Protein AF-0000000076352285 (afdb_homodimer)

Structure (mmCIF, N/CA/C/O backbone):
data_AF-0000000076352285-model_v1
#
loop_
_entity.id
_entity.type
_entity.pdbx_description
1 polymer 'DNA-directed RNA polymerase specialized sigma24 family protein'
#
loop_
_atom_site.group_PDB
_atom_site.id
_atom_site.type_symbol
_atom_site.label_atom_id
_atom_site.label_alt_id
_atom_site.label_comp_id
_atom_site.label_asym_id
_atom_site.label_entity_id
_atom_site.label_seq_id
_atom_site.pdbx_PDB_ins_code
_atom_site.Cartn_x
_atom_site.Cartn_y
_atom_site.Cartn_z
_atom_site.occupancy
_atom_site.B_iso_or_equiv
_atom_site.auth_seq_id
_atom_site.auth_comp_id
_atom_site.auth_asym_id
_atom_site.auth_atom_id
_atom_site.pdbx_PDB_model_num
ATOM 1 N N . MET A 1 1 ? 0.443 31.484 96.562 1 25.56 1 MET A N 1
ATOM 2 C CA . MET A 1 1 ? 1.035 31.922 95.312 1 25.56 1 MET A CA 1
ATOM 3 C C . MET A 1 1 ? -0.042 32.156 94.25 1 25.56 1 MET A C 1
ATOM 5 O O . MET A 1 1 ? -0.679 31.219 93.812 1 25.56 1 MET A O 1
ATOM 9 N N . GLN A 1 2 ? -0.851 33.281 94.312 1 28.39 2 GLN A N 1
ATOM 10 C CA . GLN A 1 2 ? -2.07 33.625 93.625 1 28.39 2 GLN A CA 1
ATOM 11 C C . GLN A 1 2 ? -1.771 33.969 92.125 1 28.39 2 GLN A C 1
ATOM 13 O O . GLN A 1 2 ? -0.951 34.844 91.875 1 28.39 2 GLN A O 1
ATOM 18 N N . SER A 1 3 ? -1.898 32.969 91.188 1 33.5 3 SER A N 1
ATOM 19 C CA . SER A 1 3 ? -1.542 33.031 89.812 1 33.5 3 SER A CA 1
ATOM 20 C C . SER A 1 3 ? -2.373 34.094 89.062 1 33.5 3 SER A C 1
ATOM 22 O O . SER A 1 3 ? -3.594 34.156 89.25 1 33.5 3 SER A O 1
ATOM 24 N N . PRO A 1 4 ? -1.819 35.281 88.625 1 36.62 4 PRO A N 1
ATOM 25 C CA . PRO A 1 4 ? -2.545 36.375 87.938 1 36.62 4 PRO A CA 1
ATOM 26 C C . PRO A 1 4 ? -3.266 35.906 86.688 1 36.62 4 PRO A C 1
ATOM 28 O O . PRO A 1 4 ? -2.799 34.969 86 1 36.62 4 PRO A O 1
ATOM 31 N N . SER A 1 5 ? -4.586 35.938 86.562 1 30.17 5 SER A N 1
ATOM 32 C CA . SER A 1 5 ? -5.523 35.594 85.5 1 30.17 5 SER A CA 1
ATOM 33 C C . SER A 1 5 ? -5.285 36.438 84.25 1 30.17 5 SER A C 1
ATOM 35 O O . SER A 1 5 ? -5.328 37.656 84.312 1 30.17 5 SER A O 1
ATOM 37 N N . LYS A 1 6 ? -4.469 35.906 83.312 1 33.72 6 LYS A N 1
ATOM 38 C CA . LYS A 1 6 ? -4.148 36.5 82.062 1 33.72 6 LYS A CA 1
ATOM 39 C C . LYS A 1 6 ? -5.418 36.812 81.25 1 33.72 6 LYS A C 1
ATOM 41 O O . LYS A 1 6 ? -6.254 35.938 81.062 1 33.72 6 LYS A O 1
ATOM 46 N N . SER A 1 7 ? -5.867 38.125 81.25 1 32.66 7 SER A N 1
ATOM 47 C CA . SER A 1 7 ? -7.004 38.594 80.5 1 32.66 7 SER A CA 1
ATOM 48 C C . SER A 1 7 ? -6.867 38.25 79 1 32.66 7 SER A C 1
ATOM 50 O O . SER A 1 7 ? -5.77 38.312 78.438 1 32.66 7 SER A O 1
ATOM 52 N N . PRO A 1 8 ? -7.816 37.469 78.438 1 33.5 8 PRO A N 1
ATOM 53 C CA . PRO A 1 8 ? -7.801 37 77.062 1 33.5 8 PRO A CA 1
ATOM 54 C C . PRO A 1 8 ? -7.711 38.156 76.062 1 33.5 8 PRO A C 1
ATOM 56 O O . PRO A 1 8 ? -8.406 39.156 76.188 1 33.5 8 PRO A O 1
ATOM 59 N N . LYS A 1 9 ? -6.547 38.406 75.438 1 33.47 9 LYS A N 1
ATOM 60 C CA . LYS A 1 9 ? -6.344 39.344 74.375 1 33.47 9 LYS A CA 1
ATOM 61 C C . LYS A 1 9 ? -7.387 39.156 73.25 1 33.47 9 LYS A C 1
ATOM 63 O O . LYS A 1 9 ? -7.512 38.062 72.688 1 33.47 9 LYS A O 1
ATOM 68 N N . SER A 1 10 ? -8.586 39.781 73.5 1 31.17 10 SER A N 1
ATOM 69 C CA . SER A 1 10 ? -9.617 39.781 72.438 1 31.17 10 SER A CA 1
ATOM 70 C C . SER A 1 10 ? -9.008 40.062 71.062 1 31.17 10 SER A C 1
ATOM 72 O O . SER A 1 10 ? -8.312 41.062 70.875 1 31.17 10 SER A O 1
ATOM 74 N N . SER A 1 11 ? -8.562 39.062 70.375 1 34.53 11 SER A N 1
ATOM 75 C CA . SER A 1 11 ? -8.117 39.062 69 1 34.53 11 SER A CA 1
ATOM 76 C C . SER A 1 11 ? -9.133 39.781 68.125 1 34.53 11 SER A C 1
ATOM 78 O O . SER A 1 11 ? -10.227 39.25 67.875 1 34.53 11 SER A O 1
ATOM 80 N N . ARG A 1 12 ? -9.281 41.094 68.25 1 36.81 12 ARG A N 1
ATOM 81 C CA . ARG A 1 12 ? -10.203 41.812 67.375 1 36.81 12 ARG A CA 1
ATOM 82 C C . ARG A 1 12 ? -10.07 41.344 65.938 1 36.81 12 ARG A C 1
ATOM 84 O O . ARG A 1 12 ? -8.953 41.188 65.375 1 36.81 12 ARG A O 1
ATOM 91 N N . PRO A 1 13 ? -11.086 40.719 65.375 1 39.59 13 PRO A N 1
ATOM 92 C CA . PRO A 1 13 ? -11.133 40.125 64 1 39.59 13 PRO A CA 1
ATOM 93 C C . PRO A 1 13 ? -10.617 41.094 62.938 1 39.59 13 PRO A C 1
ATOM 95 O O . PRO A 1 13 ? -10.867 42.312 63 1 39.59 13 PRO A O 1
ATOM 98 N N . THR A 1 14 ? -9.516 40.844 62.312 1 46.94 14 THR A N 1
ATOM 99 C CA . THR A 1 14 ? -8.922 41.531 61.156 1 46.94 14 THR A CA 1
ATOM 100 C C . THR A 1 14 ? -9.977 41.844 60.125 1 46.94 14 THR A C 1
ATOM 102 O O . THR A 1 14 ? -10.711 40.969 59.688 1 46.94 14 THR A O 1
ATOM 105 N N . PRO A 1 15 ? -10.516 43.062 60 1 51.28 15 PRO A N 1
ATOM 106 C CA . PRO A 1 15 ? -11.602 43.375 59.062 1 51.28 15 PRO A CA 1
ATOM 107 C C . PRO A 1 15 ? -11.367 42.812 57.656 1 51.28 15 PRO A C 1
ATOM 109 O O . PRO A 1 15 ? -10.25 42.875 57.156 1 51.28 15 PRO A O 1
ATOM 112 N N . VAL A 1 16 ? -12.102 41.781 57.188 1 60.47 16 VAL A N 1
ATOM 113 C CA . VAL A 1 16 ? -12.156 41.125 55.906 1 60.47 16 VAL A CA 1
ATOM 114 C C . VAL A 1 16 ? -12.617 42.125 54.844 1 60.47 16 VAL A C 1
ATOM 116 O O . VAL A 1 16 ? -13.648 42.781 55 1 60.47 16 VAL A O 1
ATOM 119 N N . VAL A 1 17 ? -11.719 42.625 54.062 1 69.62 17 VAL A N 1
ATOM 120 C CA . VAL A 1 17 ? -12.117 43.531 52.969 1 69.62 17 VAL A CA 1
ATOM 121 C C . VAL A 1 17 ? -12.625 42.719 51.781 1 69.62 17 VAL A C 1
ATOM 123 O O . VAL A 1 17 ? -11.898 41.875 51.25 1 69.62 17 VAL A O 1
ATOM 126 N N . ASP A 1 18 ? -13.961 42.719 51.562 1 77.69 18 ASP A N 1
ATOM 127 C CA . ASP A 1 18 ? -14.609 42.094 50.406 1 77.69 18 ASP A CA 1
ATOM 128 C C . ASP A 1 18 ? -14.141 42.75 49.094 1 77.69 18 ASP A C 1
ATOM 130 O O . ASP A 1 18 ? -13.672 43.875 49.094 1 77.69 18 ASP A O 1
ATOM 134 N N . VAL A 1 19 ? -14.172 42.031 48.031 1 77.88 19 VAL A N 1
ATOM 135 C CA . VAL A 1 19 ? -13.711 42.438 46.719 1 77.88 19 VAL A CA 1
ATOM 136 C C . VAL A 1 19 ? -14.5 43.656 46.281 1 77.88 19 VAL A C 1
ATOM 138 O O . VAL A 1 19 ? -13.93 44.594 45.688 1 77.88 19 VAL A O 1
ATOM 141 N N . GLU A 1 20 ? -15.742 43.719 46.688 1 78.62 20 GLU A N 1
ATOM 142 C CA . GLU A 1 20 ? -16.578 44.844 46.25 1 78.62 20 GLU A CA 1
ATOM 143 C C . GLU A 1 20 ? -16.172 46.156 46.969 1 78.62 20 GLU A C 1
ATOM 145 O O . GLU A 1 20 ? -16.172 47.219 46.375 1 78.62 20 GLU A O 1
ATOM 150 N N . GLN A 1 21 ? -15.727 45.969 48.188 1 79.56 21 GLN A N 1
ATOM 151 C CA . GLN A 1 21 ? -15.289 47.125 48.969 1 79.56 21 GLN A CA 1
ATOM 152 C C . GLN A 1 21 ? -13.938 47.656 48.438 1 79.56 21 GLN A C 1
ATOM 154 O O . GLN A 1 21 ? -13.719 48.875 48.375 1 79.56 21 GLN A O 1
ATOM 159 N N . ALA A 1 22 ? -13.211 46.688 48.188 1 83.69 22 ALA A N 1
ATOM 160 C CA . ALA A 1 22 ? -11.906 47.031 47.656 1 83.69 22 ALA A CA 1
ATOM 161 C C . ALA A 1 22 ? -12.039 47.75 46.312 1 83.69 22 ALA A C 1
ATOM 163 O O . ALA A 1 22 ? -11.32 48.719 46.031 1 83.69 22 ALA A O 1
ATOM 164 N N . GLU A 1 23 ? -12.992 47.281 45.531 1 82.5 23 GLU A N 1
ATOM 165 C CA . GLU A 1 23 ? -13.219 47.906 44.219 1 82.5 23 GLU A CA 1
ATOM 166 C C . GLU A 1 23 ? -13.773 49.312 44.375 1 82.5 23 GLU A C 1
ATOM 168 O O . GLU A 1 23 ? -13.352 50.219 43.688 1 82.5 23 GLU A O 1
ATOM 173 N N . ALA A 1 24 ? -14.617 49.438 45.312 1 80.44 24 ALA A N 1
ATOM 174 C CA . ALA A 1 24 ? -15.188 50.781 45.562 1 80.44 24 ALA A CA 1
ATOM 175 C C . ALA A 1 24 ? -14.117 51.75 46.062 1 80.44 24 ALA A C 1
ATOM 177 O O . ALA A 1 24 ? -14.086 52.906 45.656 1 80.44 24 ALA A O 1
ATOM 178 N N . ALA A 1 25 ? -13.305 51.25 46.938 1 84 25 ALA A N 1
ATOM 179 C CA . ALA A 1 25 ? -12.227 52.094 47.438 1 84 25 ALA A CA 1
ATOM 180 C C . ALA A 1 25 ? -11.25 52.469 46.344 1 84 25 ALA A C 1
ATOM 182 O O . ALA A 1 25 ? -10.75 53.594 46.312 1 84 25 ALA A O 1
ATOM 183 N N . LEU A 1 26 ? -11.07 51.531 45.469 1 86.12 26 LEU A N 1
ATOM 184 C CA . LEU A 1 26 ? -10.164 51.781 44.375 1 86.12 26 LEU A CA 1
ATOM 185 C C . LEU A 1 26 ? -10.734 52.844 43.438 1 86.12 26 LEU A C 1
ATOM 187 O O . LEU A 1 26 ? -10.023 53.75 43 1 86.12 26 LEU A O 1
ATOM 191 N N . VAL A 1 27 ? -12.031 52.75 43.188 1 81.25 27 VAL A N 1
ATOM 192 C CA . VAL A 1 27 ? -12.656 53.688 42.25 1 81.25 27 VAL A CA 1
ATOM 193 C C . VAL A 1 27 ? -12.758 55.062 42.875 1 81.25 27 VAL A C 1
ATOM 195 O O . VAL A 1 27 ? -12.508 56.094 42.219 1 81.25 27 VAL A O 1
ATOM 198 N N . GLU A 1 28 ? -12.969 55.094 44.125 1 82.12 28 GLU A N 1
ATOM 199 C CA . GLU A 1 28 ? -13.156 56.375 44.812 1 82.12 28 GLU A CA 1
ATOM 200 C C . GLU A 1 28 ? -11.828 57.094 45 1 82.12 28 GLU A C 1
ATOM 202 O O . GLU A 1 28 ? -11.773 58.312 44.844 1 82.12 28 GLU A O 1
ATOM 207 N N . HIS A 1 29 ? -10.773 56.375 45.25 1 87.44 29 HIS A N 1
ATOM 208 C CA . HIS A 1 29 ? -9.492 57.031 45.531 1 87.44 29 HIS A CA 1
ATOM 209 C C . HIS A 1 29 ? -8.469 56.688 44.438 1 87.44 29 HIS A C 1
ATOM 211 O O . HIS A 1 29 ? -7.273 56.594 44.719 1 87.44 29 HIS A O 1
ATOM 217 N N . TYR A 1 30 ? -8.969 56.438 43.281 1 89.44 30 TYR A N 1
ATOM 218 C CA . TYR A 1 30 ? -8.094 56 42.188 1 89.44 30 TYR A CA 1
ATOM 219 C C . TYR A 1 30 ? -6.977 57 41.938 1 89.44 30 TYR A C 1
ATOM 221 O O . TYR A 1 30 ? -5.801 56.625 41.906 1 89.44 30 TYR A O 1
ATOM 229 N N . PRO A 1 31 ? -7.297 58.375 41.844 1 89.62 31 PRO A N 1
ATOM 230 C CA . PRO A 1 31 ? -6.215 59.312 41.531 1 89.62 31 PRO A CA 1
ATOM 231 C C . PRO A 1 31 ? -5.145 59.344 42.625 1 89.62 31 PRO A C 1
ATOM 233 O O . PRO A 1 31 ? -3.953 59.469 42.312 1 89.62 31 PRO A O 1
ATOM 236 N N . ARG A 1 32 ? -5.57 59.188 43.812 1 90.75 32 ARG A N 1
ATOM 237 C CA . ARG A 1 32 ? -4.633 59.25 44.938 1 90.75 32 ARG A CA 1
ATOM 238 C C . ARG A 1 32 ? -3.746 58 44.969 1 90.75 32 ARG A C 1
ATOM 240 O O . ARG A 1 32 ? -2.537 58.094 45.188 1 90.75 32 ARG A O 1
ATOM 247 N N . LEU A 1 33 ? -4.34 56.875 44.75 1 92.5 33 LEU A N 1
ATOM 248 C CA . LEU A 1 33 ? -3.598 55.625 44.75 1 92.5 33 LEU A CA 1
ATOM 249 C C . LEU A 1 33 ? -2.605 55.562 43.594 1 92.5 33 LEU A C 1
ATOM 251 O O . LEU A 1 33 ? -1.471 55.125 43.781 1 92.5 33 LEU A O 1
ATOM 255 N N . VAL A 1 34 ? -2.996 56 42.438 1 93.56 34 VAL A N 1
ATOM 256 C CA . VAL A 1 34 ? -2.1 56 41.281 1 93.56 34 VAL A CA 1
ATOM 257 C C . VAL A 1 34 ? -0.959 57 41.531 1 93.56 34 VAL A C 1
ATOM 259 O O . VAL A 1 34 ? 0.184 56.719 41.156 1 93.56 34 VAL A O 1
ATOM 262 N N . ARG A 1 35 ? -1.314 58.062 42.094 1 93.5 35 ARG A N 1
ATOM 263 C CA . ARG A 1 35 ? -0.291 59.062 42.406 1 93.5 35 ARG A CA 1
ATOM 264 C C . ARG A 1 35 ? 0.746 58.5 43.375 1 93.5 35 ARG A C 1
ATOM 266 O O . ARG A 1 35 ? 1.946 58.719 43.219 1 93.5 35 ARG A O 1
ATOM 273 N N . LEU A 1 36 ? 0.264 57.75 44.375 1 93.12 36 LEU A N 1
ATOM 274 C CA . LEU A 1 36 ? 1.153 57.094 45.344 1 93.12 36 LEU A CA 1
ATOM 275 C C . LEU A 1 36 ? 2.1 56.156 44.594 1 93.12 36 LEU A C 1
ATOM 277 O O . LEU A 1 36 ? 3.309 56.156 44.844 1 93.12 36 LEU A O 1
ATOM 281 N N . ALA A 1 37 ? 1.555 55.375 43.75 1 93.75 37 ALA A N 1
ATOM 282 C CA . ALA A 1 37 ? 2.359 54.438 43 1 93.75 37 ALA A CA 1
ATOM 283 C C . ALA A 1 37 ? 3.371 55.156 42.094 1 93.75 37 ALA A C 1
ATOM 285 O O . ALA A 1 37 ? 4.535 54.75 42.031 1 93.75 37 ALA A O 1
ATOM 286 N N . TYR A 1 38 ? 2.951 56.219 41.375 1 93.25 38 TYR A N 1
ATOM 287 C CA . TYR A 1 38 ? 3.795 56.969 40.469 1 93.25 38 TYR A CA 1
ATOM 288 C C . TYR A 1 38 ? 5 57.562 41.188 1 93.25 38 TYR A C 1
ATOM 290 O O . TYR A 1 38 ? 6.121 57.5 40.688 1 93.25 38 TYR A O 1
ATOM 298 N N . LEU A 1 39 ? 4.762 58.031 42.375 1 93.56 39 LEU A N 1
ATOM 299 C CA . LEU A 1 39 ? 5.812 58.719 43.125 1 93.56 39 LEU A CA 1
ATOM 300 C C . LEU A 1 39 ? 6.793 57.719 43.75 1 93.56 39 LEU A C 1
ATOM 302 O O . LEU A 1 39 ? 7.961 58.062 43.969 1 93.56 39 LEU A O 1
ATOM 306 N N . VAL A 1 40 ? 6.348 56.562 44.031 1 93.06 40 VAL A N 1
ATOM 307 C CA . VAL A 1 40 ? 7.203 55.531 44.625 1 93.06 40 VAL A CA 1
ATOM 308 C C . VAL A 1 40 ? 8.031 54.844 43.531 1 93.06 40 VAL A C 1
ATOM 310 O O . VAL A 1 40 ? 9.141 54.375 43.781 1 93.06 40 VAL A O 1
ATOM 313 N N . LEU A 1 41 ? 7.543 54.75 42.312 1 91.81 41 LEU A N 1
ATOM 314 C CA . LEU A 1 41 ? 8.25 54.125 41.188 1 91.81 41 LEU A CA 1
ATOM 315 C C . LEU A 1 41 ? 9.492 54.938 40.812 1 91.81 41 LEU A C 1
ATOM 317 O O . LEU A 1 41 ? 9.5 56.156 40.938 1 91.81 41 LEU A O 1
ATOM 321 N N . PRO A 1 42 ? 10.445 54.25 40.406 1 87.31 42 PRO A N 1
ATOM 322 C CA . PRO A 1 42 ? 11.68 54.938 40.031 1 87.31 42 PRO A CA 1
ATOM 323 C C . PRO A 1 42 ? 11.531 55.812 38.781 1 87.31 42 PRO A C 1
ATOM 325 O O . PRO A 1 42 ? 10.914 55.375 37.812 1 87.31 42 PRO A O 1
ATOM 328 N N . PRO A 1 43 ? 12.047 56.969 38.781 1 84.62 43 PRO A N 1
ATOM 329 C CA . PRO A 1 43 ? 11.969 57.844 37.625 1 84.62 43 PRO A CA 1
ATOM 330 C C . PRO A 1 43 ? 12.797 57.344 36.438 1 84.62 43 PRO A C 1
ATOM 332 O O . PRO A 1 43 ? 12.672 57.844 35.344 1 84.62 43 PRO A O 1
ATOM 335 N N . SER A 1 44 ? 13.594 56.312 36.625 1 82 44 SER A N 1
ATOM 336 C CA . SER A 1 44 ? 14.406 55.781 35.562 1 82 44 SER A CA 1
ATOM 337 C C . SER A 1 44 ? 13.539 55.062 34.5 1 82 44 SER A C 1
ATOM 339 O O . SER A 1 44 ? 13.984 54.844 33.375 1 82 44 SER A O 1
ATOM 341 N N . LEU A 1 45 ? 12.32 54.656 34.812 1 82.25 45 LEU A N 1
ATOM 342 C CA . LEU A 1 45 ? 11.406 54 33.875 1 82.25 45 LEU A CA 1
ATOM 343 C C . LEU A 1 45 ? 10.984 54.938 32.75 1 82.25 45 LEU A C 1
ATOM 345 O O . LEU A 1 45 ? 10.539 54.469 31.703 1 82.25 45 LEU A O 1
ATOM 349 N N . GLY A 1 46 ? 11.242 56.125 32.812 1 84.31 46 GLY A N 1
ATOM 350 C CA . GLY A 1 46 ? 10.711 57.094 31.875 1 84.31 46 GLY A CA 1
ATOM 351 C C . GLY A 1 46 ? 9.312 57.562 32.219 1 84.31 46 GLY A C 1
ATOM 352 O O . GLY A 1 46 ? 8.57 56.875 32.906 1 84.31 46 GLY A O 1
ATOM 353 N N . ARG A 1 47 ? 8.891 58.625 31.766 1 85.88 47 ARG A N 1
ATOM 354 C CA . ARG A 1 47 ? 7.637 59.25 32.156 1 85.88 47 ARG A CA 1
ATOM 355 C C . ARG A 1 47 ? 6.441 58.438 31.656 1 85.88 47 ARG A C 1
ATOM 357 O O . ARG A 1 47 ? 5.488 58.219 32.406 1 85.88 47 ARG A O 1
ATOM 364 N N . ASN A 1 48 ? 6.559 58 30.422 1 87.81 48 ASN A N 1
ATOM 365 C CA . ASN A 1 48 ? 5.449 57.25 29.844 1 87.81 48 ASN A CA 1
ATOM 366 C C . ASN A 1 48 ? 5.289 55.875 30.5 1 87.81 48 ASN A C 1
ATOM 368 O O . ASN A 1 48 ? 4.188 55.5 30.922 1 87.81 48 ASN A O 1
ATOM 372 N N . ARG A 1 49 ? 6.367 55.219 30.641 1 87.25 49 ARG A N 1
ATOM 373 C CA . ARG A 1 49 ? 6.309 53.875 31.234 1 87.25 49 ARG A CA 1
ATOM 374 C C . ARG A 1 49 ? 5.934 53.969 32.719 1 87.25 49 ARG A C 1
ATOM 376 O O . ARG A 1 49 ? 5.223 53.094 33.219 1 87.25 49 ARG A O 1
ATOM 383 N N . ARG A 1 50 ? 6.438 54.969 33.281 1 90.06 50 ARG A N 1
ATOM 384 C CA . ARG A 1 50 ? 6.148 55.188 34.688 1 90.06 50 ARG A CA 1
ATOM 385 C C . ARG A 1 50 ? 4.66 55.406 34.938 1 90.06 50 ARG A C 1
ATOM 387 O O . ARG A 1 50 ? 4.086 54.875 35.875 1 90.06 50 ARG A O 1
ATOM 394 N N . VAL A 1 51 ? 3.984 56.125 34.031 1 90.88 51 VAL A N 1
ATOM 395 C CA . VAL A 1 51 ? 2.553 56.375 34.156 1 90.88 51 VAL A CA 1
ATOM 396 C C . VAL A 1 51 ? 1.773 55.094 33.938 1 90.88 51 VAL A C 1
ATOM 398 O O . VAL A 1 51 ? 0.891 54.75 34.75 1 90.88 51 VAL A O 1
ATOM 401 N N . LEU A 1 52 ? 2.158 54.406 32.969 1 90.62 52 LEU A N 1
ATOM 402 C CA . LEU A 1 52 ? 1.432 53.188 32.625 1 90.62 52 LEU A CA 1
ATOM 403 C C . LEU A 1 52 ? 1.651 52.094 33.688 1 90.62 52 LEU A C 1
ATOM 405 O O . LEU A 1 52 ? 0.723 51.375 34.062 1 90.62 52 LEU A O 1
ATOM 409 N N . THR A 1 53 ? 2.84 52.031 34.188 1 90.88 53 THR A N 1
ATOM 410 C CA . THR A 1 53 ? 3.133 51.062 35.25 1 90.88 53 THR A CA 1
ATOM 411 C C . THR A 1 53 ? 2.369 51.406 36.531 1 90.88 53 THR A C 1
ATOM 413 O O . THR A 1 53 ? 1.891 50.531 37.219 1 90.88 53 THR A O 1
ATOM 416 N N . ALA A 1 54 ? 2.289 52.656 36.812 1 92.56 54 ALA A N 1
ATOM 417 C CA . ALA A 1 54 ? 1.549 53.062 38 1 92.56 54 ALA A CA 1
ATOM 418 C C . ALA A 1 54 ? 0.08 52.688 37.906 1 92.56 54 ALA A C 1
ATOM 420 O O . ALA A 1 54 ? -0.5 52.188 38.875 1 92.56 54 ALA A O 1
ATOM 421 N N . HIS A 1 55 ? -0.459 52.906 36.688 1 91.81 55 HIS A N 1
ATOM 422 C CA . HIS A 1 55 ? -1.842 52.469 36.5 1 91.81 55 HIS A CA 1
ATOM 423 C C . HIS A 1 55 ? -1.982 50.969 36.562 1 91.81 55 HIS A C 1
ATOM 425 O O . HIS A 1 55 ? -2.953 50.469 37.156 1 91.81 55 HIS A O 1
ATOM 431 N N . ALA A 1 56 ? -1.071 50.312 36.062 1 90.5 56 ALA A N 1
ATOM 432 C CA . ALA A 1 56 ? -1.106 48.844 36.062 1 90.5 56 ALA A CA 1
ATOM 433 C C . ALA A 1 56 ? -1.053 48.281 37.469 1 90.5 56 ALA A C 1
ATOM 435 O O . ALA A 1 56 ? -1.827 47.375 37.812 1 90.5 56 ALA A O 1
ATOM 436 N N . LEU A 1 57 ? -0.15 48.781 38.25 1 89.88 57 LEU A N 1
ATOM 437 C CA . LEU A 1 57 ? 0.028 48.312 39.625 1 89.88 57 LEU A CA 1
ATOM 438 C C . LEU A 1 57 ? -1.225 48.562 40.469 1 89.88 57 LEU A C 1
ATOM 440 O O . LEU A 1 57 ? -1.627 47.75 41.25 1 89.88 57 LEU A O 1
ATOM 444 N N . THR A 1 58 ? -1.843 49.719 40.25 1 90.12 58 THR A N 1
ATOM 445 C CA . THR A 1 58 ? -3.043 50.062 41 1 90.12 58 THR A CA 1
ATOM 446 C C . THR A 1 58 ? -4.219 49.188 40.594 1 90.12 58 THR A C 1
ATOM 448 O O . THR A 1 58 ? -4.992 48.75 41.469 1 90.12 58 THR A O 1
ATOM 451 N N . GLN A 1 59 ? -4.293 48.938 39.344 1 87.69 59 GLN A N 1
ATOM 452 C CA . GLN A 1 59 ? -5.383 48.094 38.844 1 87.69 59 GLN A CA 1
ATOM 453 C C . GLN A 1 59 ? -5.18 46.625 39.25 1 87.69 59 GLN A C 1
ATOM 455 O O . GLN A 1 59 ? -6.145 45.906 39.531 1 87.69 59 GLN A O 1
ATOM 460 N N . ARG A 1 60 ? -3.971 46.156 39.281 1 85.62 60 ARG A N 1
ATOM 461 C CA . ARG A 1 60 ? -3.664 44.781 39.625 1 85.62 60 ARG A CA 1
ATOM 462 C C . ARG A 1 60 ? -3.775 44.562 41.125 1 85.62 60 ARG A C 1
ATOM 464 O O . ARG A 1 60 ? -3.811 43.406 41.594 1 85.62 60 ARG A O 1
ATOM 471 N N . ALA A 1 61 ? -3.869 45.625 41.844 1 85.19 61 ALA A N 1
ATOM 472 C CA . ALA A 1 61 ? -3.914 45.531 43.312 1 85.19 61 ALA A CA 1
ATOM 473 C C . ALA A 1 61 ? -5.273 45 43.781 1 85.19 61 ALA A C 1
ATOM 475 O O . ALA A 1 61 ? -5.422 44.625 44.938 1 85.19 61 ALA A O 1
ATOM 476 N N . LEU A 1 62 ? -6.176 45 42.844 1 81.88 62 LEU A N 1
ATOM 477 C CA . LEU A 1 62 ? -7.492 44.5 43.188 1 81.88 62 LEU A CA 1
ATOM 478 C C . LEU A 1 62 ? -7.438 43 43.469 1 81.88 62 LEU A C 1
ATOM 480 O O . LEU A 1 62 ? -6.918 42.219 42.688 1 81.88 62 LEU A O 1
ATOM 484 N N . PRO A 1 63 ? -7.809 42.594 44.594 1 77.56 63 PRO A N 1
ATOM 485 C CA . PRO A 1 63 ? -7.727 41.188 44.969 1 77.56 63 PRO A CA 1
ATOM 486 C C . PRO A 1 63 ? -8.625 40.312 44.094 1 77.56 63 PRO A C 1
ATOM 488 O O . PRO A 1 63 ? -9.68 40.75 43.625 1 77.56 63 PRO A O 1
ATOM 491 N N . ARG A 1 64 ? -8.234 39.062 43.625 1 72.06 64 ARG A N 1
ATOM 492 C CA . ARG A 1 64 ? -8.984 38.125 42.812 1 72.06 64 ARG A CA 1
ATOM 493 C C . ARG A 1 64 ? -10.039 37.406 43.656 1 72.06 64 ARG A C 1
ATOM 495 O O . ARG A 1 64 ? -11.094 37 43.156 1 72.06 64 ARG A O 1
ATOM 502 N N . SER A 1 65 ? -9.719 37.094 44.938 1 66.44 65 SER A N 1
ATOM 503 C CA . SER A 1 65 ? -10.641 36.406 45.844 1 66.44 65 SER A CA 1
ATOM 504 C C . SER A 1 65 ? -10.672 37.094 47.219 1 66.44 65 SER A C 1
ATOM 506 O O . SER A 1 65 ? -9.883 38 47.5 1 66.44 65 SER A O 1
ATOM 508 N N . ARG A 1 66 ? -11.742 36.75 47.969 1 60.72 66 ARG A N 1
ATOM 509 C CA . ARG A 1 66 ? -11.93 37.25 49.344 1 60.72 66 ARG A CA 1
ATOM 510 C C . ARG A 1 66 ? -10.664 37.062 50.156 1 60.72 66 ARG A C 1
ATOM 512 O O . ARG A 1 66 ? -10.117 35.969 50.219 1 60.72 66 ARG A O 1
ATOM 519 N N . ARG A 1 67 ? -9.758 38.031 50.312 1 56.59 67 ARG A N 1
ATOM 520 C CA . ARG A 1 67 ? -8.562 37.812 51.125 1 56.59 67 ARG A CA 1
ATOM 521 C C . ARG A 1 67 ? -8.719 38.438 52.531 1 56.59 67 ARG A C 1
ATOM 523 O O . ARG A 1 67 ? -9.398 39.438 52.688 1 56.59 67 ARG A O 1
ATOM 530 N N . THR A 1 68 ? -8.523 37.688 53.719 1 50.56 68 THR A N 1
ATOM 531 C CA . THR A 1 68 ? -8.445 38.094 55.125 1 50.56 68 THR A CA 1
ATOM 532 C C . THR A 1 68 ? -7.41 39.188 55.312 1 50.56 68 THR A C 1
ATOM 534 O O . THR A 1 68 ? -6.262 39.062 54.875 1 50.56 68 THR A O 1
ATOM 537 N N . GLY A 1 69 ? -7.758 40.5 55.25 1 46.16 69 GLY A N 1
ATOM 538 C CA . GLY A 1 69 ? -6.941 41.688 55.344 1 46.16 69 GLY A CA 1
ATOM 539 C C . GLY A 1 69 ? -5.965 41.656 56.5 1 46.16 69 GLY A C 1
ATOM 540 O O . GLY A 1 69 ? -6.336 41.312 57.625 1 46.16 69 GLY A O 1
ATOM 541 N N . GLU A 1 70 ? -4.77 41.375 56.344 1 46.09 70 GLU A N 1
ATOM 542 C CA . GLU A 1 70 ? -3.848 41.625 57.438 1 46.09 70 GLU A CA 1
ATOM 543 C C . GLU A 1 70 ? -4.16 42.938 58.125 1 46.09 70 GLU A C 1
ATOM 545 O O . GLU A 1 70 ? -4.789 43.844 57.531 1 46.09 70 GLU A O 1
ATOM 550 N N . ALA A 1 71 ? -3.729 43.312 59.469 1 42.34 71 ALA A N 1
ATOM 551 C CA . ALA A 1 71 ? -3.945 44.312 60.531 1 42.34 71 ALA A CA 1
ATOM 552 C C . ALA A 1 71 ? -3.816 45.719 59.938 1 42.34 71 ALA A C 1
ATOM 554 O O . ALA A 1 71 ? -2.779 46.094 59.375 1 42.34 71 ALA A O 1
ATOM 555 N N . ALA A 1 72 ? -4.91 46.375 59.5 1 42.66 72 ALA A N 1
ATOM 556 C CA . ALA A 1 72 ? -5 47.812 59.281 1 42.66 72 ALA A CA 1
ATOM 557 C C . ALA A 1 72 ? -4.316 48.594 60.406 1 42.66 72 ALA A C 1
ATOM 559 O O . ALA A 1 72 ? -4.57 48.344 61.594 1 42.66 72 ALA A O 1
ATOM 560 N N . VAL A 1 73 ? -3.125 49.094 60.281 1 39.94 73 VAL A N 1
ATOM 561 C CA . VAL A 1 73 ? -2.572 50 61.281 1 39.94 73 VAL A CA 1
ATOM 562 C C . VAL A 1 73 ? -3.613 51.031 61.688 1 39.94 73 VAL A C 1
ATOM 564 O O . VAL A 1 73 ? -4.199 51.688 60.812 1 39.94 73 VAL A O 1
ATOM 567 N N . PRO A 1 74 ? -4.238 51.031 62.938 1 38.62 74 PRO A N 1
ATOM 568 C CA . PRO A 1 74 ? -5.203 52.031 63.406 1 38.62 74 PRO A CA 1
ATOM 569 C C . PRO A 1 74 ? -4.766 53.469 63.125 1 38.62 74 PRO A C 1
ATOM 571 O O . PRO A 1 74 ? -3.596 53.812 63.312 1 38.62 74 PRO A O 1
ATOM 574 N N . GLY A 1 75 ? -5.223 54.125 62.031 1 37.69 75 GLY A N 1
ATOM 575 C CA . GLY A 1 75 ? -5 55.562 61.938 1 37.69 75 GLY A CA 1
ATOM 576 C C . GLY A 1 75 ? -5.211 56.312 63.219 1 37.69 75 GLY A C 1
ATOM 577 O O . GLY A 1 75 ? -6.215 56.094 63.906 1 37.69 75 GLY A O 1
ATOM 578 N N . GLN A 1 76 ? -4.152 56.562 63.938 1 34.94 76 GLN A N 1
ATOM 579 C CA . GLN A 1 76 ? -4.266 57.375 65.125 1 34.94 76 GLN A CA 1
ATOM 580 C C . GLN A 1 76 ? -5.07 58.656 64.875 1 34.94 76 GLN A C 1
ATOM 582 O O . GLN A 1 76 ? -4.914 59.281 63.844 1 34.94 76 GLN A O 1
ATOM 587 N N . ARG A 1 77 ? -6.281 58.781 65.562 1 35.28 77 ARG A N 1
ATOM 588 C CA . ARG A 1 77 ? -7.078 60 65.812 1 35.28 77 ARG A CA 1
ATOM 589 C C . ARG A 1 77 ? -6.188 61.188 66.125 1 35.28 77 ARG A C 1
ATOM 591 O O . ARG A 1 77 ? -5.625 61.281 67.188 1 35.28 77 ARG A O 1
ATOM 598 N N . GLY A 1 78 ? -5.242 61.594 65.188 1 30.28 78 GLY A N 1
ATOM 599 C CA . GLY A 1 78 ? -4.676 62.844 65.688 1 30.28 78 GLY A CA 1
ATOM 600 C C . GLY A 1 78 ? -5.723 63.906 66 1 30.28 78 GLY A C 1
ATOM 601 O O . GLY A 1 78 ? -6.801 63.906 65.375 1 30.28 78 GLY A O 1
ATOM 602 N N . GLY A 1 79 ? -5.793 64.438 67.25 1 29.03 79 GLY A N 1
ATOM 603 C CA . GLY A 1 79 ? -6.602 65.375 68 1 29.03 79 GLY A CA 1
ATOM 604 C C . GLY A 1 79 ? -6.785 66.688 67.25 1 29.03 79 GLY A C 1
ATOM 605 O O . GLY A 1 79 ? -7.402 67.625 67.812 1 29.03 79 GLY A O 1
ATOM 606 N N . GLY A 1 80 ? -5.836 67.188 66.438 1 27.53 80 GLY A N 1
ATOM 607 C CA . GLY A 1 80 ? -5.969 68.625 66.438 1 27.53 80 GLY A CA 1
ATOM 608 C C . GLY A 1 80 ? -7.23 69.125 65.75 1 27.53 80 GLY A C 1
ATOM 609 O O . GLY A 1 80 ? -7.82 68.375 64.938 1 27.53 80 GLY A O 1
ATOM 610 N N . GLY A 1 81 ? -8.031 70.125 66.312 1 27.66 81 GLY A N 1
ATOM 611 C CA . GLY A 1 81 ? -9.25 70.938 66.188 1 27.66 81 GLY A CA 1
ATOM 612 C C . GLY A 1 81 ? -9.336 71.625 64.812 1 27.66 81 GLY A C 1
ATOM 613 O O . GLY A 1 81 ? -10.195 72.5 64.688 1 27.66 81 GLY A O 1
ATOM 614 N N . GLY A 1 82 ? -8.273 71.875 64.062 1 26.84 82 GLY A N 1
ATOM 615 C CA . GLY A 1 82 ? -8.57 73 63.219 1 26.84 82 GLY A CA 1
ATOM 616 C C . GLY A 1 82 ? -9.781 72.812 62.312 1 26.84 82 GLY A C 1
ATOM 617 O O . GLY A 1 82 ? -10.25 71.688 62.156 1 26.84 82 GLY A O 1
ATOM 618 N N . GLN A 1 83 ? -10.266 74 61.594 1 27.62 83 GLN A N 1
ATOM 619 C CA . GLN A 1 83 ? -11.508 74.312 60.938 1 27.62 83 GLN A CA 1
ATOM 620 C C . GLN A 1 83 ? -11.852 73.312 59.844 1 27.62 83 GLN A C 1
ATOM 622 O O . GLN A 1 83 ? -10.984 72.562 59.375 1 27.62 83 GLN A O 1
ATOM 627 N N . ALA A 1 84 ? -13 73.5 59.188 1 33.75 84 ALA A N 1
ATOM 628 C CA . ALA A 1 84 ? -14.055 72.875 58.406 1 33.75 84 ALA A CA 1
ATOM 629 C C . ALA A 1 84 ? -13.492 72.25 57.156 1 33.75 84 ALA A C 1
ATOM 631 O O . ALA A 1 84 ? -14.039 71.25 56.656 1 33.75 84 ALA A O 1
ATOM 632 N N . GLY A 1 85 ? -12.711 73.125 56.406 1 32.09 85 GLY A N 1
ATOM 633 C CA . GLY A 1 85 ? -12.672 72.75 55 1 32.09 85 GLY A CA 1
ATOM 634 C C . GLY A 1 85 ? -12.016 71.438 54.781 1 32.09 85 GLY A C 1
ATOM 635 O O . GLY A 1 85 ? -11.945 70.938 53.625 1 32.09 85 GLY A O 1
ATOM 636 N N . GLU A 1 86 ? -11.023 71.062 55.625 1 33.09 86 GLU A N 1
ATOM 637 C CA . GLU A 1 86 ? -10.109 69.938 55.562 1 33.09 86 GLU A CA 1
ATOM 638 C C . GLU A 1 86 ? -10.812 68.625 55.938 1 33.09 86 GLU A C 1
ATOM 640 O O . GLU A 1 86 ? -10.156 67.625 56.156 1 33.09 86 GLU A O 1
ATOM 645 N N . GLY A 1 87 ? -12 68.625 56.25 1 35.41 87 GLY A N 1
ATOM 646 C CA . GLY A 1 87 ? -12.727 67.438 56.781 1 35.41 87 GLY A CA 1
ATOM 647 C C . GLY A 1 87 ? -12.688 66.25 55.875 1 35.41 87 GLY A C 1
ATOM 648 O O . GLY A 1 87 ? -12.836 65.125 56.344 1 35.41 87 GLY A O 1
ATOM 649 N N . GLY A 1 88 ? -13.008 66.438 54.625 1 37.84 88 GLY A N 1
ATOM 650 C CA . GLY A 1 88 ? -13.172 65.312 53.719 1 37.84 88 GLY A CA 1
ATOM 651 C C . GLY A 1 88 ? -11.914 64.5 53.594 1 37.84 88 GLY A C 1
ATOM 652 O O . GLY A 1 88 ? -11.953 63.375 53.031 1 37.84 88 GLY A O 1
ATOM 653 N N . ARG A 1 89 ? -10.742 65.125 53.625 1 44.09 89 ARG A N 1
ATOM 654 C CA . ARG A 1 89 ? -9.461 64.438 53.531 1 44.09 89 ARG A CA 1
ATOM 655 C C . ARG A 1 89 ? -9.234 63.5 54.688 1 44.09 89 ARG A C 1
ATOM 657 O O . ARG A 1 89 ? -8.688 62.406 54.531 1 44.09 89 ARG A O 1
ATOM 664 N N . ALA A 1 90 ? -9.578 63.781 55.938 1 44.81 90 ALA A N 1
ATOM 665 C CA . ALA A 1 90 ? -9.289 63.031 57.156 1 44.81 90 ALA A CA 1
ATOM 666 C C . ALA A 1 90 ? -10.102 61.719 57.188 1 44.81 90 ALA A C 1
ATOM 668 O O . ALA A 1 90 ? -9.609 60.688 57.656 1 44.81 90 ALA A O 1
ATOM 669 N N . ARG A 1 91 ? -11.336 61.688 56.781 1 46.62 91 ARG A N 1
ATOM 670 C CA . ARG A 1 91 ? -12.203 60.531 56.844 1 46.62 91 ARG A CA 1
ATOM 671 C C . ARG A 1 91 ? -11.766 59.469 55.844 1 46.62 91 ARG A C 1
ATOM 673 O O . ARG A 1 91 ? -11.945 58.25 56.094 1 46.62 91 ARG A O 1
ATOM 680 N N . ALA A 1 92 ? -11.289 59.812 54.719 1 49.47 92 ALA A N 1
ATOM 681 C CA . ALA A 1 92 ? -10.883 58.875 53.688 1 49.47 92 ALA A CA 1
ATOM 682 C C . ALA A 1 92 ? -9.703 58.031 54.125 1 49.47 92 ALA A C 1
ATOM 684 O O . ALA A 1 92 ? -9.609 56.844 53.781 1 49.47 92 ALA A O 1
ATOM 685 N N . LEU A 1 93 ? -8.82 58.562 54.969 1 54.62 93 LEU A N 1
ATOM 686 C CA . LEU A 1 93 ? -7.613 57.875 55.438 1 54.62 93 LEU A CA 1
ATOM 687 C C . LEU A 1 93 ? -7.957 56.812 56.469 1 54.62 93 LEU A C 1
ATOM 689 O O . LEU A 1 93 ? -7.172 55.875 56.688 1 54.62 93 LEU A O 1
ATOM 693 N N . GLY A 1 94 ? -9.188 56.844 57.062 1 59.22 94 GLY A N 1
ATOM 694 C CA . GLY A 1 94 ? -9.586 55.906 58.125 1 59.22 94 GLY A CA 1
ATOM 695 C C . GLY A 1 94 ? -10.32 54.688 57.562 1 59.22 94 GLY A C 1
ATOM 696 O O . GLY A 1 94 ? -10.703 53.812 58.344 1 59.22 94 GLY A O 1
ATOM 697 N N . ASP A 1 95 ? -10.641 54.594 56.312 1 74 95 ASP A N 1
ATOM 698 C CA . ASP A 1 95 ? -11.383 53.469 55.719 1 74 95 ASP A CA 1
ATOM 699 C C . ASP A 1 95 ? -10.484 52.25 55.562 1 74 95 ASP A C 1
ATOM 701 O O . ASP A 1 95 ? -9.406 52.344 54.969 1 74 95 ASP A O 1
ATOM 705 N N . PRO A 1 96 ? -10.82 51.125 56.156 1 79.94 96 PRO A N 1
ATOM 706 C CA . PRO A 1 96 ? -9.992 49.906 56.094 1 79.94 96 PRO A CA 1
ATOM 707 C C . PRO A 1 96 ? -9.766 49.438 54.656 1 79.94 96 PRO A C 1
ATOM 709 O O . PRO A 1 96 ? -8.711 48.875 54.344 1 79.94 96 PRO A O 1
ATOM 712 N N . ALA A 1 97 ? -10.789 49.719 53.875 1 83.62 97 ALA A N 1
ATOM 713 C CA . ALA A 1 97 ? -10.633 49.281 52.469 1 83.62 97 ALA A CA 1
ATOM 714 C C . ALA A 1 97 ? -9.555 50.094 51.781 1 83.62 97 ALA A C 1
ATOM 716 O O . ALA A 1 97 ? -8.773 49.531 50.969 1 83.62 97 ALA A O 1
ATOM 717 N N . TYR A 1 98 ? -9.484 51.312 52.031 1 88.38 98 TYR A N 1
ATOM 718 C CA . TYR A 1 98 ? -8.461 52.188 51.406 1 88.38 98 TYR A CA 1
ATOM 719 C C . TYR A 1 98 ? -7.074 51.812 51.938 1 88.38 98 TYR A C 1
ATOM 721 O O . TYR A 1 98 ? -6.109 51.781 51.156 1 88.38 98 TYR A O 1
ATOM 729 N N . ALA A 1 99 ? -7.039 51.531 53.25 1 86.75 99 ALA A N 1
ATOM 730 C CA . ALA A 1 99 ? -5.754 51.188 53.844 1 86.75 99 ALA A CA 1
ATOM 731 C C . ALA A 1 99 ? -5.215 49.875 53.219 1 86.75 99 ALA A C 1
ATOM 733 O O . ALA A 1 99 ? -4.012 49.75 53 1 86.75 99 ALA A O 1
ATOM 734 N N . TYR A 1 100 ? -6.082 49.031 53 1 87.38 100 TYR A N 1
ATOM 735 C CA . TYR A 1 100 ? -5.695 47.781 52.375 1 87.38 100 TYR A CA 1
ATOM 736 C C . TYR A 1 100 ? -5.184 48.031 50.938 1 87.38 100 TYR A C 1
ATOM 738 O O . TYR A 1 100 ? -4.148 47.5 50.562 1 87.38 100 TYR A O 1
ATOM 746 N N . MET A 1 101 ? -5.945 48.812 50.188 1 89.25 101 MET A N 1
ATOM 747 C CA . MET A 1 101 ? -5.547 49.094 48.812 1 89.25 101 MET A CA 1
ATOM 748 C C . MET A 1 101 ? -4.219 49.844 48.75 1 89.25 101 MET A C 1
ATOM 750 O O . MET A 1 101 ? -3.383 49.562 47.906 1 89.25 101 MET A O 1
ATOM 754 N N . ARG A 1 102 ? -4.074 50.688 49.656 1 91.19 102 ARG A N 1
ATOM 755 C CA . ARG A 1 102 ? -2.824 51.438 49.719 1 91.19 102 ARG A CA 1
ATOM 756 C C . ARG A 1 102 ? -1.642 50.5 49.969 1 91.19 102 ARG A C 1
ATOM 758 O O . ARG A 1 102 ? -0.595 50.656 49.344 1 91.19 102 ARG A O 1
ATOM 765 N N . LEU A 1 103 ? -1.816 49.562 50.812 1 90.75 103 LEU A N 1
ATOM 766 C CA . LEU A 1 103 ? -0.758 48.625 51.125 1 90.75 103 LEU A CA 1
ATOM 767 C C . LEU A 1 103 ? -0.426 47.75 49.906 1 90.75 103 LEU A C 1
ATOM 769 O O . LEU A 1 103 ? 0.748 47.531 49.625 1 90.75 103 LEU A O 1
ATOM 773 N N . GLN A 1 104 ? -1.465 47.375 49.312 1 90.38 104 GLN A N 1
ATOM 774 C CA . GLN A 1 104 ? -1.245 46.5 48.125 1 90.38 104 GLN A CA 1
ATOM 775 C C . GLN A 1 104 ? -0.529 47.281 47.031 1 90.38 104 GLN A C 1
ATOM 777 O O . GLN A 1 104 ? 0.354 46.719 46.375 1 90.38 104 GLN A O 1
ATOM 782 N N . VAL A 1 105 ? -0.932 48.5 46.719 1 92.25 105 VAL A N 1
ATOM 783 C CA . VAL A 1 105 ? -0.301 49.312 45.719 1 92.25 105 VAL A CA 1
ATOM 784 C C . VAL A 1 105 ? 1.152 49.594 46.094 1 92.25 105 VAL A C 1
ATOM 786 O O . VAL A 1 105 ? 2.043 49.531 45.219 1 92.25 105 VAL A O 1
ATOM 789 N N . LEU A 1 106 ? 1.34 49.844 47.344 1 92.81 106 LEU A N 1
ATOM 790 C CA . LEU A 1 106 ? 2.691 50.125 47.844 1 92.81 106 LEU A CA 1
ATOM 791 C C . LEU A 1 106 ? 3.58 48.875 47.688 1 92.81 106 LEU A C 1
ATOM 793 O O . LEU A 1 106 ? 4.738 49 47.281 1 92.81 106 LEU A O 1
ATOM 797 N N . ARG A 1 107 ? 3.068 47.719 48.031 1 90.81 107 ARG A N 1
ATOM 798 C CA . ARG A 1 107 ? 3.807 46.469 47.875 1 90.81 107 ARG A CA 1
ATOM 799 C C . ARG A 1 107 ? 4.203 46.281 46.406 1 90.81 107 ARG A C 1
ATOM 801 O O . ARG A 1 107 ? 5.34 45.906 46.125 1 90.81 107 ARG A O 1
ATOM 808 N N . GLY A 1 108 ? 3.236 46.5 45.562 1 89.81 108 GLY A N 1
ATOM 809 C CA . GLY A 1 108 ? 3.51 46.344 44.156 1 89.81 108 GLY A CA 1
ATOM 810 C C . GLY A 1 108 ? 4.566 47.312 43.656 1 89.81 108 GLY A C 1
ATOM 811 O O . GLY A 1 108 ? 5.434 46.969 42.844 1 89.81 108 GLY A O 1
ATOM 812 N N . ALA A 1 109 ? 4.477 48.562 44.062 1 91.94 109 ALA A N 1
ATOM 813 C CA . ALA A 1 109 ? 5.41 49.594 43.625 1 91.94 109 ALA A CA 1
ATOM 814 C C . ALA A 1 109 ? 6.82 49.312 44.156 1 91.94 109 ALA A C 1
ATOM 816 O O . ALA A 1 109 ? 7.801 49.531 43.438 1 91.94 109 ALA A O 1
ATOM 817 N N . LEU A 1 110 ? 6.914 48.812 45.375 1 91.38 110 LEU A N 1
ATOM 818 C CA . LEU A 1 110 ? 8.211 48.469 45.938 1 91.38 110 LEU A CA 1
ATOM 819 C C . LEU A 1 110 ? 8.828 47.281 45.25 1 91.38 110 LEU A C 1
ATOM 821 O O . LEU A 1 110 ? 10.031 47.25 45 1 91.38 110 LEU A O 1
ATOM 825 N N . ASP A 1 111 ? 7.969 46.312 44.938 1 87.94 111 ASP A N 1
ATOM 826 C CA . ASP A 1 111 ? 8.43 45.125 44.188 1 87.94 111 ASP A CA 1
ATOM 827 C C . ASP A 1 111 ? 8.938 45.531 42.812 1 87.94 111 ASP A C 1
ATOM 829 O O . ASP A 1 111 ? 9.922 44.969 42.312 1 87.94 111 ASP A O 1
ATOM 833 N N . ALA A 1 112 ? 8.234 46.406 42.156 1 85.19 112 ALA A N 1
ATOM 834 C CA . ALA A 1 112 ? 8.578 46.812 40.781 1 85.19 112 ALA A CA 1
ATOM 835 C C . ALA A 1 112 ? 9.875 47.625 40.781 1 85.19 112 ALA A C 1
ATOM 837 O O . ALA A 1 112 ? 10.539 47.719 39.75 1 85.19 112 ALA A O 1
ATOM 838 N N . SER A 1 113 ? 10.258 48.219 41.906 1 81.62 113 SER A N 1
ATOM 839 C CA . SER A 1 113 ? 11.438 49.062 41.969 1 81.62 113 SER A CA 1
ATOM 840 C C . SER A 1 113 ? 12.703 48.25 42.188 1 81.62 113 SER A C 1
ATOM 842 O O . SER A 1 113 ? 13.812 48.75 42 1 81.62 113 SER A O 1
ATOM 844 N N . VAL A 1 114 ? 12.445 47 42.469 1 79.5 114 VAL A N 1
ATOM 845 C CA . VAL A 1 114 ? 13.609 46.156 42.719 1 79.5 114 VAL A CA 1
ATOM 846 C C . VAL A 1 114 ? 14.094 45.562 41.375 1 79.5 114 VAL A C 1
ATOM 848 O O . VAL A 1 114 ? 13.297 45.062 40.594 1 79.5 114 VAL A O 1
ATOM 851 N N . PRO A 1 115 ? 15.32 45.906 40.938 1 68.62 115 PRO A N 1
ATOM 852 C CA . PRO A 1 115 ? 15.844 45.375 39.656 1 68.62 115 PRO A CA 1
ATOM 853 C C . PRO A 1 115 ? 15.789 43.875 39.562 1 68.62 115 PRO A C 1
ATOM 855 O O . PRO A 1 115 ? 15.867 43.188 40.562 1 68.62 115 PRO A O 1
ATOM 858 N N . LEU A 1 116 ? 15.367 43.344 38.375 1 67.19 116 LEU A N 1
ATOM 859 C CA . LEU A 1 116 ? 15.305 41.906 38.125 1 67.19 116 LEU A CA 1
ATOM 860 C C . LEU A 1 116 ? 16.672 41.281 38.25 1 67.19 116 LEU A C 1
ATOM 862 O O . LEU A 1 116 ? 17.641 41.719 37.625 1 67.19 116 LEU A O 1
ATOM 866 N N . ARG A 1 117 ? 16.891 40.5 39.312 1 63.19 117 ARG A N 1
ATOM 867 C CA . ARG A 1 117 ? 18.109 39.719 39.406 1 63.19 117 ARG A CA 1
ATOM 868 C C . ARG A 1 117 ? 18 38.438 38.625 1 63.19 117 ARG A C 1
ATOM 870 O O . ARG A 1 117 ? 16.906 37.844 38.5 1 63.19 117 ARG A O 1
ATOM 877 N N . TRP A 1 118 ? 18.938 38.125 37.844 1 65.5 118 TRP A N 1
ATOM 878 C CA . TRP A 1 118 ? 19 36.969 36.969 1 65.5 118 TRP A CA 1
ATOM 879 C C . TRP A 1 118 ? 18.625 35.688 37.719 1 65.5 118 TRP A C 1
ATOM 881 O O . TRP A 1 118 ? 18.125 34.75 37.125 1 65.5 118 TRP A O 1
ATOM 891 N N . ASN A 1 119 ? 18.844 35.562 39.031 1 63.84 119 ASN A N 1
ATOM 892 C CA . ASN A 1 119 ? 18.656 34.312 39.781 1 63.84 119 ASN A CA 1
ATOM 893 C C . ASN A 1 119 ? 17.328 34.312 40.531 1 63.84 119 ASN A C 1
ATOM 895 O O . ASN A 1 119 ? 17.062 33.438 41.344 1 63.84 119 ASN A O 1
ATOM 899 N N . ALA A 1 120 ? 16.547 35.344 40.406 1 64.12 120 ALA A N 1
ATOM 900 C CA . ALA A 1 120 ? 15.305 35.344 41.156 1 64.12 120 ALA A CA 1
ATOM 901 C C . ALA A 1 120 ? 14.094 35.375 40.25 1 64.12 120 ALA A C 1
ATOM 903 O O . ALA A 1 120 ? 14.156 35.875 39.125 1 64.12 120 ALA A O 1
ATOM 904 N N . TRP A 1 121 ? 13.07 34.594 40.5 1 67.12 121 TRP A N 1
ATOM 905 C CA . TRP A 1 121 ? 11.828 34.531 39.75 1 67.12 121 TRP A CA 1
ATOM 906 C C . TRP A 1 121 ? 11.125 35.906 39.75 1 67.12 121 TRP A C 1
ATOM 908 O O . TRP A 1 121 ? 10.945 36.5 40.812 1 67.12 121 TRP A O 1
ATOM 918 N N . PRO A 1 122 ? 10.945 36.375 38.688 1 67.5 122 PRO A N 1
ATOM 919 C CA . PRO A 1 122 ? 10.305 37.719 38.594 1 67.5 122 PRO A CA 1
ATOM 920 C C . PRO A 1 122 ? 8.938 37.719 39.281 1 67.5 122 PRO A C 1
ATOM 922 O O . PRO A 1 122 ? 8.18 36.75 39.188 1 67.5 122 PRO A O 1
ATOM 925 N N . LYS A 1 123 ? 8.805 38.719 40.156 1 73.12 123 LYS A N 1
ATOM 926 C CA . LYS A 1 123 ? 7.492 38.906 40.781 1 73.12 123 LYS A CA 1
ATOM 927 C C . LYS A 1 123 ? 6.5 39.5 39.781 1 73.12 123 LYS A C 1
ATOM 929 O O . LYS A 1 123 ? 6.902 40.062 38.75 1 73.12 123 LYS A O 1
ATOM 934 N N . ARG A 1 124 ? 5.227 39.281 39.906 1 70.5 124 ARG A N 1
ATOM 935 C CA . ARG A 1 124 ? 4.156 39.656 39 1 70.5 124 ARG A CA 1
ATOM 936 C C . ARG A 1 124 ? 4.238 41.156 38.656 1 70.5 124 ARG A C 1
ATOM 938 O O . ARG A 1 124 ? 3.967 41.531 37.531 1 70.5 124 ARG A O 1
ATOM 945 N N . ALA A 1 125 ? 4.789 41.969 39.656 1 71.81 125 ALA A N 1
ATOM 946 C CA . ALA A 1 125 ? 4.812 43.406 39.469 1 71.81 125 ALA A CA 1
ATOM 947 C C . ALA A 1 125 ? 5.977 43.844 38.594 1 71.81 125 ALA A C 1
ATOM 949 O O . ALA A 1 125 ? 5.984 44.938 38.031 1 71.81 125 ALA A O 1
ATOM 950 N N . GLN A 1 126 ? 6.895 42.875 38.438 1 71.31 126 GLN A N 1
ATOM 951 C CA . GLN A 1 126 ? 8.078 43.188 37.625 1 71.31 126 GLN A CA 1
ATOM 952 C C . GLN A 1 126 ? 7.875 42.812 36.188 1 71.31 126 GLN A C 1
ATOM 954 O O . GLN A 1 126 ? 8.68 43.156 35.312 1 71.31 126 GLN A O 1
ATOM 959 N N . LEU A 1 127 ? 6.836 42.094 35.938 1 72.38 127 LEU A N 1
ATOM 960 C CA . LEU A 1 127 ? 6.551 41.656 34.562 1 72.38 127 LEU A CA 1
ATOM 961 C C . LEU A 1 127 ? 5.863 42.781 33.781 1 72.38 127 LEU A C 1
ATOM 963 O O . LEU A 1 127 ? 5.09 43.562 34.344 1 72.38 127 LEU A O 1
ATOM 967 N N . PRO A 1 128 ? 6.203 42.844 32.594 1 69.25 128 PRO A N 1
ATOM 968 C CA . PRO A 1 128 ? 5.57 43.906 31.797 1 69.25 128 PRO A CA 1
ATOM 969 C C . PRO A 1 128 ? 4.047 43.844 31.828 1 69.25 128 PRO A C 1
ATOM 971 O O . PRO A 1 128 ? 3.469 42.75 31.719 1 69.25 128 PRO A O 1
ATOM 974 N N . PRO A 1 129 ? 3.551 44.969 32.312 1 70.31 129 PRO A N 1
ATOM 975 C CA . PRO A 1 129 ? 2.094 44.969 32.469 1 70.31 129 PRO A CA 1
ATOM 976 C C . PRO A 1 129 ? 1.369 44.688 31.156 1 70.31 129 PRO A C 1
ATOM 978 O O . PRO A 1 129 ? 1.783 45.188 30.094 1 70.31 129 PRO A O 1
ATOM 981 N N . LEU A 1 130 ? 0.414 43.75 31.172 1 72.31 130 LEU A N 1
ATOM 982 C CA . LEU A 1 130 ? -0.391 43.438 30 1 72.31 130 LEU A CA 1
ATOM 983 C C . LEU A 1 130 ? -1.393 44.562 29.719 1 72.31 130 LEU A C 1
ATOM 985 O O . LEU A 1 130 ? -1.635 44.906 28.562 1 72.31 130 LEU A O 1
ATOM 989 N N . LEU A 1 131 ? -1.957 45.031 30.734 1 80.94 131 LEU A N 1
ATOM 990 C CA . LEU A 1 131 ? -2.852 46.188 30.656 1 80.94 131 LEU A CA 1
ATOM 991 C C . LEU A 1 131 ? -2.535 47.219 31.734 1 80.94 131 LEU A C 1
ATOM 993 O O . LEU A 1 131 ? -2.062 46.844 32.812 1 80.94 131 LEU A O 1
ATOM 997 N N . PRO A 1 132 ? -2.57 48.375 31.516 1 82.25 132 PRO A N 1
ATOM 998 C CA . PRO A 1 132 ? -3.041 49.125 30.344 1 82.25 132 PRO A CA 1
ATOM 999 C C . PRO A 1 132 ? -1.978 49.25 29.25 1 82.25 132 PRO A C 1
ATOM 1001 O O . PRO A 1 132 ? -0.78 49.219 29.547 1 82.25 132 PRO A O 1
ATOM 1004 N N . GLN A 1 133 ? -2.414 49.219 28.219 1 86.06 133 GLN A N 1
ATOM 1005 C CA . GLN A 1 133 ? -1.531 49.375 27.062 1 86.06 133 GLN A CA 1
ATOM 1006 C C . GLN A 1 133 ? -1.977 50.531 26.172 1 86.06 133 GLN A C 1
ATOM 1008 O O . GLN A 1 133 ? -3.164 50.656 25.875 1 86.06 133 GLN A O 1
ATOM 1013 N N . VAL A 1 134 ? -1.083 51.375 26 1 84.06 134 VAL A N 1
ATOM 1014 C CA . VAL A 1 134 ? -1.343 52.469 25.078 1 84.06 134 VAL A CA 1
ATOM 1015 C C . VAL A 1 134 ? -0.424 52.375 23.859 1 84.06 134 VAL A C 1
ATOM 1017 O O . VAL A 1 134 ? 0.8 52.312 24 1 84.06 134 VAL A O 1
ATOM 1020 N N . ARG A 1 135 ? -0.98 52.062 22.781 1 84.5 135 ARG A N 1
ATOM 1021 C CA . ARG A 1 135 ? -0.215 52 21.547 1 84.5 135 ARG A CA 1
ATOM 1022 C C . ARG A 1 135 ? -0.545 53.156 20.625 1 84.5 135 ARG A C 1
ATOM 1024 O O . ARG A 1 135 ? -1.716 53.5 20.438 1 84.5 135 ARG A O 1
ATOM 1031 N N . GLY A 1 136 ? 0.496 53.812 20.156 1 82.81 136 GLY A N 1
ATOM 1032 C CA . GLY A 1 136 ? 0.308 54.906 19.203 1 82.81 136 GLY A CA 1
ATOM 1033 C C . GLY A 1 136 ? 0.307 56.281 19.875 1 82.81 136 GLY A C 1
ATOM 1034 O O . GLY A 1 136 ? 0.23 57.312 19.188 1 82.81 136 GLY A O 1
ATOM 1035 N N . LEU A 1 137 ? 0.167 56.344 21.234 1 86.5 137 LEU A N 1
ATOM 1036 C CA . LEU A 1 137 ? 0.208 57.594 21.984 1 86.5 137 LEU A CA 1
ATOM 1037 C C . LEU A 1 137 ? 1.202 57.5 23.141 1 86.5 137 LEU A C 1
ATOM 1039 O O . LEU A 1 137 ? 1.485 56.406 23.625 1 86.5 137 LEU A O 1
ATOM 1043 N N . ARG A 1 138 ? 1.826 58.594 23.359 1 87.06 138 ARG A N 1
ATOM 1044 C CA . ARG A 1 138 ? 2.621 58.75 24.578 1 87.06 138 ARG A CA 1
ATOM 1045 C C . ARG A 1 138 ? 1.91 59.625 25.594 1 87.06 138 ARG A C 1
ATOM 1047 O O . ARG A 1 138 ? 1.402 60.688 25.266 1 87.06 138 ARG A O 1
ATOM 1054 N N . LEU A 1 139 ? 1.74 59.094 26.766 1 90.69 139 LEU A N 1
ATOM 1055 C CA . LEU A 1 139 ? 1.055 59.812 27.828 1 90.69 139 LEU A CA 1
ATOM 1056 C C . LEU A 1 139 ? 2.041 60.25 28.906 1 90.69 139 LEU A C 1
ATOM 1058 O O . LEU A 1 139 ? 2.883 59.469 29.344 1 90.69 139 LEU A O 1
ATOM 1062 N N . PHE A 1 140 ? 2.107 61.562 29.25 1 90 140 PHE A N 1
ATOM 1063 C CA . PHE A 1 140 ? 2.961 62.062 30.312 1 90 140 PHE A CA 1
ATOM 1064 C C . PHE A 1 140 ? 2.238 63.156 31.109 1 90 140 PHE A C 1
ATOM 1066 O O . PHE A 1 140 ? 1.331 63.812 30.594 1 90 140 PHE A O 1
ATOM 1073 N N . PRO A 1 141 ? 2.531 63.156 32.406 1 88.19 141 PRO A N 1
ATOM 1074 C CA . PRO A 1 141 ? 1.914 64.25 33.219 1 88.19 141 PRO A CA 1
ATOM 1075 C C . PRO A 1 141 ? 2.32 65.625 32.75 1 88.19 141 PRO A C 1
ATOM 1077 O O . PRO A 1 141 ? 3.26 65.75 31.969 1 88.19 141 PRO A O 1
ATOM 1080 N N . ARG A 1 142 ? 1.556 66.625 33.156 1 85.94 142 ARG A N 1
ATOM 1081 C CA . ARG A 1 142 ? 1.792 68 32.781 1 85.94 142 ARG A CA 1
ATOM 1082 C C . ARG A 1 142 ? 3.205 68.438 33.125 1 85.94 142 ARG A C 1
ATOM 1084 O O . ARG A 1 142 ? 3.754 68 34.156 1 85.94 142 ARG A O 1
ATOM 1091 N N . SER A 1 143 ? 3.854 69.188 32.25 1 79.88 143 SER A N 1
ATOM 1092 C CA . SER A 1 143 ? 5.191 69.688 32.531 1 79.88 143 SER A CA 1
ATOM 1093 C C . SER A 1 143 ? 5.152 70.812 33.594 1 79.88 143 SER A C 1
ATOM 1095 O O . SER A 1 143 ? 4.281 71.688 33.531 1 79.88 143 SER A O 1
ATOM 1097 N N . GLY A 1 144 ? 5.719 70.562 34.781 1 73.44 144 GLY A N 1
ATOM 1098 C CA . GLY A 1 144 ? 5.613 71.5 35.875 1 73.44 144 GLY A CA 1
ATOM 1099 C C . GLY A 1 144 ? 6.844 72.375 36.031 1 73.44 144 GLY A C 1
ATOM 1100 O O . GLY A 1 144 ? 7.66 72.5 35.094 1 73.44 144 GLY A O 1
ATOM 1101 N N . GLY A 1 145 ? 6.996 73.125 37.094 1 80.94 145 GLY A N 1
ATOM 1102 C CA . GLY A 1 145 ? 7.996 74.188 37.406 1 80.94 145 GLY A CA 1
ATOM 1103 C C . GLY A 1 145 ? 9.336 73.562 37.812 1 80.94 145 GLY A C 1
ATOM 1104 O O . GLY A 1 145 ? 9.5 72.375 37.844 1 80.94 145 GLY A O 1
ATOM 1105 N N . SER A 1 146 ? 10.344 74.375 38.062 1 86.44 146 SER A N 1
ATOM 1106 C CA . SER A 1 146 ? 11.711 74 38.438 1 86.44 146 SER A CA 1
ATOM 1107 C C . SER A 1 146 ? 11.742 73.312 39.781 1 86.44 146 SER A C 1
ATOM 1109 O O . SER A 1 146 ? 12.547 72.375 40 1 86.44 146 SER A O 1
ATOM 1111 N N . ASP A 1 147 ? 10.828 73.562 40.625 1 88.5 147 ASP A N 1
ATOM 1112 C CA . ASP A 1 147 ? 10.828 73 41.969 1 88.5 147 ASP A CA 1
ATOM 1113 C C . ASP A 1 147 ? 10.398 71.5 41.906 1 88.5 147 ASP A C 1
ATOM 1115 O O . ASP A 1 147 ? 10.969 70.688 42.594 1 88.5 147 ASP A O 1
ATOM 1119 N N . GLU A 1 148 ? 9.406 71.25 41.125 1 89.81 148 GLU A N 1
ATOM 1120 C CA . GLU A 1 148 ? 8.922 69.875 40.969 1 89.81 148 GLU A CA 1
ATOM 1121 C C . GLU A 1 148 ? 9.984 69 40.312 1 89.81 148 GLU A C 1
ATOM 1123 O O . GLU A 1 148 ? 10.148 67.812 40.719 1 89.81 148 GLU A O 1
ATOM 1128 N N . LEU A 1 149 ? 10.719 69.562 39.375 1 88.25 149 LEU A N 1
ATOM 1129 C CA . LEU A 1 149 ? 11.789 68.812 38.75 1 88.25 149 LEU A CA 1
ATOM 1130 C C . LEU A 1 149 ? 12.922 68.562 39.719 1 88.25 149 LEU A C 1
ATOM 1132 O O . LEU A 1 149 ? 13.508 67.438 39.688 1 88.25 149 LEU A O 1
ATOM 1136 N N . ALA A 1 150 ? 13.195 69.562 40.562 1 90.19 150 ALA A N 1
ATOM 1137 C CA . ALA A 1 150 ? 14.242 69.375 41.562 1 90.19 150 ALA A CA 1
ATOM 1138 C C . ALA A 1 150 ? 13.859 68.312 42.562 1 90.19 150 ALA A C 1
ATOM 1140 O O . ALA A 1 150 ? 14.703 67.5 42.969 1 90.19 150 ALA A O 1
ATOM 1141 N N . LEU A 1 151 ? 12.641 68.25 42.938 1 90.81 151 LEU A N 1
ATOM 1142 C CA . LEU A 1 151 ? 12.188 67.25 43.875 1 90.81 151 LEU A CA 1
ATOM 1143 C C . LEU A 1 151 ? 12.242 65.875 43.25 1 90.81 151 LEU A C 1
ATOM 1145 O O . LEU A 1 151 ? 12.656 64.938 43.906 1 90.81 151 LEU A O 1
ATOM 1149 N N . ASP A 1 152 ? 11.805 65.812 42.031 1 89.62 152 ASP A N 1
ATOM 1150 C CA . ASP A 1 152 ? 11.844 64.562 41.312 1 89.62 152 ASP A CA 1
ATOM 1151 C C . ASP A 1 152 ? 13.266 64.062 41.219 1 89.62 152 ASP A C 1
ATOM 1153 O O . ASP A 1 152 ? 13.5 62.844 41.344 1 89.62 152 ASP A O 1
ATOM 1157 N N . GLN A 1 153 ? 14.219 64.875 41 1 90.12 153 GLN A N 1
ATOM 1158 C CA . GLN A 1 153 ? 15.625 64.5 40.906 1 90.12 153 GLN A CA 1
ATOM 1159 C C . GLN A 1 153 ? 16.156 64 42.25 1 90.12 153 GLN A C 1
ATOM 1161 O O . GLN A 1 153 ? 16.922 63.062 42.312 1 90.12 153 GLN A O 1
ATOM 1166 N N . ARG A 1 154 ? 15.742 64.688 43.25 1 92.06 154 ARG A N 1
ATOM 1167 C CA . ARG A 1 154 ? 16.172 64.312 44.562 1 92.06 154 ARG A CA 1
ATOM 1168 C C . ARG A 1 154 ? 15.578 62.938 44.969 1 92.06 154 ARG A C 1
ATOM 1170 O O . ARG A 1 154 ? 16.25 62.125 45.594 1 92.06 154 ARG A O 1
ATOM 1177 N N . LEU A 1 155 ? 14.32 62.719 44.625 1 91.19 155 LEU A N 1
ATOM 1178 C CA . LEU A 1 155 ? 13.656 61.469 44.938 1 91.19 155 LEU A CA 1
ATOM 1179 C C . LEU A 1 155 ? 14.273 60.312 44.156 1 91.19 155 LEU A C 1
ATOM 1181 O O . LEU A 1 155 ? 14.234 59.156 44.594 1 91.19 155 LEU A O 1
ATOM 1185 N N . SER A 1 156 ? 14.828 60.688 42.969 1 90.56 156 SER A N 1
ATOM 1186 C CA . SER A 1 156 ? 15.406 59.656 42.125 1 90.56 156 SER A CA 1
ATOM 1187 C C . SER A 1 156 ? 16.656 59.062 42.75 1 90.56 156 SER A C 1
ATOM 1189 O O . SER A 1 156 ? 17.062 57.938 42.406 1 90.56 156 SER A O 1
ATOM 1191 N N . THR A 1 157 ? 17.234 59.781 43.656 1 90.62 157 THR A N 1
ATOM 1192 C CA . THR A 1 157 ? 18.469 59.312 44.281 1 90.62 157 THR A CA 1
ATOM 1193 C C . THR A 1 157 ? 18.156 58.438 45.5 1 90.62 157 THR A C 1
ATOM 1195 O O . THR A 1 157 ? 19.047 57.812 46.062 1 90.62 157 THR A O 1
ATOM 1198 N N . LEU A 1 158 ? 16.938 58.438 45.938 1 92.62 158 LEU A N 1
ATOM 1199 C CA . LEU A 1 158 ? 16.547 57.656 47.094 1 92.62 158 LEU A CA 1
ATOM 1200 C C . LEU A 1 158 ? 16.219 56.219 46.719 1 92.62 158 LEU A C 1
ATOM 1202 O O . LEU A 1 158 ? 15.938 55.938 45.562 1 92.62 158 LEU A O 1
ATOM 1206 N N . SER A 1 159 ? 16.328 55.344 47.719 1 91.31 159 SER A N 1
ATOM 1207 C CA . SER A 1 159 ? 15.891 53.969 47.531 1 91.31 159 SER A CA 1
ATOM 1208 C C . SER A 1 159 ? 14.367 53.875 47.438 1 91.31 159 SER A C 1
ATOM 1210 O O . SER A 1 159 ? 13.672 54.812 47.844 1 91.31 159 SER A O 1
ATOM 1212 N N . GLY A 1 160 ? 13.828 52.812 46.875 1 91.69 160 GLY A N 1
ATOM 1213 C CA . GLY A 1 160 ? 12.391 52.625 46.75 1 91.69 160 GLY A CA 1
ATOM 1214 C C . GLY A 1 160 ? 11.656 52.781 48.094 1 91.69 160 GLY A C 1
ATOM 1215 O O . GLY A 1 160 ? 10.617 53.438 48.156 1 91.69 160 GLY A O 1
ATOM 1216 N N . ALA A 1 161 ? 12.195 52.219 49.125 1 93.38 161 ALA A N 1
ATOM 1217 C CA . ALA A 1 161 ? 11.586 52.25 50.438 1 93.38 161 ALA A CA 1
ATOM 1218 C C . ALA A 1 161 ? 11.617 53.656 51 1 93.38 161 ALA A C 1
ATOM 1220 O O . ALA A 1 161 ? 10.664 54.125 51.656 1 93.38 161 ALA A O 1
ATOM 1221 N N . ALA A 1 162 ? 12.68 54.375 50.781 1 94.5 162 ALA A N 1
ATOM 1222 C CA . ALA A 1 162 ? 12.797 55.75 51.25 1 94.5 162 ALA A CA 1
ATOM 1223 C C . ALA A 1 162 ? 11.82 56.688 50.531 1 94.5 162 ALA A C 1
ATOM 1225 O O . ALA A 1 162 ? 11.242 57.594 51.125 1 94.5 162 ALA A O 1
ATOM 1226 N N . ARG A 1 163 ? 11.703 56.469 49.219 1 94.38 163 ARG A N 1
ATOM 1227 C CA . ARG A 1 163 ? 10.711 57.219 48.469 1 94.38 163 ARG A CA 1
ATOM 1228 C C . ARG A 1 163 ? 9.312 57 49.031 1 94.38 163 ARG A C 1
ATOM 1230 O O . ARG A 1 163 ? 8.531 57.938 49.156 1 94.38 163 ARG A O 1
ATOM 1237 N N . ALA A 1 164 ? 9.039 55.75 49.312 1 95.06 164 ALA A N 1
ATOM 1238 C CA . ALA A 1 164 ? 7.738 55.406 49.875 1 95.06 164 ALA A CA 1
ATOM 1239 C C . ALA A 1 164 ? 7.527 56.094 51.219 1 95.06 164 ALA A C 1
ATOM 1241 O O . ALA A 1 164 ? 6.438 56.625 51.5 1 95.06 164 ALA A O 1
ATOM 1242 N N . ALA A 1 165 ? 8.555 56.125 52 1 94.94 165 ALA A N 1
ATOM 1243 C CA . ALA A 1 165 ? 8.469 56.781 53.312 1 94.94 165 ALA A CA 1
ATOM 1244 C C . ALA A 1 165 ? 8.18 58.281 53.125 1 94.94 165 ALA A C 1
ATOM 1246 O O . ALA A 1 165 ? 7.332 58.844 53.812 1 94.94 165 ALA A O 1
ATOM 1247 N N . TYR A 1 166 ? 8.898 58.875 52.219 1 94.44 166 TYR A N 1
ATOM 1248 C CA . TYR A 1 166 ? 8.727 60.312 51.938 1 94.44 166 TYR A CA 1
ATOM 1249 C C . TYR A 1 166 ? 7.309 60.594 51.5 1 94.44 166 TYR A C 1
ATOM 1251 O O . TYR A 1 166 ? 6.691 61.562 51.969 1 94.44 166 TYR A O 1
ATOM 1259 N N . VAL A 1 167 ? 6.797 59.781 50.625 1 94.12 167 VAL A N 1
ATOM 1260 C CA . VAL A 1 167 ? 5.484 60 50.031 1 94.12 167 VAL A CA 1
ATOM 1261 C C . VAL A 1 167 ? 4.398 59.719 51.062 1 94.12 167 VAL A C 1
ATOM 1263 O O . VAL A 1 167 ? 3.402 60.438 51.125 1 94.12 167 VAL A O 1
ATOM 1266 N N . LEU A 1 168 ? 4.535 58.656 51.906 1 93.94 168 LEU A N 1
ATOM 1267 C CA . LEU A 1 168 ? 3.561 58.344 52.938 1 93.94 168 LEU A CA 1
ATOM 1268 C C . LEU A 1 168 ? 3.486 59.469 53.969 1 93.94 168 LEU A C 1
ATOM 1270 O O . LEU A 1 168 ? 2.402 59.812 54.438 1 93.94 168 LEU A O 1
ATOM 1274 N N . ARG A 1 169 ? 4.586 60.156 54.219 1 92.31 169 ARG A N 1
ATOM 1275 C CA . ARG A 1 169 ? 4.633 61.281 55.125 1 92.31 169 ARG A CA 1
ATOM 1276 C C . ARG A 1 169 ? 3.904 62.5 54.531 1 92.31 169 ARG A C 1
ATOM 1278 O O . ARG A 1 169 ? 3.158 63.156 55.25 1 92.31 169 ARG A O 1
ATOM 1285 N N . GLY A 1 170 ? 4.16 62.719 53.312 1 90.62 170 GLY A N 1
ATOM 1286 C CA . GLY A 1 170 ? 3.648 63.906 52.688 1 90.62 170 GLY A CA 1
ATOM 1287 C C . GLY A 1 170 ? 2.213 63.75 52.219 1 90.62 170 GLY A C 1
ATOM 1288 O O . GLY A 1 170 ? 1.35 64.562 52.594 1 90.62 170 GLY A O 1
ATOM 1289 N N . LEU A 1 171 ? 1.946 62.688 51.406 1 89.19 171 LEU A N 1
ATOM 1290 C CA . LEU A 1 171 ? 0.647 62.562 50.75 1 89.19 171 LEU A CA 1
ATOM 1291 C C . LEU A 1 171 ? -0.371 61.938 51.719 1 89.19 171 LEU A C 1
ATOM 1293 O O . LEU A 1 171 ? -1.539 62.344 51.719 1 89.19 171 LEU A O 1
ATOM 1297 N N . GLU A 1 172 ? 0.066 61 52.594 1 89.44 172 GLU A N 1
ATOM 1298 C CA . GLU A 1 172 ? -0.847 60.312 53.5 1 89.44 172 GLU A CA 1
ATOM 1299 C C . GLU A 1 172 ? -0.782 60.906 54.906 1 89.44 172 GLU A C 1
ATOM 1301 O O . GLU A 1 172 ? -1.528 60.5 55.781 1 89.44 172 GLU A O 1
ATOM 1306 N N . ALA A 1 173 ? 0.123 61.812 55.156 1 88.12 173 ALA A N 1
ATOM 1307 C CA . ALA A 1 173 ? 0.266 62.531 56.406 1 88.12 173 ALA A CA 1
ATOM 1308 C C . ALA A 1 173 ? 0.385 61.562 57.594 1 88.12 173 ALA A C 1
ATOM 1310 O O . ALA A 1 173 ? -0.235 61.75 58.625 1 88.12 173 ALA A O 1
ATOM 1311 N N . LEU A 1 174 ? 1.068 60.5 57.312 1 89.19 174 LEU A N 1
ATOM 1312 C CA . LEU A 1 174 ? 1.293 59.5 58.375 1 89.19 174 LEU A CA 1
ATOM 1313 C C . LEU A 1 174 ? 2.479 59.906 59.25 1 89.19 174 LEU A C 1
ATOM 1315 O O . LEU A 1 174 ? 3.428 60.531 58.75 1 89.19 174 LEU A O 1
ATOM 1319 N N . ASP A 1 175 ? 2.336 59.625 60.5 1 89.38 175 ASP A N 1
ATOM 1320 C CA . ASP A 1 175 ? 3.463 59.844 61.375 1 89.38 175 ASP A CA 1
ATOM 1321 C C . ASP A 1 175 ? 4.535 58.781 61.219 1 89.38 175 ASP A C 1
ATOM 1323 O O . ASP A 1 175 ? 4.324 57.781 60.531 1 89.38 175 ASP A O 1
ATOM 1327 N N . ASP A 1 176 ? 5.754 59 61.812 1 91.5 176 ASP A N 1
ATOM 1328 C CA . ASP A 1 176 ? 6.898 58.125 61.594 1 91.5 176 ASP A CA 1
ATOM 1329 C C . ASP A 1 176 ? 6.57 56.688 62.031 1 91.5 176 ASP A C 1
ATOM 1331 O O . ASP A 1 176 ? 6.992 55.75 61.375 1 91.5 176 ASP A O 1
ATOM 1335 N N . ALA A 1 177 ? 5.793 56.531 63.062 1 88.19 177 ALA A N 1
ATOM 1336 C CA . ALA A 1 177 ? 5.395 55.219 63.531 1 88.19 177 ALA A CA 1
ATOM 1337 C C . ALA A 1 177 ? 4.477 54.531 62.5 1 88.19 177 ALA A C 1
ATOM 1339 O O . ALA A 1 177 ? 4.613 53.344 62.219 1 88.19 177 ALA A O 1
ATOM 1340 N N . GLY A 1 178 ? 3.578 55.344 62.031 1 88.75 178 GLY A N 1
ATOM 1341 C CA . GLY A 1 178 ? 2.67 54.844 61.031 1 88.75 178 GLY A CA 1
ATOM 1342 C C . GLY A 1 178 ? 3.369 54.438 59.75 1 88.75 178 GLY A C 1
ATOM 1343 O O . GLY A 1 178 ? 3.059 53.406 59.156 1 88.75 178 GLY A O 1
ATOM 1344 N N . VAL A 1 179 ? 4.316 55.281 59.312 1 93.38 179 VAL A N 1
ATOM 1345 C CA . VAL A 1 179 ? 5.082 55 58.094 1 93.38 179 VAL A CA 1
ATOM 1346 C C . VAL A 1 179 ? 5.887 53.719 58.281 1 93.38 179 VAL A C 1
ATOM 1348 O O . VAL A 1 179 ? 5.926 52.875 57.375 1 93.38 179 VAL A O 1
ATOM 1351 N N . GLY A 1 180 ? 6.539 53.594 59.406 1 92.69 180 GLY A N 1
ATOM 1352 C CA . GLY A 1 180 ? 7.293 52.375 59.719 1 92.69 180 GLY A CA 1
ATOM 1353 C C . GLY A 1 180 ? 6.441 51.125 59.688 1 92.69 180 GLY A C 1
ATOM 1354 O O . GLY A 1 180 ? 6.855 50.094 59.125 1 92.69 180 GLY A O 1
ATOM 1355 N N . ALA A 1 181 ? 5.258 51.188 60.156 1 89.56 181 ALA A N 1
ATOM 1356 C CA . ALA A 1 181 ? 4.352 50.031 60.188 1 89.56 181 ALA A CA 1
ATOM 1357 C C . ALA A 1 181 ? 3.895 49.656 58.781 1 89.56 181 ALA A C 1
ATOM 1359 O O . ALA A 1 181 ? 3.838 48.469 58.438 1 89.56 181 ALA A O 1
ATOM 1360 N N . VAL A 1 182 ? 3.566 50.656 58.031 1 90.44 182 VAL A N 1
ATOM 1361 C CA . VAL A 1 182 ? 3.092 50.406 56.656 1 90.44 182 VAL A CA 1
ATOM 1362 C C . VAL A 1 182 ? 4.223 49.812 55.812 1 90.44 182 VAL A C 1
ATOM 1364 O O . VAL A 1 182 ? 4.016 48.875 55.062 1 90.44 182 VAL A O 1
ATOM 1367 N N . LEU A 1 183 ? 5.434 50.375 55.938 1 93.94 183 LEU A N 1
ATOM 1368 C CA . LEU A 1 183 ? 6.578 49.875 55.188 1 93.94 183 LEU A CA 1
ATOM 1369 C C . LEU A 1 183 ? 6.926 48.438 55.594 1 93.94 183 LEU A C 1
ATOM 1371 O O . LEU A 1 183 ? 7.277 47.625 54.75 1 93.94 183 LEU A O 1
ATOM 1375 N N . ALA A 1 184 ? 6.793 48.156 56.906 1 91.62 184 ALA A N 1
ATOM 1376 C CA . ALA A 1 184 ? 7.031 46.781 57.375 1 91.62 184 ALA A CA 1
ATOM 1377 C C . ALA A 1 184 ? 5.984 45.844 56.812 1 91.62 184 ALA A C 1
ATOM 1379 O O . ALA A 1 184 ? 6.316 44.719 56.375 1 91.62 184 ALA A O 1
ATOM 1380 N N . ALA A 1 185 ? 4.809 46.25 56.844 1 87.88 185 ALA A N 1
ATOM 1381 C CA . ALA A 1 185 ? 3.727 45.438 56.312 1 87.88 185 ALA A CA 1
ATOM 1382 C C . ALA A 1 185 ? 3.885 45.188 54.812 1 87.88 185 ALA A C 1
ATOM 1384 O O . ALA A 1 185 ? 3.422 44.188 54.281 1 87.88 185 ALA A O 1
ATOM 1385 N N . ALA A 1 186 ? 4.477 46.156 54.094 1 89.94 186 ALA A N 1
ATOM 1386 C CA . ALA A 1 186 ? 4.68 46.062 52.656 1 89.94 186 ALA A CA 1
ATOM 1387 C C . ALA A 1 186 ? 5.895 45.188 52.344 1 89.94 186 ALA A C 1
ATOM 1389 O O . ALA A 1 186 ? 6.16 44.906 51.156 1 89.94 186 ALA A O 1
ATOM 1390 N N . GLY A 1 187 ? 6.668 44.781 53.375 1 85.5 187 GLY A N 1
ATOM 1391 C CA . GLY A 1 187 ? 7.75 43.844 53.188 1 85.5 187 GLY A CA 1
ATOM 1392 C C . GLY A 1 187 ? 9.125 44.5 53.188 1 85.5 187 GLY A C 1
ATOM 1393 O O . GLY A 1 187 ? 10.102 43.875 52.781 1 85.5 187 GLY A O 1
ATOM 1394 N N . CYS A 1 188 ? 9.18 45.75 53.562 1 88.62 188 CYS A N 1
ATOM 1395 C CA . CYS A 1 188 ? 10.469 46.438 53.656 1 88.62 188 CYS A CA 1
ATOM 1396 C C . CYS A 1 188 ? 11.297 45.875 54.812 1 88.62 188 CYS A C 1
ATOM 1398 O O . CYS A 1 188 ? 10.812 45.781 55.938 1 88.62 188 CYS A O 1
ATOM 1400 N N . ASP A 1 189 ? 12.469 45.469 54.656 1 86.38 189 ASP A N 1
ATOM 1401 C CA . ASP A 1 189 ? 13.328 44.812 55.656 1 86.38 189 ASP A CA 1
ATOM 1402 C C . ASP A 1 189 ? 13.734 45.781 56.75 1 86.38 189 ASP A C 1
ATOM 1404 O O . ASP A 1 189 ? 13.773 45.406 57.938 1 86.38 189 ASP A O 1
ATOM 1408 N N . ASP A 1 190 ? 14 47 56.375 1 89.88 190 ASP A N 1
ATOM 1409 C CA . ASP A 1 190 ? 14.492 47.969 57.344 1 89.88 190 ASP A CA 1
ATOM 1410 C C . ASP A 1 190 ? 13.75 49.281 57.25 1 89.88 190 ASP A C 1
ATOM 1412 O O . ASP A 1 190 ? 14.266 50.25 56.688 1 89.88 190 ASP A O 1
ATOM 1416 N N . PRO A 1 191 ? 12.57 49.375 57.844 1 93.19 191 PRO A N 1
ATOM 1417 C CA . PRO A 1 191 ? 11.773 50.625 57.75 1 93.19 191 PRO A CA 1
ATOM 1418 C C . PRO A 1 191 ? 12.461 51.812 58.375 1 93.19 191 PRO A C 1
ATOM 1420 O O . PRO A 1 191 ? 12.312 52.938 57.906 1 93.19 191 PRO A O 1
ATOM 1423 N N . GLU A 1 192 ? 13.312 51.625 59.375 1 93.25 192 GLU A N 1
ATOM 1424 C CA . GLU A 1 192 ? 13.992 52.719 60.062 1 93.25 192 GLU A CA 1
ATOM 1425 C C . GLU A 1 192 ? 15.062 53.344 59.156 1 93.25 192 GLU A C 1
ATOM 1427 O O . GLU A 1 192 ? 15.242 54.562 59.156 1 93.25 192 GLU A O 1
ATOM 1432 N N . ASP A 1 193 ? 15.688 52.469 58.5 1 92.81 193 ASP A N 1
ATOM 1433 C CA . ASP A 1 193 ? 16.688 52.969 57.562 1 92.81 193 ASP A CA 1
ATOM 1434 C C . ASP A 1 193 ? 16.031 53.812 56.438 1 92.81 193 ASP A C 1
ATOM 1436 O O . ASP A 1 193 ? 16.578 54.812 56.031 1 92.81 193 ASP A O 1
ATOM 1440 N N . ALA A 1 194 ? 14.891 53.344 55.969 1 94.5 194 ALA A N 1
ATOM 1441 C CA . ALA A 1 194 ? 14.148 54.062 54.938 1 94.5 194 ALA A CA 1
ATOM 1442 C C . ALA A 1 194 ? 13.719 55.438 55.438 1 94.5 194 ALA A C 1
ATOM 1444 O O . ALA A 1 194 ? 13.789 56.438 54.688 1 94.5 194 ALA A O 1
ATOM 1445 N N . LEU A 1 195 ? 13.305 55.531 56.688 1 94.5 195 LEU A N 1
ATOM 1446 C CA . LEU A 1 195 ? 12.875 56.781 57.281 1 94.5 195 LEU A CA 1
ATOM 1447 C C . LEU A 1 195 ? 14.055 57.75 57.406 1 94.5 195 LEU A C 1
ATOM 1449 O O . LEU A 1 195 ? 13.922 58.969 57.156 1 94.5 195 LEU A O 1
ATOM 1453 N N . ASP A 1 196 ? 15.195 57.219 57.75 1 93.62 196 ASP A N 1
ATOM 1454 C CA . ASP A 1 196 ? 16.391 58.031 57.875 1 93.62 196 ASP A CA 1
ATOM 1455 C C . ASP A 1 196 ? 16.828 58.594 56.5 1 93.62 196 ASP A C 1
ATOM 1457 O O . ASP A 1 196 ? 17.219 59.75 56.406 1 93.62 196 ASP A O 1
ATOM 1461 N N . GLU A 1 197 ? 16.75 57.781 55.562 1 94.06 197 GLU A N 1
ATOM 1462 C CA . GLU A 1 197 ? 17.109 58.188 54.219 1 94.06 197 GLU A CA 1
ATOM 1463 C C . GLU A 1 197 ? 16.156 59.25 53.688 1 94.06 197 GLU A C 1
ATOM 1465 O O . GLU A 1 197 ? 16.594 60.219 53.031 1 94.06 197 GLU A O 1
ATOM 1470 N N . ALA A 1 198 ? 14.875 59.094 53.969 1 94.25 198 ALA A N 1
ATOM 1471 C CA . ALA A 1 198 ? 13.867 60.062 53.531 1 94.25 198 ALA A CA 1
ATOM 1472 C C . ALA A 1 198 ? 14.102 61.438 54.188 1 94.25 198 ALA A C 1
ATOM 1474 O O . ALA A 1 198 ? 13.75 62.469 53.625 1 94.25 198 ALA A O 1
ATOM 1475 N N . ASP A 1 199 ? 14.766 61.406 55.344 1 92.38 199 ASP A N 1
ATOM 1476 C CA . ASP A 1 199 ? 15.023 62.625 56.094 1 92.38 199 ASP A CA 1
ATOM 1477 C C . ASP A 1 199 ? 16.125 63.438 55.438 1 92.38 199 ASP A C 1
ATOM 1479 O O . ASP A 1 199 ? 16.297 64.625 55.75 1 92.38 199 ASP A O 1
ATOM 1483 N N . GLU A 1 200 ? 16.781 62.875 54.531 1 90 200 GLU A N 1
ATOM 1484 C CA . GLU A 1 200 ? 17.844 63.594 53.875 1 90 200 GLU A CA 1
ATOM 1485 C C . GLU A 1 200 ? 17.281 64.562 52.844 1 90 200 GLU A C 1
ATOM 1487 O O . GLU A 1 200 ? 17.984 65.5 52.375 1 90 200 GLU A O 1
ATOM 1492 N N . VAL A 1 201 ? 16.109 64.375 52.438 1 91.12 201 VAL A N 1
ATOM 1493 C CA . VAL A 1 201 ? 15.469 65.25 51.469 1 91.12 201 VAL A CA 1
ATOM 1494 C C . VAL A 1 201 ? 14.609 66.25 52.188 1 91.12 201 VAL A C 1
ATOM 1496 O O . VAL A 1 201 ? 13.867 65.938 53.125 1 91.12 201 VAL A O 1
ATOM 1499 N N . GLU A 1 202 ? 14.758 67.5 51.812 1 90.31 202 GLU A N 1
ATOM 1500 C CA . GLU A 1 202 ? 13.992 68.562 52.406 1 90.31 202 GLU A CA 1
ATOM 1501 C C . GLU A 1 202 ? 12.492 68.312 52.312 1 90.31 202 GLU A C 1
ATOM 1503 O O . GLU A 1 202 ? 12.008 67.812 51.281 1 90.31 202 GLU A O 1
ATOM 1508 N N . ALA A 1 203 ? 11.742 68.562 53.375 1 88.06 203 ALA A N 1
ATOM 1509 C CA . ALA A 1 203 ? 10.312 68.312 53.469 1 88.06 203 ALA A CA 1
ATOM 1510 C C . ALA A 1 203 ? 9.531 69.312 52.625 1 88.06 203 ALA A C 1
ATOM 1512 O O . ALA A 1 203 ? 9.18 70.375 53.094 1 88.06 203 ALA A O 1
ATOM 1513 N N . ARG A 1 204 ? 9.375 69 51.375 1 88.56 204 ARG A N 1
ATOM 1514 C CA . ARG A 1 204 ? 8.516 69.812 50.469 1 88.56 204 ARG A CA 1
ATOM 1515 C C . ARG A 1 204 ? 7.281 69 50.094 1 88.56 204 ARG A C 1
ATOM 1517 O O . ARG A 1 204 ? 7.07 68.688 48.906 1 88.56 204 ARG A O 1
ATOM 1524 N N . TYR A 1 205 ? 6.488 68.688 51.094 1 89.81 205 TYR A N 1
ATOM 1525 C CA . TYR A 1 205 ? 5.379 67.75 50.938 1 89.81 205 TYR A CA 1
ATOM 1526 C C . TYR A 1 205 ? 4.258 68.375 50.094 1 89.81 205 TYR A C 1
ATOM 1528 O O . TYR A 1 205 ? 3.502 67.688 49.438 1 89.81 205 TYR A O 1
ATOM 1536 N N . ASP A 1 206 ? 4.207 69.688 49.969 1 87.94 206 ASP A N 1
ATOM 1537 C CA . ASP A 1 206 ? 3.162 70.375 49.219 1 87.94 206 ASP A CA 1
ATOM 1538 C C . ASP A 1 206 ? 3.326 70.188 47.719 1 87.94 206 ASP A C 1
ATOM 1540 O O . ASP A 1 206 ? 2.348 70.188 46.969 1 87.94 206 ASP A O 1
ATOM 1544 N N . LEU A 1 207 ? 4.578 69.875 47.344 1 89 207 LEU A N 1
ATOM 1545 C CA . LEU A 1 207 ? 4.863 69.688 45.938 1 89 207 LEU A CA 1
ATOM 1546 C C . LEU A 1 207 ? 4.371 68.375 45.438 1 89 207 LEU A C 1
ATOM 1548 O O . LEU A 1 207 ? 4.199 68.125 44.25 1 89 207 LEU A O 1
ATOM 1552 N N . LEU A 1 208 ? 4.121 67.438 46.375 1 90.81 208 LEU A N 1
ATOM 1553 C CA . LEU A 1 208 ? 3.713 66.062 46 1 90.81 208 LEU A CA 1
ATOM 1554 C C . LEU A 1 208 ? 2.305 66.062 45.438 1 90.81 208 LEU A C 1
ATOM 1556 O O . LEU A 1 208 ? 1.938 65.188 44.688 1 90.81 208 LEU A O 1
ATOM 1560 N N . ALA A 1 209 ? 1.491 67.125 45.688 1 87.81 209 ALA A N 1
ATOM 1561 C CA . ALA A 1 209 ? 0.117 67.25 45.219 1 87.81 209 ALA A CA 1
ATOM 1562 C C . ALA A 1 209 ? 0.049 68.062 43.938 1 87.81 209 ALA A C 1
ATOM 1564 O O . ALA A 1 209 ? -1.037 68.312 43.406 1 87.81 209 ALA A O 1
ATOM 1565 N N . SER A 1 210 ? 1.176 68.375 43.406 1 88.94 210 SER A N 1
ATOM 1566 C CA . SER A 1 210 ? 1.228 69.188 42.156 1 88.94 210 SER A CA 1
ATOM 1567 C C . SER A 1 210 ? 0.79 68.375 40.969 1 88.94 210 SER A C 1
ATOM 1569 O O . SER A 1 210 ? 0.889 67.125 40.969 1 88.94 210 SER A O 1
ATOM 1571 N N . PRO A 1 211 ? 0.282 69 39.906 1 86.5 211 PRO A N 1
ATOM 1572 C CA . PRO A 1 211 ? -0.183 68.312 38.719 1 86.5 211 PRO A CA 1
ATOM 1573 C C . PRO A 1 211 ? 0.946 67.625 37.969 1 86.5 211 PRO A C 1
ATOM 1575 O O . PRO A 1 211 ? 0.693 66.688 37.188 1 86.5 211 PRO A O 1
ATOM 1578 N N . GLU A 1 212 ? 2.178 68 38.219 1 87.62 212 GLU A N 1
ATOM 1579 C CA . GLU A 1 212 ? 3.318 67.375 37.562 1 87.62 212 GLU A CA 1
ATOM 1580 C C . GLU A 1 212 ? 3.488 65.938 38 1 87.62 212 GLU A C 1
ATOM 1582 O O . GLU A 1 212 ? 4.094 65.125 37.281 1 87.62 212 GLU A O 1
ATOM 1587 N N . PHE A 1 213 ? 2.988 65.625 39.188 1 90.25 213 PHE A N 1
ATOM 1588 C CA . PHE A 1 213 ? 3.135 64.312 39.719 1 90.25 213 PHE A CA 1
ATOM 1589 C C . PHE A 1 213 ? 1.802 63.531 39.688 1 90.25 213 PHE A C 1
ATOM 1591 O O . PHE A 1 213 ? 1.618 62.562 40.406 1 90.25 213 PHE A O 1
ATOM 1598 N N . ASP A 1 214 ? 0.754 64 38.906 1 88.62 214 ASP A N 1
ATOM 1599 C CA . ASP A 1 214 ? -0.553 63.375 38.812 1 88.62 214 ASP A CA 1
ATOM 1600 C C . ASP A 1 214 ? -0.645 62.531 37.531 1 88.62 214 ASP A C 1
ATOM 1602 O O . ASP A 1 214 ? -0.82 63.062 36.438 1 88.62 214 ASP A O 1
ATOM 1606 N N . PRO A 1 215 ? -0.579 61.25 37.719 1 90.69 215 PRO A N 1
ATOM 1607 C CA . PRO A 1 215 ? -0.667 60.375 36.531 1 90.69 215 PRO A CA 1
ATOM 1608 C C . PRO A 1 215 ? -2.088 60.281 35.969 1 90.69 215 PRO A C 1
ATOM 1610 O O . PRO A 1 215 ? -2.314 59.594 34.969 1 90.69 215 PRO A O 1
ATOM 1613 N N . CYS A 1 216 ? -3.021 60.844 36.562 1 90.56 216 CYS A N 1
ATOM 1614 C CA . CYS A 1 216 ? -4.391 60.781 36.062 1 90.56 216 CYS A CA 1
ATOM 1615 C C . CYS A 1 216 ? -4.699 62.031 35.25 1 90.56 216 CYS A C 1
ATOM 1617 O O . CYS A 1 216 ? -5.77 62.125 34.625 1 90.56 216 CYS A O 1
ATOM 1619 N N . SER A 1 217 ? -3.918 63.062 35.312 1 88.81 217 SER A N 1
ATOM 1620 C CA . SER A 1 217 ? -3.971 64.25 34.438 1 88.81 217 SER A CA 1
ATOM 1621 C C . SER A 1 217 ? -2.82 64.188 33.438 1 88.81 217 SER A C 1
ATOM 1623 O O . SER A 1 217 ? -1.693 64.562 33.781 1 88.81 217 SER A O 1
ATOM 1625 N N . LEU A 1 218 ? -3.15 63.812 32.281 1 90.38 218 LEU A N 1
ATOM 1626 C CA . LEU A 1 218 ? -2.074 63.469 31.359 1 90.38 218 LEU A CA 1
ATOM 1627 C C . LEU A 1 218 ? -2.135 64.312 30.094 1 90.38 218 LEU A C 1
ATOM 1629 O O . LEU A 1 218 ? -3.186 64.875 29.766 1 90.38 218 LEU A O 1
ATOM 1633 N N . GLN A 1 219 ? -0.992 64.5 29.531 1 89.38 219 GLN A N 1
ATOM 1634 C CA . GLN A 1 219 ? -0.851 65.062 28.188 1 89.38 219 GLN A CA 1
ATOM 1635 C C . GLN A 1 219 ? -0.551 63.969 27.156 1 89.38 219 GLN A C 1
ATOM 1637 O O . GLN A 1 219 ? 0.221 63.062 27.422 1 89.38 219 GLN A O 1
ATOM 1642 N N . ALA A 1 220 ? -1.266 63.938 26.109 1 90 220 ALA A N 1
ATOM 1643 C CA . ALA A 1 220 ? -1.101 62.938 25.062 1 90 220 ALA A CA 1
ATOM 1644 C C . ALA A 1 220 ? -0.341 63.5 23.875 1 90 220 ALA A C 1
ATOM 1646 O O . ALA A 1 220 ? -0.613 64.625 23.422 1 90 220 ALA A O 1
ATOM 1647 N N . ARG A 1 221 ? 0.732 62.844 23.422 1 82.81 221 ARG A N 1
ATOM 1648 C CA . ARG A 1 221 ? 1.503 63.188 22.219 1 82.81 221 ARG A CA 1
ATOM 1649 C C . ARG A 1 221 ? 1.661 61.969 21.312 1 82.81 221 ARG A C 1
ATOM 1651 O O . ARG A 1 221 ? 1.569 60.844 21.781 1 82.81 221 ARG A O 1
ATOM 1658 N N . PRO A 1 222 ? 1.673 62.094 20.016 1 78.81 222 PRO A N 1
ATOM 1659 C CA . PRO A 1 222 ? 1.821 60.969 19.109 1 78.81 222 PRO A CA 1
ATOM 1660 C C . PRO A 1 222 ? 3.197 60.312 19.219 1 78.81 222 PRO A C 1
ATOM 1662 O O . PRO A 1 222 ? 4.156 60.938 19.656 1 78.81 222 PRO A O 1
ATOM 1665 N N . THR A 1 223 ? 3.213 58.906 19 1 80.06 223 THR A N 1
ATOM 1666 C CA . THR A 1 223 ? 4.484 58.188 18.891 1 80.06 223 THR A CA 1
ATOM 1667 C C . THR A 1 223 ? 5.137 58.469 17.531 1 80.06 223 THR A C 1
ATOM 1669 O O . THR A 1 223 ? 4.559 59.156 16.688 1 80.06 223 THR A O 1
ATOM 1672 N N . ASP A 1 224 ? 6.371 58.125 17.406 1 73.62 224 ASP A N 1
ATOM 1673 C CA . ASP A 1 224 ? 7.047 58.312 16.141 1 73.62 224 ASP A CA 1
ATOM 1674 C C . ASP A 1 224 ? 6.297 57.594 15.008 1 73.62 224 ASP A C 1
ATOM 1676 O O . ASP A 1 224 ? 6.316 56.375 14.914 1 73.62 224 ASP A O 1
ATOM 1680 N N . LEU A 1 225 ? 5.426 58.25 14.266 1 70.56 225 LEU A N 1
ATOM 1681 C CA . LEU A 1 225 ? 4.477 57.75 13.273 1 70.56 225 LEU A CA 1
ATOM 1682 C C . LEU A 1 225 ? 5.203 57.062 12.133 1 70.56 225 LEU A C 1
ATOM 1684 O O . LEU A 1 225 ? 4.727 56.062 11.617 1 70.56 225 LEU A O 1
ATOM 1688 N N . MET A 1 226 ? 6.344 57.469 11.719 1 66.25 226 MET A N 1
ATOM 1689 C CA . MET A 1 226 ? 7.051 56.844 10.594 1 66.25 226 MET A CA 1
ATOM 1690 C C . MET A 1 226 ? 7.578 55.469 10.953 1 66.25 226 MET A C 1
ATOM 1692 O O . MET A 1 226 ? 7.52 54.531 10.141 1 66.25 226 MET A O 1
ATOM 1696 N N . ARG A 1 227 ? 7.945 55.188 12.109 1 64.25 227 ARG A N 1
ATOM 1697 C CA . ARG A 1 227 ? 8.469 53.906 12.562 1 64.25 227 ARG A CA 1
ATOM 1698 C C . ARG A 1 227 ? 7.344 52.906 12.773 1 64.25 227 ARG A C 1
ATOM 1700 O O . ARG A 1 227 ? 7.516 51.688 12.508 1 64.25 227 ARG A O 1
ATOM 1707 N N . ARG A 1 228 ? 6.223 53.281 13.172 1 66.94 228 ARG A N 1
ATOM 1708 C CA . ARG A 1 228 ? 5.074 52.438 13.453 1 66.94 228 ARG A CA 1
ATOM 1709 C C . ARG A 1 228 ? 4.547 51.812 12.172 1 66.94 228 ARG A C 1
ATOM 1711 O O . ARG A 1 228 ? 4.168 50.625 12.164 1 66.94 228 ARG A O 1
ATOM 1718 N N . ARG A 1 229 ? 4.414 52.531 11.234 1 62.12 229 ARG A N 1
ATOM 1719 C CA . ARG A 1 229 ? 3.912 52 9.977 1 62.12 229 ARG A CA 1
ATOM 1720 C C . ARG A 1 229 ? 4.73 50.812 9.516 1 62.12 229 ARG A C 1
ATOM 1722 O O . ARG A 1 229 ? 4.18 49.844 9 1 62.12 229 ARG A O 1
ATOM 1729 N N . GLN A 1 230 ? 5.895 50.688 9.742 1 60.09 230 GLN A N 1
ATOM 1730 C CA . GLN A 1 230 ? 6.762 49.594 9.344 1 60.09 230 GLN A CA 1
ATOM 1731 C C . GLN A 1 230 ? 6.477 48.344 10.172 1 60.09 230 GLN A C 1
ATOM 1733 O O . GLN A 1 230 ? 6.453 47.219 9.641 1 60.09 230 GLN A O 1
ATOM 1738 N N . HIS A 1 231 ? 6.004 48.406 11.438 1 62.06 231 HIS A N 1
ATOM 1739 C CA . HIS A 1 231 ? 5.773 47.281 12.312 1 62.06 231 HIS A CA 1
ATOM 1740 C C . HIS A 1 231 ? 4.398 46.656 12.062 1 62.06 231 HIS A C 1
ATOM 1742 O O . HIS A 1 231 ? 4.227 45.438 12.18 1 62.06 231 HIS A O 1
ATOM 1748 N N . MET A 1 232 ? 3.443 47.406 11.789 1 62.12 232 MET A N 1
ATOM 1749 C CA . MET A 1 232 ? 2.086 46.906 11.578 1 62.12 232 MET A CA 1
ATOM 1750 C C . MET A 1 232 ? 2.029 46 10.367 1 62.12 232 MET A C 1
ATOM 1752 O O . MET A 1 232 ? 1.279 45 10.359 1 62.12 232 MET A O 1
ATOM 1756 N N . LYS A 1 233 ? 2.727 46.25 9.445 1 58.75 233 LYS A N 1
ATOM 1757 C CA . LYS A 1 233 ? 2.807 45.312 8.32 1 58.75 233 LYS A CA 1
ATOM 1758 C C . LYS A 1 233 ? 3.275 43.938 8.789 1 58.75 233 LYS A C 1
ATOM 1760 O O . LYS A 1 233 ? 2.742 42.906 8.352 1 58.75 233 LYS A O 1
ATOM 1765 N N . ALA A 1 234 ? 4.012 43.875 9.688 1 58.84 234 ALA A N 1
ATOM 1766 C CA . ALA A 1 234 ? 4.543 42.625 10.203 1 58.84 234 ALA A CA 1
ATOM 1767 C C . ALA A 1 234 ? 3.504 41.875 11.039 1 58.84 234 ALA A C 1
ATOM 1769 O O . ALA A 1 234 ? 3.379 40.656 10.961 1 58.84 234 ALA A O 1
ATOM 1770 N N . ALA A 1 235 ? 2.65 42.531 11.828 1 59.56 235 ALA A N 1
ATOM 1771 C CA . ALA A 1 235 ? 1.62 41.938 12.688 1 59.56 235 ALA A CA 1
ATOM 1772 C C . ALA A 1 235 ? 0.488 41.344 11.852 1 59.56 235 ALA A C 1
ATOM 1774 O O . ALA A 1 235 ? -0.089 40.344 12.219 1 59.56 235 ALA A O 1
ATOM 1775 N N . GLY A 1 236 ? 0.145 41.938 10.844 1 57.03 236 GLY A N 1
ATOM 1776 C CA . GLY A 1 236 ? -0.846 41.375 9.938 1 57.03 236 GLY A CA 1
ATOM 1777 C C . GLY A 1 236 ? -0.472 40 9.43 1 57.03 236 GLY A C 1
ATOM 1778 O O . GLY A 1 236 ? -1.31 39.094 9.398 1 57.03 236 GLY A O 1
ATOM 1779 N N . VAL A 1 237 ? 0.638 39.844 9.125 1 57.75 237 VAL A N 1
ATOM 1780 C CA . VAL A 1 237 ? 1.123 38.562 8.641 1 57.75 237 VAL A CA 1
ATOM 1781 C C . VAL A 1 237 ? 1.011 37.5 9.75 1 57.75 237 VAL A C 1
ATOM 1783 O O . VAL A 1 237 ? 0.604 36.375 9.5 1 57.75 237 VAL A O 1
ATOM 1786 N N . ALA A 1 238 ? 1.141 37.875 10.938 1 55.41 238 ALA A N 1
ATOM 1787 C CA . ALA A 1 238 ? 1.056 36.938 12.07 1 55.41 238 ALA A CA 1
ATOM 1788 C C . ALA A 1 238 ? -0.391 36.531 12.336 1 55.41 238 ALA A C 1
ATOM 1790 O O . ALA A 1 238 ? -0.676 35.375 12.617 1 55.41 238 ALA A O 1
ATOM 1791 N N . ALA A 1 239 ? -1.294 37.469 12.336 1 57.25 239 ALA A N 1
ATOM 1792 C CA . ALA A 1 239 ? -2.709 37.188 12.578 1 57.25 239 ALA A CA 1
ATOM 1793 C C . ALA A 1 239 ? -3.27 36.25 11.531 1 57.25 239 ALA A C 1
ATOM 1795 O O . ALA A 1 239 ? -4.043 35.344 11.852 1 57.25 239 ALA A O 1
ATOM 1796 N N . ALA A 1 240 ? -2.943 36.438 10.375 1 56.97 240 ALA A N 1
ATOM 1797 C CA . ALA A 1 240 ? -3.365 35.5 9.328 1 56.97 240 ALA A CA 1
ATOM 1798 C C . ALA A 1 240 ? -2.881 34.094 9.625 1 56.97 240 ALA A C 1
ATOM 1800 O O . ALA A 1 240 ? -3.615 33.125 9.414 1 56.97 240 ALA A O 1
ATOM 1801 N N . ALA A 1 241 ? -1.783 34 10.156 1 54.53 241 ALA A N 1
ATOM 1802 C CA . ALA A 1 241 ? -1.235 32.688 10.508 1 54.53 241 ALA A CA 1
ATOM 1803 C C . ALA A 1 241 ? -2.041 32.031 11.633 1 54.53 241 ALA A C 1
ATOM 1805 O O . ALA A 1 241 ? -2.305 30.828 11.602 1 54.53 241 ALA A O 1
ATOM 1806 N N . VAL A 1 242 ? -2.525 32.75 12.625 1 54.16 242 VAL A N 1
ATOM 1807 C CA . VAL A 1 242 ? -3.316 32.25 13.734 1 54.16 242 VAL A CA 1
ATOM 1808 C C . VAL A 1 242 ? -4.688 31.797 13.227 1 54.16 242 VAL A C 1
ATOM 1810 O O . VAL A 1 242 ? -5.207 30.766 13.648 1 54.16 242 VAL A O 1
ATOM 1813 N N . LEU A 1 243 ? -5.301 32.531 12.469 1 53.34 243 LEU A N 1
ATOM 1814 C CA . LEU A 1 243 ? -6.602 32.188 11.922 1 53.34 243 LEU A CA 1
ATOM 1815 C C . LEU A 1 243 ? -6.516 30.844 11.172 1 53.34 243 LEU A C 1
ATOM 1817 O O . LEU A 1 243 ? -7.406 30 11.281 1 53.34 243 LEU A O 1
ATOM 1821 N N . VAL A 1 244 ? -5.59 30.688 10.383 1 52.59 244 VAL A N 1
ATOM 1822 C CA . VAL A 1 244 ? -5.395 29.422 9.656 1 52.59 244 VAL A CA 1
ATOM 1823 C C . VAL A 1 244 ? -5.227 28.281 10.648 1 52.59 244 VAL A C 1
ATOM 1825 O O . VAL A 1 244 ? -5.801 27.203 10.461 1 52.59 244 VAL A O 1
ATOM 1828 N N . CYS A 1 245 ? -4.566 28.578 11.695 1 52.03 245 CYS A N 1
ATOM 1829 C CA . CYS A 1 245 ? -4.383 27.547 12.719 1 52.03 245 CYS A CA 1
ATOM 1830 C C . CYS A 1 245 ? -5.703 27.234 13.414 1 52.03 245 CYS A C 1
ATOM 1832 O O . CYS A 1 245 ? -5.996 26.078 13.703 1 52.03 245 CYS A O 1
ATOM 1834 N N . GLY A 1 246 ? -6.363 28.25 13.82 1 49.41 246 GLY A N 1
ATOM 1835 C CA . GLY A 1 246 ? -7.66 28.062 14.453 1 49.41 246 GLY A CA 1
ATOM 1836 C C . GLY A 1 246 ? -8.641 27.297 13.586 1 49.41 246 GLY A C 1
ATOM 1837 O O . GLY A 1 246 ? -9.375 26.438 14.086 1 49.41 246 GLY A O 1
ATOM 1838 N N . ALA A 1 247 ? -8.773 27.688 12.352 1 50 247 ALA A N 1
ATOM 1839 C CA . ALA A 1 247 ? -9.641 26.953 11.43 1 50 247 ALA A CA 1
ATOM 1840 C C . ALA A 1 247 ? -9.25 25.484 11.344 1 50 247 ALA A C 1
ATOM 1842 O O . ALA A 1 247 ? -10.109 24.609 11.195 1 50 247 ALA A O 1
ATOM 1843 N N . LEU A 1 248 ? -8.055 25.234 11.359 1 48.28 248 LEU A N 1
ATOM 1844 C CA . LEU A 1 248 ? -7.562 23.859 11.328 1 48.28 248 LEU A CA 1
ATOM 1845 C C . LEU A 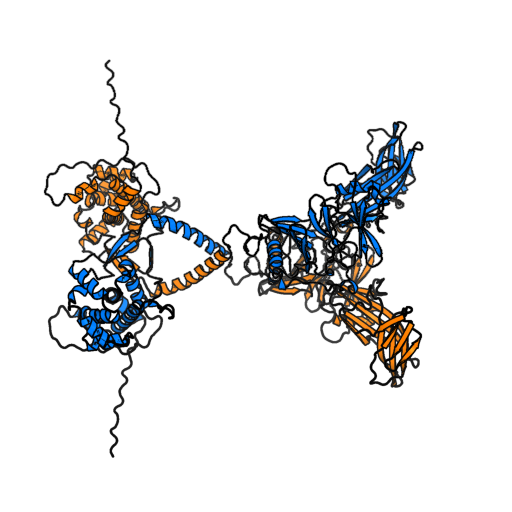1 248 ? -7.953 23.109 12.594 1 48.28 248 LEU A C 1
ATOM 1847 O O . LEU A 1 248 ? -8.141 21.891 12.57 1 48.28 248 LEU A O 1
ATOM 1851 N N . LEU A 1 249 ? -7.926 23.844 13.719 1 47.91 249 LEU A N 1
ATOM 1852 C CA . LEU A 1 249 ? -8.312 23.188 14.961 1 47.91 249 LEU A CA 1
ATOM 1853 C C . LEU A 1 249 ? -9.828 23.016 15.031 1 47.91 249 LEU A C 1
ATOM 1855 O O . LEU A 1 249 ? -10.344 22.422 15.984 1 47.91 249 LEU A O 1
ATOM 1859 N N . GLY A 1 250 ? -10.625 22.844 14.172 1 46 250 GLY A N 1
ATOM 1860 C CA . GLY A 1 250 ? -12.055 22.609 14.133 1 46 250 GLY A CA 1
ATOM 1861 C C . GLY A 1 250 ? -12.688 22.531 15.508 1 46 250 GLY A C 1
ATOM 1862 O O . GLY A 1 250 ? -12.031 22.125 16.469 1 46 250 GLY A O 1
ATOM 1863 N N . LEU A 1 251 ? -13.547 23.422 15.945 1 41.12 251 LEU A N 1
ATOM 1864 C CA . LEU A 1 251 ? -14.352 23.406 17.156 1 41.12 251 LEU A CA 1
ATOM 1865 C C . LEU A 1 251 ? -14.977 22.031 17.359 1 41.12 251 LEU A C 1
ATOM 1867 O O . LEU A 1 251 ? -15.57 21.469 16.438 1 41.12 251 LEU A O 1
ATOM 1871 N N . PRO A 1 252 ? -14.531 21.219 18.375 1 43.84 252 PRO A N 1
ATOM 1872 C CA . PRO A 1 252 ? -15.102 19.922 18.75 1 43.84 252 PRO A CA 1
ATOM 1873 C C . PRO A 1 252 ? -16.625 19.969 18.875 1 43.84 252 PRO A C 1
ATOM 1875 O O . PRO A 1 252 ? -17.156 20.656 19.75 1 43.84 252 PRO A O 1
ATOM 1878 N N . GLY A 1 253 ? -17.391 20.422 18 1 40.28 253 GLY A N 1
ATOM 1879 C CA . GLY A 1 253 ? -18.797 20.266 18.297 1 40.28 253 GLY A CA 1
ATOM 1880 C C . GLY A 1 253 ? -19.219 18.828 18.484 1 40.28 253 GLY A C 1
ATOM 1881 O O . GLY A 1 253 ? -18.5 17.906 18.109 1 40.28 253 GLY A O 1
ATOM 1882 N N . GLU A 1 254 ? -20.172 18.484 19.438 1 50.38 254 GLU A N 1
ATOM 1883 C CA . GLU A 1 254 ? -20.75 17.234 19.922 1 50.38 254 GLU A CA 1
ATOM 1884 C C . GLU A 1 254 ? -21.078 16.297 18.766 1 50.38 254 GLU A C 1
ATOM 1886 O O . GLU A 1 254 ? -21.078 15.078 18.938 1 50.38 254 GLU A O 1
ATOM 1891 N N . GLY A 1 255 ? -21.641 16.75 17.656 1 52.16 255 GLY A N 1
ATOM 1892 C CA . GLY A 1 255 ? -22.094 15.859 16.594 1 52.16 255 GLY A CA 1
ATOM 1893 C C . GLY A 1 255 ? -21.031 15.594 15.547 1 52.16 255 GLY A C 1
ATOM 1894 O O . GLY A 1 255 ? -19.922 16.141 15.617 1 52.16 255 GLY A O 1
ATOM 1895 N N . TRP A 1 256 ? -21.281 14.445 14.844 1 62.88 256 TRP A N 1
ATOM 1896 C CA . TRP A 1 256 ? -20.406 14.148 13.727 1 62.88 256 TRP A CA 1
ATOM 1897 C C . TRP A 1 256 ? -20.359 15.312 12.742 1 62.88 256 TRP A C 1
ATOM 1899 O O . TRP A 1 256 ? -21.406 15.875 12.383 1 62.88 256 TRP A O 1
ATOM 1909 N N . GLY A 1 257 ? -19.406 15.945 12.617 1 62.75 257 GLY A N 1
ATOM 1910 C CA . GLY A 1 257 ? -19.203 16.922 11.562 1 62.75 257 GLY A CA 1
ATOM 1911 C C . GLY A 1 257 ? -19.297 16.312 10.172 1 62.75 257 GLY A C 1
ATOM 1912 O O . GLY A 1 257 ? -19.75 15.18 10.008 1 62.75 257 GLY A O 1
ATOM 1913 N N . PRO A 1 258 ? -19.031 17.031 9.195 1 68.31 258 PRO A N 1
ATOM 1914 C CA . PRO A 1 258 ? -19.141 16.562 7.809 1 68.31 258 PRO A CA 1
ATOM 1915 C C . PRO A 1 258 ? -18.281 15.312 7.543 1 68.31 258 PRO A C 1
ATOM 1917 O O . PRO A 1 258 ? -18.609 14.523 6.656 1 68.31 258 PRO A O 1
ATOM 1920 N N . ASP A 1 259 ? -17.281 15.211 8.383 1 73.06 259 ASP A N 1
ATOM 1921 C CA . ASP A 1 259 ? -16.406 14.055 8.172 1 73.06 259 ASP A CA 1
ATOM 1922 C C . ASP A 1 259 ? -16.734 12.938 9.156 1 73.06 259 ASP A C 1
ATOM 1924 O O . ASP A 1 259 ? -15.953 11.992 9.312 1 73.06 259 ASP A O 1
ATOM 1928 N N . GLY A 1 260 ? -17.781 13.102 9.758 1 68.88 260 GLY A N 1
ATOM 1929 C CA . GLY A 1 260 ? -18.266 12.031 10.617 1 68.88 260 GLY A CA 1
ATOM 1930 C C . GLY A 1 260 ? -17.375 11.766 11.812 1 68.88 260 GLY A C 1
ATOM 1931 O O . GLY A 1 260 ? -17.031 12.68 12.555 1 68.88 260 GLY A O 1
ATOM 1932 N N . ALA A 1 261 ? -17.047 10.539 11.969 1 79.44 261 ALA A N 1
ATOM 1933 C CA . ALA A 1 261 ? -16.266 10.094 13.125 1 79.44 261 ALA A CA 1
ATOM 1934 C C . ALA A 1 261 ? -14.789 10.383 12.922 1 79.44 261 ALA A C 1
ATOM 1936 O O . ALA A 1 261 ? -13.953 9.953 13.719 1 79.44 261 ALA A O 1
ATOM 1937 N N . ALA A 1 262 ? -14.453 11.047 11.867 1 78.19 262 ALA A N 1
ATOM 1938 C CA . ALA A 1 262 ? -13.047 11.344 11.602 1 78.19 262 ALA A CA 1
ATOM 1939 C C . ALA A 1 262 ? -12.5 12.367 12.594 1 78.19 262 ALA A C 1
ATOM 1941 O O . ALA A 1 262 ? -13.242 13.219 13.086 1 78.19 262 ALA A O 1
ATOM 1942 N N . ALA A 1 263 ? -11.273 12.219 12.945 1 77.12 263 ALA A N 1
ATOM 1943 C CA . ALA A 1 263 ? -10.578 13.211 13.766 1 77.12 263 ALA A CA 1
ATOM 1944 C C . ALA A 1 263 ? -10.383 14.516 13 1 77.12 263 ALA A C 1
ATOM 1946 O O . ALA A 1 263 ? -10.5 14.547 11.773 1 77.12 263 ALA A O 1
ATOM 1947 N N . PRO A 1 264 ? -10.148 15.477 13.695 1 70 264 PRO A N 1
ATOM 1948 C CA . PRO A 1 264 ? -9.914 16.75 13.016 1 70 264 PRO A CA 1
ATOM 1949 C C . PRO A 1 264 ? -8.719 16.719 12.078 1 70 264 PRO A C 1
ATOM 1951 O O . PRO A 1 264 ? -7.855 15.844 12.203 1 70 264 PRO A O 1
ATOM 1954 N N . PRO A 1 265 ? -8.555 17.547 11.141 1 67.38 265 PRO A N 1
ATOM 1955 C CA . PRO A 1 265 ? -7.539 17.516 10.086 1 67.38 265 PRO A CA 1
ATOM 1956 C C . PRO A 1 265 ? -6.117 17.594 10.641 1 67.38 265 PRO A C 1
ATOM 1958 O O . PRO A 1 265 ? -5.168 17.188 9.961 1 67.38 265 PRO A O 1
ATOM 1961 N N . TYR A 1 266 ? -5.973 18.125 11.836 1 64.5 266 TYR A N 1
ATOM 1962 C CA . TYR A 1 266 ? -4.625 18.266 12.375 1 64.5 266 TYR A CA 1
ATOM 1963 C C . TYR A 1 266 ? -4.211 17 13.133 1 64.5 266 TYR A C 1
ATOM 1965 O O . TYR A 1 266 ? -3.051 16.859 13.523 1 64.5 266 TYR A O 1
ATOM 1973 N N . ALA A 1 267 ? -5.234 16.141 13.273 1 66.94 267 ALA A N 1
ATOM 1974 C CA . ALA A 1 267 ? -4.91 14.898 13.977 1 66.94 267 ALA A CA 1
ATOM 1975 C C . ALA A 1 267 ? -4.012 14.008 13.125 1 66.94 267 ALA A C 1
ATOM 1977 O O . ALA A 1 267 ? -4.16 13.945 11.906 1 66.94 267 ALA A O 1
ATOM 1978 N N . GLN A 1 268 ? -2.977 13.547 13.797 1 75.62 268 GLN A N 1
ATOM 1979 C CA . GLN A 1 268 ? -2.061 12.664 13.078 1 75.62 268 GLN A CA 1
ATOM 1980 C C . GLN A 1 268 ? -2.447 11.195 13.273 1 75.62 268 GLN A C 1
ATOM 1982 O O . GLN A 1 268 ? -2.902 10.805 14.352 1 75.62 268 GLN A O 1
ATOM 1987 N N . ASN A 1 269 ? -2.492 10.508 12.227 1 84.94 269 ASN A N 1
ATOM 1988 C CA . ASN A 1 269 ? -2.674 9.062 12.266 1 84.94 269 ASN A CA 1
ATOM 1989 C C . ASN A 1 269 ? -1.452 8.359 12.859 1 84.94 269 ASN A C 1
ATOM 1991 O O . ASN A 1 269 ? -0.332 8.555 12.383 1 84.94 269 ASN A O 1
ATOM 1995 N N . PRO A 1 270 ? -1.67 7.68 13.953 1 86.62 270 PRO A N 1
ATOM 1996 C CA . PRO A 1 270 ? -0.525 7.031 14.602 1 86.62 270 PRO A CA 1
ATOM 1997 C C . PRO A 1 270 ? 0.309 6.199 13.625 1 86.62 270 PRO A C 1
ATOM 1999 O O . PRO A 1 270 ? 1.539 6.184 13.719 1 86.62 270 PRO A O 1
ATOM 2002 N N . ALA A 1 271 ? -0.334 5.477 12.82 1 90.88 271 ALA A N 1
ATOM 2003 C CA . ALA A 1 271 ? 0.409 4.676 11.852 1 90.88 271 ALA A CA 1
ATOM 2004 C C . ALA A 1 271 ? 1.206 5.566 10.898 1 90.88 271 ALA A C 1
ATOM 2006 O O . ALA A 1 271 ? 2.312 5.211 10.492 1 90.88 271 ALA A O 1
ATOM 2007 N N . GLY A 1 272 ? 0.648 6.676 10.547 1 89.44 272 GLY A N 1
ATOM 2008 C CA . GLY A 1 272 ? 1.362 7.633 9.719 1 89.44 272 GLY A CA 1
ATOM 2009 C C . GLY A 1 272 ? 2.574 8.227 10.406 1 89.44 272 GLY A C 1
ATOM 2010 O O . GLY A 1 272 ? 3.605 8.453 9.766 1 89.44 272 GLY A O 1
ATOM 2011 N N . GLN A 1 273 ? 2.43 8.445 11.664 1 89.19 273 GLN A N 1
ATOM 2012 C CA . GLN A 1 273 ? 3.557 8.961 12.438 1 89.19 273 GLN A CA 1
ATOM 2013 C C . GLN A 1 273 ? 4.672 7.926 12.547 1 89.19 273 GLN A C 1
ATOM 2015 O O . GLN A 1 273 ? 5.852 8.258 12.414 1 89.19 273 GLN A O 1
ATOM 2020 N N . ALA A 1 274 ? 4.27 6.773 12.781 1 93.88 274 ALA A N 1
ATOM 2021 C CA . ALA A 1 274 ? 5.25 5.691 12.875 1 93.88 274 ALA A CA 1
ATOM 2022 C C . ALA A 1 274 ? 5.988 5.504 11.547 1 93.88 274 ALA A C 1
ATOM 2024 O O . ALA A 1 274 ? 7.168 5.152 11.539 1 93.88 274 ALA A O 1
ATOM 2025 N N . ALA A 1 275 ? 5.305 5.734 10.477 1 94.81 275 ALA A N 1
ATOM 2026 C CA . ALA A 1 275 ? 5.883 5.566 9.148 1 94.81 275 ALA A CA 1
ATOM 2027 C C . ALA A 1 275 ? 7.02 6.559 8.914 1 94.81 275 ALA A C 1
ATOM 2029 O O . ALA A 1 275 ? 7.883 6.336 8.062 1 94.81 275 ALA A O 1
ATOM 2030 N N . LEU A 1 276 ? 7.031 7.66 9.633 1 92.56 276 LEU A N 1
ATOM 2031 C CA . LEU A 1 276 ? 8.023 8.711 9.422 1 92.56 276 LEU A CA 1
ATOM 2032 C C . LEU A 1 276 ? 9.188 8.562 10.391 1 92.56 276 LEU A C 1
ATOM 2034 O O . LEU A 1 276 ? 10.148 9.336 10.344 1 92.56 276 LEU A O 1
ATOM 2038 N N . ASP A 1 277 ? 9.164 7.57 11.234 1 93.94 277 ASP A N 1
ATOM 2039 C CA . ASP A 1 277 ? 10.211 7.309 12.219 1 93.94 277 ASP A CA 1
ATOM 2040 C C . ASP A 1 277 ? 11.227 6.301 11.688 1 93.94 277 ASP A C 1
ATOM 2042 O O . ASP A 1 277 ? 10.906 5.125 11.5 1 93.94 277 ASP A O 1
ATOM 2046 N N . PRO A 1 278 ? 12.461 6.762 11.492 1 95.75 278 PRO A N 1
ATOM 2047 C CA . PRO A 1 278 ? 13.484 5.832 11 1 95.75 278 PRO A CA 1
ATOM 2048 C C . PRO A 1 278 ? 13.695 4.645 11.938 1 95.75 278 PRO A C 1
ATOM 2050 O O . PRO A 1 278 ? 14.117 3.572 11.5 1 95.75 278 PRO A O 1
ATOM 2053 N N . GLY A 1 279 ? 13.375 4.855 13.18 1 95.75 279 GLY A N 1
ATOM 2054 C CA . GLY A 1 279 ? 13.539 3.791 14.156 1 95.75 279 GLY A CA 1
ATOM 2055 C C . GLY A 1 279 ? 12.516 2.682 14.016 1 95.75 279 GLY A C 1
ATOM 2056 O O . GLY A 1 279 ? 12.68 1.604 14.594 1 95.75 279 GLY A O 1
ATOM 2057 N N . GLN A 1 280 ? 11.516 2.896 13.297 1 96.56 280 GLN A N 1
ATOM 2058 C CA . GLN A 1 280 ? 10.453 1.912 13.141 1 96.56 280 GLN A CA 1
ATOM 2059 C C . GLN A 1 280 ? 10.562 1.178 11.812 1 96.56 280 GLN A C 1
ATOM 2061 O O . GLN A 1 280 ? 9.727 0.328 11.492 1 96.56 280 GLN A O 1
ATOM 2066 N N . LEU A 1 281 ? 11.578 1.521 10.992 1 97.5 281 LEU A N 1
ATOM 2067 C CA . LEU A 1 281 ? 11.812 0.777 9.758 1 97.5 281 LEU A CA 1
ATOM 2068 C C . LEU A 1 281 ? 12.062 -0.698 10.055 1 97.5 281 LEU A C 1
ATOM 2070 O O . LEU A 1 281 ? 12.742 -1.035 11.031 1 97.5 281 LEU A O 1
ATOM 2074 N N . THR A 1 282 ? 11.539 -1.56 9.266 1 95.25 282 THR A N 1
ATOM 2075 C CA . THR A 1 282 ? 11.734 -2.992 9.461 1 95.25 282 THR A CA 1
ATOM 2076 C C . THR A 1 282 ? 12.82 -3.527 8.531 1 95.25 282 THR A C 1
ATOM 2078 O O . THR A 1 282 ? 13.148 -2.898 7.523 1 95.25 282 THR A O 1
ATOM 2081 N N . THR A 1 283 ? 13.445 -4.582 8.906 1 95.38 283 THR A N 1
ATOM 2082 C CA . THR A 1 283 ? 14.461 -5.254 8.109 1 95.38 283 THR A CA 1
ATOM 2083 C C . THR A 1 283 ? 14.297 -6.77 8.195 1 95.38 283 THR A C 1
ATOM 2085 O O . THR A 1 283 ? 13.703 -7.285 9.141 1 95.38 283 THR A O 1
ATOM 2088 N N . ALA A 1 284 ? 14.664 -7.406 7.172 1 92.56 284 ALA A N 1
ATOM 2089 C CA . ALA A 1 284 ? 14.688 -8.867 7.18 1 92.56 284 ALA A CA 1
ATOM 2090 C C . ALA A 1 284 ? 16.062 -9.383 7.59 1 92.56 284 ALA A C 1
ATOM 2092 O O . ALA A 1 284 ? 17.078 -8.742 7.32 1 92.56 284 ALA A O 1
ATOM 2093 N N . ALA A 1 285 ? 16.031 -10.516 8.18 1 89.94 285 ALA A N 1
ATOM 2094 C CA . ALA A 1 285 ? 17.297 -11.172 8.469 1 89.94 285 ALA A CA 1
ATOM 2095 C C . ALA A 1 285 ? 17.969 -11.656 7.188 1 89.94 285 ALA A C 1
ATOM 2097 O O . ALA A 1 285 ? 17.297 -11.992 6.211 1 89.94 285 ALA A O 1
ATOM 2098 N N . ALA A 1 286 ? 19.266 -11.688 6.984 1 89.19 286 ALA A N 1
ATOM 2099 C CA . ALA A 1 286 ? 20.016 -12.055 5.785 1 89.19 286 ALA A CA 1
ATOM 2100 C C . ALA A 1 286 ? 19.609 -13.438 5.285 1 89.19 286 ALA A C 1
ATOM 2102 O O . ALA A 1 286 ? 19.516 -13.664 4.074 1 89.19 286 ALA A O 1
ATOM 2103 N N . GLY A 1 287 ? 19.203 -14.375 6.074 1 86.19 287 GLY A N 1
ATOM 2104 C CA . GLY A 1 287 ? 18.844 -15.719 5.66 1 86.19 287 GLY A CA 1
ATOM 2105 C C . GLY A 1 287 ? 17.359 -15.992 5.758 1 86.19 287 GLY A C 1
ATOM 2106 O O . GLY A 1 287 ? 16.922 -17.141 5.609 1 86.19 287 GLY A O 1
ATOM 2107 N N . ALA A 1 288 ? 16.625 -14.969 5.773 1 85.44 288 ALA A N 1
ATOM 2108 C CA . ALA A 1 288 ? 15.18 -15.156 5.957 1 85.44 288 ALA A CA 1
ATOM 2109 C C . ALA A 1 288 ? 14.555 -15.812 4.73 1 85.44 288 ALA A C 1
ATOM 2111 O O . ALA A 1 288 ? 13.625 -16.625 4.859 1 85.44 288 ALA A O 1
ATOM 2112 N N . TRP A 1 289 ? 15.078 -15.492 3.518 1 86.25 289 TRP A N 1
ATOM 2113 C CA . TRP A 1 289 ? 14.508 -16.016 2.283 1 86.25 289 TRP A CA 1
ATOM 2114 C C . TRP A 1 289 ? 14.695 -17.531 2.195 1 86.25 289 TRP A C 1
ATOM 2116 O O . TRP A 1 289 ? 13.961 -18.219 1.479 1 86.25 289 TRP A O 1
ATOM 2126 N N . LYS A 1 290 ? 15.562 -18.094 2.932 1 81.44 290 LYS A N 1
ATOM 2127 C CA . LYS A 1 290 ? 15.828 -19.531 2.912 1 81.44 290 LYS A CA 1
ATOM 2128 C C . LYS A 1 290 ? 14.75 -20.297 3.682 1 81.44 290 LYS A C 1
ATOM 2130 O O . LYS A 1 290 ? 14.57 -21.5 3.477 1 81.44 290 LYS A O 1
ATOM 2135 N N . ARG A 1 291 ? 14 -19.562 4.547 1 75.12 291 ARG A N 1
ATOM 2136 C CA . ARG A 1 291 ? 13.047 -20.25 5.414 1 75.12 291 ARG A CA 1
ATOM 2137 C C . ARG A 1 291 ? 11.617 -19.828 5.082 1 75.12 291 ARG A C 1
ATOM 2139 O O . ARG A 1 291 ? 10.664 -20.547 5.422 1 75.12 291 ARG A O 1
ATOM 2146 N N . SER A 1 292 ? 11.555 -18.797 4.41 1 78.19 292 SER A N 1
ATOM 2147 C CA . SER A 1 292 ? 10.227 -18.266 4.129 1 78.19 292 SER A CA 1
ATOM 2148 C C . SER A 1 292 ? 9.633 -18.891 2.871 1 78.19 292 SER A C 1
ATOM 2150 O O . SER A 1 292 ? 10.367 -19.266 1.953 1 78.19 292 SER A O 1
ATOM 2152 N N . ALA A 1 293 ? 8.266 -18.938 2.904 1 77.69 293 ALA A N 1
ATOM 2153 C CA . ALA A 1 293 ? 7.559 -19.391 1.711 1 77.69 293 ALA A CA 1
ATOM 2154 C C . ALA A 1 293 ? 7.488 -18.281 0.658 1 77.69 293 ALA A C 1
ATOM 2156 O O . ALA A 1 293 ? 7.18 -18.547 -0.506 1 77.69 293 ALA A O 1
ATOM 2157 N N . ARG A 1 294 ? 7.855 -17.125 1.065 1 83.25 294 ARG A N 1
ATOM 2158 C CA . ARG A 1 294 ? 7.832 -15.992 0.154 1 83.25 294 ARG A CA 1
ATOM 2159 C C . ARG A 1 294 ? 9.242 -15.625 -0.298 1 83.25 294 ARG A C 1
ATOM 2161 O O . ARG A 1 294 ? 10.195 -15.734 0.473 1 83.25 294 ARG A O 1
ATOM 2168 N N . THR A 1 295 ? 9.344 -15.328 -1.565 1 87.75 295 THR A N 1
ATOM 2169 C CA . THR A 1 295 ? 10.594 -14.82 -2.105 1 87.75 295 THR A CA 1
ATOM 2170 C C . THR A 1 295 ? 10.383 -13.492 -2.828 1 87.75 295 THR A C 1
ATOM 2172 O O . THR A 1 295 ? 10.688 -13.367 -4.016 1 87.75 295 THR A O 1
ATOM 2175 N N . ASP A 1 296 ? 9.812 -12.602 -2.191 1 93.19 296 ASP A N 1
ATOM 2176 C CA . ASP A 1 296 ? 9.609 -11.258 -2.73 1 93.19 296 ASP A CA 1
ATOM 2177 C C . ASP A 1 296 ? 10.516 -10.242 -2.039 1 93.19 296 ASP A C 1
ATOM 2179 O O . ASP A 1 296 ? 11.523 -10.617 -1.429 1 93.19 296 ASP A O 1
ATOM 2183 N N . PHE A 1 297 ? 10.297 -9.016 -2.145 1 96.38 297 PHE A N 1
ATOM 2184 C CA . PHE A 1 297 ? 11.172 -7.957 -1.653 1 96.38 297 PHE A CA 1
ATOM 2185 C C . PHE A 1 297 ? 11.156 -7.906 -0.13 1 96.38 297 PHE A C 1
ATOM 2187 O O . PHE A 1 297 ? 12.047 -7.32 0.485 1 96.38 297 PHE A O 1
ATOM 2194 N N . SER A 1 298 ? 10.094 -8.484 0.499 1 92.75 298 SER A N 1
ATOM 2195 C CA . SER A 1 298 ? 10.008 -8.492 1.956 1 92.75 298 SER A CA 1
ATOM 2196 C C . SER A 1 298 ? 11.094 -9.359 2.574 1 92.75 298 SER A C 1
ATOM 2198 O O . SER A 1 298 ? 11.375 -9.258 3.771 1 92.75 298 SER A O 1
ATOM 2200 N N . MET A 1 299 ? 11.758 -10.102 1.771 1 92.62 299 MET A N 1
ATOM 2201 C CA . MET A 1 299 ? 12.781 -11 2.297 1 92.62 299 MET A CA 1
ATOM 2202 C C . MET A 1 299 ? 14.18 -10.484 1.998 1 92.62 299 MET A C 1
ATOM 2204 O O . MET A 1 299 ? 15.164 -11.18 2.219 1 92.62 299 MET A O 1
ATOM 2208 N N . TRP A 1 300 ? 14.242 -9.297 1.383 1 96.38 300 TRP A N 1
ATOM 2209 C CA . TRP A 1 300 ? 15.547 -8.672 1.175 1 96.38 300 TRP A CA 1
ATOM 2210 C C . TRP A 1 300 ? 16.078 -8.086 2.479 1 96.38 300 TRP A C 1
ATOM 2212 O O . TRP A 1 300 ? 15.391 -7.316 3.152 1 96.38 300 TRP A O 1
ATOM 2222 N N . PRO A 1 301 ? 17.281 -8.445 2.918 1 96.88 301 PRO A N 1
ATOM 2223 C CA . PRO A 1 301 ? 17.875 -7.77 4.074 1 96.88 301 PRO A CA 1
ATOM 2224 C C . PRO A 1 301 ? 18.312 -6.34 3.76 1 96.88 301 PRO A C 1
ATOM 2226 O O . PRO A 1 301 ? 18.453 -5.977 2.588 1 96.88 301 PRO A O 1
ATOM 2229 N N . ALA A 1 302 ? 18.422 -5.562 4.801 1 98.06 302 ALA A N 1
ATOM 2230 C CA . ALA A 1 302 ? 18.953 -4.219 4.609 1 98.06 302 ALA A CA 1
ATOM 2231 C C . ALA A 1 302 ? 20.453 -4.27 4.316 1 98.06 302 ALA A C 1
ATOM 2233 O O . ALA A 1 302 ? 21.203 -4.938 5.023 1 98.06 302 ALA A O 1
ATOM 2234 N N . ARG A 1 303 ? 20.828 -3.592 3.311 1 98.25 303 ARG A N 1
ATOM 2235 C CA . ARG A 1 303 ? 22.234 -3.594 2.904 1 98.25 303 ARG A CA 1
ATOM 2236 C C . ARG A 1 303 ? 22.719 -2.18 2.609 1 98.25 303 ARG A C 1
ATOM 2238 O O . ARG A 1 303 ? 21.906 -1.27 2.404 1 98.25 303 ARG A O 1
ATOM 2245 N N . GLY A 1 304 ? 24.094 -2.008 2.547 1 97.75 304 GLY A N 1
ATOM 2246 C CA . GLY A 1 304 ? 24.703 -0.71 2.305 1 97.75 304 GLY A CA 1
ATOM 2247 C C . GLY A 1 304 ? 25.391 -0.134 3.529 1 97.75 304 GLY A C 1
ATOM 2248 O O . GLY A 1 304 ? 25.094 -0.527 4.656 1 97.75 304 GLY A O 1
ATOM 2249 N N . ASP A 1 305 ? 26.172 0.849 3.406 1 97 305 ASP A N 1
ATOM 2250 C CA . ASP A 1 305 ? 27.016 1.389 4.473 1 97 305 ASP A CA 1
ATOM 2251 C C . ASP A 1 305 ? 26.266 2.465 5.262 1 97 305 ASP A C 1
ATOM 2253 O O . ASP A 1 305 ? 26.734 2.902 6.316 1 97 305 ASP A O 1
ATOM 2257 N N . LEU A 1 306 ? 25.094 2.814 4.789 1 98.25 306 LEU A N 1
ATOM 2258 C CA . LEU A 1 306 ? 24.406 3.918 5.449 1 98.25 306 LEU A CA 1
ATOM 2259 C C . LEU A 1 306 ? 23.109 3.441 6.082 1 98.25 306 LEU A C 1
ATOM 2261 O O . LEU A 1 306 ? 22.203 4.242 6.332 1 98.25 306 LEU A O 1
ATOM 2265 N N . ILE A 1 307 ? 22.891 2.188 6.34 1 97.69 307 ILE A N 1
ATOM 2266 C CA . ILE A 1 307 ? 21.656 1.646 6.891 1 97.69 307 ILE A CA 1
ATOM 2267 C C . ILE A 1 307 ? 21.453 2.148 8.32 1 97.69 307 ILE A C 1
ATOM 2269 O O . ILE A 1 307 ? 20.344 2.168 8.828 1 97.69 307 ILE A O 1
ATOM 2273 N N . GLY A 1 308 ? 22.531 2.586 8.977 1 96.69 308 GLY A N 1
ATOM 2274 C CA . GLY A 1 308 ? 22.453 3.096 10.336 1 96.69 308 GLY A CA 1
ATOM 2275 C C . GLY A 1 308 ? 22.375 4.609 10.398 1 96.69 308 GLY A C 1
ATOM 2276 O O . GLY A 1 308 ? 22.312 5.184 11.492 1 96.69 308 GLY A O 1
ATOM 2277 N N . ASP A 1 309 ? 22.359 5.297 9.281 1 96.75 309 ASP A N 1
ATOM 2278 C CA . ASP A 1 309 ? 22.312 6.758 9.242 1 96.75 309 ASP A CA 1
ATOM 2279 C C . ASP A 1 309 ? 20.891 7.277 9.445 1 96.75 309 ASP A C 1
ATOM 2281 O O . ASP A 1 309 ? 20.188 7.562 8.477 1 96.75 309 ASP A O 1
ATOM 2285 N N . LYS A 1 310 ? 20.516 7.504 10.609 1 95.62 310 LYS A N 1
ATOM 2286 C CA . LYS A 1 310 ? 19.156 7.891 10.953 1 95.62 310 LYS A CA 1
ATOM 2287 C C . LYS A 1 310 ? 18.797 9.234 10.336 1 95.62 310 LYS A C 1
ATOM 2289 O O . LYS A 1 310 ? 17.625 9.477 10 1 95.62 310 LYS A O 1
ATOM 2294 N N . GLU A 1 311 ? 19.719 10.109 10.211 1 92.81 311 GLU A N 1
ATOM 2295 C CA . GLU A 1 311 ? 19.438 11.414 9.617 1 92.81 311 GLU A CA 1
ATOM 2296 C C . GLU A 1 311 ? 19.078 11.281 8.141 1 92.81 311 GLU A C 1
ATOM 2298 O O . GLU A 1 311 ? 18.125 11.914 7.672 1 92.81 311 GLU A O 1
ATOM 2303 N N . LEU A 1 312 ? 19.875 10.477 7.422 1 95.19 312 LEU A N 1
ATOM 2304 C CA . LEU A 1 312 ? 19.578 10.234 6.016 1 95.19 312 LEU A CA 1
ATOM 2305 C C . LEU A 1 312 ? 18.203 9.578 5.863 1 95.19 312 LEU A C 1
ATOM 2307 O O . LEU A 1 312 ? 17.406 9.992 5.02 1 95.19 312 LEU A O 1
ATOM 2311 N N . LEU A 1 313 ? 17.969 8.531 6.695 1 97.81 313 LEU A N 1
ATOM 2312 C CA . LEU A 1 313 ? 16.703 7.812 6.625 1 97.81 313 LEU A CA 1
ATOM 2313 C C . LEU A 1 313 ? 15.539 8.727 6.973 1 97.81 313 LEU A C 1
ATOM 2315 O O . LEU A 1 313 ? 14.469 8.633 6.367 1 97.81 313 LEU A O 1
ATOM 2319 N N . ARG A 1 314 ? 15.75 9.594 7.898 1 94.62 314 ARG A N 1
ATOM 2320 C CA . ARG A 1 314 ? 14.719 10.562 8.258 1 94.62 314 ARG A CA 1
ATOM 2321 C C . ARG A 1 314 ? 14.398 11.484 7.086 1 94.62 314 ARG A C 1
ATOM 2323 O O . ARG A 1 314 ? 13.227 11.758 6.801 1 94.62 314 ARG A O 1
ATOM 2330 N N . ARG A 1 315 ? 15.422 11.984 6.41 1 93.5 315 ARG A N 1
ATOM 2331 C CA . ARG A 1 315 ? 15.211 12.852 5.254 1 93.5 315 ARG A CA 1
ATOM 2332 C C . ARG A 1 315 ? 14.469 12.109 4.145 1 93.5 315 ARG A C 1
ATOM 2334 O O . ARG A 1 315 ? 13.555 12.656 3.531 1 93.5 315 ARG A O 1
ATOM 2341 N N . ALA A 1 316 ? 14.844 10.883 3.918 1 97.12 316 ALA A N 1
ATOM 2342 C CA . ALA A 1 316 ? 14.188 10.078 2.887 1 97.12 316 ALA A CA 1
ATOM 2343 C C . ALA A 1 316 ? 12.703 9.906 3.188 1 97.12 316 ALA A C 1
ATOM 2345 O O . ALA A 1 316 ? 11.859 10.07 2.303 1 97.12 316 ALA A O 1
ATOM 2346 N N . LEU A 1 317 ? 12.391 9.555 4.457 1 96.81 317 LEU A N 1
ATOM 2347 C CA . LEU A 1 317 ? 11.008 9.328 4.855 1 96.81 317 LEU A CA 1
ATOM 2348 C C . LEU A 1 317 ? 10.211 10.633 4.805 1 96.81 317 LEU A C 1
ATOM 2350 O O . LEU A 1 317 ? 9.047 10.633 4.391 1 96.81 317 LEU A O 1
ATOM 2354 N N . ALA A 1 318 ? 10.789 11.695 5.195 1 91.81 318 ALA A N 1
ATOM 2355 C CA . ALA A 1 318 ? 10.125 12.992 5.164 1 91.81 318 ALA A CA 1
ATOM 2356 C C . ALA A 1 318 ? 9.812 13.414 3.732 1 91.81 318 ALA A C 1
ATOM 2358 O O . ALA A 1 318 ? 8.703 13.867 3.443 1 91.81 318 ALA A O 1
ATOM 2359 N N . VAL A 1 319 ? 10.828 13.273 2.855 1 93.88 319 VAL A N 1
ATOM 2360 C CA . VAL A 1 319 ? 10.625 13.617 1.452 1 93.88 319 VAL A CA 1
ATOM 2361 C C . VAL A 1 319 ? 9.555 12.711 0.851 1 93.88 319 VAL A C 1
ATOM 2363 O O . VAL A 1 319 ? 8.742 13.156 0.036 1 93.88 319 VAL A O 1
ATOM 2366 N N . TRP A 1 320 ? 9.562 11.414 1.225 1 96.56 320 TRP A N 1
ATOM 2367 C CA . TRP A 1 320 ? 8.531 10.492 0.761 1 96.56 320 TRP A CA 1
ATOM 2368 C C . TRP A 1 320 ? 7.141 11.008 1.131 1 96.56 320 TRP A C 1
ATOM 2370 O O . TRP A 1 320 ? 6.23 11 0.299 1 96.56 320 TRP A O 1
ATOM 2380 N N . ALA A 1 321 ? 6.988 11.484 2.299 1 92.5 321 ALA A N 1
ATOM 2381 C CA . ALA A 1 321 ? 5.684 11.922 2.793 1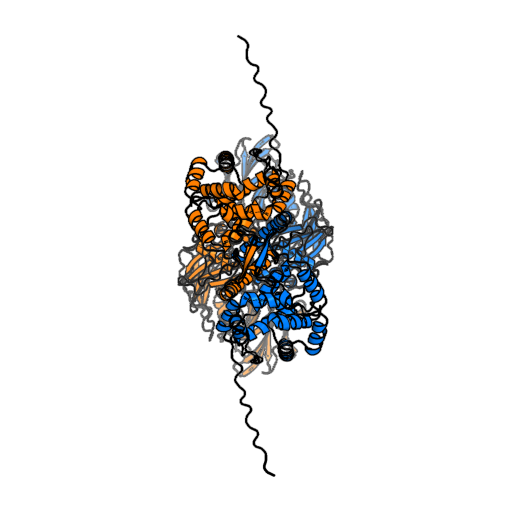 92.5 321 ALA A CA 1
ATOM 2382 C C . ALA A 1 321 ? 5.293 13.266 2.191 1 92.5 321 ALA A C 1
ATOM 2384 O O . ALA A 1 321 ? 4.125 13.492 1.865 1 92.5 321 ALA A O 1
ATOM 2385 N N . ARG A 1 322 ? 6.316 14.125 2.033 1 91.31 322 ARG A N 1
ATOM 2386 C CA . ARG A 1 322 ? 6.078 15.492 1.579 1 91.31 322 ARG A CA 1
ATOM 2387 C C . ARG A 1 322 ? 7.215 15.984 0.692 1 91.31 322 ARG A C 1
ATOM 2389 O O . ARG A 1 322 ? 8.016 16.828 1.109 1 91.31 322 ARG A O 1
ATOM 2396 N N . PRO A 1 323 ? 7.191 15.547 -0.539 1 91.94 323 PRO A N 1
ATOM 2397 C CA . PRO A 1 323 ? 8.25 16.016 -1.438 1 91.94 323 PRO A CA 1
ATOM 2398 C C . PRO A 1 323 ? 8.172 17.5 -1.727 1 91.94 323 PRO A C 1
ATOM 2400 O O . PRO A 1 323 ? 7.109 18.016 -2.086 1 91.94 323 PRO A O 1
ATOM 2403 N N . GLY A 1 324 ? 9.281 18.156 -1.584 1 85 324 GLY A N 1
ATOM 2404 C CA . GLY A 1 324 ? 9.359 19.578 -1.876 1 85 324 GLY A CA 1
ATOM 2405 C C . GLY A 1 324 ? 9.477 19.875 -3.359 1 85 324 GLY A C 1
ATOM 2406 O O . GLY A 1 324 ? 9.5 18.953 -4.184 1 85 324 GLY A O 1
ATOM 2407 N N . GLU A 1 325 ? 9.602 21.109 -3.715 1 82.62 325 GLU A N 1
ATOM 2408 C CA . GLU A 1 325 ? 9.617 21.562 -5.102 1 82.62 325 GLU A CA 1
ATOM 2409 C C . GLU A 1 325 ? 10.906 21.141 -5.809 1 82.62 325 GLU A C 1
ATOM 2411 O O . GLU A 1 325 ? 10.914 20.938 -7.023 1 82.62 325 GLU A O 1
ATOM 2416 N N . SER A 1 326 ? 11.953 20.953 -5.016 1 84.75 326 SER A N 1
ATOM 2417 C CA . SER A 1 326 ? 13.242 20.609 -5.605 1 84.75 326 SER A CA 1
ATOM 2418 C C . SER A 1 326 ? 13.375 19.109 -5.789 1 84.75 326 SER A C 1
ATOM 2420 O O . SER A 1 326 ? 14.414 18.625 -6.25 1 84.75 326 SER A O 1
ATOM 2422 N N . VAL A 1 327 ? 12.359 18.391 -5.41 1 92.56 327 VAL A N 1
ATOM 2423 C CA . VAL A 1 327 ? 12.406 16.938 -5.535 1 92.56 327 VAL A CA 1
ATOM 2424 C C . VAL A 1 327 ? 11.781 16.516 -6.863 1 92.56 327 VAL A C 1
ATOM 2426 O O . VAL A 1 327 ? 10.672 16.938 -7.203 1 92.56 327 VAL A O 1
ATOM 2429 N N . GLN A 1 328 ? 12.5 15.867 -7.652 1 93.81 328 GLN A N 1
ATOM 2430 C CA . GLN A 1 328 ? 11.945 15.258 -8.859 1 93.81 328 GLN A CA 1
ATOM 2431 C C . GLN A 1 328 ? 11.242 13.945 -8.547 1 93.81 328 GLN A C 1
ATOM 2433 O O . GLN A 1 328 ? 11.883 12.961 -8.172 1 93.81 328 GLN A O 1
ATOM 2438 N N . VAL A 1 329 ? 9.977 13.938 -8.719 1 94.69 329 VAL A N 1
ATOM 2439 C CA . VAL A 1 329 ? 9.172 12.766 -8.383 1 94.69 329 VAL A CA 1
ATOM 2440 C C . VAL A 1 329 ? 8.781 12.023 -9.664 1 94.69 329 VAL A C 1
ATOM 2442 O O . VAL A 1 329 ? 8.32 12.641 -10.625 1 94.69 329 VAL A O 1
ATOM 2445 N N . SER A 1 330 ? 9.023 10.742 -9.727 1 95.5 330 SER A N 1
ATOM 2446 C CA . SER A 1 330 ? 8.594 9.883 -10.82 1 95.5 330 SER A CA 1
ATOM 2447 C C . SER A 1 330 ? 7.891 8.633 -10.297 1 95.5 330 SER A C 1
ATOM 2449 O O . SER A 1 330 ? 8.281 8.086 -9.258 1 95.5 330 SER A O 1
ATOM 2451 N N . ALA A 1 331 ? 6.82 8.234 -10.938 1 95.38 331 ALA A N 1
ATOM 2452 C CA . ALA A 1 331 ? 6.066 7.035 -10.586 1 95.38 331 ALA A CA 1
ATOM 2453 C C . ALA A 1 331 ? 5.68 6.242 -11.828 1 95.38 331 ALA A C 1
ATOM 2455 O O . ALA A 1 331 ? 5.227 6.816 -12.82 1 95.38 331 ALA A O 1
ATOM 2456 N N . THR A 1 332 ? 5.93 4.992 -11.734 1 94.12 332 THR A N 1
ATOM 2457 C CA . THR A 1 332 ? 5.426 4.141 -12.805 1 94.12 332 THR A CA 1
ATOM 2458 C C . THR A 1 332 ? 3.908 4.246 -12.914 1 94.12 332 THR A C 1
ATOM 2460 O O . THR A 1 332 ? 3.221 4.469 -11.914 1 94.12 332 THR A O 1
ATOM 2463 N N . PRO A 1 333 ? 3.43 4.035 -14.125 1 90.38 333 PRO A N 1
ATOM 2464 C CA . PRO A 1 333 ? 1.979 4.145 -14.305 1 90.38 333 PRO A CA 1
ATOM 2465 C C . PRO A 1 333 ? 1.197 3.254 -13.336 1 90.38 333 PRO A C 1
ATOM 2467 O O . PRO A 1 333 ? 1.552 2.088 -13.141 1 90.38 333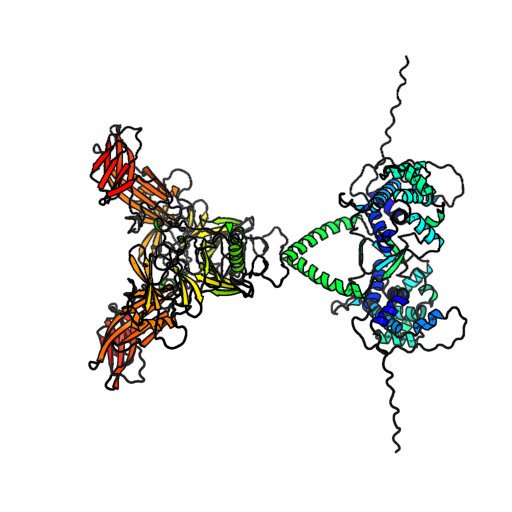 PRO A O 1
ATOM 2470 N N . GLY A 1 334 ? 0.192 3.863 -12.742 1 88.25 334 GLY A N 1
ATOM 2471 C CA . GLY A 1 334 ? -0.672 3.125 -11.836 1 88.25 334 GLY A CA 1
ATOM 2472 C C . GLY A 1 334 ? -0.115 3.033 -10.422 1 88.25 334 GLY A C 1
ATOM 2473 O O . GLY A 1 334 ? -0.706 2.383 -9.562 1 88.25 334 GLY A O 1
ATOM 2474 N N . THR A 1 335 ? 0.989 3.625 -10.125 1 94.5 335 THR A N 1
ATOM 2475 C CA . THR A 1 335 ? 1.613 3.582 -8.805 1 94.5 335 THR A CA 1
ATOM 2476 C C . THR A 1 335 ? 1.271 4.832 -8 1 94.5 335 THR A C 1
ATOM 2478 O O . THR A 1 335 ? 1.552 5.953 -8.438 1 94.5 335 THR A O 1
ATOM 2481 N N . PRO A 1 336 ? 0.663 4.648 -6.879 1 94.81 336 PRO A N 1
ATOM 2482 C CA . PRO A 1 336 ? 0.396 5.82 -6.043 1 94.81 336 PRO A CA 1
ATOM 2483 C C . PRO A 1 336 ? 1.668 6.434 -5.461 1 94.81 336 PRO A C 1
ATOM 2485 O O . PRO A 1 336 ? 2.602 5.711 -5.105 1 94.81 336 PRO A O 1
ATOM 2488 N N . ALA A 1 337 ? 1.646 7.73 -5.344 1 95.94 337 ALA A N 1
ATOM 2489 C CA . ALA A 1 337 ? 2.85 8.422 -4.895 1 95.94 337 ALA A CA 1
ATOM 2490 C C . ALA A 1 337 ? 2.635 9.07 -3.529 1 95.94 337 ALA A C 1
ATOM 2492 O O . ALA A 1 337 ? 3.34 10.008 -3.162 1 95.94 337 ALA A O 1
ATOM 2493 N N . GLY A 1 338 ? 1.652 8.617 -2.814 1 95 338 GLY A N 1
ATOM 2494 C CA . GLY A 1 338 ? 1.393 9.156 -1.488 1 95 338 GLY A CA 1
ATOM 2495 C C . GLY A 1 338 ? 2.332 8.617 -0.429 1 95 338 GLY A C 1
ATOM 2496 O O . GLY A 1 338 ? 3.188 7.777 -0.72 1 95 338 GLY A O 1
ATOM 2497 N N . ALA A 1 339 ? 2.143 9.125 0.787 1 94.12 339 ALA A N 1
ATOM 2498 C CA . ALA A 1 339 ? 2.959 8.711 1.924 1 94.12 339 ALA A CA 1
ATOM 2499 C C . ALA A 1 339 ? 2.75 7.227 2.236 1 94.12 339 ALA A C 1
ATOM 2501 O O . ALA A 1 339 ? 1.737 6.641 1.85 1 94.12 339 ALA A O 1
ATOM 2502 N N . PRO A 1 340 ? 3.76 6.637 2.867 1 95.06 340 PRO A N 1
ATOM 2503 C CA . PRO A 1 340 ? 3.592 5.227 3.227 1 95.06 340 PRO A CA 1
ATOM 2504 C C . PRO A 1 340 ? 2.498 5.004 4.266 1 95.06 340 PRO A C 1
ATOM 2506 O O . PRO A 1 340 ? 2.336 5.82 5.18 1 95.06 340 PRO A O 1
ATOM 2509 N N . PRO A 1 341 ? 1.783 3.945 4.152 1 95.5 341 PRO A N 1
ATOM 2510 C CA . PRO A 1 341 ? 0.688 3.666 5.082 1 95.5 341 PRO A CA 1
ATOM 2511 C C . PRO A 1 341 ? 1.179 3.162 6.438 1 95.5 341 PRO A C 1
ATOM 2513 O O . PRO A 1 341 ? 0.388 3.033 7.375 1 95.5 341 PRO A O 1
ATOM 2516 N N . GLY A 1 342 ? 2.352 2.834 6.637 1 95.62 342 GLY A N 1
ATOM 2517 C CA . GLY A 1 342 ? 3.031 2.373 7.84 1 95.62 342 GLY A CA 1
ATOM 2518 C C . GLY A 1 342 ? 4.535 2.264 7.668 1 95.62 342 GLY A C 1
ATOM 2519 O O . GLY A 1 342 ? 5.074 2.648 6.629 1 95.62 342 GLY A O 1
ATOM 2520 N N . PRO A 1 343 ? 5.145 1.786 8.711 1 96.44 343 PRO A N 1
ATOM 2521 C CA . PRO A 1 343 ? 6.602 1.645 8.609 1 96.44 343 PRO A CA 1
ATOM 2522 C C . PRO A 1 343 ? 7.027 0.775 7.43 1 96.44 343 PRO A C 1
ATOM 2524 O O . PRO A 1 343 ? 6.508 -0.33 7.25 1 96.44 343 PRO A O 1
ATOM 2527 N N . ALA A 1 344 ? 7.953 1.298 6.656 1 97.69 344 ALA A N 1
ATOM 2528 C CA . ALA A 1 344 ? 8.445 0.601 5.469 1 97.69 344 ALA A CA 1
ATOM 2529 C C . ALA A 1 344 ? 9.633 -0.298 5.816 1 97.69 344 ALA A C 1
ATOM 2531 O O . ALA A 1 344 ? 10.164 -0.236 6.926 1 97.69 344 ALA A O 1
ATOM 2532 N N . ARG A 1 345 ? 9.961 -1.105 4.926 1 97.06 345 ARG A N 1
ATOM 2533 C CA . ARG A 1 345 ? 11.141 -1.957 5.031 1 97.06 345 ARG A CA 1
ATOM 2534 C C . ARG A 1 345 ? 12.344 -1.317 4.34 1 97.06 345 ARG A C 1
ATOM 2536 O O . ARG A 1 345 ? 12.227 -0.815 3.219 1 97.06 345 ARG A O 1
ATOM 2543 N N . LEU A 1 346 ? 13.469 -1.328 5.023 1 98.62 346 LEU A N 1
ATOM 2544 C CA . LEU A 1 346 ? 14.711 -0.819 4.438 1 98.62 346 LEU A CA 1
ATOM 2545 C C . LEU A 1 346 ? 15.414 -1.902 3.631 1 98.62 346 LEU A C 1
ATOM 2547 O O . LEU A 1 346 ? 15.68 -2.99 4.145 1 98.62 346 LEU A O 1
ATOM 2551 N N . LEU A 1 347 ? 15.688 -1.627 2.383 1 98.56 347 LEU A N 1
ATOM 2552 C CA . LEU A 1 347 ? 16.359 -2.6 1.526 1 98.56 347 LEU A CA 1
ATOM 2553 C C . LEU A 1 347 ? 17.812 -2.219 1.315 1 98.56 347 LEU A C 1
ATOM 2555 O O . LEU A 1 347 ? 18.688 -3.092 1.188 1 98.56 347 LEU A O 1
ATOM 2559 N N . TYR A 1 348 ? 18.047 -0.891 1.204 1 98.69 348 TYR A N 1
ATOM 2560 C CA . TYR A 1 348 ? 19.391 -0.42 0.909 1 98.69 348 TYR A CA 1
ATOM 2561 C C . TYR A 1 348 ? 19.578 1.026 1.354 1 98.69 348 TYR A C 1
ATOM 2563 O O . TYR A 1 348 ? 18.656 1.837 1.245 1 98.69 348 TYR A O 1
ATOM 2571 N N . ALA A 1 349 ? 20.609 1.339 1.839 1 98.75 349 ALA A N 1
ATOM 2572 C CA . ALA A 1 349 ? 21.062 2.703 2.07 1 98.75 349 ALA A CA 1
ATOM 2573 C C . ALA A 1 349 ? 22.578 2.799 1.916 1 98.75 349 ALA A C 1
ATOM 2575 O O . ALA A 1 349 ? 23.328 2.211 2.703 1 98.75 349 ALA A O 1
ATOM 2576 N N . GLY A 1 350 ? 22.984 3.516 0.895 1 98.19 350 GLY A N 1
ATOM 2577 C CA . GLY A 1 350 ? 24.422 3.594 0.643 1 98.19 350 GLY A CA 1
ATOM 2578 C C . GLY A 1 350 ? 24.781 4.637 -0.397 1 98.19 350 GLY A C 1
ATOM 2579 O O . GLY A 1 350 ? 23.906 5.309 -0.945 1 98.19 350 GLY A O 1
ATOM 2580 N N . GLU A 1 351 ? 26.109 4.754 -0.512 1 97.06 351 GLU A N 1
ATOM 2581 C CA . GLU A 1 351 ? 26.641 5.664 -1.527 1 97.06 351 GLU A CA 1
ATOM 2582 C C . GLU A 1 351 ? 26.859 4.941 -2.852 1 97.06 351 GLU A C 1
ATOM 2584 O O . GLU A 1 351 ? 27.438 3.852 -2.883 1 97.06 351 GLU A O 1
ATOM 2589 N N . VAL A 1 352 ? 26.281 5.488 -3.85 1 95.69 352 VAL A N 1
ATOM 2590 C CA . VAL A 1 352 ? 26.469 5 -5.211 1 95.69 352 VAL A CA 1
ATOM 2591 C C . VAL A 1 352 ? 26.891 6.152 -6.121 1 95.69 352 VAL A C 1
ATOM 2593 O O . VAL A 1 352 ? 26.125 7.082 -6.363 1 95.69 352 VAL A O 1
ATOM 2596 N N . ASP A 1 353 ? 28.125 6.066 -6.586 1 92.25 353 ASP A N 1
ATOM 2597 C CA . ASP A 1 353 ? 28.703 7.141 -7.387 1 92.25 353 ASP A CA 1
ATOM 2598 C C . ASP A 1 353 ? 28.656 8.477 -6.645 1 92.25 353 ASP A C 1
ATOM 2600 O O . ASP A 1 353 ? 29.234 8.617 -5.574 1 92.25 353 ASP A O 1
ATOM 2604 N N . SER A 1 354 ? 27.812 9.414 -7.152 1 90.81 354 SER A N 1
ATOM 2605 C CA . SER A 1 354 ? 27.812 10.75 -6.559 1 90.81 354 SER A CA 1
ATOM 2606 C C . SER A 1 354 ? 26.547 11.008 -5.762 1 90.81 354 SER A C 1
ATOM 2608 O O . SER A 1 354 ? 26.188 12.156 -5.496 1 90.81 354 SER A O 1
ATOM 2610 N N . ALA A 1 355 ? 25.938 9.891 -5.438 1 94.94 355 ALA A N 1
ATOM 2611 C CA . ALA A 1 355 ? 24.672 10.078 -4.73 1 94.94 355 ALA A CA 1
ATOM 2612 C C . ALA A 1 355 ? 24.562 9.125 -3.539 1 94.94 355 ALA A C 1
ATOM 2614 O O . ALA A 1 355 ? 25.266 8.117 -3.477 1 94.94 355 ALA A O 1
ATOM 2615 N N . ARG A 1 356 ? 23.859 9.539 -2.541 1 96.94 356 ARG A N 1
ATOM 2616 C CA . ARG A 1 356 ? 23.359 8.641 -1.506 1 96.94 356 ARG A CA 1
ATOM 2617 C C . ARG A 1 356 ? 21.969 8.109 -1.859 1 96.94 356 ARG A C 1
ATOM 2619 O O . ARG A 1 356 ? 21.078 8.891 -2.18 1 96.94 356 ARG A O 1
ATOM 2626 N N . VAL A 1 357 ? 21.844 6.871 -1.848 1 98.31 357 VAL A N 1
ATOM 2627 C CA . VAL A 1 357 ? 20.609 6.246 -2.318 1 98.31 357 VAL A CA 1
ATOM 2628 C C . VAL A 1 357 ? 19.984 5.434 -1.189 1 98.31 357 VAL A C 1
ATOM 2630 O O . VAL A 1 357 ? 20.688 4.746 -0.443 1 98.31 357 VAL A O 1
ATOM 2633 N N . VAL A 1 358 ? 18.688 5.594 -0.985 1 98.62 358 VAL A N 1
ATOM 2634 C CA . VAL A 1 358 ? 17.906 4.805 -0.044 1 98.62 358 VAL A CA 1
ATOM 2635 C C . VAL A 1 358 ? 16.797 4.07 -0.79 1 98.62 358 VAL A C 1
ATOM 2637 O O . VAL A 1 358 ? 16.031 4.68 -1.555 1 98.62 358 VAL A O 1
ATOM 2640 N N . LEU A 1 359 ? 16.734 2.732 -0.664 1 98.81 359 LEU A N 1
ATOM 2641 C CA . LEU A 1 359 ? 15.648 1.911 -1.212 1 98.81 359 LEU A CA 1
ATOM 2642 C C . LEU A 1 359 ? 14.734 1.404 -0.104 1 98.81 359 LEU A C 1
ATOM 2644 O O . LEU A 1 359 ? 15.203 0.809 0.87 1 98.81 359 LEU A O 1
ATOM 2648 N N . LEU A 1 360 ? 13.438 1.641 -0.253 1 98.69 360 LEU A N 1
ATOM 2649 C CA . LEU A 1 360 ? 12.43 1.245 0.723 1 98.69 360 LEU A CA 1
ATOM 2650 C C . LEU A 1 360 ? 11.32 0.436 0.059 1 98.69 360 LEU A C 1
ATOM 2652 O O . LEU A 1 360 ? 11.094 0.561 -1.146 1 98.69 360 LEU A O 1
ATOM 2656 N N . TYR A 1 361 ? 10.711 -0.406 0.801 1 97.69 361 TYR A N 1
ATOM 2657 C CA . TYR A 1 361 ? 9.609 -1.251 0.363 1 97.69 361 TYR A CA 1
ATOM 2658 C C . TYR A 1 361 ? 8.469 -1.227 1.373 1 97.69 361 TYR A C 1
ATOM 2660 O O . TYR A 1 361 ? 8.68 -1.465 2.564 1 97.69 361 TYR A O 1
ATOM 2668 N N . ASP A 1 362 ? 7.238 -0.895 0.912 1 96.25 362 ASP A N 1
ATOM 2669 C CA . ASP A 1 362 ? 6.145 -0.802 1.878 1 96.25 362 ASP A CA 1
ATOM 2670 C C . ASP A 1 362 ? 5.117 -1.906 1.651 1 96.25 362 ASP A C 1
ATOM 2672 O O . ASP A 1 362 ? 3.984 -1.814 2.133 1 96.25 362 ASP A O 1
ATOM 2676 N N . GLY A 1 363 ? 5.453 -2.969 0.936 1 93.06 363 GLY A N 1
ATOM 2677 C CA . GLY A 1 363 ? 4.535 -4.062 0.661 1 93.06 363 GLY A CA 1
ATOM 2678 C C . GLY A 1 363 ? 3.895 -3.975 -0.711 1 93.06 363 GLY A C 1
ATOM 2679 O O . GLY A 1 363 ? 3.631 -4.996 -1.347 1 93.06 363 GLY A O 1
ATOM 2680 N N . LEU A 1 364 ? 3.668 -2.74 -1.133 1 94.88 364 LEU A N 1
ATOM 2681 C CA . LEU A 1 364 ? 3.059 -2.467 -2.43 1 94.88 364 LEU A CA 1
ATOM 2682 C C . LEU A 1 364 ? 4.082 -1.897 -3.404 1 94.88 364 LEU A C 1
ATOM 2684 O O . LEU A 1 364 ? 4.09 -2.256 -4.582 1 94.88 364 LEU A O 1
ATOM 2688 N N . ARG A 1 365 ? 4.953 -1.035 -2.869 1 97.06 365 ARG A N 1
ATOM 2689 C CA . ARG A 1 365 ? 5.801 -0.241 -3.754 1 97.06 365 ARG A CA 1
ATOM 2690 C C . ARG A 1 365 ? 7.262 -0.319 -3.326 1 97.06 365 ARG A C 1
ATOM 2692 O O . ARG A 1 365 ? 7.562 -0.437 -2.137 1 97.06 365 ARG A O 1
ATOM 2699 N N . ILE A 1 366 ? 8.133 -0.218 -4.352 1 98.19 366 ILE A N 1
ATOM 2700 C CA . ILE A 1 366 ? 9.531 0.139 -4.148 1 98.19 366 ILE A CA 1
ATOM 2701 C C . ILE A 1 366 ? 9.703 1.649 -4.285 1 98.19 366 ILE A C 1
ATOM 2703 O O . ILE A 1 366 ? 9.18 2.258 -5.223 1 98.19 366 ILE A O 1
ATOM 2707 N N . VAL A 1 367 ? 10.398 2.238 -3.357 1 98.5 367 VAL A N 1
ATOM 2708 C CA . VAL A 1 367 ? 10.672 3.672 -3.379 1 98.5 367 VAL A CA 1
ATOM 2709 C C . VAL A 1 367 ? 12.18 3.906 -3.336 1 98.5 367 VAL A C 1
ATOM 2711 O O . VAL A 1 367 ? 12.875 3.375 -2.463 1 98.5 367 VAL A O 1
ATOM 2714 N N . ARG A 1 368 ? 12.633 4.66 -4.254 1 98.69 368 ARG A N 1
ATOM 2715 C CA . ARG A 1 368 ? 14.039 5.027 -4.285 1 98.69 368 ARG A CA 1
ATOM 2716 C C . ARG A 1 368 ? 14.227 6.523 -4.039 1 98.69 368 ARG A C 1
ATOM 2718 O O . ARG A 1 368 ? 13.68 7.348 -4.773 1 98.69 368 ARG A O 1
ATOM 2725 N N . TYR A 1 369 ? 14.922 6.836 -2.996 1 98.25 369 TYR A N 1
ATOM 2726 C CA . TYR A 1 369 ? 15.352 8.195 -2.686 1 98.25 369 TYR A CA 1
ATOM 2727 C C . TYR A 1 369 ? 16.828 8.391 -3.004 1 98.25 369 TYR A C 1
ATOM 2729 O O . TYR A 1 369 ? 17.656 7.555 -2.646 1 98.25 369 TYR A O 1
ATOM 2737 N N . ALA A 1 370 ? 17.109 9.484 -3.678 1 97.06 370 ALA A N 1
ATOM 2738 C CA . ALA A 1 370 ? 18.5 9.797 -3.988 1 97.06 370 ALA A CA 1
ATOM 2739 C C . ALA A 1 370 ? 18.797 11.281 -3.742 1 97.06 370 ALA A C 1
ATOM 2741 O O . ALA A 1 370 ? 18.031 12.148 -4.168 1 97.06 370 ALA A O 1
ATOM 2742 N N . GLU A 1 371 ? 19.828 11.531 -3.045 1 94.75 371 GLU A N 1
ATOM 2743 C CA . GLU A 1 371 ? 20.344 12.875 -2.83 1 94.75 371 GLU A CA 1
ATOM 2744 C C . GLU A 1 371 ? 21.828 12.969 -3.176 1 94.75 371 GLU A C 1
ATOM 2746 O O . GLU A 1 371 ? 22.547 11.969 -3.129 1 94.75 371 GLU A O 1
ATOM 2751 N N . PRO A 1 372 ? 22.25 14.156 -3.582 1 91.56 372 PRO A N 1
ATOM 2752 C CA . PRO A 1 372 ? 23.672 14.289 -3.895 1 91.56 372 PRO A CA 1
ATOM 2753 C C . PRO A 1 372 ? 24.562 14.148 -2.662 1 91.56 372 PRO A C 1
ATOM 2755 O O . PRO A 1 372 ? 24.188 14.57 -1.569 1 91.56 372 PRO A O 1
ATOM 2758 N N . LYS A 1 373 ? 25.688 13.57 -2.848 1 90.62 373 LYS A N 1
ATOM 2759 C CA . LYS A 1 373 ? 26.656 13.43 -1.765 1 90.62 373 LYS A CA 1
ATOM 2760 C C . LYS A 1 373 ? 27.094 14.789 -1.231 1 90.62 373 LYS A C 1
ATOM 2762 O O . LYS A 1 373 ? 27.219 14.977 -0.02 1 90.62 373 LYS A O 1
ATOM 2767 N N . GLU A 1 374 ? 27.266 15.547 -2.24 1 84.88 374 GLU A N 1
ATOM 2768 C CA . GLU A 1 374 ? 27.672 16.906 -1.89 1 84.88 374 GLU A CA 1
ATOM 2769 C C . GLU A 1 374 ? 26.703 17.938 -2.457 1 84.88 374 GLU A C 1
ATOM 2771 O O . GLU A 1 374 ? 26.203 17.781 -3.578 1 84.88 374 GLU A O 1
ATOM 2776 N N . GLY A 1 375 ? 26.25 18.906 -1.666 1 74.38 375 GLY A N 1
ATOM 2777 C CA . GLY A 1 375 ? 25.391 19.984 -2.133 1 74.38 375 GLY A CA 1
ATOM 2778 C C . GLY A 1 375 ? 23.922 19.75 -1.858 1 74.38 375 GLY A C 1
ATOM 2779 O O . GLY A 1 375 ? 23.562 18.75 -1.232 1 74.38 375 GLY A O 1
ATOM 2780 N N . THR A 1 376 ? 23.172 20.844 -2.182 1 68.19 376 THR A N 1
ATOM 2781 C CA . THR A 1 376 ? 21.734 20.797 -1.94 1 68.19 376 THR A CA 1
ATOM 2782 C C . THR A 1 376 ? 20.953 20.938 -3.248 1 68.19 376 THR A C 1
ATOM 2784 O O . THR A 1 376 ? 19.938 21.641 -3.297 1 68.19 376 THR A O 1
ATOM 2787 N N . GLY A 1 377 ? 21.609 20.391 -4.332 1 67.88 377 GLY A N 1
ATOM 2788 C CA . GLY A 1 377 ? 21.062 20.578 -5.664 1 67.88 377 GLY A CA 1
ATOM 2789 C C . GLY A 1 377 ? 19.797 19.797 -5.906 1 67.88 377 GLY A C 1
ATOM 2790 O O . GLY A 1 377 ? 19.375 19.625 -7.055 1 67.88 377 GLY A O 1
ATOM 2791 N N . GLY A 1 378 ? 19.109 19.234 -4.973 1 83.62 378 GLY A N 1
ATOM 2792 C CA . GLY A 1 378 ? 17.844 18.562 -5.203 1 83.62 378 GLY A CA 1
ATOM 2793 C C . GLY A 1 378 ? 17.906 17.062 -4.938 1 83.62 378 GLY A C 1
ATOM 2794 O O . GLY A 1 378 ? 18.984 16.5 -4.73 1 83.62 378 GLY A O 1
ATOM 2795 N N . ALA A 1 379 ? 16.734 16.406 -4.828 1 92.38 379 ALA A N 1
ATOM 2796 C CA . ALA A 1 379 ? 16.625 14.969 -4.578 1 92.38 379 ALA A CA 1
ATOM 2797 C C . ALA A 1 379 ? 15.664 14.32 -5.574 1 92.38 379 ALA A C 1
ATOM 2799 O O . ALA A 1 379 ? 15 15.008 -6.352 1 92.38 379 ALA A O 1
ATOM 2800 N N . ALA A 1 380 ? 15.805 13.117 -5.77 1 95.38 380 ALA A N 1
ATOM 2801 C CA . ALA A 1 380 ? 14.898 12.344 -6.617 1 95.38 380 ALA A CA 1
ATOM 2802 C C . ALA A 1 380 ? 14.109 11.328 -5.797 1 95.38 380 ALA A C 1
ATOM 2804 O O . ALA A 1 380 ? 14.617 10.797 -4.805 1 95.38 380 ALA A O 1
ATOM 2805 N N . LEU A 1 381 ? 12.914 11.164 -6.137 1 97.12 381 LEU A N 1
ATOM 2806 C CA . LEU A 1 381 ? 12.016 10.195 -5.52 1 97.12 381 LEU A CA 1
ATOM 2807 C C . LEU A 1 381 ? 11.258 9.406 -6.582 1 97.12 381 LEU A C 1
ATOM 2809 O O . LEU A 1 381 ? 10.43 9.961 -7.309 1 97.12 381 LEU A O 1
ATOM 2813 N N . ASP A 1 382 ? 11.547 8.117 -6.672 1 97.88 382 ASP A N 1
ATOM 2814 C CA . ASP A 1 382 ? 10.953 7.258 -7.691 1 97.88 382 ASP A CA 1
ATOM 2815 C C . ASP A 1 382 ? 10.102 6.164 -7.055 1 97.88 382 ASP A C 1
ATOM 2817 O O . ASP A 1 382 ? 10.484 5.574 -6.047 1 97.88 382 ASP A O 1
ATOM 2821 N N . PHE A 1 383 ? 8.93 5.957 -7.645 1 97.88 383 PHE A N 1
ATOM 2822 C CA . PHE A 1 383 ? 8.016 4.934 -7.164 1 97.88 383 PHE A CA 1
ATOM 2823 C C . PHE A 1 383 ? 7.793 3.861 -8.227 1 97.88 383 PHE A C 1
ATOM 2825 O O . PHE A 1 383 ? 7.66 4.176 -9.414 1 97.88 383 PHE A O 1
ATOM 2832 N N . ALA A 1 384 ? 7.762 2.627 -7.797 1 97.31 384 ALA A N 1
ATOM 2833 C CA . ALA A 1 384 ? 7.367 1.522 -8.672 1 97.31 384 ALA A CA 1
ATOM 2834 C C . ALA A 1 384 ? 6.477 0.529 -7.93 1 97.31 384 ALA A C 1
ATOM 2836 O O . ALA A 1 384 ? 6.82 0.075 -6.836 1 97.31 384 ALA A O 1
ATOM 2837 N N . ARG A 1 385 ? 5.383 0.195 -8.523 1 95.19 385 ARG A N 1
ATOM 2838 C CA . ARG A 1 385 ? 4.484 -0.806 -7.957 1 95.19 385 ARG A CA 1
ATOM 2839 C C . ARG A 1 385 ? 5.004 -2.217 -8.211 1 95.19 385 ARG A C 1
ATOM 2841 O O . ARG A 1 385 ? 5.5 -2.514 -9.305 1 95.19 385 ARG A O 1
ATOM 2848 N N . VAL A 1 386 ? 4.926 -3.082 -7.156 1 95.62 386 VAL A N 1
ATOM 2849 C CA . VAL A 1 386 ? 5.438 -4.441 -7.297 1 95.62 386 VAL A CA 1
ATOM 2850 C C . VAL A 1 386 ? 4.543 -5.414 -6.527 1 95.62 386 VAL A C 1
ATOM 2852 O O . VAL A 1 386 ? 5.031 -6.383 -5.945 1 95.62 386 VAL A O 1
ATOM 2855 N N . ASP A 1 387 ? 3.27 -5.117 -6.434 1 88.5 387 ASP A N 1
ATOM 2856 C CA . ASP A 1 387 ? 2.365 -5.98 -5.676 1 88.5 387 ASP A CA 1
ATOM 2857 C C . ASP A 1 387 ? 2.311 -7.383 -6.277 1 88.5 387 ASP A C 1
ATOM 2859 O O . ASP A 1 387 ? 2.121 -7.539 -7.484 1 88.5 387 ASP A O 1
ATOM 2863 N N . GLY A 1 388 ? 2.545 -8.328 -5.418 1 86.19 388 GLY A N 1
ATOM 2864 C CA . GLY A 1 388 ? 2.5 -9.719 -5.828 1 86.19 388 GLY A CA 1
ATOM 2865 C C . GLY A 1 388 ? 3.793 -10.203 -6.457 1 86.19 388 GLY A C 1
ATOM 2866 O O . GLY A 1 388 ? 3.809 -11.211 -7.168 1 86.19 388 GLY A O 1
ATOM 2867 N N . ALA A 1 389 ? 4.809 -9.5 -6.309 1 92.25 389 ALA A N 1
ATOM 2868 C CA . ALA A 1 389 ? 6.102 -9.93 -6.836 1 92.25 389 ALA A CA 1
ATOM 2869 C C . ALA A 1 389 ? 6.52 -11.266 -6.242 1 92.25 389 ALA A C 1
ATOM 2871 O O . ALA A 1 389 ? 6.309 -11.523 -5.055 1 92.25 389 ALA A O 1
ATOM 2872 N N . THR A 1 390 ? 7.062 -12.117 -7.051 1 88.19 390 THR A N 1
ATOM 2873 C CA . THR A 1 390 ? 7.602 -13.414 -6.633 1 88.19 390 THR A CA 1
ATOM 2874 C C . THR A 1 390 ? 9.109 -13.461 -6.859 1 88.19 390 THR A C 1
ATOM 2876 O O . THR A 1 390 ? 9.734 -12.445 -7.164 1 88.19 390 THR A O 1
ATOM 2879 N N . GLY A 1 391 ? 9.625 -14.656 -6.723 1 87 391 GLY A N 1
ATOM 2880 C CA . GLY A 1 391 ? 11.062 -14.844 -6.848 1 87 391 GLY A CA 1
ATOM 2881 C C . GLY A 1 391 ? 11.57 -14.633 -8.258 1 87 391 GLY A C 1
ATOM 2882 O O . GLY A 1 391 ? 12.766 -14.398 -8.461 1 87 391 GLY A O 1
ATOM 2883 N N . THR A 1 392 ? 10.688 -14.547 -9.188 1 89 392 THR A N 1
ATOM 2884 C CA . THR A 1 392 ? 11.117 -14.359 -10.57 1 89 392 THR A CA 1
ATOM 2885 C C . THR A 1 392 ? 11.164 -12.875 -10.922 1 89 392 THR A C 1
ATOM 2887 O O . THR A 1 392 ? 11.875 -12.477 -11.844 1 89 392 THR A O 1
ATOM 2890 N N . GLU A 1 393 ? 10.414 -12.141 -10.18 1 94.44 393 GLU A N 1
ATOM 2891 C CA . GLU A 1 393 ? 10.32 -10.719 -10.5 1 94.44 393 GLU A CA 1
ATOM 2892 C C . GLU A 1 393 ? 11.094 -9.875 -9.492 1 94.44 393 GLU A C 1
ATOM 2894 O O . GLU A 1 393 ? 11.531 -8.766 -9.805 1 94.44 393 GLU A O 1
ATOM 2899 N N . ALA A 1 394 ? 11.234 -10.438 -8.305 1 96.5 394 ALA A N 1
ATOM 2900 C CA . ALA A 1 394 ? 11.883 -9.688 -7.234 1 96.5 394 ALA A CA 1
ATOM 2901 C C . ALA A 1 394 ? 13.383 -9.969 -7.195 1 96.5 394 ALA A C 1
ATOM 2903 O O . ALA A 1 394 ? 13.93 -10.32 -6.148 1 96.5 394 ALA A O 1
ATOM 2904 N N . ASN A 1 395 ? 14.086 -9.672 -8.305 1 97.44 395 ASN A N 1
ATOM 2905 C CA . ASN A 1 395 ? 15.477 -10.117 -8.406 1 97.44 395 ASN A CA 1
ATOM 2906 C C . ASN A 1 395 ? 16.438 -8.938 -8.453 1 97.44 395 ASN A C 1
ATOM 2908 O O . ASN A 1 395 ? 17.641 -9.094 -8.188 1 97.44 395 ASN A O 1
ATOM 2912 N N . ALA A 1 396 ? 15.875 -7.832 -8.828 1 98.12 396 ALA A N 1
ATOM 2913 C CA . ALA A 1 396 ? 16.766 -6.688 -8.969 1 98.12 396 ALA A CA 1
ATOM 2914 C C . ALA A 1 396 ? 15.992 -5.375 -8.891 1 98.12 396 ALA A C 1
ATOM 2916 O O . ALA A 1 396 ? 14.82 -5.316 -9.266 1 98.12 396 ALA A O 1
ATOM 2917 N N . VAL A 1 397 ? 16.656 -4.359 -8.406 1 98.56 397 VAL A N 1
ATOM 2918 C CA . VAL A 1 397 ? 16.109 -3.008 -8.344 1 98.56 397 VAL A CA 1
ATOM 2919 C C . VAL A 1 397 ? 17.172 -1.993 -8.75 1 98.56 397 VAL A C 1
ATOM 2921 O O . VAL A 1 397 ? 18.328 -2.084 -8.312 1 98.56 397 VAL A O 1
ATOM 2924 N N . VAL A 1 398 ? 16.828 -1.004 -9.516 1 98 398 VAL A N 1
ATOM 2925 C CA . VAL A 1 398 ? 17.766 0.021 -9.969 1 98 398 VAL A CA 1
ATOM 2926 C C . VAL A 1 398 ? 18.203 0.884 -8.781 1 98 398 VAL A C 1
ATOM 2928 O O . VAL A 1 398 ? 17.359 1.392 -8.039 1 98 398 VAL A O 1
ATOM 2931 N N . VAL A 1 399 ? 19.469 1.061 -8.633 1 98.06 399 VAL A N 1
ATOM 2932 C CA . VAL A 1 399 ? 19.984 1.943 -7.59 1 98.06 399 VAL A CA 1
ATOM 2933 C C . VAL A 1 399 ? 20.422 3.27 -8.203 1 98.06 399 VAL A C 1
ATOM 2935 O O . VAL A 1 399 ? 20.312 4.32 -7.566 1 98.06 399 VAL A O 1
ATOM 2938 N N . ASP A 1 400 ? 20.906 3.111 -9.453 1 95.44 400 ASP A N 1
ATOM 2939 C CA . ASP A 1 400 ? 21.406 4.332 -10.078 1 95.44 400 ASP A CA 1
ATOM 2940 C C . ASP A 1 400 ? 21.391 4.211 -11.602 1 95.44 400 ASP A C 1
ATOM 2942 O O . ASP A 1 400 ? 21.531 3.115 -12.148 1 95.44 400 ASP A O 1
ATOM 2946 N N . ARG A 1 401 ? 21.062 5.375 -12.188 1 92.94 401 ARG A N 1
ATOM 2947 C CA . ARG A 1 401 ? 21.188 5.574 -13.625 1 92.94 401 ARG A CA 1
ATOM 2948 C C . ARG A 1 401 ? 22.062 6.793 -13.93 1 92.94 401 ARG A C 1
ATOM 2950 O O . ARG A 1 401 ? 21.75 7.902 -13.492 1 92.94 401 ARG A O 1
ATOM 2957 N N . ALA A 1 402 ? 23.141 6.523 -14.633 1 89.69 402 ALA A N 1
ATOM 2958 C CA . ALA A 1 402 ? 24 7.648 -14.992 1 89.69 402 ALA A CA 1
ATOM 2959 C C . ALA A 1 402 ? 24.594 7.445 -16.375 1 89.69 402 ALA A C 1
ATOM 2961 O O . ALA A 1 402 ? 25.203 6.406 -16.656 1 89.69 402 ALA A O 1
ATOM 2962 N N . ASP A 1 403 ? 24.422 8.383 -17.234 1 88.38 403 ASP A N 1
ATOM 2963 C CA . ASP A 1 403 ? 25.047 8.414 -18.562 1 88.38 403 ASP A CA 1
ATOM 2964 C C . ASP A 1 403 ? 24.719 7.148 -19.344 1 88.38 403 ASP A C 1
ATOM 2966 O O . ASP A 1 403 ? 25.625 6.523 -19.906 1 88.38 403 ASP A O 1
ATOM 2970 N N . GLY A 1 404 ? 23.578 6.668 -19.203 1 88.94 404 GLY A N 1
ATOM 2971 C CA . GLY A 1 404 ? 23.141 5.508 -19.969 1 88.94 404 GLY A CA 1
ATOM 2972 C C . GLY A 1 404 ? 23.484 4.191 -19.312 1 88.94 404 GLY A C 1
ATOM 2973 O O . GLY A 1 404 ? 23.078 3.127 -19.781 1 88.94 404 GLY A O 1
ATOM 2974 N N . ASN A 1 405 ? 24.219 4.273 -18.219 1 94.81 405 ASN A N 1
ATOM 2975 C CA . ASN A 1 405 ? 24.562 3.072 -17.469 1 94.81 405 ASN A CA 1
ATOM 2976 C C . ASN A 1 405 ? 23.609 2.85 -16.297 1 94.81 405 ASN A C 1
ATOM 2978 O O . ASN A 1 405 ? 23.016 3.801 -15.789 1 94.81 405 ASN A O 1
ATOM 2982 N N . ILE A 1 406 ? 23.516 1.607 -15.992 1 96.69 406 ILE A N 1
ATOM 2983 C CA . ILE A 1 406 ? 22.578 1.257 -14.938 1 96.69 406 ILE A CA 1
ATOM 2984 C C . ILE A 1 406 ? 23.266 0.376 -13.898 1 96.69 406 ILE A C 1
ATOM 2986 O O . ILE A 1 406 ? 24.125 -0.449 -14.242 1 96.69 406 ILE A O 1
ATOM 2990 N N . ARG A 1 407 ? 22.984 0.606 -12.648 1 97.94 407 ARG A N 1
ATOM 2991 C CA . ARG A 1 407 ? 23.391 -0.26 -11.539 1 97.94 407 ARG A CA 1
ATOM 2992 C C . ARG A 1 407 ? 22.172 -0.843 -10.836 1 97.94 407 ARG A C 1
ATOM 2994 O O . ARG A 1 407 ? 21.188 -0.134 -10.586 1 97.94 407 ARG A O 1
ATOM 3001 N N . TYR A 1 408 ? 22.234 -2.152 -10.547 1 98.38 408 TYR A N 1
ATOM 3002 C CA . TYR A 1 408 ? 21.156 -2.836 -9.867 1 98.38 408 TYR A CA 1
ATOM 3003 C C . TYR A 1 408 ? 21.594 -3.338 -8.492 1 98.38 408 TYR A C 1
ATOM 3005 O O . TYR A 1 408 ? 22.734 -3.768 -8.32 1 98.38 408 TYR A O 1
ATOM 3013 N N . LEU A 1 409 ? 20.734 -3.211 -7.535 1 98.75 409 LEU A N 1
ATOM 3014 C CA . LEU A 1 409 ? 20.797 -4.059 -6.352 1 98.75 409 LEU A CA 1
ATOM 3015 C C . LEU A 1 409 ? 20.141 -5.406 -6.605 1 98.75 409 LEU A C 1
ATOM 3017 O O . LEU A 1 409 ? 18.984 -5.465 -7.02 1 98.75 409 LEU A O 1
ATOM 3021 N N . THR A 1 410 ? 20.828 -6.484 -6.402 1 98.31 410 THR A N 1
ATOM 3022 C CA . THR A 1 410 ? 20.297 -7.812 -6.699 1 98.31 410 THR A CA 1
ATOM 3023 C C . THR A 1 410 ? 19.766 -8.484 -5.434 1 98.31 410 THR A C 1
ATOM 3025 O O . THR A 1 410 ? 20.203 -8.148 -4.328 1 98.31 410 THR A O 1
ATOM 3028 N N . ALA A 1 411 ? 18.875 -9.367 -5.602 1 97.62 411 ALA A N 1
ATOM 3029 C CA . ALA A 1 411 ? 18.281 -10.117 -4.496 1 97.62 411 ALA A CA 1
ATOM 3030 C C . ALA A 1 411 ? 19.328 -10.969 -3.785 1 97.62 411 ALA A C 1
ATOM 3032 O O . ALA A 1 411 ? 20.375 -11.297 -4.363 1 97.62 411 ALA A O 1
ATOM 3033 N N . PRO A 1 412 ? 19.109 -11.281 -2.525 1 95.69 412 PRO A N 1
ATOM 3034 C CA . PRO A 1 412 ? 20.078 -12.07 -1.768 1 95.69 412 PRO A CA 1
ATOM 3035 C C . PRO A 1 412 ? 20.25 -13.484 -2.318 1 95.69 412 PRO A C 1
ATOM 3037 O O . PRO A 1 412 ? 21.281 -14.125 -2.084 1 95.69 412 PRO A O 1
ATOM 3040 N N . TRP A 1 413 ? 19.312 -14.016 -3.041 1 95.38 413 TRP A N 1
ATOM 3041 C CA . TRP A 1 413 ? 19.406 -15.375 -3.553 1 95.38 413 TRP A CA 1
ATOM 3042 C C . TRP A 1 413 ? 20.062 -15.406 -4.926 1 95.38 413 TRP A C 1
ATOM 3044 O O . TRP A 1 413 ? 20.266 -16.469 -5.508 1 95.38 413 TRP A O 1
ATOM 3054 N N . ILE A 1 414 ? 20.375 -14.258 -5.527 1 97 414 ILE A N 1
ATOM 3055 C CA . ILE A 1 414 ? 21.094 -14.195 -6.793 1 97 414 ILE A CA 1
ATOM 3056 C C . ILE A 1 414 ? 22.562 -14.469 -6.562 1 97 414 ILE A C 1
ATOM 3058 O O . ILE A 1 414 ? 23.188 -13.852 -5.695 1 97 414 ILE A O 1
ATOM 3062 N N . THR A 1 415 ? 23.125 -15.328 -7.371 1 96.75 415 THR A N 1
ATOM 3063 C CA . THR A 1 415 ? 24.516 -15.742 -7.164 1 96.75 415 THR A CA 1
ATOM 3064 C C . THR A 1 415 ? 25.438 -15.094 -8.195 1 96.75 415 THR A C 1
ATOM 3066 O O . THR A 1 415 ? 26.609 -14.844 -7.918 1 96.75 415 THR A O 1
ATOM 3069 N N . SER A 1 416 ? 24.859 -14.875 -9.375 1 97.44 416 SER A N 1
ATOM 3070 C CA . SER A 1 416 ? 25.688 -14.242 -10.398 1 97.44 416 SER A CA 1
ATOM 3071 C C . SER A 1 416 ? 24.844 -13.438 -11.375 1 97.44 416 SER A C 1
ATOM 3073 O O . SER A 1 416 ? 23.641 -13.695 -11.516 1 97.44 416 SER A O 1
ATOM 3075 N N . VAL A 1 417 ? 25.531 -12.477 -11.93 1 98.12 417 VAL A N 1
ATOM 3076 C CA . VAL A 1 417 ? 24.875 -11.57 -12.867 1 98.12 417 VAL A CA 1
ATOM 3077 C C . VAL A 1 417 ? 25.688 -11.492 -14.156 1 98.12 417 VAL A C 1
ATOM 3079 O O . VAL A 1 417 ? 26.906 -11.453 -14.133 1 98.12 417 VAL A O 1
ATOM 3082 N N . GLY A 1 418 ? 24.969 -11.547 -15.297 1 98 418 GLY A N 1
ATOM 3083 C CA . GLY A 1 418 ? 25.562 -11.32 -16.609 1 98 418 GLY A CA 1
ATOM 3084 C C . GLY A 1 418 ? 24.734 -10.398 -17.484 1 98 418 GLY A C 1
ATOM 3085 O O . GLY A 1 418 ? 23.562 -10.156 -17.203 1 98 418 GLY A O 1
ATOM 3086 N N . VAL A 1 419 ? 25.391 -9.812 -18.438 1 97.88 419 VAL A N 1
ATOM 3087 C CA . VAL A 1 419 ? 24.719 -8.992 -19.438 1 97.88 419 VAL A CA 1
ATOM 3088 C C . VAL A 1 419 ? 24.828 -9.664 -20.797 1 97.88 419 VAL A C 1
ATOM 3090 O O . VAL A 1 419 ? 25.891 -10.109 -21.203 1 97.88 419 VAL A O 1
ATOM 3093 N N . GLN A 1 420 ? 23.672 -9.766 -21.375 1 96.81 420 GLN A N 1
ATOM 3094 C CA . GLN A 1 420 ? 23.578 -10.398 -22.688 1 96.81 420 GLN A CA 1
ATOM 3095 C C . GLN A 1 420 ? 22.906 -9.484 -23.703 1 96.81 420 GLN A C 1
ATOM 3097 O O . GLN A 1 420 ? 21.812 -8.969 -23.453 1 96.81 420 GLN A O 1
ATOM 3102 N N . ASP A 1 421 ? 23.594 -9.25 -24.781 1 96.5 421 ASP A N 1
ATOM 3103 C CA . ASP A 1 421 ? 22.969 -8.516 -25.875 1 96.5 421 A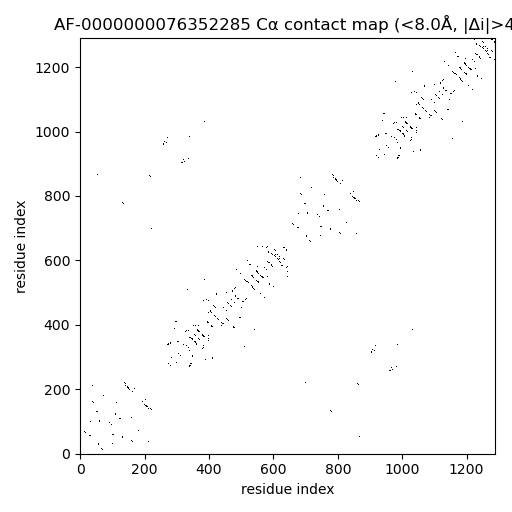SP A CA 1
ATOM 3104 C C . ASP A 1 421 ? 22 -9.414 -26.656 1 96.5 421 ASP A C 1
ATOM 3106 O O . ASP A 1 421 ? 22.406 -10.375 -27.297 1 96.5 421 ASP A O 1
ATOM 3110 N N . LEU A 1 422 ? 20.75 -9.062 -26.672 1 96.75 422 LEU A N 1
ATOM 3111 C CA . LEU A 1 422 ? 19.734 -9.906 -27.281 1 96.75 422 LEU A CA 1
ATOM 3112 C C . LEU A 1 422 ? 19.859 -9.922 -28.797 1 96.75 422 LEU A C 1
ATOM 3114 O O . LEU A 1 422 ? 19.375 -10.852 -29.453 1 96.75 422 LEU A O 1
ATOM 3118 N N . LEU A 1 423 ? 20.5 -8.898 -29.375 1 95.31 423 LEU A N 1
ATOM 3119 C CA . LEU A 1 423 ? 20.672 -8.836 -30.812 1 95.31 423 LEU A CA 1
ATOM 3120 C C . LEU A 1 423 ? 21.875 -9.68 -31.266 1 95.31 423 LEU A C 1
ATOM 3122 O O . LEU A 1 423 ? 22.047 -9.93 -32.438 1 95.31 423 LEU A O 1
ATOM 3126 N N . LYS A 1 424 ? 22.625 -10.141 -30.297 1 94.56 424 LYS A N 1
ATOM 3127 C CA . LYS A 1 424 ? 23.75 -11.039 -30.547 1 94.56 424 LYS A CA 1
ATOM 3128 C C . LYS A 1 424 ? 23.641 -12.297 -29.688 1 94.56 424 LYS A C 1
ATOM 3130 O O . LYS A 1 424 ? 24.484 -12.555 -28.828 1 94.56 424 LYS A O 1
ATOM 3135 N N . PRO A 1 425 ? 22.734 -13.164 -30.047 1 93.81 425 PRO A N 1
ATOM 3136 C CA . PRO A 1 425 ? 22.406 -14.289 -29.172 1 93.81 425 PRO A CA 1
ATOM 3137 C C . PRO A 1 425 ? 23.516 -15.336 -29.109 1 93.81 425 PRO A C 1
ATOM 3139 O O . PRO A 1 425 ? 23.547 -16.141 -28.172 1 93.81 425 PRO A O 1
ATOM 3142 N N . ALA A 1 426 ? 24.375 -15.367 -30.016 1 94.19 426 ALA A N 1
ATOM 3143 C CA . ALA A 1 426 ? 25.453 -16.344 -30.031 1 94.19 426 ALA A CA 1
ATOM 3144 C C . ALA A 1 426 ? 26.594 -15.922 -29.094 1 94.19 426 ALA A C 1
ATOM 3146 O O . ALA A 1 426 ? 27.422 -16.734 -28.719 1 94.19 426 ALA A O 1
ATOM 3147 N N . ALA A 1 427 ? 26.625 -14.656 -28.812 1 94.31 427 ALA A N 1
ATOM 3148 C CA . ALA A 1 427 ? 27.672 -14.156 -27.906 1 94.31 427 ALA A CA 1
ATOM 3149 C C . ALA A 1 427 ? 27.422 -14.602 -26.469 1 94.31 427 ALA A C 1
ATOM 3151 O O . ALA A 1 427 ? 26.266 -14.68 -26.031 1 94.31 427 ALA A O 1
ATOM 3152 N N . LYS A 1 428 ? 28.469 -14.891 -25.812 1 94.19 428 LYS A N 1
ATOM 3153 C CA . LYS A 1 428 ? 28.359 -15.273 -24.406 1 94.19 428 LYS A CA 1
ATOM 3154 C C . LYS A 1 428 ? 28.031 -14.07 -23.531 1 94.19 428 LYS A C 1
ATOM 3156 O O . LYS A 1 428 ? 28.531 -12.969 -23.781 1 94.19 428 LYS A O 1
ATOM 3161 N N . PRO A 1 429 ? 27.297 -14.312 -22.547 1 96.12 429 PRO A N 1
ATOM 3162 C CA . PRO A 1 429 ? 27.031 -13.219 -21.609 1 96.12 429 PRO A CA 1
ATOM 3163 C C .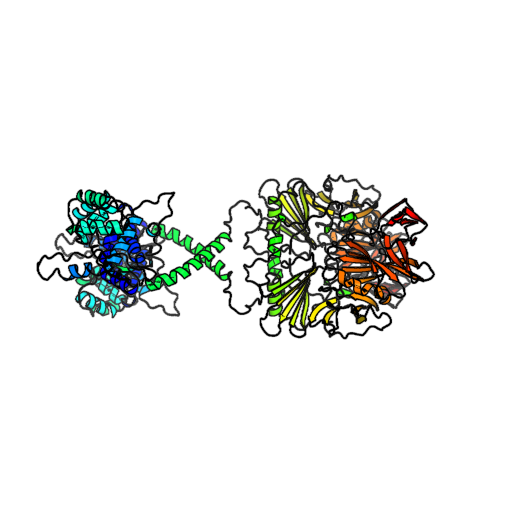 PRO A 1 429 ? 28.297 -12.703 -20.922 1 96.12 429 PRO A C 1
ATOM 3165 O O . PRO A 1 429 ? 29.203 -13.484 -20.625 1 96.12 429 PRO A O 1
ATOM 3168 N N . VAL A 1 430 ? 28.344 -11.469 -20.703 1 97.44 430 VAL A N 1
ATOM 3169 C CA . VAL A 1 430 ? 29.469 -10.844 -20.016 1 97.44 430 VAL A CA 1
ATOM 3170 C C . VAL A 1 430 ? 29.172 -10.75 -18.531 1 97.44 430 VAL A C 1
ATOM 3172 O O . VAL A 1 430 ? 28.188 -10.141 -18.109 1 97.44 430 VAL A O 1
ATOM 3175 N N . ALA A 1 431 ? 30.031 -11.305 -17.781 1 97.88 431 ALA A N 1
ATOM 3176 C CA . ALA A 1 431 ? 29.844 -11.289 -16.328 1 97.88 431 ALA A CA 1
ATOM 3177 C C . ALA A 1 431 ? 29.953 -9.867 -15.781 1 97.88 431 ALA A C 1
ATOM 3179 O O . ALA A 1 431 ? 30.812 -9.086 -16.219 1 97.88 431 ALA A O 1
ATOM 3180 N N . VAL A 1 432 ? 29.062 -9.562 -14.906 1 98.19 432 VAL A N 1
ATOM 3181 C CA . VAL A 1 432 ? 29.078 -8.281 -14.219 1 98.19 432 VAL A CA 1
ATOM 3182 C C . VAL A 1 432 ? 29.406 -8.492 -12.734 1 98.19 432 VAL A C 1
ATOM 3184 O O . VAL A 1 432 ? 28.734 -9.273 -12.055 1 98.19 432 VAL A O 1
ATOM 3187 N N . ARG A 1 433 ? 30.406 -7.793 -12.266 1 97.69 433 ARG A N 1
ATOM 3188 C CA . ARG A 1 433 ? 30.797 -7.918 -10.859 1 97.69 433 ARG A CA 1
ATOM 3189 C C . ARG A 1 433 ? 29.75 -7.262 -9.953 1 97.69 433 ARG A C 1
ATOM 3191 O O . ARG A 1 433 ? 29.109 -6.281 -10.344 1 97.69 433 ARG A O 1
ATOM 3198 N N . ARG A 1 434 ? 29.609 -7.809 -8.781 1 97.75 434 ARG A N 1
ATOM 3199 C CA . ARG A 1 434 ? 28.719 -7.277 -7.746 1 97.75 434 ARG A CA 1
ATOM 3200 C C . ARG A 1 434 ? 29.516 -6.914 -6.492 1 97.75 434 ARG A C 1
ATOM 3202 O O . ARG A 1 434 ? 30.469 -7.609 -6.133 1 97.75 434 ARG A O 1
ATOM 3209 N N . SER A 1 435 ? 29.172 -5.836 -5.91 1 96.94 435 SER A N 1
ATOM 3210 C CA . SER A 1 435 ? 29.766 -5.48 -4.621 1 96.94 435 SER A CA 1
ATOM 3211 C C . SER A 1 435 ? 29.312 -6.441 -3.525 1 96.94 435 SER A C 1
ATOM 3213 O O . SER A 1 435 ? 28.453 -7.293 -3.754 1 96.94 435 SER A O 1
ATOM 3215 N N . ALA A 1 436 ? 29.875 -6.305 -2.342 1 95 436 ALA A N 1
ATOM 3216 C CA . ALA A 1 436 ? 29.516 -7.141 -1.197 1 95 436 ALA A CA 1
ATOM 3217 C C . ALA A 1 436 ? 28.062 -6.938 -0.796 1 95 436 ALA A C 1
ATOM 3219 O O . ALA A 1 436 ? 27.422 -7.859 -0.291 1 95 436 ALA A O 1
ATOM 3220 N N . ASP A 1 437 ? 27.531 -5.766 -1.138 1 95.56 437 ASP A N 1
ATOM 3221 C CA . ASP A 1 437 ? 26.141 -5.441 -0.8 1 95.56 437 ASP A CA 1
ATOM 3222 C C . ASP A 1 437 ? 25.188 -5.922 -1.89 1 95.56 437 ASP A C 1
ATOM 3224 O O . ASP A 1 437 ? 23.969 -5.805 -1.748 1 95.56 437 ASP A O 1
ATOM 3228 N N . GLY A 1 438 ? 25.703 -6.363 -3.002 1 97.5 438 GLY A N 1
ATOM 3229 C CA . GLY A 1 438 ? 24.844 -6.895 -4.055 1 97.5 438 GLY A CA 1
ATOM 3230 C C . GLY A 1 438 ? 24.578 -5.898 -5.168 1 97.5 438 GLY A C 1
ATOM 3231 O O . GLY A 1 438 ? 23.688 -6.113 -5.996 1 97.5 438 GLY A O 1
ATOM 3232 N N . VAL A 1 439 ? 25.297 -4.789 -5.152 1 98.38 439 VAL A N 1
ATOM 3233 C CA . VAL A 1 439 ? 25.141 -3.785 -6.199 1 98.38 439 VAL A CA 1
ATOM 3234 C C . VAL A 1 439 ? 26.031 -4.129 -7.387 1 98.38 439 VAL A C 1
ATOM 3236 O O . VAL A 1 439 ? 27.234 -4.387 -7.215 1 98.38 439 VAL A O 1
ATOM 3239 N N . THR A 1 440 ? 25.5 -4.117 -8.523 1 98.38 440 THR A N 1
ATOM 3240 C CA . THR A 1 440 ? 26.266 -4.461 -9.719 1 98.38 440 THR A CA 1
ATOM 3241 C C . THR A 1 440 ? 27.172 -3.303 -10.141 1 98.38 440 THR A C 1
ATOM 3243 O O . THR A 1 440 ? 26.875 -2.145 -9.828 1 98.38 440 THR A O 1
ATOM 3246 N N . ASP A 1 441 ? 28.188 -3.67 -10.875 1 97.75 441 ASP A N 1
ATOM 3247 C CA . ASP A 1 441 ? 28.891 -2.641 -11.641 1 97.75 441 ASP A CA 1
ATOM 3248 C C . ASP A 1 441 ? 27.984 -2.041 -12.711 1 97.75 441 ASP A C 1
ATOM 3250 O O . ASP A 1 441 ? 26.984 -2.65 -13.109 1 97.75 441 ASP A O 1
ATOM 3254 N N . PRO A 1 442 ? 28.344 -0.824 -13.109 1 97.12 442 PRO A N 1
ATOM 3255 C CA . PRO A 1 442 ? 27.5 -0.219 -14.148 1 97.12 442 PRO A CA 1
ATOM 3256 C C . PRO A 1 442 ? 27.641 -0.915 -15.5 1 97.12 442 PRO A C 1
ATOM 3258 O O . PRO A 1 442 ? 28.719 -1.388 -15.844 1 97.12 442 PRO A O 1
ATOM 3261 N N . PHE A 1 443 ? 26.656 -1.036 -16.172 1 96.38 443 PHE A N 1
ATOM 3262 C CA . PHE A 1 443 ? 26.656 -1.525 -17.547 1 96.38 443 PHE A CA 1
ATOM 3263 C C . PHE A 1 443 ? 25.688 -0.714 -18.406 1 96.38 443 PHE A C 1
ATOM 3265 O O . PHE A 1 443 ? 24.797 -0.05 -17.875 1 96.38 443 PHE A O 1
ATOM 3272 N N . ALA A 1 444 ? 25.844 -0.791 -19.688 1 94.12 444 ALA A N 1
ATOM 3273 C CA . ALA A 1 444 ? 25.031 0.005 -20.609 1 94.12 444 ALA A CA 1
ATOM 3274 C C . ALA A 1 444 ? 23.625 -0.583 -20.766 1 94.12 444 ALA A C 1
ATOM 3276 O O . ALA A 1 444 ? 23.484 -1.762 -21.094 1 94.12 444 ALA A O 1
ATOM 3277 N N . GLY A 1 445 ? 22.625 0.241 -20.5 1 91.69 445 GLY A N 1
ATOM 3278 C CA . GLY A 1 445 ? 21.234 -0.16 -20.734 1 91.69 445 GLY A CA 1
ATOM 3279 C C . GLY A 1 445 ? 20.828 -0.05 -22.188 1 91.69 445 GLY A C 1
ATOM 3280 O O . GLY A 1 445 ? 21.641 0.319 -23.047 1 91.69 445 GLY A O 1
ATOM 3281 N N . PRO A 1 446 ? 19.594 -0.465 -22.453 1 89.81 446 PRO A N 1
ATOM 3282 C CA . PRO A 1 446 ? 19.125 -0.32 -23.828 1 89.81 446 PRO A CA 1
ATOM 3283 C C . PRO A 1 446 ? 19.094 1.134 -24.297 1 89.81 446 PRO A C 1
ATOM 3285 O O . PRO A 1 446 ? 18.781 2.033 -23.5 1 89.81 446 PRO A O 1
ATOM 3288 N N . ALA A 1 447 ? 19.484 1.264 -25.484 1 78.56 447 ALA A N 1
ATOM 3289 C CA . ALA A 1 447 ? 19.594 2.617 -26.016 1 78.56 447 ALA A CA 1
ATOM 3290 C C . ALA A 1 447 ? 18.25 3.32 -26.031 1 78.56 447 ALA A C 1
ATOM 3292 O O . ALA A 1 447 ? 17.234 2.725 -26.391 1 78.56 447 ALA A O 1
ATOM 3293 N N . GLN A 1 448 ? 18.234 4.57 -25.641 1 76.44 448 GLN A N 1
ATOM 3294 C CA . GLN A 1 448 ? 17 5.348 -25.562 1 76.44 448 GLN A CA 1
ATOM 3295 C C . GLN A 1 448 ? 16.734 6.105 -26.875 1 76.44 448 GLN A C 1
ATOM 3297 O O . GLN A 1 448 ? 15.586 6.348 -27.234 1 76.44 448 GLN A O 1
ATOM 3302 N N . THR A 1 449 ? 17.844 6.414 -27.438 1 77.81 449 THR A N 1
ATOM 3303 C CA . THR A 1 449 ? 17.734 7.172 -28.672 1 77.81 449 THR A CA 1
ATOM 3304 C C . THR A 1 449 ? 18.578 6.547 -29.766 1 77.81 449 THR A C 1
ATOM 3306 O O . THR A 1 449 ? 19.5 5.777 -29.484 1 77.81 449 THR A O 1
ATOM 3309 N N . GLY A 1 450 ? 18.125 6.734 -30.922 1 78.81 450 GLY A N 1
ATOM 3310 C CA . GLY A 1 450 ? 18.906 6.281 -32.062 1 78.81 450 GLY A CA 1
ATOM 3311 C C . GLY A 1 450 ? 18.469 4.918 -32.594 1 78.81 450 GLY A C 1
ATOM 3312 O O . GLY A 1 450 ? 17.406 4.426 -32.219 1 78.81 450 GLY A O 1
ATOM 3313 N N . ALA A 1 451 ? 19.312 4.332 -33.406 1 85.5 451 ALA A N 1
ATOM 3314 C CA . ALA A 1 451 ? 19.031 3.041 -34.031 1 85.5 451 ALA A CA 1
ATOM 3315 C C . ALA A 1 451 ? 19.219 1.9 -33.031 1 85.5 451 ALA A C 1
ATOM 3317 O O . ALA A 1 451 ? 20.109 1.957 -32.188 1 85.5 451 ALA A O 1
ATOM 3318 N N . CYS A 1 452 ? 18.391 0.964 -33.062 1 91.06 452 CYS A N 1
ATOM 3319 C CA . CYS A 1 452 ? 18.453 -0.21 -32.188 1 91.06 452 CYS A CA 1
ATOM 3320 C C . CYS A 1 452 ? 19.484 -1.212 -32.719 1 91.06 452 CYS A C 1
ATOM 3322 O O . CYS A 1 452 ? 19.172 -2.031 -33.594 1 91.06 452 CYS A O 1
ATOM 3324 N N . THR A 1 453 ? 20.703 -1.077 -32.25 1 90.81 453 THR A N 1
ATOM 3325 C CA . THR A 1 453 ? 21.781 -1.958 -32.719 1 90.81 453 THR A CA 1
ATOM 3326 C C . THR A 1 453 ? 22.188 -2.924 -31.609 1 90.81 453 THR A C 1
ATOM 3328 O O . THR A 1 453 ? 22.891 -3.908 -31.859 1 90.81 453 THR A O 1
ATOM 3331 N N . SER A 1 454 ? 21.734 -2.604 -30.438 1 92.88 454 SER A N 1
ATOM 3332 C CA . SER A 1 454 ? 21.984 -3.459 -29.281 1 92.88 454 SER A CA 1
ATOM 3333 C C . SER A 1 454 ? 20.859 -3.365 -28.266 1 92.88 454 SER A C 1
ATOM 3335 O O . SER A 1 454 ? 20.172 -2.348 -28.188 1 92.88 454 SER A O 1
ATOM 3337 N N . TRP A 1 455 ? 20.703 -4.453 -27.594 1 95.94 455 TRP A N 1
ATOM 3338 C CA . TRP A 1 455 ? 19.766 -4.488 -26.469 1 95.94 455 TRP A CA 1
ATOM 3339 C C . TRP A 1 455 ? 20.312 -5.352 -25.344 1 95.94 455 TRP A C 1
ATOM 3341 O O . TRP A 1 455 ? 20.078 -6.562 -25.312 1 95.94 455 TRP A O 1
ATOM 3351 N N . ASN A 1 456 ? 20.906 -4.738 -24.344 1 96.44 456 ASN A N 1
ATOM 3352 C CA . ASN A 1 456 ? 21.516 -5.461 -23.234 1 96.44 456 ASN A CA 1
ATOM 3353 C C . ASN A 1 456 ? 20.469 -5.875 -22.203 1 96.44 456 ASN A C 1
ATOM 3355 O O . ASN A 1 456 ? 19.797 -5.023 -21.609 1 96.44 456 ASN A O 1
ATOM 3359 N N . ALA A 1 457 ? 20.344 -7.148 -22.062 1 96.94 457 ALA A N 1
ATOM 3360 C CA . ALA A 1 457 ? 19.484 -7.711 -21.016 1 96.94 457 ALA A CA 1
ATOM 3361 C C . ALA A 1 457 ? 20.312 -8.273 -19.875 1 96.94 457 ALA A C 1
ATOM 3363 O O . ALA A 1 457 ? 21.484 -8.594 -20.047 1 96.94 457 ALA A O 1
ATOM 3364 N N . LEU A 1 458 ? 19.672 -8.305 -18.734 1 96.69 458 LEU A N 1
ATOM 3365 C CA . LEU A 1 458 ? 20.297 -8.852 -17.531 1 96.69 458 LEU A CA 1
ATOM 3366 C C . LEU A 1 458 ? 20 -10.344 -17.391 1 96.69 458 LEU A C 1
ATOM 3368 O O . LEU A 1 458 ? 18.828 -10.75 -17.484 1 96.69 458 LEU A O 1
ATOM 3372 N N . ARG A 1 459 ? 21.016 -11.102 -17.281 1 97.31 459 ARG A N 1
ATOM 3373 C CA . ARG A 1 459 ? 20.891 -12.516 -16.953 1 97.31 459 ARG A CA 1
ATOM 3374 C C . ARG A 1 459 ? 21.219 -12.773 -15.484 1 97.31 459 ARG A C 1
ATOM 3376 O O . ARG A 1 459 ? 22.344 -12.57 -15.047 1 97.31 459 ARG A O 1
ATOM 3383 N N . LEU A 1 460 ? 20.234 -13.227 -14.719 1 97.81 460 LEU A N 1
ATOM 3384 C CA . LEU A 1 460 ? 20.359 -13.422 -13.273 1 97.81 460 LEU A CA 1
ATOM 3385 C C . LEU A 1 460 ? 20.281 -14.906 -12.922 1 97.81 460 LEU A C 1
ATOM 3387 O O . LEU A 1 460 ? 19.328 -15.586 -13.289 1 97.81 460 LEU A O 1
ATOM 3391 N N . ARG A 1 461 ? 21.281 -15.367 -12.297 1 97.25 461 ARG A N 1
ATOM 3392 C CA . ARG A 1 461 ? 21.312 -16.75 -11.82 1 97.25 461 ARG A CA 1
ATOM 3393 C C . ARG A 1 461 ? 21.062 -16.812 -10.32 1 97.25 461 ARG A C 1
ATOM 3395 O O . ARG A 1 461 ? 21.688 -16.078 -9.547 1 97.25 461 ARG A O 1
ATOM 3402 N N . ASP A 1 462 ? 20.188 -17.688 -9.938 1 94.88 462 ASP A N 1
ATOM 3403 C CA . ASP A 1 462 ? 19.859 -17.766 -8.516 1 94.88 462 ASP A CA 1
ATOM 3404 C C . ASP A 1 462 ? 20.562 -18.938 -7.848 1 94.88 462 ASP A C 1
ATOM 3406 O O . ASP A 1 462 ? 21.391 -19.609 -8.469 1 94.88 462 ASP A O 1
ATOM 3410 N N . HIS A 1 463 ? 20.281 -19.156 -6.586 1 90.38 463 HIS A N 1
ATOM 3411 C CA . HIS A 1 463 ? 20.953 -20.141 -5.754 1 90.38 463 HIS A CA 1
ATOM 3412 C C . HIS A 1 463 ? 20.672 -21.562 -6.238 1 90.38 463 HIS A C 1
ATOM 3414 O O . HIS A 1 463 ? 21.422 -22.484 -5.938 1 90.38 463 HIS A O 1
ATOM 3420 N N . THR A 1 464 ? 19.609 -21.75 -6.977 1 89.5 464 THR A N 1
ATOM 3421 C CA . THR A 1 464 ? 19.297 -23.078 -7.516 1 89.5 464 THR A CA 1
ATOM 3422 C C . THR A 1 464 ? 20.031 -23.312 -8.828 1 89.5 464 THR A C 1
ATOM 3424 O O . THR A 1 464 ? 20.062 -24.438 -9.328 1 89.5 464 THR A O 1
ATOM 3427 N N . GLY A 1 465 ? 20.516 -22.266 -9.422 1 93.38 465 GLY A N 1
ATOM 3428 C CA . GLY A 1 465 ? 21.203 -22.375 -10.688 1 93.38 465 GLY A CA 1
ATOM 3429 C C . GLY A 1 465 ? 20.375 -21.922 -11.867 1 93.38 465 GLY A C 1
ATOM 3430 O O . GLY A 1 465 ? 20.875 -21.781 -12.984 1 93.38 465 GLY A O 1
ATOM 3431 N N . ALA A 1 466 ? 19.156 -21.672 -11.609 1 93.88 466 ALA A N 1
ATOM 3432 C CA . ALA A 1 466 ? 18.266 -21.203 -12.68 1 93.88 466 ALA A CA 1
ATOM 3433 C C . ALA A 1 466 ? 18.656 -19.812 -13.141 1 93.88 466 ALA A C 1
ATOM 3435 O O . ALA A 1 466 ? 18.953 -18.938 -12.32 1 93.88 466 ALA A O 1
ATOM 3436 N N . ALA A 1 467 ? 18.703 -19.672 -14.422 1 95.81 467 ALA A N 1
ATOM 3437 C CA . ALA A 1 467 ? 19.016 -18.375 -15.016 1 95.81 467 ALA A CA 1
ATOM 3438 C C . ALA A 1 467 ? 17.766 -17.734 -15.625 1 95.81 467 ALA A C 1
ATOM 3440 O O . ALA A 1 467 ? 16.969 -18.422 -16.266 1 95.81 467 ALA A O 1
ATOM 3441 N N . ARG A 1 468 ? 17.641 -16.453 -15.406 1 96.56 468 ARG A N 1
ATOM 3442 C CA . ARG A 1 468 ? 16.484 -15.727 -15.914 1 96.56 468 ARG A CA 1
ATOM 3443 C C . ARG A 1 468 ? 16.906 -14.469 -16.656 1 96.56 468 ARG A C 1
ATOM 3445 O O . ARG A 1 468 ? 17.859 -13.805 -16.266 1 96.56 468 ARG A O 1
ATOM 3452 N N . LEU A 1 469 ? 16.203 -14.203 -17.734 1 97.5 469 LEU A N 1
ATOM 3453 C CA . LEU A 1 469 ? 16.453 -12.992 -18.5 1 97.5 469 LEU A CA 1
ATOM 3454 C C . LEU A 1 469 ? 15.516 -11.867 -18.078 1 97.5 469 LEU A C 1
ATOM 3456 O O . LEU A 1 469 ? 14.305 -12.07 -17.969 1 97.5 469 LEU A O 1
ATOM 3460 N N . THR A 1 470 ? 16.109 -10.734 -17.766 1 97.31 470 THR A N 1
ATOM 3461 C CA . THR A 1 470 ? 15.336 -9.539 -17.438 1 97.31 470 THR A CA 1
ATOM 3462 C C . THR A 1 470 ? 15.844 -8.328 -18.203 1 97.31 470 THR A C 1
ATOM 3464 O O . THR A 1 470 ? 17.016 -8.289 -18.625 1 97.31 470 THR A O 1
ATOM 3467 N N . THR A 1 471 ? 14.969 -7.379 -18.422 1 97.31 471 THR A N 1
ATOM 3468 C CA . THR A 1 471 ? 15.375 -6.234 -19.234 1 97.31 471 THR A CA 1
ATOM 3469 C C . THR A 1 471 ? 14.93 -4.926 -18.594 1 97.31 471 THR A C 1
ATOM 3471 O O . THR A 1 471 ? 13.898 -4.879 -17.922 1 97.31 471 THR A O 1
ATOM 3474 N N . ASP A 1 472 ? 15.75 -3.949 -18.781 1 97.19 472 ASP A N 1
ATOM 3475 C CA . ASP A 1 472 ? 15.438 -2.602 -18.312 1 97.19 472 ASP A CA 1
ATOM 3476 C C . ASP A 1 472 ? 14.477 -1.894 -19.266 1 97.19 472 ASP A C 1
ATOM 3478 O O . ASP A 1 472 ? 14.773 -1.759 -20.469 1 97.19 472 ASP A O 1
ATOM 3482 N N . LEU A 1 473 ? 13.367 -1.469 -18.797 1 96.56 473 LEU A N 1
ATOM 3483 C CA . LEU A 1 473 ? 12.406 -0.727 -19.609 1 96.56 473 LEU A CA 1
ATOM 3484 C C . LEU A 1 473 ? 12.172 0.666 -19.031 1 96.56 473 LEU A C 1
ATOM 3486 O O . LEU A 1 473 ? 11.07 1.212 -19.141 1 96.56 473 LEU A O 1
ATOM 3490 N N . GLY A 1 474 ? 13.148 1.131 -18.266 1 93.94 474 GLY A N 1
ATOM 3491 C CA . GLY A 1 474 ? 13.117 2.502 -17.781 1 93.94 474 GLY A CA 1
ATOM 3492 C C . GLY A 1 474 ? 12.461 2.643 -16.422 1 93.94 474 GLY A C 1
ATOM 3493 O O . GLY A 1 474 ? 12.094 3.748 -16.016 1 93.94 474 GLY A O 1
ATOM 3494 N N . GLU A 1 475 ? 12.266 1.599 -15.758 1 94.31 475 GLU A N 1
ATOM 3495 C CA . GLU A 1 475 ? 11.625 1.613 -14.453 1 94.31 475 GLU A CA 1
ATOM 3496 C C . GLU A 1 475 ? 12.555 1.063 -13.375 1 94.31 475 GLU A C 1
ATOM 3498 O O . GLU A 1 475 ? 13.672 0.641 -13.664 1 94.31 475 GLU A O 1
ATOM 3503 N N . LEU A 1 476 ? 12.109 1.082 -12.109 1 97.19 476 LEU A N 1
ATOM 3504 C CA . LEU A 1 476 ? 12.953 0.663 -10.992 1 97.19 476 LEU A CA 1
ATOM 3505 C C . LEU A 1 476 ? 13.172 -0.846 -11.016 1 97.19 476 LEU A C 1
ATOM 3507 O O . LEU A 1 476 ? 14.25 -1.324 -10.656 1 97.19 476 LEU A O 1
ATOM 3511 N N . VAL A 1 477 ? 12.133 -1.549 -11.383 1 97.56 477 VAL A N 1
ATOM 3512 C CA . VAL A 1 477 ? 12.203 -3.006 -11.438 1 97.56 477 VAL A CA 1
ATOM 3513 C C . VAL A 1 477 ? 12.219 -3.467 -12.891 1 97.56 477 VAL A C 1
ATOM 3515 O O . VAL A 1 477 ? 11.344 -3.082 -13.68 1 97.56 477 VAL A O 1
ATOM 3518 N N . PRO A 1 478 ? 13.203 -4.188 -13.258 1 97.31 478 PRO A N 1
ATOM 3519 C CA . PRO A 1 478 ? 13.258 -4.66 -14.648 1 97.31 478 PRO A CA 1
ATOM 3520 C C . PRO A 1 478 ? 12.18 -5.695 -14.961 1 97.31 478 PRO A C 1
ATOM 3522 O O . PRO A 1 478 ? 11.656 -6.344 -14.047 1 97.31 478 PRO A O 1
ATOM 3525 N N . ALA A 1 479 ? 11.867 -5.832 -16.219 1 97.75 479 ALA A N 1
ATOM 3526 C CA . ALA A 1 479 ? 10.82 -6.75 -16.656 1 97.75 479 ALA A CA 1
ATOM 3527 C C . ALA A 1 479 ? 11.391 -8.141 -16.922 1 97.75 479 ALA A C 1
ATOM 3529 O O . ALA A 1 479 ? 12.492 -8.273 -17.484 1 97.75 479 ALA A O 1
ATOM 3530 N N . HIS A 1 480 ? 10.633 -9.125 -16.531 1 97.94 480 HIS A N 1
ATOM 3531 C CA . HIS A 1 480 ? 11 -10.523 -16.766 1 97.94 480 HIS A CA 1
ATOM 3532 C C . HIS A 1 480 ? 10.68 -10.945 -18.188 1 97.94 480 HIS A C 1
ATOM 3534 O O . HIS A 1 480 ? 9.547 -10.773 -18.656 1 97.94 480 HIS A O 1
ATOM 3540 N N . LEU A 1 481 ? 11.656 -11.438 -18.891 1 98.31 481 LEU A N 1
ATOM 3541 C CA . LEU A 1 481 ? 11.453 -11.922 -20.25 1 98.31 481 LEU A CA 1
ATOM 3542 C C . LEU A 1 481 ? 11.227 -13.43 -20.266 1 98.31 481 LEU A C 1
ATOM 3544 O O . LEU A 1 481 ? 12.039 -14.188 -19.75 1 98.31 481 LEU A O 1
ATOM 3548 N N . THR A 1 482 ? 10.156 -13.836 -20.844 1 98.12 482 THR A N 1
ATOM 3549 C CA . THR A 1 482 ? 9.82 -15.25 -20.984 1 98.12 482 THR A CA 1
ATOM 3550 C C . THR A 1 482 ? 9.555 -15.602 -22.438 1 98.12 482 THR A C 1
ATOM 3552 O O . THR A 1 482 ? 9.539 -14.727 -23.297 1 98.12 482 THR A O 1
ATOM 3555 N N . ALA A 1 483 ? 9.492 -16.906 -22.719 1 98.38 483 ALA A N 1
ATOM 3556 C CA . ALA A 1 483 ? 9.148 -17.406 -24.047 1 98.38 483 ALA A CA 1
ATOM 3557 C C . ALA A 1 483 ? 8.273 -18.656 -23.953 1 98.38 483 ALA A C 1
ATOM 3559 O O . ALA A 1 483 ? 8.242 -19.328 -22.922 1 98.38 483 ALA A O 1
ATOM 3560 N N . GLY A 1 484 ? 7.52 -18.828 -25.062 1 97.56 484 GLY A N 1
ATOM 3561 C CA . GLY A 1 484 ? 6.699 -20.031 -25.141 1 97.56 484 GLY A CA 1
ATOM 3562 C C . GLY A 1 484 ? 5.211 -19.734 -25.125 1 97.56 484 GLY A C 1
ATOM 3563 O O . GLY A 1 484 ? 4.801 -18.578 -25.266 1 97.56 484 GLY A O 1
ATOM 3564 N N . ARG A 1 485 ? 4.461 -20.812 -25 1 96.69 485 ARG A N 1
ATOM 3565 C CA . ARG A 1 485 ? 3.01 -20.672 -24.984 1 96.69 485 ARG A CA 1
ATOM 3566 C C . ARG A 1 485 ? 2.545 -19.844 -23.781 1 96.69 485 ARG A C 1
ATOM 3568 O O . ARG A 1 485 ? 3.086 -19.984 -22.688 1 96.69 485 ARG A O 1
ATOM 3575 N N . PRO A 1 486 ? 1.533 -19.047 -24 1 94.62 486 PRO A N 1
ATOM 3576 C CA . PRO A 1 486 ? 1.083 -18.141 -22.938 1 94.62 486 PRO A CA 1
ATOM 3577 C C . PRO A 1 486 ? 0.617 -18.891 -21.688 1 94.62 486 PRO A C 1
ATOM 3579 O O . PRO A 1 486 ? 0.681 -18.359 -20.578 1 94.62 486 PRO A O 1
ATOM 3582 N N . GLN A 1 487 ? 0.21 -20.078 -21.781 1 90.56 487 GLN A N 1
ATOM 3583 C CA . GLN A 1 487 ? -0.29 -20.844 -20.641 1 90.56 487 GLN A CA 1
ATOM 3584 C C . GLN A 1 487 ? 0.853 -21.516 -19.891 1 90.56 487 GLN A C 1
ATOM 3586 O O . GLN A 1 487 ? 0.669 -21.984 -18.766 1 90.56 487 GLN A O 1
ATOM 3591 N N . ALA A 1 488 ? 1.978 -21.578 -20.547 1 93.31 488 ALA A N 1
ATOM 3592 C CA . ALA A 1 488 ? 3.139 -22.203 -19.922 1 93.31 488 ALA A CA 1
ATOM 3593 C C . ALA A 1 488 ? 4.426 -21.484 -20.312 1 93.31 488 ALA A C 1
ATOM 3595 O O . ALA A 1 488 ? 5.316 -22.078 -20.922 1 93.31 488 ALA A O 1
ATOM 3596 N N . PRO A 1 489 ? 4.527 -20.312 -19.922 1 95.12 489 PRO A N 1
ATOM 3597 C CA . PRO A 1 489 ? 5.754 -19.578 -20.234 1 95.12 489 PRO A CA 1
ATOM 3598 C C . PRO A 1 489 ? 6.988 -20.156 -19.562 1 95.12 489 PRO A C 1
ATOM 3600 O O . PRO A 1 489 ? 6.898 -20.656 -18.438 1 95.12 489 PRO A O 1
ATOM 3603 N N . ARG A 1 490 ? 8.078 -20.188 -20.25 1 96.25 490 ARG A N 1
ATOM 3604 C CA . ARG A 1 490 ? 9.352 -20.656 -19.719 1 96.25 490 ARG A CA 1
ATOM 3605 C C . ARG A 1 490 ? 10.398 -19.547 -19.75 1 96.25 490 ARG A C 1
ATOM 3607 O O . ARG A 1 490 ? 10.164 -18.484 -20.328 1 96.25 490 ARG A O 1
ATOM 3614 N N . GLU A 1 491 ? 11.492 -19.844 -19.125 1 96.62 491 GLU A N 1
ATOM 3615 C CA . GLU A 1 491 ? 12.594 -18.891 -19.172 1 96.62 491 GLU A CA 1
ATOM 3616 C C . GLU A 1 491 ? 13.102 -18.719 -20.609 1 96.62 491 GLU A C 1
ATOM 3618 O O . GLU A 1 491 ? 13.266 -19.688 -21.344 1 96.62 491 GLU A O 1
ATOM 3623 N N . ALA A 1 492 ? 13.32 -17.516 -21 1 97.19 492 ALA A N 1
ATOM 3624 C CA . ALA A 1 492 ? 13.688 -17.203 -22.375 1 97.19 492 ALA A CA 1
ATOM 3625 C C . ALA A 1 492 ? 15.195 -17.344 -22.594 1 97.19 492 ALA A C 1
ATOM 3627 O O . ALA A 1 492 ? 15.969 -17.203 -21.641 1 97.19 492 ALA A O 1
ATOM 3628 N N . THR A 1 493 ? 15.531 -17.594 -23.844 1 95.5 493 THR A N 1
ATOM 3629 C CA . THR A 1 493 ? 16.906 -17.484 -24.297 1 95.5 493 THR A CA 1
ATOM 3630 C C . THR A 1 493 ? 17.109 -16.234 -25.156 1 95.5 493 THR A C 1
ATOM 3632 O O . THR A 1 493 ? 16.125 -15.656 -25.641 1 95.5 493 THR A O 1
ATOM 3635 N N . ALA A 1 494 ? 18.359 -15.828 -25.266 1 96 494 ALA A N 1
ATOM 3636 C CA . ALA A 1 494 ? 18.641 -14.656 -26.078 1 96 494 ALA A CA 1
ATOM 3637 C C . ALA A 1 494 ? 18.203 -14.875 -27.531 1 96 494 ALA A C 1
ATOM 3639 O O . ALA A 1 494 ? 17.75 -13.945 -28.188 1 96 494 ALA A O 1
ATOM 3640 N N . ALA A 1 495 ? 18.344 -16.062 -28.016 1 94.94 495 ALA A N 1
ATOM 3641 C CA . ALA A 1 495 ? 18 -16.406 -29.391 1 94.94 495 ALA A CA 1
ATOM 3642 C C . ALA A 1 495 ? 16.516 -16.188 -29.656 1 94.94 495 ALA A C 1
ATOM 3644 O O . ALA A 1 495 ? 16.125 -15.719 -30.734 1 94.94 495 ALA A O 1
ATOM 3645 N N . GLU A 1 496 ? 15.688 -16.453 -28.719 1 96.06 496 GLU A N 1
ATOM 3646 C CA . GLU A 1 496 ? 14.242 -16.344 -28.875 1 96.06 496 GLU A CA 1
ATOM 3647 C C . GLU A 1 496 ? 13.805 -14.883 -28.906 1 96.06 496 GLU A C 1
ATOM 3649 O O . GLU A 1 496 ? 12.695 -14.578 -29.359 1 96.06 496 GLU A O 1
ATOM 3654 N N . TRP A 1 497 ? 14.641 -14.008 -28.469 1 96.81 497 TRP A N 1
ATOM 3655 C CA . TRP A 1 497 ? 14.273 -12.602 -28.391 1 96.81 497 TRP A CA 1
ATOM 3656 C C . TRP A 1 497 ? 15.062 -11.773 -29.391 1 96.81 497 TRP A C 1
ATOM 3658 O O . TRP A 1 497 ? 14.828 -10.57 -29.547 1 96.81 497 TRP A O 1
ATOM 3668 N N . SER A 1 498 ? 15.938 -12.336 -30.125 1 95.81 498 SER A N 1
ATOM 3669 C CA . SER A 1 498 ? 16.891 -11.609 -30.969 1 95.81 498 SER A CA 1
ATOM 3670 C C . SER A 1 498 ? 16.172 -10.719 -31.969 1 95.81 498 SER A C 1
ATOM 3672 O O . SER A 1 498 ? 16.547 -9.562 -32.156 1 95.81 498 SER A O 1
ATOM 3674 N N . LYS A 1 499 ? 15.109 -11.188 -32.531 1 96.25 499 LYS A N 1
ATOM 3675 C CA . LYS A 1 499 ? 14.445 -10.43 -33.594 1 96.25 499 LYS A CA 1
ATOM 3676 C C . LYS A 1 499 ? 13.336 -9.555 -33 1 96.25 499 LYS A C 1
ATOM 3678 O O . LYS A 1 499 ? 12.797 -8.688 -33.719 1 96.25 499 LYS A O 1
ATOM 3683 N N . SER A 1 500 ? 12.984 -9.734 -31.688 1 96.62 500 SER A N 1
ATOM 3684 C CA . SER A 1 500 ? 11.898 -8.969 -31.078 1 96.62 500 SER A CA 1
ATOM 3685 C C . SER A 1 500 ? 12.43 -7.957 -30.078 1 96.62 500 SER A C 1
ATOM 3687 O O . SER A 1 500 ? 11.672 -7.148 -29.547 1 96.62 500 SER A O 1
ATOM 3689 N N . ALA A 1 501 ? 13.688 -7.961 -29.844 1 96.12 501 ALA A N 1
ATOM 3690 C CA . ALA A 1 501 ? 14.289 -7.156 -28.781 1 96.12 501 ALA A CA 1
ATOM 3691 C C . ALA A 1 501 ? 14 -5.672 -28.984 1 96.12 501 ALA A C 1
ATOM 3693 O O . ALA A 1 501 ? 13.609 -4.973 -28.047 1 96.12 501 ALA A O 1
ATOM 3694 N N . CYS A 1 502 ? 14.125 -5.203 -30.156 1 94.38 502 CYS A N 1
ATOM 3695 C CA . CYS A 1 502 ? 13.977 -3.781 -30.438 1 94.38 502 CYS A CA 1
ATOM 3696 C C . CYS A 1 502 ? 12.531 -3.34 -30.234 1 94.38 502 CYS A C 1
ATOM 3698 O O . CYS A 1 502 ? 12.266 -2.166 -29.969 1 94.38 502 CYS A O 1
ATOM 3700 N N . SER A 1 503 ? 11.625 -4.258 -30.344 1 94.62 503 SER A N 1
ATOM 3701 C CA . SER A 1 503 ? 10.219 -3.934 -30.141 1 94.62 503 SER A CA 1
ATOM 3702 C C . SER A 1 503 ? 9.93 -3.639 -28.672 1 94.62 503 SER A C 1
ATOM 3704 O O . SER A 1 503 ? 8.891 -3.061 -28.328 1 94.62 503 SER A O 1
ATOM 3706 N N . LEU A 1 504 ? 10.812 -4.023 -27.766 1 96.25 504 LEU A N 1
ATOM 3707 C CA . LEU A 1 504 ? 10.648 -3.762 -26.344 1 96.25 504 LEU A CA 1
ATOM 3708 C C . LEU A 1 504 ? 10.641 -2.264 -26.062 1 96.25 504 LEU A C 1
ATOM 3710 O O . LEU A 1 504 ? 10.164 -1.827 -25.016 1 96.25 504 LEU A O 1
ATOM 3714 N N . ALA A 1 505 ? 11.125 -1.484 -27.016 1 94.06 505 ALA A N 1
ATOM 3715 C CA . ALA A 1 505 ? 11.133 -0.031 -26.859 1 94.06 505 ALA A CA 1
ATOM 3716 C C . ALA A 1 505 ? 9.711 0.517 -26.781 1 94.06 505 ALA A C 1
ATOM 3718 O O . ALA A 1 505 ? 9.469 1.542 -26.141 1 94.06 505 ALA A O 1
ATOM 3719 N N . THR A 1 506 ? 8.758 -0.207 -27.297 1 93 506 THR A N 1
ATOM 3720 C CA . THR A 1 506 ? 7.379 0.26 -27.359 1 93 506 THR A CA 1
ATOM 3721 C C . THR A 1 506 ? 6.707 0.156 -26 1 93 506 THR A C 1
ATOM 3723 O O . THR A 1 506 ? 5.656 0.76 -25.766 1 93 506 THR A O 1
ATOM 3726 N N . VAL A 1 507 ? 7.324 -0.598 -25.109 1 95.81 507 VAL A N 1
ATOM 3727 C CA . VAL A 1 507 ? 6.672 -0.801 -23.828 1 95.81 507 VAL A CA 1
ATOM 3728 C C . VAL A 1 507 ? 7.504 -0.162 -22.719 1 95.81 507 VAL A C 1
ATOM 3730 O O . VAL A 1 507 ? 7.312 -0.461 -21.531 1 95.81 507 VAL A O 1
ATOM 3733 N N . ARG A 1 508 ? 8.352 0.719 -23.062 1 94.69 508 ARG A N 1
ATOM 3734 C CA . ARG A 1 508 ? 9.172 1.429 -22.078 1 94.69 508 ARG A CA 1
ATOM 3735 C C . ARG A 1 508 ? 8.305 2.307 -21.172 1 94.69 508 ARG A C 1
ATOM 3737 O O . ARG A 1 508 ? 7.371 2.961 -21.656 1 94.69 508 ARG A O 1
ATOM 3744 N N . SER A 1 509 ? 8.562 2.271 -19.891 1 93.75 509 SER A N 1
ATOM 3745 C CA . SER A 1 509 ? 7.957 3.137 -18.891 1 93.75 509 SER A CA 1
ATOM 3746 C C . SER A 1 509 ? 6.445 2.936 -18.828 1 93.75 509 SER A C 1
ATOM 3748 O O . SER A 1 509 ? 5.688 3.902 -18.719 1 93.75 509 SER A O 1
ATOM 3750 N N . HIS A 1 510 ? 6.035 1.634 -18.984 1 94.5 510 HIS A N 1
ATOM 3751 C CA . HIS A 1 510 ? 4.609 1.337 -18.938 1 94.5 510 HIS A CA 1
ATOM 3752 C C . HIS A 1 510 ? 4.262 0.468 -17.734 1 94.5 510 HIS A C 1
ATOM 3754 O O . HIS A 1 510 ? 3.164 -0.092 -17.672 1 94.5 510 HIS A O 1
ATOM 3760 N N . GLY A 1 511 ? 5.203 0.355 -16.828 1 95 511 GLY A N 1
ATOM 3761 C CA . GLY A 1 511 ? 4.953 -0.465 -15.656 1 95 511 GLY A CA 1
ATOM 3762 C C . GLY A 1 511 ? 4.902 -1.949 -15.961 1 95 511 GLY A C 1
ATOM 3763 O O . GLY A 1 511 ? 4.074 -2.676 -15.414 1 95 511 GLY A O 1
ATOM 3764 N N . VAL A 1 512 ? 5.793 -2.387 -16.812 1 96.62 512 VAL A N 1
ATOM 3765 C CA . VAL A 1 512 ? 5.746 -3.75 -17.328 1 96.62 512 VAL A CA 1
ATOM 3766 C C . VAL A 1 512 ? 6.344 -4.711 -16.312 1 96.62 512 VAL A C 1
ATOM 3768 O O . VAL A 1 512 ? 7.418 -4.457 -15.766 1 96.62 512 VAL A O 1
ATOM 3771 N N . ARG A 1 513 ? 5.586 -5.773 -16.062 1 95.25 513 ARG A N 1
ATOM 3772 C CA . ARG A 1 513 ? 6.008 -6.832 -15.148 1 95.25 513 ARG A CA 1
ATOM 3773 C C . ARG A 1 513 ? 6.754 -7.934 -15.891 1 95.25 513 ARG A C 1
ATOM 3775 O O . ARG A 1 513 ? 7.871 -8.297 -15.516 1 95.25 513 ARG A O 1
ATOM 3782 N N . THR A 1 514 ? 6.148 -8.406 -16.984 1 96.31 514 THR A N 1
ATOM 3783 C CA . THR A 1 514 ? 6.688 -9.5 -17.781 1 96.31 514 THR A CA 1
ATOM 3784 C C . THR A 1 514 ? 6.379 -9.305 -19.25 1 96.31 514 THR A C 1
ATOM 3786 O O . THR A 1 514 ? 5.379 -8.672 -19.609 1 96.31 514 THR A O 1
ATOM 3789 N N . VAL A 1 515 ? 7.242 -9.773 -20.094 1 98 515 VAL A N 1
ATOM 3790 C CA . VAL A 1 515 ? 6.992 -9.844 -21.531 1 98 515 VAL A CA 1
ATOM 3791 C C . VAL A 1 515 ? 7.234 -11.266 -22.031 1 98 515 VAL A C 1
ATOM 3793 O O . VAL A 1 515 ? 8.297 -11.844 -21.781 1 98 515 VAL A O 1
ATOM 3796 N N . ASN A 1 516 ? 6.285 -11.812 -22.656 1 98.12 516 ASN A N 1
ATOM 3797 C CA . ASN A 1 516 ? 6.379 -13.164 -23.188 1 98.12 516 ASN A CA 1
ATOM 3798 C C . ASN A 1 516 ? 6.43 -13.172 -24.719 1 98.12 516 ASN A C 1
ATOM 3800 O O . ASN A 1 516 ? 5.668 -12.453 -25.375 1 98.12 516 ASN A O 1
ATOM 3804 N N . ALA A 1 517 ? 7.344 -13.859 -25.266 1 98.44 517 ALA A N 1
ATOM 3805 C CA . ALA A 1 517 ? 7.43 -14.07 -26.703 1 98.44 517 ALA A CA 1
ATOM 3806 C C . ALA A 1 517 ? 6.945 -15.461 -27.078 1 98.44 517 ALA A C 1
ATOM 3808 O O . ALA A 1 517 ? 7.566 -16.469 -26.719 1 98.44 517 ALA A O 1
ATOM 3809 N N . TRP A 1 518 ? 5.934 -15.539 -27.938 1 98.44 518 TRP A N 1
ATOM 3810 C CA . TRP A 1 518 ? 5.305 -16.797 -28.328 1 98.44 518 TRP A CA 1
ATOM 3811 C C . TRP A 1 518 ? 5.348 -16.984 -29.828 1 98.44 518 TRP A C 1
ATOM 3813 O O . TRP A 1 518 ? 4.664 -16.266 -30.578 1 98.44 518 TRP A O 1
ATOM 3823 N N . THR A 1 519 ? 6.172 -17.938 -30.312 1 97.81 519 THR A N 1
ATOM 3824 C CA . THR A 1 519 ? 6.117 -18.344 -31.719 1 97.81 519 THR A CA 1
ATOM 3825 C C . THR A 1 519 ? 4.891 -19.203 -31.984 1 97.81 519 THR A C 1
ATOM 3827 O O . THR A 1 519 ? 4.926 -20.422 -31.75 1 97.81 519 THR A O 1
ATOM 3830 N N . TYR A 1 520 ? 3.891 -18.594 -32.594 1 97.94 520 TYR A N 1
ATOM 3831 C CA . TYR A 1 520 ? 2.617 -19.297 -32.625 1 97.94 520 TYR A CA 1
ATOM 3832 C C . TYR A 1 520 ? 2.428 -20 -33.969 1 97.94 520 TYR A C 1
ATOM 3834 O O . TYR A 1 520 ? 1.536 -20.828 -34.125 1 97.94 520 TYR A O 1
ATOM 3842 N N . ALA A 1 521 ? 3.293 -19.609 -34.938 1 97.75 521 ALA A N 1
ATOM 3843 C CA . ALA A 1 521 ? 3.195 -20.281 -36.25 1 97.75 521 ALA A CA 1
ATOM 3844 C C . ALA A 1 521 ? 4.496 -20.141 -37.031 1 97.75 521 ALA A C 1
ATOM 3846 O O . ALA A 1 521 ? 5.262 -19.203 -36.812 1 97.75 521 ALA A O 1
ATOM 3847 N N . ARG A 1 522 ? 4.738 -21.109 -37.812 1 97.12 522 ARG A N 1
ATOM 3848 C CA . ARG A 1 522 ? 5.789 -21.094 -38.844 1 97.12 522 ARG A CA 1
ATOM 3849 C C . ARG A 1 522 ? 5.203 -21.281 -40.219 1 97.12 522 ARG A C 1
ATOM 3851 O O . ARG A 1 522 ? 4.316 -22.109 -40.438 1 97.12 522 ARG A O 1
ATOM 3858 N N . GLN A 1 523 ? 5.688 -20.469 -41.156 1 96.81 523 GLN A N 1
ATOM 3859 C CA . GLN A 1 523 ? 5.094 -20.469 -42.5 1 96.81 523 GLN A CA 1
ATOM 3860 C C . GLN A 1 523 ? 6.168 -20.547 -43.562 1 96.81 523 GLN A C 1
ATOM 3862 O O . GLN A 1 523 ? 7.137 -19.781 -43.531 1 96.81 523 GLN A O 1
ATOM 3867 N N . ILE A 1 524 ? 5.914 -21.5 -44.469 1 96.12 524 ILE A N 1
ATOM 3868 C CA . ILE A 1 524 ? 6.762 -21.547 -45.656 1 96.12 524 ILE A CA 1
ATOM 3869 C C . ILE A 1 524 ? 6.336 -20.469 -46.656 1 96.12 524 ILE A C 1
ATOM 3871 O O . ILE A 1 524 ? 5.16 -20.375 -47 1 96.12 524 ILE A O 1
ATOM 3875 N N . LEU A 1 525 ? 7.281 -19.688 -47.062 1 96.69 525 LEU A N 1
ATOM 3876 C CA . LEU A 1 525 ? 6.977 -18.547 -47.938 1 96.69 525 LEU A CA 1
ATOM 3877 C C . LEU A 1 525 ? 6.84 -18.984 -49.375 1 96.69 525 LEU A C 1
ATOM 3879 O O . LEU A 1 525 ? 7.52 -19.922 -49.812 1 96.69 525 LEU A O 1
ATOM 3883 N N . PRO A 1 526 ? 5.945 -18.328 -50.031 1 95.5 526 PRO A N 1
ATOM 3884 C CA . PRO A 1 526 ? 5.773 -18.656 -51.438 1 95.5 526 PRO A CA 1
ATOM 3885 C C . PRO A 1 526 ? 7.047 -18.438 -52.25 1 95.5 526 PRO A C 1
ATOM 3887 O O . PRO A 1 526 ? 7.93 -17.688 -51.844 1 95.5 526 PRO A O 1
ATOM 3890 N N . GLU A 1 527 ? 7.125 -19.203 -53.406 1 95.94 527 GLU A N 1
ATOM 3891 C CA . GLU A 1 527 ? 8.164 -19.031 -54.438 1 95.94 527 GLU A CA 1
ATOM 3892 C C . GLU A 1 527 ? 9.539 -19.406 -53.875 1 95.94 527 GLU A C 1
ATOM 3894 O O . GLU A 1 527 ? 10.539 -18.766 -54.188 1 95.94 527 GLU A O 1
ATOM 3899 N N . ALA A 1 528 ? 9.547 -20.281 -52.906 1 93.88 528 ALA A N 1
ATOM 3900 C CA . ALA A 1 528 ? 10.773 -20.828 -52.312 1 93.88 528 ALA A CA 1
ATOM 3901 C C . ALA A 1 528 ? 11.594 -19.734 -51.656 1 93.88 528 ALA A C 1
ATOM 3903 O O . ALA A 1 528 ? 12.82 -19.688 -51.812 1 93.88 528 ALA A O 1
ATOM 3904 N N . ASN A 1 529 ? 10.953 -18.797 -51.062 1 94.94 529 ASN A N 1
ATOM 3905 C CA . ASN A 1 529 ? 11.609 -17.703 -50.344 1 94.94 529 ASN A CA 1
ATOM 3906 C C . ASN A 1 529 ? 11.922 -18.062 -48.906 1 94.94 529 ASN A C 1
ATOM 3908 O O . ASN A 1 529 ? 12.062 -17.172 -48.062 1 94.94 529 ASN A O 1
ATOM 3912 N N . GLY A 1 530 ? 11.977 -19.391 -48.625 1 94.62 530 GLY A N 1
ATOM 3913 C CA . GLY A 1 530 ? 12.32 -19.828 -47.281 1 94.62 530 GLY A CA 1
ATOM 3914 C C . GLY A 1 530 ? 11.125 -19.875 -46.344 1 94.62 530 GLY A C 1
ATOM 3915 O O . GLY A 1 530 ? 10.016 -20.219 -46.75 1 94.62 530 GLY A O 1
ATOM 3916 N N . ALA A 1 531 ? 11.438 -19.734 -45.031 1 96.5 531 ALA A N 1
ATOM 3917 C CA . ALA A 1 531 ? 10.383 -19.812 -44 1 96.5 531 ALA A CA 1
ATOM 3918 C C . ALA A 1 531 ? 10.383 -18.578 -43.125 1 96.5 531 ALA A C 1
ATOM 3920 O O . ALA A 1 531 ? 11.383 -17.844 -43.062 1 96.5 531 ALA A O 1
ATOM 3921 N N . ALA A 1 532 ? 9.266 -18.344 -42.562 1 97.06 532 ALA A N 1
ATOM 3922 C CA . ALA A 1 532 ? 9.117 -17.234 -41.625 1 97.06 532 ALA A CA 1
ATOM 3923 C C . ALA A 1 532 ? 8.398 -17.688 -40.344 1 97.06 532 ALA A C 1
ATOM 3925 O O . ALA A 1 532 ? 7.66 -18.672 -40.375 1 97.06 532 ALA A O 1
ATOM 3926 N N . ASP A 1 533 ? 8.711 -17 -39.281 1 97.69 533 ASP A N 1
ATOM 3927 C CA . ASP A 1 533 ? 8.039 -17.25 -38 1 97.69 533 ASP A CA 1
ATOM 3928 C C . ASP A 1 533 ? 7.082 -16.125 -37.656 1 97.69 533 ASP A C 1
ATOM 3930 O O . ASP A 1 533 ? 7.375 -14.945 -37.906 1 97.69 533 ASP A O 1
ATOM 3934 N N . TRP A 1 534 ? 5.965 -16.547 -37.156 1 98 534 TRP A N 1
ATOM 3935 C CA . TRP A 1 534 ? 5.027 -15.609 -36.562 1 98 534 TRP A CA 1
ATOM 3936 C C . TRP A 1 534 ? 5.164 -15.602 -35.031 1 98 534 TRP A C 1
ATOM 3938 O O . TRP A 1 534 ? 4.992 -16.641 -34.375 1 98 534 TRP A O 1
ATOM 3948 N N . VAL A 1 535 ? 5.5 -14.398 -34.5 1 98.12 535 VAL A N 1
ATOM 3949 C CA . VAL A 1 535 ? 5.766 -14.289 -33.062 1 98.12 535 VAL A CA 1
ATOM 3950 C C . VAL A 1 535 ? 4.832 -13.242 -32.438 1 98.12 535 VAL A C 1
ATOM 3952 O O . VAL A 1 535 ? 4.664 -12.148 -33 1 98.12 535 VAL A O 1
ATOM 3955 N N . CYS A 1 536 ? 4.191 -13.648 -31.391 1 98.5 536 CYS A N 1
ATOM 3956 C CA . CYS A 1 536 ? 3.371 -12.727 -30.609 1 98.5 536 CYS A CA 1
ATOM 3957 C C . CYS A 1 536 ? 4.059 -12.359 -29.312 1 98.5 536 CYS A C 1
ATOM 3959 O O . CYS A 1 536 ? 4.402 -13.234 -28.516 1 98.5 536 CYS A O 1
ATOM 3961 N N . THR A 1 537 ? 4.312 -11.07 -29.094 1 98.19 537 THR A N 1
ATOM 3962 C CA . THR A 1 537 ? 4.828 -10.617 -27.812 1 98.19 537 THR A CA 1
ATOM 3963 C C . THR A 1 537 ? 3.729 -9.938 -27 1 98.19 537 THR A C 1
ATOM 3965 O O . THR A 1 537 ? 2.938 -9.164 -27.531 1 98.19 537 THR A O 1
ATOM 3968 N N . ARG A 1 538 ? 3.652 -10.281 -25.781 1 97.06 538 ARG A N 1
ATOM 3969 C CA . ARG A 1 538 ? 2.688 -9.68 -24.875 1 97.06 538 ARG A CA 1
ATOM 3970 C C . ARG A 1 538 ? 3.377 -9.133 -23.625 1 97.06 538 ARG A C 1
ATOM 3972 O O . ARG A 1 538 ? 4.078 -9.867 -22.938 1 97.06 538 ARG A O 1
ATOM 3979 N N . ALA A 1 539 ? 3.186 -7.871 -23.422 1 97.06 539 ALA A N 1
ATOM 3980 C CA . ALA A 1 539 ? 3.674 -7.219 -22.203 1 97.06 539 ALA A CA 1
ATOM 3981 C C . ALA A 1 539 ? 2.553 -7.047 -21.188 1 97.06 539 ALA A C 1
ATOM 3983 O O . ALA A 1 539 ? 1.597 -6.305 -21.422 1 97.06 539 ALA A O 1
ATOM 3984 N N . ASP A 1 540 ? 2.719 -7.707 -20.094 1 94.31 540 ASP A N 1
ATOM 3985 C CA . ASP A 1 540 ? 1.777 -7.539 -19 1 94.31 540 ASP A CA 1
ATOM 3986 C C . ASP A 1 540 ? 2.324 -6.57 -17.953 1 94.31 540 ASP A C 1
ATOM 3988 O O . ASP A 1 540 ? 3.52 -6.59 -17.641 1 94.31 540 ASP A O 1
ATOM 3992 N N . THR A 1 541 ? 1.44 -5.754 -17.453 1 93.38 541 THR A N 1
ATOM 3993 C CA . THR A 1 541 ? 1.859 -4.723 -16.516 1 93.38 541 THR A CA 1
ATOM 3994 C C . THR A 1 541 ? 1.594 -5.16 -15.07 1 93.38 541 THR A C 1
ATOM 3996 O O . THR A 1 541 ? 0.868 -6.129 -14.836 1 93.38 541 THR A O 1
ATOM 3999 N N . TRP A 1 542 ? 2.156 -4.477 -14.086 1 92.38 542 TRP A N 1
ATOM 4000 C CA . TRP A 1 542 ? 1.933 -4.715 -12.664 1 92.38 542 TRP A CA 1
ATOM 4001 C C . TRP A 1 542 ? 0.497 -4.379 -12.281 1 92.38 542 TRP A C 1
ATOM 4003 O O . TRP A 1 542 ? -0.094 -5.047 -11.43 1 92.38 542 TRP A O 1
ATOM 4013 N N . SER A 1 543 ? -0.093 -3.391 -12.883 1 85.94 543 SER A N 1
ATOM 4014 C CA . SER A 1 543 ? -1.441 -2.947 -12.547 1 85.94 543 SER A CA 1
ATOM 4015 C C . SER A 1 543 ? -2.494 -3.875 -13.141 1 85.94 543 SER A C 1
ATOM 4017 O O . SER A 1 543 ? -3.65 -3.865 -12.719 1 85.94 543 SER A O 1
ATOM 4019 N N . GLY A 1 544 ? -2.078 -4.66 -14.164 1 84.56 544 GLY A N 1
ATOM 4020 C CA . GLY A 1 544 ? -3.018 -5.527 -14.852 1 84.56 544 GLY A CA 1
ATOM 4021 C C . GLY A 1 544 ? -3.744 -4.836 -15.992 1 84.56 544 GLY A C 1
ATOM 4022 O O . GLY A 1 544 ? -4.484 -5.473 -16.734 1 84.56 544 GLY A O 1
ATOM 4023 N N . GLU A 1 545 ? -3.514 -3.564 -16.094 1 84.12 545 GLU A N 1
ATOM 4024 C CA . GLU A 1 545 ? -4.102 -2.779 -17.172 1 84.12 545 GLU A CA 1
ATOM 4025 C C . GLU A 1 545 ? -3.025 -2.252 -18.109 1 84.12 545 GLU A C 1
ATOM 4027 O O . GLU A 1 545 ? -1.855 -2.15 -17.734 1 84.12 545 GLU A O 1
ATOM 4032 N N . GLY A 1 546 ? -3.416 -2.041 -19.344 1 87.88 546 GLY A N 1
ATOM 4033 C CA . GLY A 1 546 ? -2.514 -1.413 -20.281 1 87.88 546 GLY A CA 1
ATOM 4034 C C . GLY A 1 546 ? -1.55 -2.393 -20.938 1 87.88 546 GLY A C 1
ATOM 4035 O O . GLY A 1 546 ? -0.429 -2.023 -21.297 1 87.88 546 GLY A O 1
ATOM 4036 N N . SER A 1 547 ? -1.956 -3.604 -21 1 92.44 547 SER A N 1
ATOM 4037 C CA . SER A 1 547 ? -1.114 -4.574 -21.703 1 92.44 547 SER A CA 1
ATOM 4038 C C . SER A 1 547 ? -0.926 -4.195 -23.156 1 92.44 547 SER A C 1
ATOM 4040 O O . SER A 1 547 ? -1.769 -3.51 -23.75 1 92.44 547 SER A O 1
ATOM 4042 N N . ARG A 1 548 ? 0.2 -4.566 -23.672 1 96.25 548 ARG A N 1
ATOM 4043 C CA . ARG A 1 548 ? 0.496 -4.32 -25.078 1 96.25 548 ARG A CA 1
ATOM 4044 C C . ARG A 1 548 ? 0.877 -5.609 -25.797 1 96.25 548 ARG A C 1
ATOM 4046 O O . ARG A 1 548 ? 1.69 -6.387 -25.297 1 96.25 548 ARG A O 1
ATOM 4053 N N . ILE A 1 549 ? 0.245 -5.805 -26.922 1 97 549 ILE A N 1
ATOM 4054 C CA . ILE A 1 549 ? 0.436 -7.023 -27.703 1 97 549 ILE A CA 1
ATOM 4055 C C . ILE A 1 549 ? 0.92 -6.676 -29.109 1 97 549 ILE A C 1
ATOM 4057 O O . ILE A 1 549 ? 0.389 -5.762 -29.75 1 97 549 ILE A O 1
ATOM 4061 N N . LEU A 1 550 ? 1.936 -7.355 -29.547 1 97.94 550 LEU A N 1
ATOM 4062 C CA . LEU A 1 550 ? 2.459 -7.184 -30.891 1 97.94 550 LEU A CA 1
ATOM 4063 C C . LEU A 1 550 ? 2.561 -8.531 -31.609 1 97.94 550 LEU A C 1
ATOM 4065 O O . LEU A 1 550 ? 3.174 -9.469 -31.094 1 97.94 550 LEU A O 1
ATOM 4069 N N . ALA A 1 551 ? 1.951 -8.625 -32.688 1 97.88 551 ALA A N 1
ATOM 4070 C CA . ALA A 1 551 ? 2.201 -9.742 -33.594 1 97.88 551 ALA A CA 1
ATOM 4071 C C . ALA A 1 551 ? 3.262 -9.375 -34.625 1 97.88 551 ALA A C 1
ATOM 4073 O O . ALA A 1 551 ? 3.137 -8.367 -35.344 1 97.88 551 ALA A O 1
ATOM 4074 N N . GLN A 1 552 ? 4.227 -10.234 -34.75 1 97.75 552 GLN A N 1
ATOM 4075 C CA . GLN A 1 552 ? 5.352 -9.922 -35.625 1 97.75 552 GLN A CA 1
ATOM 4076 C C . GLN A 1 552 ? 5.566 -11.023 -36.656 1 97.75 552 GLN A C 1
ATOM 4078 O O . GLN A 1 552 ? 5.332 -12.203 -36.375 1 97.75 552 GLN A O 1
ATOM 4083 N N . PHE A 1 553 ? 5.973 -10.555 -37.812 1 97.25 553 PHE A N 1
ATOM 4084 C CA . PHE A 1 553 ? 6.391 -11.422 -38.906 1 97.25 553 PHE A CA 1
ATOM 4085 C C . PHE A 1 553 ? 7.906 -11.383 -39.062 1 97.25 553 PHE A C 1
ATOM 4087 O O . PHE A 1 553 ? 8.477 -10.328 -39.344 1 97.25 553 PHE A O 1
ATOM 4094 N N . GLN A 1 554 ? 8.523 -12.602 -38.875 1 97.12 554 GLN A N 1
ATOM 4095 C CA . GLN A 1 554 ? 9.984 -12.641 -38.875 1 97.12 554 GLN A CA 1
ATOM 4096 C C . GLN A 1 554 ? 10.523 -13.594 -39.938 1 97.12 554 GLN A C 1
ATOM 4098 O O . GLN A 1 554 ? 10.375 -14.812 -39.812 1 97.12 554 GLN A O 1
ATOM 4103 N N . THR A 1 555 ? 11.219 -13.039 -40.844 1 94.75 555 THR A N 1
ATOM 4104 C CA . THR A 1 555 ? 11.867 -13.859 -41.844 1 94.75 555 THR A CA 1
ATOM 4105 C C . THR A 1 555 ? 13.281 -14.242 -41.406 1 94.75 555 THR A C 1
ATOM 4107 O O . THR A 1 555 ? 13.852 -13.609 -40.531 1 94.75 555 THR A O 1
ATOM 4110 N N . ALA A 1 556 ? 13.789 -15.297 -42 1 88 556 ALA A N 1
ATOM 4111 C CA . ALA A 1 556 ? 15.117 -15.789 -41.625 1 88 556 ALA A CA 1
ATOM 4112 C C . ALA A 1 556 ? 16.203 -14.758 -41.938 1 88 556 ALA A C 1
ATOM 4114 O O . ALA A 1 556 ? 17.156 -14.602 -41.188 1 88 556 ALA A O 1
ATOM 4115 N N . ASP A 1 557 ? 16.016 -14.023 -42.938 1 83.12 557 ASP A N 1
ATOM 4116 C CA . ASP A 1 557 ? 17.062 -13.125 -43.406 1 83.12 557 ASP A CA 1
ATOM 4117 C C . ASP A 1 557 ? 16.906 -11.734 -42.812 1 83.12 557 ASP A C 1
ATOM 4119 O O . ASP A 1 557 ? 17.844 -10.93 -42.844 1 83.12 557 ASP A O 1
ATOM 4123 N N . GLY A 1 558 ? 15.906 -11.422 -42.281 1 82.69 558 GLY A N 1
ATOM 4124 C CA . GLY A 1 558 ? 15.695 -10.102 -41.719 1 82.69 558 GLY A CA 1
ATOM 4125 C C . GLY A 1 558 ? 16.188 -9.969 -40.281 1 82.69 558 GLY A C 1
ATOM 4126 O O . GLY A 1 558 ? 16.094 -10.922 -39.5 1 82.69 558 GLY A O 1
ATOM 4127 N N . PRO A 1 559 ? 16.75 -8.859 -40.031 1 81.44 559 PRO A N 1
ATOM 4128 C CA . PRO A 1 559 ? 17.297 -8.68 -38.688 1 81.44 559 PRO A CA 1
ATOM 4129 C C . PRO A 1 559 ? 16.203 -8.453 -37.656 1 81.44 559 PRO A C 1
ATOM 4131 O O . PRO A 1 559 ? 16.375 -8.828 -36.469 1 81.44 559 PRO A O 1
ATOM 4134 N N . VAL A 1 560 ? 15.125 -7.797 -38.062 1 88.06 560 VAL A N 1
ATOM 4135 C CA . VAL A 1 560 ? 14.055 -7.492 -37.125 1 88.06 560 VAL A CA 1
ATOM 4136 C C . VAL A 1 560 ? 12.719 -7.949 -37.688 1 88.06 560 VAL A C 1
ATOM 4138 O O . VAL A 1 560 ? 12.547 -8.047 -38.906 1 88.06 560 VAL A O 1
ATOM 4141 N N . GLY A 1 561 ? 11.961 -8.242 -36.781 1 88.81 561 GLY A N 1
ATOM 4142 C CA . GLY A 1 561 ? 10.617 -8.602 -37.188 1 88.81 561 GLY A CA 1
ATOM 4143 C C . GLY A 1 561 ? 9.766 -7.406 -37.562 1 88.81 561 GLY A C 1
ATOM 4144 O O . GLY A 1 561 ? 9.898 -6.332 -36.969 1 88.81 561 GLY A O 1
ATOM 4145 N N . ALA A 1 562 ? 8.906 -7.637 -38.5 1 92.19 562 ALA A N 1
ATOM 4146 C CA . ALA A 1 562 ? 7.945 -6.609 -38.875 1 92.19 562 ALA A CA 1
ATOM 4147 C C . ALA A 1 562 ? 6.664 -6.723 -38.062 1 92.19 562 ALA A C 1
ATOM 4149 O O . ALA A 1 562 ? 6.145 -7.82 -37.844 1 92.19 562 ALA A O 1
ATOM 4150 N N . VAL A 1 563 ? 6.18 -5.586 -37.625 1 94.62 563 VAL A N 1
ATOM 4151 C CA . VAL A 1 563 ? 4.957 -5.578 -36.812 1 94.62 563 VAL A CA 1
ATOM 4152 C C . VAL A 1 563 ? 3.744 -5.738 -37.719 1 94.62 563 VAL A C 1
ATOM 4154 O O . VAL A 1 563 ? 3.49 -4.891 -38.594 1 94.62 563 VAL A O 1
ATOM 4157 N N . ALA A 1 564 ? 3.076 -6.82 -37.531 1 95.75 564 ALA A N 1
ATOM 4158 C CA . ALA A 1 564 ? 1.905 -7.129 -38.344 1 95.75 564 ALA A CA 1
ATOM 4159 C C . ALA A 1 564 ? 0.636 -6.551 -37.719 1 95.75 564 ALA A C 1
ATOM 4161 O O . ALA A 1 564 ? -0.288 -6.156 -38.438 1 95.75 564 ALA A O 1
ATOM 4162 N N . ALA A 1 565 ? 0.58 -6.57 -36.438 1 96.31 565 ALA A N 1
ATOM 4163 C CA . ALA A 1 565 ? -0.589 -6.07 -35.719 1 96.31 565 ALA A CA 1
ATOM 4164 C C . ALA A 1 565 ? -0.221 -5.645 -34.312 1 96.31 565 ALA A C 1
ATOM 4166 O O . ALA A 1 565 ? 0.786 -6.098 -33.75 1 96.31 565 ALA A O 1
ATOM 4167 N N . LYS A 1 566 ? -1.008 -4.742 -33.781 1 96.56 566 LYS A N 1
ATOM 4168 C CA . LYS A 1 566 ? -0.833 -4.238 -32.438 1 96.56 566 LYS A CA 1
ATOM 4169 C C . LYS A 1 566 ? -2.172 -4.141 -31.703 1 96.56 566 LYS A C 1
ATOM 4171 O O . LYS A 1 566 ? -3.203 -3.873 -32.312 1 96.56 566 LYS A O 1
ATOM 4176 N N . ALA A 1 567 ? -2.117 -4.465 -30.453 1 95.75 567 ALA A N 1
ATOM 4177 C CA . ALA A 1 567 ? -3.303 -4.32 -29.609 1 95.75 567 ALA A CA 1
ATOM 4178 C C . ALA A 1 567 ? -2.928 -3.844 -28.219 1 95.75 567 ALA A C 1
ATOM 4180 O O . ALA A 1 567 ? -1.794 -4.039 -27.766 1 95.75 567 ALA A O 1
ATOM 4181 N N . GLU A 1 568 ? -3.857 -3.137 -27.609 1 92.88 568 GLU A N 1
ATOM 4182 C CA . GLU A 1 568 ? -3.711 -2.678 -26.234 1 92.88 568 GLU A CA 1
ATOM 4183 C C . GLU A 1 568 ? -4.859 -3.174 -25.359 1 92.88 568 GLU A C 1
ATOM 4185 O O . GLU A 1 568 ? -6.016 -3.178 -25.781 1 92.88 568 GLU A O 1
ATOM 4190 N N . ASP A 1 569 ? -4.484 -3.596 -24.172 1 87.81 569 ASP A N 1
ATOM 4191 C CA . ASP A 1 569 ? -5.449 -4.027 -23.172 1 87.81 569 ASP A CA 1
ATOM 4192 C C . ASP A 1 569 ? -6.367 -5.117 -23.719 1 87.81 569 ASP A C 1
ATOM 4194 O O . ASP A 1 569 ? -7.586 -5.047 -23.562 1 87.81 569 ASP A O 1
ATOM 4198 N N . SER A 1 570 ? -5.793 -6.023 -24.5 1 90.56 570 SER A N 1
ATOM 4199 C CA . SER A 1 570 ? -6.473 -7.18 -25.078 1 90.56 570 SER A CA 1
ATOM 4200 C C . SER A 1 570 ? -6.031 -8.477 -24.406 1 90.56 570 SER A C 1
ATOM 4202 O O . SER A 1 570 ? -4.887 -8.594 -23.969 1 90.56 570 SER A O 1
ATOM 4204 N N . PRO A 1 571 ? -6.949 -9.422 -24.297 1 90.94 571 PRO A N 1
ATOM 4205 C CA . PRO A 1 571 ? -6.555 -10.695 -23.703 1 90.94 571 PRO A CA 1
ATOM 4206 C C . PRO A 1 571 ? -5.777 -11.586 -24.672 1 90.94 571 PRO A C 1
ATOM 4208 O O . PRO A 1 571 ? -5.262 -12.633 -24.281 1 90.94 571 PRO A O 1
ATOM 4211 N N . ALA A 1 572 ? -5.641 -11.133 -25.891 1 94.06 572 ALA A N 1
ATOM 4212 C CA . ALA A 1 572 ? -4.965 -11.93 -26.906 1 94.06 572 ALA A CA 1
ATOM 4213 C C . ALA A 1 572 ? -3.543 -12.281 -26.484 1 94.06 572 ALA A C 1
ATOM 4215 O O . ALA A 1 572 ? -2.902 -11.516 -25.75 1 94.06 572 ALA A O 1
ATOM 4216 N N . CYS A 1 573 ? -3.055 -13.516 -26.891 1 96.06 573 CYS A N 1
ATOM 4217 C CA . CYS A 1 573 ? -1.705 -14.008 -26.625 1 96.06 573 CYS A CA 1
ATOM 4218 C C . CYS A 1 573 ? -1.452 -14.141 -25.141 1 96.06 573 CYS A C 1
ATOM 4220 O O . CYS A 1 573 ? -0.302 -14.203 -24.703 1 96.06 573 CYS A O 1
ATOM 4222 N N . GLY A 1 574 ? -2.512 -14.078 -24.375 1 92.88 574 GLY A N 1
ATOM 4223 C CA . GLY A 1 574 ? -2.414 -14.266 -22.938 1 92.88 574 GLY A CA 1
ATOM 4224 C C . GLY A 1 574 ? -2.873 -15.641 -22.484 1 92.88 574 GLY A C 1
ATOM 4225 O O . GLY A 1 574 ? -3.348 -16.438 -23.281 1 92.88 574 GLY A O 1
ATOM 4226 N N . SER A 1 575 ? -2.727 -15.914 -21.25 1 88 575 SER A N 1
ATOM 4227 C CA . SER A 1 575 ? -3.094 -17.219 -20.703 1 88 575 SER A CA 1
ATOM 4228 C C . SER A 1 575 ? -4.602 -17.422 -20.75 1 88 575 SER A C 1
ATOM 4230 O O . SER A 1 575 ? -5.074 -18.547 -20.891 1 88 575 SER A O 1
ATOM 4232 N N . ARG A 1 576 ? -5.367 -16.391 -20.719 1 84.19 576 ARG A N 1
ATOM 4233 C CA . ARG A 1 576 ? -6.824 -16.484 -20.688 1 84.19 576 ARG A CA 1
ATOM 4234 C C . ARG A 1 576 ? -7.391 -16.672 -22.094 1 84.19 576 ARG A C 1
ATOM 4236 O O . ARG A 1 576 ? -8.438 -17.312 -22.25 1 84.19 576 ARG A O 1
ATOM 4243 N N . ASP A 1 577 ? -6.66 -16.094 -23.047 1 90.69 577 ASP A N 1
ATOM 4244 C CA . ASP A 1 577 ? -7.062 -16.188 -24.438 1 90.69 577 ASP A CA 1
ATOM 4245 C C . ASP A 1 577 ? -5.855 -16.406 -25.344 1 90.69 577 ASP A C 1
ATOM 4247 O O . ASP A 1 577 ? -5.465 -15.516 -26.109 1 90.69 577 ASP A O 1
ATOM 4251 N N . PRO A 1 578 ? -5.371 -17.641 -25.266 1 93.06 578 PRO A N 1
ATOM 4252 C CA . PRO A 1 578 ? -4.148 -17.922 -26.016 1 93.06 578 PRO A CA 1
ATOM 4253 C C . PRO A 1 578 ? -4.402 -18.094 -27.516 1 93.06 578 PRO A C 1
ATOM 4255 O O . PRO A 1 578 ? -4.09 -19.141 -28.078 1 93.06 578 PRO A O 1
ATOM 4258 N N . LYS A 1 579 ? -4.926 -17.047 -28.156 1 95.25 579 LYS A N 1
ATOM 4259 C CA . LYS A 1 579 ? -5.227 -17.016 -29.578 1 95.25 579 LYS A CA 1
ATOM 4260 C C . LYS A 1 579 ? -4.742 -15.727 -30.219 1 95.25 579 LYS A C 1
ATOM 4262 O O . LYS A 1 579 ? -4.711 -14.68 -29.578 1 95.25 579 LYS A O 1
ATOM 4267 N N . VAL A 1 580 ? -4.406 -15.859 -31.391 1 97.19 580 VAL A N 1
ATOM 4268 C CA . VAL A 1 580 ? -3.986 -14.688 -32.156 1 97.19 580 VAL A CA 1
ATOM 4269 C C . VAL A 1 580 ? -4.086 -14.977 -33.656 1 97.19 580 VAL A C 1
ATOM 4271 O O . VAL A 1 580 ? -3.965 -16.125 -34.062 1 97.19 580 VAL A O 1
ATOM 4274 N N . LEU A 1 581 ? -4.453 -14.039 -34.375 1 97.88 581 LEU A N 1
ATOM 4275 C CA . LEU A 1 581 ? -4.492 -14.031 -35.844 1 97.88 581 LEU A CA 1
ATOM 4276 C C . LEU A 1 581 ? -3.961 -12.719 -36.406 1 97.88 581 LEU A C 1
ATOM 4278 O O . LEU A 1 581 ? -4.398 -11.641 -35.969 1 97.88 581 LEU A O 1
ATOM 4282 N N . ALA A 1 582 ? -3.008 -12.797 -37.25 1 97.56 582 ALA A N 1
ATOM 4283 C CA . ALA A 1 582 ? -2.451 -11.594 -37.875 1 97.56 582 ALA A CA 1
ATOM 4284 C C . ALA A 1 582 ? -2.051 -11.844 -39.312 1 97.56 582 ALA A C 1
ATOM 4286 O O . ALA A 1 582 ? -1.825 -12.992 -39.719 1 97.56 582 ALA A O 1
ATOM 4287 N N . GLY A 1 583 ? -1.996 -10.758 -40.031 1 96.38 583 GLY A N 1
ATOM 4288 C CA . GLY A 1 583 ? -1.63 -10.836 -41.438 1 96.38 583 GLY A CA 1
ATOM 4289 C C . GLY A 1 583 ? -0.743 -9.688 -41.906 1 96.38 583 GLY A C 1
ATOM 4290 O O . GLY A 1 583 ? -0.683 -8.648 -41.25 1 96.38 583 GLY A O 1
ATOM 4291 N N . VAL A 1 584 ? 0.028 -9.914 -43 1 95.25 584 VAL A N 1
ATOM 4292 C CA . VAL A 1 584 ? 0.89 -8.883 -43.562 1 95.25 584 VAL A CA 1
ATOM 4293 C C . VAL A 1 584 ? 0.857 -8.969 -45.094 1 95.25 584 VAL A C 1
ATOM 4295 O O . VAL A 1 584 ? 0.548 -10.016 -45.656 1 95.25 584 VAL A O 1
ATOM 4298 N N . LEU A 1 585 ? 1.051 -7.801 -45.625 1 94.94 585 LEU A N 1
ATOM 4299 C CA . LEU A 1 585 ? 1.342 -7.777 -47.062 1 94.94 585 LEU A CA 1
ATOM 4300 C C . LEU A 1 585 ? 2.838 -7.934 -47.312 1 94.94 585 LEU A C 1
ATOM 4302 O O . LEU A 1 585 ? 3.643 -7.152 -46.812 1 94.94 585 LEU A O 1
ATOM 4306 N N . TRP A 1 586 ? 3.238 -8.945 -48.062 1 94.25 586 TRP A N 1
ATOM 4307 C CA . TRP A 1 586 ? 4.637 -9.312 -48.25 1 94.25 586 TRP A CA 1
ATOM 4308 C C . TRP A 1 586 ? 4.992 -9.375 -49.719 1 94.25 586 TRP A C 1
ATOM 4310 O O . TRP A 1 586 ? 4.211 -9.875 -50.531 1 94.25 586 TRP A O 1
ATOM 4320 N N . LYS A 1 587 ? 6.082 -8.875 -49.938 1 93.81 587 LYS A N 1
ATOM 4321 C CA . LYS A 1 587 ? 6.578 -8.875 -51.312 1 93.81 587 LYS A CA 1
ATOM 4322 C C . LYS A 1 587 ? 7.684 -9.914 -51.5 1 93.81 587 LYS A C 1
ATOM 4324 O O . LYS A 1 587 ? 8.672 -9.914 -50.781 1 93.81 587 LYS A O 1
ATOM 4329 N N . SER A 1 588 ? 7.543 -10.797 -52.531 1 94.75 588 SER A N 1
ATOM 4330 C CA . SER A 1 588 ? 8.539 -11.828 -52.812 1 94.75 588 SER A CA 1
ATOM 4331 C C . SER A 1 588 ? 9.773 -11.234 -53.469 1 94.75 588 SER A C 1
ATOM 4333 O O . SER A 1 588 ? 9.75 -10.086 -53.938 1 94.75 588 SER A O 1
ATOM 4335 N N . ARG A 1 589 ? 10.773 -12.078 -53.531 1 93.5 589 ARG A N 1
ATOM 4336 C CA . ARG A 1 589 ? 12 -11.648 -54.188 1 93.5 589 ARG A CA 1
ATOM 4337 C C . ARG A 1 589 ? 11.766 -11.391 -55.656 1 93.5 589 ARG A C 1
ATOM 4339 O O . ARG A 1 589 ? 12.406 -10.523 -56.281 1 93.5 589 ARG A O 1
ATOM 4346 N N . ALA A 1 590 ? 10.836 -12.07 -56.25 1 94.88 590 ALA A N 1
ATOM 4347 C CA . ALA A 1 590 ? 10.5 -11.938 -57.656 1 94.88 590 ALA A CA 1
ATOM 4348 C C . ALA A 1 590 ? 9.617 -10.711 -57.906 1 94.88 590 ALA A C 1
ATOM 4350 O O . ALA A 1 590 ? 9.312 -10.375 -59.031 1 94.88 590 ALA A O 1
ATOM 4351 N N . GLY A 1 591 ? 9.133 -10.156 -56.812 1 94 591 GLY A N 1
ATOM 4352 C CA . GLY A 1 591 ? 8.391 -8.914 -56.969 1 94 591 GLY A CA 1
ATOM 4353 C C . GLY A 1 591 ? 6.891 -9.094 -56.844 1 94 591 GLY A C 1
ATOM 4354 O O . GLY A 1 591 ? 6.129 -8.141 -57 1 94 591 GLY A O 1
ATOM 4355 N N . SER A 1 592 ? 6.473 -10.242 -56.625 1 95.31 592 SER A N 1
ATOM 4356 C CA . SER A 1 592 ? 5.047 -10.508 -56.469 1 95.31 592 SER A CA 1
ATOM 4357 C C . SER A 1 592 ? 4.574 -10.219 -55.031 1 95.31 592 SER A C 1
ATOM 4359 O O . SER A 1 592 ? 5.293 -10.484 -54.062 1 95.31 592 SER A O 1
ATOM 4361 N N . TRP A 1 593 ? 3.365 -9.703 -55 1 95.44 593 TRP A N 1
ATOM 4362 C CA . TRP A 1 593 ? 2.795 -9.391 -53.688 1 95.44 593 TRP A CA 1
ATOM 4363 C C . TRP A 1 593 ? 1.887 -10.516 -53.219 1 95.44 593 TRP A C 1
ATOM 4365 O O . TRP A 1 593 ? 1.122 -11.078 -54 1 95.44 593 TRP A O 1
ATOM 4375 N N . TYR A 1 594 ? 2.016 -10.789 -51.906 1 95.56 594 TYR A N 1
ATOM 4376 C CA . TYR A 1 594 ? 1.206 -11.828 -51.281 1 95.56 594 TYR A CA 1
ATOM 4377 C C . TYR A 1 594 ? 0.579 -11.312 -50 1 95.56 594 TYR A C 1
ATOM 4379 O O . TYR A 1 594 ? 1.187 -10.516 -49.281 1 95.56 594 TYR A O 1
ATOM 4387 N N . LEU A 1 595 ? -0.657 -11.664 -49.719 1 95.69 595 LEU A N 1
ATOM 4388 C CA . LEU A 1 595 ? -1.223 -11.578 -48.375 1 95.69 595 LEU A CA 1
ATOM 4389 C C . LEU A 1 595 ? -0.889 -12.82 -47.562 1 95.69 595 LEU A C 1
ATOM 4391 O O . LEU A 1 595 ? -1.338 -13.922 -47.906 1 95.69 595 LEU A O 1
ATOM 4395 N N . LEU A 1 596 ? -0.063 -12.617 -46.594 1 96.56 596 LEU A N 1
ATOM 4396 C CA . LEU A 1 596 ? 0.285 -13.703 -45.688 1 96.56 596 LEU A CA 1
ATOM 4397 C C . LEU A 1 596 ? -0.449 -13.555 -44.375 1 96.56 596 LEU A C 1
ATOM 4399 O O . LEU A 1 596 ? -0.687 -12.43 -43.906 1 96.56 596 LEU A O 1
ATOM 4403 N N . GLY A 1 597 ? -0.86 -14.633 -43.812 1 96.62 597 GLY A N 1
ATOM 4404 C CA . GLY A 1 597 ? -1.525 -14.641 -42.5 1 96.62 597 GLY A CA 1
ATOM 4405 C C . GLY A 1 597 ? -1.315 -15.93 -41.75 1 96.62 597 GLY A C 1
ATOM 4406 O O . GLY A 1 597 ? -1.073 -16.984 -42.344 1 96.62 597 GLY A O 1
ATOM 4407 N N . ALA A 1 598 ? -1.384 -15.859 -40.469 1 97.56 598 ALA A N 1
ATOM 4408 C CA . ALA A 1 598 ? -1.266 -17.047 -39.625 1 97.56 598 ALA A CA 1
ATOM 4409 C C . ALA A 1 598 ? -2.043 -16.859 -38.312 1 97.56 598 ALA A C 1
ATOM 4411 O O . ALA A 1 598 ? -2.088 -15.758 -37.781 1 97.56 598 ALA A O 1
ATOM 4412 N N . GLY A 1 599 ? -2.635 -17.906 -37.906 1 97.75 599 GLY A N 1
ATOM 4413 C CA . GLY A 1 599 ? -3.281 -17.984 -36.625 1 97.75 599 GLY A CA 1
ATOM 4414 C C . GLY A 1 599 ? -2.629 -18.984 -35.688 1 97.75 599 GLY A C 1
ATOM 4415 O O . GLY A 1 599 ? -1.806 -19.797 -36.125 1 97.75 599 GLY A O 1
ATOM 4416 N N . SER A 1 600 ? -2.973 -18.875 -34.438 1 97 600 SER A N 1
ATOM 4417 C CA . SER A 1 600 ? -2.49 -19.844 -33.469 1 97 600 SER A CA 1
ATOM 4418 C C . SER A 1 600 ? -2.977 -21.25 -33.812 1 97 600 SER A C 1
ATOM 4420 O O . SER A 1 600 ? -3.838 -21.438 -34.656 1 97 600 SER A O 1
ATOM 4422 N N . LYS A 1 601 ? -2.41 -22.25 -33.188 1 93.62 601 LYS A N 1
ATOM 4423 C CA . LYS A 1 601 ? -2.527 -23.656 -33.562 1 93.62 601 LYS A CA 1
ATOM 4424 C C . LYS A 1 601 ? -3.986 -24.109 -33.594 1 93.62 601 LYS A C 1
ATOM 4426 O O . LYS A 1 601 ? -4.363 -24.984 -34.344 1 93.62 601 LYS A O 1
ATOM 4431 N N . ASN A 1 602 ? -4.836 -23.5 -32.844 1 92.81 602 ASN A N 1
ATOM 4432 C CA . ASN A 1 602 ? -6.223 -23.938 -32.719 1 92.81 602 ASN A CA 1
ATOM 4433 C C . ASN A 1 602 ? -7.078 -23.375 -33.875 1 92.81 602 ASN A C 1
ATOM 4435 O O . ASN A 1 602 ? -8.242 -23.75 -34 1 92.81 602 ASN A O 1
ATOM 4439 N N . VAL A 1 603 ? -6.473 -22.469 -34.625 1 96.44 603 VAL A N 1
ATOM 4440 C CA . VAL A 1 603 ? -7.168 -21.969 -35.812 1 96.44 603 VAL A CA 1
ATOM 4441 C C . VAL A 1 603 ? -7.117 -23.016 -36.938 1 96.44 603 VAL A C 1
ATOM 4443 O O . VAL A 1 603 ? -6.035 -23.469 -37.312 1 96.44 603 VAL A O 1
ATOM 4446 N N . THR A 1 604 ? -8.273 -23.312 -37.5 1 96.69 604 THR A N 1
ATOM 4447 C CA . THR A 1 604 ? -8.336 -24.406 -38.438 1 96.69 604 THR A CA 1
ATOM 4448 C C . THR A 1 604 ? -8.516 -23.906 -39.875 1 96.69 604 THR A C 1
ATOM 4450 O O . THR A 1 604 ? -8.297 -24.641 -40.844 1 96.69 604 THR A O 1
ATOM 4453 N N . SER A 1 605 ? -8.984 -22.703 -39.875 1 97 605 SER A N 1
ATOM 4454 C CA . SER A 1 605 ? -9.117 -22.109 -41.219 1 97 605 SER A CA 1
ATOM 4455 C C . SER A 1 605 ? -8.914 -20.594 -41.156 1 97 605 SER A C 1
ATOM 4457 O O . SER A 1 605 ? -9.219 -19.953 -40.156 1 97 605 SER A O 1
ATOM 4459 N N . VAL A 1 606 ? -8.391 -20.094 -42.219 1 97.25 606 VAL A N 1
ATOM 4460 C CA . VAL A 1 606 ? -8.141 -18.656 -42.312 1 97.25 606 VAL A CA 1
ATOM 4461 C C . VAL A 1 606 ? -8.711 -18.125 -43.625 1 97.25 606 VAL A C 1
ATOM 4463 O O . VAL A 1 606 ? -8.586 -18.766 -44.688 1 97.25 606 VAL A O 1
ATOM 4466 N N . THR A 1 607 ? -9.398 -16.984 -43.5 1 95.5 607 THR A N 1
ATOM 4467 C CA . THR A 1 607 ? -9.977 -16.328 -44.656 1 95.5 607 THR A CA 1
ATOM 4468 C C . THR A 1 607 ? -9.391 -14.93 -44.844 1 95.5 607 THR A C 1
ATOM 4470 O O . THR A 1 607 ? -9.312 -14.156 -43.875 1 95.5 607 THR A O 1
ATOM 4473 N N . GLY A 1 608 ? -9.031 -14.617 -46.062 1 92.62 608 GLY A N 1
ATOM 4474 C CA . GLY A 1 608 ? -8.484 -13.305 -46.375 1 92.62 608 GLY A CA 1
ATOM 4475 C C . GLY A 1 608 ? -9.547 -12.273 -46.719 1 92.62 608 GLY A C 1
ATOM 4476 O O . GLY A 1 608 ? -10.711 -12.617 -46.906 1 92.62 608 GLY A O 1
ATOM 4477 N N . SER A 1 609 ? -9.109 -11.047 -46.781 1 87.31 609 SER A N 1
ATOM 4478 C CA . SER A 1 609 ? -10.008 -9.938 -47.062 1 87.31 609 SER A CA 1
ATOM 4479 C C . SER A 1 609 ? -10.688 -10.094 -48.438 1 87.31 609 SER A C 1
ATOM 4481 O O . SER A 1 609 ? -11.781 -9.57 -48.656 1 87.31 609 SER A O 1
ATOM 4483 N N . GLY A 1 610 ? -10.109 -10.734 -49.375 1 85.19 610 GLY A N 1
ATOM 4484 C CA . GLY A 1 610 ? -10.688 -10.969 -50.688 1 85.19 610 GLY A CA 1
ATOM 4485 C C . GLY A 1 610 ? -11.633 -12.156 -50.719 1 85.19 610 GLY A C 1
ATOM 4486 O O . GLY A 1 610 ? -12.227 -12.445 -51.75 1 85.19 610 GLY A O 1
ATOM 4487 N N . GLY A 1 611 ? -11.703 -12.844 -49.625 1 88.06 611 GLY A N 1
ATOM 4488 C CA . GLY A 1 611 ? -12.633 -13.953 -49.531 1 88.06 611 GLY A CA 1
ATOM 4489 C C . GLY A 1 611 ? -11.961 -15.305 -49.719 1 88.06 611 GLY A C 1
ATOM 4490 O O . GLY A 1 611 ? -12.617 -16.344 -49.594 1 88.06 611 GLY A O 1
ATOM 4491 N N . GLU A 1 612 ? -10.727 -15.367 -49.969 1 91.12 612 GLU A N 1
ATOM 4492 C CA . GLU A 1 612 ? -10 -16.625 -50.125 1 91.12 612 GLU A CA 1
ATOM 4493 C C . GLU A 1 612 ? -9.906 -17.359 -48.781 1 91.12 612 GLU A C 1
ATOM 4495 O O . GLU A 1 612 ? -9.391 -16.828 -47.812 1 91.12 612 GLU A O 1
ATOM 4500 N N . ARG A 1 613 ? -10.328 -18.562 -48.75 1 93.31 613 ARG A N 1
ATOM 4501 C CA . ARG A 1 613 ? -10.305 -19.375 -47.562 1 93.31 613 ARG A CA 1
ATOM 4502 C C . ARG A 1 613 ? -9.312 -20.531 -47.688 1 93.31 613 ARG A C 1
ATOM 4504 O O . ARG A 1 613 ? -9.258 -21.188 -48.719 1 93.31 613 ARG A O 1
ATOM 4511 N N . THR A 1 614 ? -8.508 -20.719 -46.812 1 94.62 614 THR A N 1
ATOM 4512 C CA . THR A 1 614 ? -7.551 -21.812 -46.781 1 94.62 614 THR A CA 1
ATOM 4513 C C . THR A 1 614 ? -7.723 -22.641 -45.5 1 94.62 614 THR A C 1
ATOM 4515 O O . THR A 1 614 ? -7.969 -22.094 -44.438 1 94.62 614 THR A O 1
ATOM 4518 N N . ALA A 1 615 ? -7.594 -23.953 -45.688 1 95.06 615 ALA A N 1
ATOM 4519 C CA . ALA A 1 615 ? -7.578 -24.844 -44.531 1 95.06 615 ALA A CA 1
ATOM 4520 C C . ALA A 1 615 ? -6.246 -24.75 -43.781 1 95.06 615 ALA A C 1
ATOM 4522 O O . ALA A 1 615 ? -5.191 -24.594 -44.406 1 95.06 615 ALA A O 1
ATOM 4523 N N . GLY A 1 616 ? -6.359 -24.875 -42.5 1 95.69 616 GLY A N 1
ATOM 4524 C CA . GLY A 1 616 ? -5.168 -24.719 -41.688 1 95.69 616 GLY A CA 1
ATOM 4525 C C . GLY A 1 616 ? -5.055 -23.359 -41.031 1 95.69 616 GLY A C 1
ATOM 4526 O O . GLY A 1 616 ? -5.98 -22.547 -41.125 1 95.69 616 GLY A O 1
ATOM 4527 N N . ASN A 1 617 ? -3.9 -23.094 -40.438 1 97.94 617 ASN A N 1
ATOM 4528 C CA . ASN A 1 617 ? -3.822 -21.844 -39.688 1 97.94 617 ASN A CA 1
ATOM 4529 C C . ASN A 1 617 ? -2.938 -20.812 -40.375 1 97.94 617 ASN A C 1
ATOM 4531 O O . ASN A 1 617 ? -2.613 -19.781 -39.812 1 97.94 617 ASN A O 1
ATOM 4535 N N . VAL A 1 618 ? -2.492 -21.172 -41.625 1 97.75 618 VAL A N 1
ATOM 4536 C CA . VAL A 1 618 ? -1.676 -20.219 -42.375 1 97.75 618 VAL A CA 1
ATOM 4537 C C . VAL A 1 618 ? -2.328 -19.922 -43.719 1 97.75 618 VAL A C 1
ATOM 4539 O O . VAL A 1 618 ? -2.986 -20.781 -44.312 1 97.75 618 VAL A O 1
ATOM 4542 N N . LEU A 1 619 ? -2.141 -18.688 -44.156 1 96.56 619 LEU A N 1
ATOM 4543 C CA . LEU A 1 619 ? -2.691 -18.25 -45.438 1 96.56 619 LEU A CA 1
ATOM 4544 C C . LEU A 1 619 ? -1.623 -17.547 -46.281 1 96.56 619 LEU A C 1
ATOM 4546 O O . LEU A 1 619 ? -0.833 -16.766 -45.75 1 96.56 619 LEU A O 1
ATOM 4550 N N . ALA A 1 620 ? -1.487 -17.938 -47.5 1 96.25 620 ALA A N 1
ATOM 4551 C CA . ALA A 1 620 ? -0.672 -17.25 -48.5 1 96.25 620 ALA A CA 1
ATOM 4552 C C . ALA A 1 620 ? -1.421 -17.125 -49.812 1 96.25 620 ALA A C 1
ATOM 4554 O O . ALA A 1 620 ? -1.62 -18.125 -50.531 1 96.25 620 ALA A O 1
ATOM 4555 N N . VAL A 1 621 ? -1.785 -15.906 -50.156 1 94.94 621 VAL A N 1
ATOM 4556 C CA . VAL A 1 621 ? -2.537 -15.695 -51.375 1 94.94 621 VAL A CA 1
ATOM 4557 C C . VAL A 1 621 ? -1.974 -14.492 -52.125 1 94.94 621 VAL A C 1
ATOM 4559 O O . VAL A 1 621 ? -1.566 -13.508 -51.531 1 94.94 621 VAL A O 1
ATOM 4562 N N . ARG A 1 622 ? -1.94 -14.664 -53.375 1 94.06 622 ARG A N 1
ATOM 4563 C CA . ARG A 1 622 ? -1.497 -13.539 -54.219 1 94.06 622 ARG A CA 1
ATOM 4564 C C . ARG A 1 622 ? -2.418 -12.336 -54.031 1 94.06 622 ARG A C 1
ATOM 4566 O O . ARG A 1 622 ? -3.639 -12.484 -53.938 1 94.06 622 ARG A O 1
ATOM 4573 N N . SER A 1 623 ? -1.717 -11.18 -53.812 1 92.69 623 SER A N 1
ATOM 4574 C CA . SER A 1 623 ? -2.492 -9.977 -53.531 1 92.69 623 SER A CA 1
ATOM 4575 C C . SER A 1 623 ? -1.854 -8.75 -54.188 1 92.69 623 SER A C 1
ATOM 4577 O O . SER A 1 623 ? -0.816 -8.859 -54.844 1 92.69 623 SER A O 1
ATOM 4579 N N . GLU A 1 624 ? -2.629 -7.602 -54.062 1 90.94 624 GLU A N 1
ATOM 4580 C CA . GLU A 1 624 ? -2.111 -6.328 -54.562 1 90.94 624 GLU A CA 1
ATOM 4581 C C . GLU A 1 624 ? -1.507 -5.504 -53.438 1 90.94 624 GLU A C 1
ATOM 4583 O O . GLU A 1 624 ? -1.846 -5.707 -52.25 1 90.94 624 GLU A O 1
ATOM 4588 N N . ARG A 1 625 ? -0.667 -4.648 -53.781 1 87.38 625 ARG A N 1
ATOM 4589 C CA . ARG A 1 625 ? 0.06 -3.822 -52.844 1 87.38 625 ARG A CA 1
ATOM 4590 C C . ARG A 1 625 ? -0.899 -2.994 -52 1 87.38 625 ARG A C 1
ATOM 4592 O O . ARG A 1 625 ? -0.611 -2.697 -50.844 1 87.38 625 ARG A O 1
ATOM 4599 N N . THR A 1 626 ? -2.049 -2.725 -52.469 1 85.62 626 THR A N 1
ATOM 4600 C CA . THR A 1 626 ? -2.977 -1.826 -51.812 1 85.62 626 THR A CA 1
ATOM 4601 C C . THR A 1 626 ? -3.977 -2.615 -50.969 1 85.62 626 THR A C 1
ATOM 4603 O O . THR A 1 626 ? -4.844 -2.029 -50.312 1 85.62 626 THR A O 1
ATOM 4606 N N . ALA A 1 627 ? -3.85 -3.857 -50.969 1 83.5 627 ALA A N 1
ATOM 4607 C CA . ALA A 1 627 ? -4.809 -4.676 -50.219 1 83.5 627 ALA A CA 1
ATOM 4608 C C . ALA A 1 627 ? -4.648 -4.496 -48.719 1 83.5 627 ALA A C 1
ATOM 4610 O O . ALA A 1 627 ? -3.568 -4.141 -48.25 1 83.5 627 ALA A O 1
ATOM 4611 N N . LYS A 1 628 ? -5.809 -4.559 -48.031 1 84 628 LYS A N 1
ATOM 4612 C CA . LYS A 1 628 ? -5.762 -4.52 -46.562 1 84 628 LYS A CA 1
ATOM 4613 C C . LYS A 1 628 ? -5.484 -5.906 -46 1 84 628 LYS A C 1
ATOM 4615 O O . LYS A 1 628 ? -6.012 -6.906 -46.469 1 84 628 LYS A O 1
ATOM 4620 N N . ALA A 1 629 ? -4.625 -5.965 -45.062 1 85.69 629 ALA A N 1
ATOM 4621 C CA . ALA A 1 629 ? -4.246 -7.234 -44.438 1 85.69 629 ALA A CA 1
ATOM 4622 C C . ALA A 1 629 ? -5.238 -7.621 -43.344 1 85.69 629 ALA A C 1
ATOM 4624 O O . ALA A 1 629 ? -4.871 -7.707 -42.188 1 85.69 629 ALA A O 1
ATOM 4625 N N . ARG A 1 630 ? -6.52 -7.844 -43.625 1 88.94 630 ARG A N 1
ATOM 4626 C CA . ARG A 1 630 ? -7.543 -8.289 -42.688 1 88.94 630 ARG A CA 1
ATOM 4627 C C . ARG A 1 630 ? -7.883 -9.758 -42.906 1 88.94 630 ARG A C 1
ATOM 4629 O O . ARG A 1 630 ? -8.016 -10.211 -44.031 1 88.94 630 ARG A O 1
ATOM 4636 N N . LEU A 1 631 ? -7.875 -10.383 -41.812 1 95.25 631 LEU A N 1
ATOM 4637 C CA . LEU A 1 631 ? -8.133 -11.812 -41.844 1 95.25 631 LEU A CA 1
ATOM 4638 C C . LEU A 1 631 ? -9.242 -12.195 -40.875 1 95.25 631 LEU A C 1
ATOM 4640 O O . LEU A 1 631 ? -9.555 -11.438 -39.969 1 95.25 631 LEU A O 1
ATOM 4644 N N . SER A 1 632 ? -9.844 -13.273 -41.156 1 95.44 632 SER A N 1
ATOM 4645 C CA . SER A 1 632 ? -10.742 -13.945 -40.219 1 95.44 632 SER A CA 1
ATOM 4646 C C . SER A 1 632 ? -10.414 -15.43 -40.094 1 95.44 632 SER A C 1
ATOM 4648 O O . SER A 1 632 ? -10.078 -16.078 -41.094 1 95.44 632 SER A O 1
ATOM 4650 N N . GLY A 1 633 ? -10.398 -15.891 -38.969 1 96.38 633 GLY A N 1
ATOM 4651 C CA . GLY A 1 633 ? -10.133 -17.297 -38.719 1 96.38 633 GLY A CA 1
ATOM 4652 C C . GLY A 1 633 ? -11.25 -18 -37.969 1 96.38 633 GLY A C 1
ATOM 4653 O O . GLY A 1 633 ? -12.148 -17.344 -37.438 1 96.38 633 GLY A O 1
ATOM 4654 N N . THR A 1 634 ? -11.242 -19.312 -38.062 1 96.44 634 THR A N 1
ATOM 4655 C CA . THR A 1 634 ? -12.211 -20.125 -37.344 1 96.44 634 THR A CA 1
ATOM 4656 C C . THR A 1 634 ? -11.5 -21.203 -36.5 1 96.44 634 THR A C 1
ATOM 4658 O O . THR A 1 634 ? -10.539 -21.812 -36.969 1 96.44 634 THR A O 1
ATOM 4661 N N . LEU A 1 635 ? -11.977 -21.375 -35.312 1 95.88 635 LEU A N 1
ATOM 4662 C CA . LEU A 1 635 ? -11.445 -22.422 -34.438 1 95.88 635 LEU A CA 1
ATOM 4663 C C . LEU A 1 635 ? -12.148 -23.75 -34.688 1 95.88 635 LEU A C 1
ATOM 4665 O O . LEU A 1 635 ? -13.102 -23.812 -35.469 1 95.88 635 LEU A O 1
ATOM 4669 N N . ALA A 1 636 ? -11.672 -24.828 -34.094 1 91.69 636 ALA A N 1
ATOM 4670 C CA . ALA A 1 636 ? -12.234 -26.156 -34.281 1 91.69 636 ALA A CA 1
ATOM 4671 C C . ALA A 1 636 ? -13.695 -26.203 -33.812 1 91.69 636 ALA A C 1
ATOM 4673 O O . ALA A 1 636 ? -14.5 -26.938 -34.375 1 91.69 636 ALA A O 1
ATOM 4674 N N . ASP A 1 637 ? -14.023 -25.375 -32.812 1 91.44 637 ASP A N 1
ATOM 4675 C CA . ASP A 1 637 ? -15.375 -25.391 -32.281 1 91.44 637 ASP A CA 1
ATOM 4676 C C . ASP A 1 637 ? -16.281 -24.422 -33.031 1 91.44 637 ASP A C 1
ATOM 4678 O O . ASP A 1 637 ? -17.453 -24.234 -32.656 1 91.44 637 ASP A O 1
ATOM 4682 N N . GLY A 1 638 ? -15.734 -23.781 -34 1 91.88 638 GLY A N 1
ATOM 4683 C CA . GLY A 1 638 ? -16.547 -22.922 -34.844 1 91.88 638 GLY A CA 1
ATOM 4684 C C . GLY A 1 638 ? -16.453 -21.453 -34.469 1 91.88 638 GLY A C 1
ATOM 4685 O O . GLY A 1 638 ? -16.953 -20.578 -35.156 1 91.88 638 GLY A O 1
ATOM 4686 N N . THR A 1 639 ? -15.82 -21.203 -33.375 1 94.06 639 THR A N 1
ATOM 4687 C CA . THR A 1 639 ? -15.688 -19.828 -32.906 1 94.06 639 THR A CA 1
ATOM 4688 C C . THR A 1 639 ? -14.836 -19.016 -33.875 1 94.06 639 THR A C 1
ATOM 4690 O O . THR A 1 639 ? -13.828 -19.516 -34.375 1 94.06 639 THR A O 1
ATOM 4693 N N . LYS A 1 640 ? -15.219 -17.797 -34.094 1 94.06 640 LYS A N 1
ATOM 4694 C CA . LYS A 1 640 ? -14.492 -16.938 -35.031 1 94.06 640 LYS A CA 1
ATOM 4695 C C . LYS A 1 640 ? -13.375 -16.188 -34.312 1 94.06 640 LYS A C 1
ATOM 4697 O O . LYS A 1 640 ? -13.523 -15.797 -33.156 1 94.06 640 LYS A O 1
ATOM 4702 N N . VAL A 1 641 ? -12.281 -16.062 -35 1 95 641 VAL A N 1
ATOM 4703 C CA . VAL A 1 641 ? -11.141 -15.289 -34.531 1 95 641 VAL A CA 1
ATOM 4704 C C . VAL A 1 641 ? -10.812 -14.172 -35.5 1 95 641 VAL A C 1
ATOM 4706 O O . VAL A 1 641 ? -10.672 -14.422 -36.719 1 95 641 VAL A O 1
ATOM 4709 N N . ASN A 1 642 ? -10.766 -12.945 -35 1 93.44 642 ASN A N 1
ATOM 4710 C CA . ASN A 1 642 ? -10.445 -11.797 -35.844 1 93.44 642 ASN A CA 1
ATOM 4711 C C . ASN A 1 642 ? -8.977 -11.406 -35.75 1 93.44 642 ASN A C 1
ATOM 4713 O O . ASN A 1 642 ? -8.281 -11.844 -34.844 1 93.44 642 ASN A O 1
ATOM 4717 N N . THR A 1 643 ? -8.578 -10.672 -36.688 1 94.75 643 THR A N 1
ATOM 4718 C CA . THR A 1 643 ? -7.211 -10.156 -36.688 1 94.75 643 THR A CA 1
ATOM 4719 C C . THR A 1 643 ? -6.949 -9.336 -35.438 1 94.75 643 THR A C 1
ATOM 4721 O O . THR A 1 643 ? -7.82 -8.586 -34.969 1 94.75 643 THR A O 1
ATOM 4724 N N . LEU A 1 644 ? -5.781 -9.523 -34.906 1 95.75 644 LEU A N 1
ATOM 4725 C CA . LEU A 1 644 ? -5.379 -8.75 -33.75 1 95.75 644 LEU A CA 1
ATOM 4726 C C . LEU A 1 644 ? -5.422 -7.254 -34.031 1 95.75 644 LEU A C 1
ATOM 4728 O O . LEU A 1 644 ? -4.902 -6.801 -35.062 1 95.75 644 LEU A O 1
ATOM 4732 N N . ARG A 1 645 ? -6.25 -6.469 -33.156 1 89.88 645 ARG A N 1
ATOM 4733 C CA . ARG A 1 645 ? -6.32 -5.02 -33.312 1 89.88 645 ARG A CA 1
ATOM 4734 C C . ARG A 1 645 ? -6.484 -4.32 -31.984 1 89.88 645 ARG A C 1
ATOM 4736 O O . ARG A 1 645 ? -7.027 -4.898 -31.031 1 89.88 645 ARG A O 1
ATOM 4743 N N . MET B 1 1 ? -8.992 96.375 -35.625 1 26.06 1 MET B N 1
ATOM 4744 C CA . MET B 1 1 ? -9.547 95.562 -34.562 1 26.06 1 MET B CA 1
ATOM 4745 C C . MET B 1 1 ? -8.438 94.938 -33.719 1 26.06 1 MET B C 1
ATOM 4747 O O . MET B 1 1 ? -7.66 94.125 -34.188 1 26.06 1 MET B O 1
ATOM 4751 N N . GLN B 1 2 ? -7.812 95.688 -32.719 1 28.16 2 GLN B N 1
ATOM 4752 C CA . GLN B 1 2 ? -6.625 95.438 -31.906 1 28.16 2 GLN B CA 1
ATOM 4753 C C . GLN B 1 2 ? -6.887 94.312 -30.891 1 28.16 2 GLN B C 1
ATOM 4755 O O . GLN B 1 2 ? -7.844 94.438 -30.109 1 28.16 2 GLN B O 1
ATOM 4760 N N . SER B 1 3 ? -6.48 93.062 -31.203 1 33.16 3 SER B N 1
ATOM 4761 C CA . SER B 1 3 ? -6.672 91.812 -30.438 1 33.16 3 SER B CA 1
ATOM 4762 C C . SER B 1 3 ? -5.957 91.938 -29.094 1 33.16 3 SER B C 1
ATOM 4764 O O . SER B 1 3 ? -4.773 92.25 -29.031 1 33.16 3 SER B O 1
ATOM 4766 N N . PRO B 1 4 ? -6.637 92.125 -27.922 1 36.22 4 PRO B N 1
ATOM 4767 C CA . PRO B 1 4 ? -6.012 92.25 -26.594 1 36.22 4 PRO B CA 1
ATOM 4768 C C . PRO B 1 4 ? -5.207 91 -26.219 1 36.22 4 PRO B C 1
ATOM 4770 O O . PRO B 1 4 ? -5.582 89.875 -26.578 1 36.22 4 PRO B O 1
ATOM 4773 N N . SER B 1 5 ? -3.898 91.062 -26.125 1 30.47 5 SER B N 1
ATOM 4774 C CA . SER B 1 5 ? -2.912 90 -25.75 1 30.47 5 SER B CA 1
ATOM 4775 C C . SER B 1 5 ? -3.154 89.5 -24.344 1 30.47 5 SER B C 1
ATOM 4777 O O . SER B 1 5 ? -3.203 90.25 -23.391 1 30.47 5 SER B O 1
ATOM 4779 N N . LYS B 1 6 ? -3.871 88.312 -24.25 1 33.53 6 LYS B N 1
ATOM 4780 C CA . LYS B 1 6 ? -4.184 87.625 -23.016 1 33.53 6 LYS B CA 1
ATOM 4781 C C . LYS B 1 6 ? -2.914 87.25 -22.25 1 33.53 6 LYS B C 1
ATOM 4783 O O . LYS B 1 6 ? -2.006 86.625 -22.797 1 33.53 6 LYS B O 1
ATOM 4788 N N . SER B 1 7 ? -2.555 88.062 -21.203 1 32.44 7 SER B N 1
ATOM 4789 C CA . SER B 1 7 ? -1.442 87.875 -20.281 1 32.44 7 SER B CA 1
ATOM 4790 C C . SER B 1 7 ? -1.481 86.438 -19.703 1 32.44 7 SER B C 1
ATOM 4792 O O . SER B 1 7 ? -2.551 85.938 -19.359 1 32.44 7 SER B O 1
ATOM 4794 N N . PRO B 1 8 ? -0.512 85.562 -19.938 1 33.28 8 PRO B N 1
ATOM 4795 C CA . PRO B 1 8 ? -0.443 84.188 -19.484 1 33.28 8 PRO B CA 1
ATOM 4796 C C . PRO B 1 8 ? -0.559 84.062 -17.969 1 33.28 8 PRO B C 1
ATOM 4798 O O . PRO B 1 8 ? 0.031 84.875 -17.234 1 33.28 8 PRO B O 1
ATOM 4801 N N . LYS B 1 9 ? -1.667 83.625 -17.484 1 33.25 9 LYS B N 1
ATOM 4802 C CA . LYS B 1 9 ? -1.915 83.25 -16.094 1 33.25 9 LYS B CA 1
ATOM 4803 C C . LYS B 1 9 ? -0.791 82.375 -15.539 1 33.25 9 LYS B C 1
ATOM 4805 O O . LYS B 1 9 ? -0.521 81.312 -16.062 1 33.25 9 LYS B O 1
ATOM 4810 N N . SER B 1 10 ? 0.317 83 -15.078 1 31.06 10 SER B N 1
ATOM 4811 C CA . SER B 1 10 ? 1.392 82.312 -14.406 1 31.06 10 SER B CA 1
ATOM 4812 C C . SER B 1 10 ? 0.839 81.312 -13.398 1 31.06 10 SER B C 1
ATOM 4814 O O . SER B 1 10 ? 0.064 81.688 -12.516 1 31.06 10 SER B O 1
ATOM 4816 N N . SER B 1 11 ? 0.566 80.125 -13.812 1 34.47 11 SER B N 1
ATOM 4817 C CA . SER B 1 11 ? 0.206 78.938 -12.984 1 34.47 11 SER B CA 1
ATOM 4818 C C . SER B 1 11 ? 1.175 78.812 -11.82 1 34.47 11 SER B C 1
ATOM 4820 O O . SER B 1 11 ? 2.33 78.438 -12.016 1 34.47 11 SER B O 1
ATOM 4822 N N . ARG B 1 12 ? 1.164 79.688 -10.852 1 36.62 12 ARG B N 1
ATOM 4823 C CA . ARG B 1 12 ? 2.045 79.562 -9.703 1 36.62 12 ARG B CA 1
ATOM 4824 C C . ARG B 1 12 ? 2.037 78.125 -9.188 1 36.62 12 ARG B C 1
ATOM 4826 O O . ARG B 1 12 ? 0.972 77.5 -9.023 1 36.62 12 ARG B O 1
ATOM 4833 N N . PRO B 1 13 ? 3.137 77.438 -9.281 1 39.72 13 PRO B N 1
ATOM 4834 C CA . PRO B 1 13 ? 3.314 76 -8.891 1 39.72 13 PRO B CA 1
ATOM 4835 C C . PRO B 1 13 ? 2.76 75.75 -7.5 1 39.72 13 PRO B C 1
ATOM 4837 O O . PRO B 1 13 ? 2.879 76.562 -6.594 1 39.72 13 PRO B O 1
ATOM 4840 N N . THR B 1 14 ? 1.726 74.938 -7.34 1 46.91 14 THR B N 1
ATOM 4841 C CA . THR B 1 14 ? 1.119 74.438 -6.125 1 46.91 14 THR B CA 1
ATOM 4842 C C . THR B 1 14 ? 2.189 73.938 -5.164 1 46.91 14 THR B C 1
ATOM 4844 O O . THR B 1 14 ? 3.043 73.125 -5.551 1 46.91 14 THR B O 1
ATOM 4847 N N . PRO B 1 15 ? 2.602 74.625 -4.125 1 51.28 15 PRO B N 1
ATOM 4848 C CA . PRO B 1 15 ? 3.689 74.188 -3.232 1 51.28 15 PRO B CA 1
ATOM 4849 C C . PRO B 1 15 ? 3.596 72.75 -2.816 1 51.28 15 PRO B C 1
ATOM 4851 O O . PRO B 1 15 ? 2.506 72.25 -2.516 1 51.28 15 PRO B O 1
ATOM 4854 N N . VAL B 1 16 ? 4.449 71.812 -3.273 1 60.28 16 VAL B N 1
ATOM 4855 C CA . VAL B 1 16 ? 4.645 70.438 -2.965 1 60.28 16 VAL B CA 1
ATOM 4856 C C . VAL B 1 16 ? 5.047 70.25 -1.501 1 60.28 16 VAL B C 1
ATOM 4858 O O . VAL B 1 16 ? 5.996 70.938 -1.04 1 60.28 16 VAL B O 1
ATOM 4861 N N . VAL B 1 17 ? 4.133 69.875 -0.655 1 69.38 17 VAL B N 1
ATOM 4862 C CA . VAL B 1 17 ? 4.488 69.625 0.74 1 69.38 17 VAL B CA 1
ATOM 4863 C C . VAL B 1 17 ? 5.137 68.25 0.881 1 69.38 17 VAL B C 1
ATOM 4865 O O . VAL B 1 17 ? 4.535 67.25 0.536 1 69.38 17 VAL B O 1
ATOM 4868 N N . ASP B 1 18 ? 6.477 68.25 1.09 1 77.56 18 ASP B N 1
ATOM 4869 C CA . ASP B 1 18 ? 7.242 67 1.36 1 77.56 18 ASP B CA 1
ATOM 4870 C C . ASP B 1 18 ? 6.773 66.375 2.65 1 77.56 18 ASP B C 1
ATOM 4872 O O . ASP B 1 18 ? 6.191 67 3.52 1 77.56 18 ASP B O 1
ATOM 4876 N N . VAL B 1 19 ? 6.938 65.062 2.752 1 77.88 19 VAL B N 1
ATOM 4877 C CA . VAL B 1 19 ? 6.504 64.25 3.883 1 77.88 19 VAL B CA 1
ATOM 4878 C C . VAL B 1 19 ? 7.172 64.75 5.164 1 77.88 19 VAL B C 1
ATOM 4880 O O . VAL B 1 19 ? 6.539 64.812 6.223 1 77.88 19 VAL B O 1
ATOM 4883 N N . GLU B 1 20 ? 8.383 65.25 5.012 1 78.62 20 GLU B N 1
ATOM 4884 C CA . GLU B 1 20 ? 9.109 65.75 6.188 1 78.62 20 GLU B CA 1
ATOM 4885 C C . GLU B 1 20 ? 8.539 67.062 6.711 1 78.62 20 GLU B C 1
ATOM 4887 O O . GLU B 1 20 ? 8.453 67.25 7.922 1 78.62 20 GLU B O 1
ATOM 4892 N N . GLN B 1 21 ? 8.047 67.812 5.805 1 79.44 21 GLN B N 1
ATOM 4893 C CA . GLN B 1 21 ? 7.449 69.125 6.199 1 79.44 21 GLN B CA 1
ATOM 4894 C C . GLN B 1 21 ? 6.082 68.875 6.84 1 79.44 21 GLN B C 1
ATOM 4896 O O . GLN B 1 21 ? 5.734 69.562 7.812 1 79.44 21 GLN B O 1
ATOM 4901 N N . ALA B 1 22 ? 5.484 68 6.227 1 83.56 22 ALA B N 1
ATOM 4902 C CA . ALA B 1 22 ? 4.172 67.688 6.781 1 83.56 22 ALA B CA 1
ATOM 4903 C C . ALA B 1 22 ? 4.301 67.062 8.188 1 83.56 22 ALA B C 1
ATOM 4905 O O . ALA B 1 22 ? 3.492 67.375 9.07 1 83.56 22 ALA B O 1
ATOM 4906 N N . GLU B 1 23 ? 5.336 66.25 8.352 1 82.44 23 GLU B N 1
ATOM 4907 C CA . GLU B 1 23 ? 5.562 65.688 9.672 1 82.44 23 GLU B CA 1
ATOM 4908 C C . GLU B 1 23 ? 5.941 66.75 10.695 1 82.44 23 GLU B C 1
ATOM 4910 O O . GLU B 1 23 ? 5.465 66.75 11.828 1 82.44 23 GLU B O 1
ATOM 4915 N N . ALA B 1 24 ? 6.723 67.625 10.242 1 80.56 24 ALA B N 1
ATOM 4916 C CA . ALA B 1 24 ? 7.129 68.75 11.133 1 80.56 24 ALA B CA 1
ATOM 4917 C C . ALA B 1 24 ? 5.938 69.625 11.531 1 80.56 24 ALA B C 1
ATOM 4919 O O . ALA B 1 24 ? 5.801 70 12.695 1 80.56 24 ALA B O 1
ATOM 4920 N N . ALA B 1 25 ? 5.137 69.875 10.555 1 83.88 25 ALA B N 1
ATOM 4921 C CA . ALA B 1 25 ? 3.947 70.688 10.828 1 83.88 25 ALA B CA 1
ATOM 4922 C C . ALA B 1 25 ? 2.998 69.938 11.773 1 83.88 25 ALA B C 1
ATOM 4924 O O . ALA B 1 25 ? 2.375 70.562 12.641 1 83.88 25 ALA B O 1
ATOM 4925 N N . LEU B 1 26 ? 2.965 68.688 11.578 1 86.06 26 LEU B N 1
ATOM 4926 C CA . LEU B 1 26 ? 2.094 67.875 12.43 1 86.06 26 LEU B CA 1
ATOM 4927 C C . LEU B 1 26 ? 2.594 67.875 13.875 1 86.06 26 LEU B C 1
ATOM 4929 O O . LEU B 1 26 ? 1.808 68.062 14.805 1 86.06 26 LEU B O 1
ATOM 4933 N N . VAL B 1 27 ? 3.908 67.75 14.016 1 81.25 27 VAL B N 1
ATOM 4934 C CA . VAL B 1 27 ? 4.473 67.688 15.359 1 81.25 27 VAL B CA 1
ATOM 4935 C C . VAL B 1 27 ? 4.391 69.062 16.031 1 81.25 27 VAL B C 1
ATOM 4937 O O . VAL B 1 27 ? 4.062 69.188 17.219 1 81.25 27 VAL B O 1
ATOM 4940 N N . GLU B 1 28 ? 4.535 70.062 15.281 1 82.19 28 GLU B N 1
ATOM 4941 C CA . GLU B 1 28 ? 4.547 71.438 15.836 1 82.19 28 GLU B CA 1
ATOM 4942 C C . GLU B 1 28 ? 3.143 71.875 16.234 1 82.19 28 GLU B C 1
ATOM 4944 O O . GLU B 1 28 ? 2.959 72.5 17.266 1 82.19 28 GLU B O 1
ATOM 4949 N N . HIS B 1 29 ? 2.156 71.5 15.477 1 87.5 29 HIS B N 1
ATOM 4950 C CA . HIS B 1 29 ? 0.799 71.938 15.727 1 87.5 29 HIS B CA 1
ATOM 4951 C C . HIS B 1 29 ? -0.126 70.812 16.094 1 87.5 29 HIS B C 1
ATOM 4953 O O . HIS B 1 29 ? -1.32 70.812 15.797 1 87.5 29 HIS B O 1
ATOM 4959 N N . TYR B 1 30 ? 0.449 69.812 16.656 1 89.38 30 TYR B N 1
ATOM 4960 C CA . TYR B 1 30 ? -0.312 68.625 16.953 1 89.38 30 TYR B CA 1
ATOM 4961 C C . TYR B 1 30 ? -1.519 68.938 17.828 1 89.38 30 TYR B C 1
ATOM 4963 O O . TYR B 1 30 ? -2.645 68.5 17.5 1 89.38 30 TYR B O 1
ATOM 4971 N N . PRO B 1 31 ? -1.336 69.688 18.969 1 89.62 31 PRO B N 1
ATOM 4972 C CA . PRO B 1 31 ? -2.496 69.938 19.844 1 89.62 31 PRO B CA 1
ATOM 4973 C C . PRO B 1 31 ? -3.619 70.688 19.125 1 89.62 31 PRO B C 1
ATOM 4975 O O . PRO B 1 31 ? -4.797 70.375 19.344 1 89.62 31 PRO B O 1
ATOM 4978 N N . ARG B 1 32 ? -3.234 71.562 18.281 1 90.75 32 ARG B N 1
ATOM 4979 C CA . ARG B 1 32 ? -4.23 72.375 17.562 1 90.75 32 ARG B CA 1
ATOM 4980 C C . ARG B 1 32 ? -4.977 71.5 16.547 1 90.75 32 ARG B C 1
ATOM 4982 O O . ARG B 1 32 ? -6.199 71.625 16.406 1 90.75 32 ARG B O 1
ATOM 4989 N N . LEU B 1 33 ? -4.262 70.75 15.828 1 92.44 33 LEU B N 1
ATOM 4990 C CA . LEU B 1 33 ? -4.863 69.875 14.812 1 92.44 33 LEU B CA 1
ATOM 4991 C C . LEU B 1 33 ? -5.785 68.812 15.445 1 92.44 33 LEU B C 1
ATOM 4993 O O . LEU B 1 33 ? -6.871 68.562 14.93 1 92.44 33 LEU B O 1
ATOM 4997 N N . VAL B 1 34 ? -5.383 68.25 16.531 1 93.56 34 VAL B N 1
ATOM 4998 C CA . VAL B 1 34 ? -6.219 67.25 17.203 1 93.56 34 VAL B CA 1
ATOM 4999 C C . VAL B 1 34 ? -7.465 67.938 17.766 1 93.56 34 VAL B C 1
ATOM 5001 O O . VAL B 1 34 ? -8.555 67.375 17.75 1 93.56 34 VAL B O 1
ATOM 5004 N N . ARG B 1 35 ? -7.258 69.125 18.266 1 93.5 35 ARG B N 1
ATOM 5005 C CA . ARG B 1 35 ? -8.391 69.875 18.781 1 93.5 35 ARG B CA 1
ATOM 5006 C C . ARG B 1 35 ? -9.406 70.125 17.672 1 93.5 35 ARG B C 1
ATOM 5008 O O . ARG B 1 35 ? -10.617 70 17.891 1 93.5 35 ARG B O 1
ATOM 5015 N N . LEU B 1 36 ? -8.906 70.5 16.516 1 93.12 36 LEU B N 1
ATOM 5016 C CA . LEU B 1 36 ? -9.766 70.75 15.352 1 93.12 36 LEU B CA 1
ATOM 5017 C C . LEU B 1 36 ? -10.562 69.5 15.023 1 93.12 36 LEU B C 1
ATOM 5019 O O . LEU B 1 36 ? -11.781 69.562 14.828 1 93.12 36 LEU B O 1
ATOM 5023 N N . ALA B 1 37 ? -9.898 68.375 14.984 1 93.75 37 ALA B N 1
ATOM 5024 C CA . ALA B 1 37 ? -10.555 67.125 14.688 1 93.75 37 ALA B CA 1
ATOM 5025 C C . ALA B 1 37 ? -11.594 66.812 15.75 1 93.75 37 ALA B C 1
ATOM 5027 O O . ALA B 1 37 ? -12.703 66.375 15.43 1 93.75 37 ALA B O 1
ATOM 5028 N N . TYR B 1 38 ? -11.258 66.938 17.062 1 93.25 38 TYR B N 1
ATOM 5029 C CA . TYR B 1 38 ? -12.125 66.562 18.172 1 93.25 38 TYR B CA 1
ATOM 5030 C C . TYR B 1 38 ? -13.422 67.375 18.109 1 93.25 38 TYR B C 1
ATOM 5032 O O . TYR B 1 38 ? -14.508 66.812 18.344 1 93.25 38 TYR B O 1
ATOM 5040 N N . LEU B 1 39 ? -13.297 68.625 17.75 1 93.56 39 LEU B N 1
ATOM 5041 C CA . LEU B 1 39 ? -14.453 69.562 17.766 1 93.56 39 LEU B CA 1
ATOM 5042 C C . LEU B 1 39 ? -15.344 69.312 16.547 1 93.56 39 LEU B C 1
ATOM 5044 O O . LEU B 1 39 ? -16.547 69.562 16.609 1 93.56 39 LEU B O 1
ATOM 5048 N N . VAL B 1 40 ? -14.797 68.812 15.477 1 93 40 VAL B N 1
ATOM 5049 C CA . VAL B 1 40 ? -15.562 68.562 14.266 1 93 40 VAL B CA 1
ATOM 5050 C C . VAL B 1 40 ? -16.25 67.188 14.375 1 93 40 VAL B C 1
ATOM 5052 O O . VAL B 1 40 ? -17.328 67 13.789 1 93 40 VAL B O 1
ATOM 5055 N N . LEU B 1 41 ? -15.695 66.25 15.102 1 91.81 41 LEU B N 1
ATOM 5056 C CA . LEU B 1 41 ? -16.281 64.938 15.273 1 91.81 41 LEU B CA 1
ATOM 5057 C C . LEU B 1 41 ? -17.578 65 16.078 1 91.81 41 LEU B C 1
ATOM 5059 O O . LEU B 1 41 ? -17.719 65.875 16.953 1 91.81 41 LEU B O 1
ATOM 5063 N N . PRO B 1 42 ? -18.422 64.125 15.766 1 87.25 42 PRO B N 1
ATOM 5064 C CA . PRO B 1 42 ? -19.703 64.125 16.469 1 87.25 42 PRO B CA 1
ATOM 5065 C C . PRO B 1 42 ? -19.594 63.719 17.922 1 87.25 42 PRO B C 1
ATOM 5067 O O . PRO B 1 42 ? -18.875 62.75 18.234 1 87.25 42 PRO B O 1
ATOM 5070 N N . PRO B 1 43 ? -20.234 64.375 18.797 1 84.56 43 PRO B N 1
ATOM 5071 C CA . PRO B 1 43 ? -20.188 64.062 20.219 1 84.56 43 PRO B CA 1
ATOM 5072 C C . PRO B 1 43 ? -20.891 62.719 20.516 1 84.56 43 PRO B C 1
ATOM 5074 O O . PRO B 1 43 ? -20.766 62.188 21.625 1 84.56 43 PRO B O 1
ATOM 5077 N N . SER B 1 44 ? -21.578 62.156 19.578 1 81.94 44 SER B N 1
ATOM 5078 C CA . SER B 1 44 ? -22.281 60.906 19.781 1 81.94 44 SER B CA 1
ATOM 5079 C C . SER B 1 44 ? -21.281 59.75 19.938 1 81.94 44 SER B C 1
ATOM 5081 O O . SER B 1 44 ? -21.656 58.688 20.453 1 81.94 44 SER B O 1
ATOM 5083 N N . LEU B 1 45 ? -20.047 59.844 19.5 1 82.38 45 LEU B N 1
ATOM 5084 C CA . LEU B 1 45 ? -19.031 58.812 19.594 1 82.38 45 LEU B CA 1
ATOM 5085 C C . LEU B 1 45 ? -18.641 58.562 21.047 1 82.38 45 LEU B C 1
ATOM 5087 O O . LEU B 1 45 ? -18.109 57.5 21.391 1 82.38 45 LEU B O 1
ATOM 5091 N N . GLY B 1 46 ? -19.047 59.344 21.938 1 84.06 46 GLY B N 1
ATOM 5092 C CA . GLY B 1 46 ? -18.578 59.25 23.312 1 84.06 46 GLY B CA 1
ATOM 5093 C C . GLY B 1 46 ? -17.25 59.969 23.531 1 84.06 46 GLY B C 1
ATOM 5094 O O . GLY B 1 46 ? -16.484 60.156 22.594 1 84.06 46 GLY B O 1
ATOM 5095 N N . ARG B 1 47 ? -16.938 60.312 24.656 1 85.75 47 ARG B N 1
ATOM 5096 C CA . ARG B 1 47 ? -15.773 61.156 24.969 1 85.75 47 ARG B CA 1
ATOM 5097 C C . ARG B 1 47 ? -14.477 60.375 24.719 1 85.75 47 ARG B C 1
ATOM 5099 O O . ARG B 1 47 ? -13.539 60.906 24.109 1 85.75 47 ARG B O 1
ATOM 5106 N N . ASN B 1 48 ? -14.484 59.125 25.156 1 87.69 48 ASN B N 1
ATOM 5107 C CA . ASN B 1 48 ? -13.273 58.312 25 1 87.69 48 ASN B CA 1
ATOM 5108 C C . ASN B 1 48 ? -13 58 23.531 1 87.69 48 ASN B C 1
ATOM 5110 O O . ASN B 1 48 ? -11.883 58.219 23.047 1 87.69 48 ASN B O 1
ATOM 5114 N N . ARG B 1 49 ? -14 57.594 22.844 1 87.31 49 ARG B N 1
ATOM 5115 C CA . ARG B 1 49 ? -13.828 57.219 21.438 1 87.31 49 ARG B CA 1
ATOM 5116 C C . ARG B 1 49 ? -13.539 58.469 20.594 1 87.31 49 ARG B C 1
ATOM 5118 O O . ARG B 1 49 ? -12.766 58.406 19.641 1 87.31 49 ARG B O 1
ATOM 5125 N N . ARG B 1 50 ? -14.172 59.5 21.016 1 89.94 50 ARG B N 1
ATOM 5126 C CA . ARG B 1 50 ? -13.984 60.75 20.281 1 89.94 50 ARG B CA 1
ATOM 5127 C C . ARG B 1 50 ? -12.539 61.219 20.391 1 89.94 50 ARG B C 1
ATOM 5129 O O . ARG B 1 50 ? -11.961 61.688 19.406 1 89.94 50 ARG B O 1
ATOM 5136 N N . VAL B 1 51 ? -11.906 61.062 21.547 1 90.81 51 VAL B N 1
ATOM 5137 C CA . VAL B 1 51 ? -10.516 61.438 21.766 1 90.81 51 VAL B CA 1
ATOM 5138 C C . VAL B 1 51 ? -9.594 60.562 20.922 1 90.81 51 VAL B C 1
ATOM 5140 O O . VAL B 1 51 ? -8.719 61.062 20.219 1 90.81 51 VAL B O 1
ATOM 5143 N N . LEU B 1 52 ? -9.852 59.312 20.984 1 90.5 52 LEU B N 1
ATOM 5144 C CA . LEU B 1 52 ? -8.984 58.406 20.281 1 90.5 52 LEU B CA 1
ATOM 5145 C C . LEU B 1 52 ? -9.148 58.531 18.766 1 90.5 52 LEU B C 1
ATOM 5147 O O . LEU B 1 52 ? -8.164 58.469 18.031 1 90.5 52 LEU B O 1
ATOM 5151 N N . THR B 1 53 ? -10.336 58.75 18.328 1 90.81 53 THR B N 1
ATOM 5152 C CA . THR B 1 53 ? -10.578 58.938 16.906 1 90.81 53 THR B CA 1
ATOM 5153 C C . THR B 1 53 ? -9.922 60.219 16.406 1 90.81 53 THR B C 1
ATOM 5155 O O . THR B 1 53 ? -9.383 60.281 15.297 1 90.81 53 THR B O 1
ATOM 5158 N N . ALA B 1 54 ? -9.984 61.219 17.188 1 92.56 54 ALA B N 1
ATOM 5159 C CA . ALA B 1 54 ? -9.359 62.5 16.812 1 92.56 54 ALA B CA 1
ATOM 5160 C C . ALA B 1 54 ? -7.852 62.312 16.641 1 92.56 54 ALA B C 1
ATOM 5162 O O . ALA B 1 54 ? -7.27 62.844 15.68 1 92.56 54 ALA B O 1
ATOM 5163 N N . HIS B 1 55 ? -7.281 61.594 17.609 1 91.69 55 HIS B N 1
ATOM 5164 C CA . HIS B 1 55 ? -5.855 61.312 17.484 1 91.69 55 HIS B CA 1
ATOM 5165 C C . HIS B 1 55 ? -5.555 60.438 16.266 1 91.69 55 HIS B C 1
ATOM 5167 O O . HIS B 1 55 ? -4.566 60.688 15.57 1 91.69 55 HIS B O 1
ATOM 5173 N N . ALA B 1 56 ? -6.359 59.531 16.016 1 90.44 56 ALA B N 1
ATOM 5174 C CA . ALA B 1 56 ? -6.164 58.625 14.891 1 90.44 56 ALA B CA 1
ATOM 5175 C C . ALA B 1 56 ? -6.23 59.375 13.57 1 90.44 56 ALA B C 1
ATOM 5177 O O . ALA B 1 56 ? -5.383 59.188 12.695 1 90.44 56 ALA B O 1
ATOM 5178 N N . LEU B 1 57 ? -7.215 60.188 13.406 1 89.88 57 LEU B N 1
ATOM 5179 C CA . LEU B 1 57 ? -7.41 60.969 12.18 1 89.88 57 LEU B CA 1
ATOM 5180 C C . LEU B 1 57 ? -6.238 61.906 11.93 1 89.88 57 LEU B C 1
ATOM 5182 O O . LEU B 1 57 ? -5.789 62.062 10.789 1 89.88 57 LEU B O 1
ATOM 5186 N N . THR B 1 58 ? -5.742 62.531 12.969 1 90 58 THR B N 1
ATOM 5187 C CA . THR B 1 58 ? -4.629 63.469 12.836 1 90 58 THR B CA 1
ATOM 5188 C C . THR B 1 58 ? -3.344 62.719 12.469 1 90 58 THR B C 1
ATOM 5190 O O . THR B 1 58 ? -2.572 63.188 11.633 1 90 58 THR B O 1
ATOM 5193 N N . GLN B 1 59 ? -3.176 61.594 13.07 1 87.56 59 GLN B N 1
ATOM 5194 C CA . GLN B 1 59 ? -1.98 60.781 12.781 1 87.56 59 GLN B CA 1
ATOM 5195 C C . GLN B 1 59 ? -2.045 60.188 11.383 1 87.56 59 GLN B C 1
ATOM 5197 O O . GLN B 1 59 ? -1.021 60.062 10.703 1 87.56 59 GLN B O 1
ATOM 5202 N N . ARG B 1 60 ? -3.199 59.781 10.938 1 85.56 60 ARG B N 1
ATOM 5203 C CA . ARG B 1 60 ? -3.371 59.156 9.625 1 85.56 60 ARG B CA 1
ATOM 5204 C C . ARG B 1 60 ? -3.311 60.188 8.516 1 85.56 60 ARG B C 1
ATOM 5206 O O . ARG B 1 60 ? -3.184 59.844 7.34 1 85.56 60 ARG B O 1
ATOM 5213 N N . ALA B 1 61 ? -3.357 61.438 8.883 1 84.94 61 ALA B N 1
ATOM 5214 C CA . ALA B 1 61 ? -3.377 62.5 7.902 1 84.94 61 ALA B CA 1
ATOM 5215 C C . ALA B 1 61 ? -2 62.688 7.273 1 84.94 61 ALA B C 1
ATOM 5217 O O . ALA B 1 61 ? -1.868 63.375 6.25 1 84.94 61 ALA B O 1
ATOM 5218 N N . LEU B 1 62 ? -1.057 62.062 7.922 1 81.94 62 LEU B N 1
ATOM 5219 C CA . LEU B 1 62 ? 0.289 62.156 7.367 1 81.94 62 LEU B CA 1
ATOM 5220 C C . LEU B 1 62 ? 0.381 61.438 6.023 1 81.94 62 LEU B C 1
ATOM 5222 O O . LEU B 1 62 ? -0.018 60.281 5.906 1 81.94 62 LEU B O 1
ATOM 5226 N N . PRO B 1 63 ? 0.735 62.094 5.031 1 77.38 63 PRO B N 1
ATOM 5227 C CA . PRO B 1 63 ? 0.786 61.5 3.699 1 77.38 63 PRO B CA 1
ATOM 5228 C C . PRO B 1 63 ? 1.813 60.375 3.6 1 77.38 63 PRO B C 1
ATOM 5230 O O . PRO B 1 63 ? 2.838 60.406 4.285 1 77.38 63 PRO B O 1
ATOM 5233 N N . ARG B 1 64 ? 1.597 59.188 2.914 1 71.94 64 ARG B N 1
ATOM 5234 C CA . ARG B 1 64 ? 2.484 58.031 2.715 1 71.94 64 ARG B CA 1
ATOM 5235 C C . ARG B 1 64 ? 3.562 58.375 1.685 1 71.94 64 ARG B C 1
ATOM 5237 O O . ARG B 1 64 ? 4.672 57.844 1.755 1 71.94 64 ARG B O 1
ATOM 5244 N N . SER B 1 65 ? 3.211 59.125 0.627 1 66 65 SER B N 1
ATOM 5245 C CA . SER B 1 65 ? 4.152 59.5 -0.423 1 66 65 SER B CA 1
ATOM 5246 C C . SER B 1 65 ? 4.051 61 -0.753 1 66 65 SER B C 1
ATOM 5248 O O . SER B 1 65 ? 3.156 61.688 -0.261 1 66 65 SER B O 1
ATOM 5250 N N . ARG B 1 66 ? 5.109 61.469 -1.417 1 60.53 66 ARG B N 1
ATOM 5251 C CA . ARG B 1 66 ? 5.176 62.875 -1.874 1 60.53 66 ARG B CA 1
ATOM 5252 C C . ARG B 1 66 ? 3.906 63.25 -2.619 1 60.53 66 ARG B C 1
ATOM 5254 O O . ARG B 1 66 ? 3.469 62.531 -3.529 1 60.53 66 ARG B O 1
ATOM 5261 N N . ARG B 1 67 ? 2.891 63.875 -2.002 1 56.31 67 ARG B N 1
ATOM 5262 C CA . ARG B 1 67 ? 1.694 64.25 -2.754 1 56.31 67 ARG B CA 1
ATOM 5263 C C . ARG B 1 67 ? 1.716 65.75 -3.141 1 56.31 67 ARG B C 1
ATOM 5265 O O . ARG B 1 67 ? 2.264 66.562 -2.412 1 56.31 67 ARG B O 1
ATOM 5272 N N . THR B 1 68 ? 1.562 66.188 -4.484 1 50.06 68 THR B N 1
ATOM 5273 C CA . THR B 1 68 ? 1.372 67.5 -5.055 1 50.06 68 THR B CA 1
ATOM 5274 C C . THR B 1 68 ? 0.201 68.25 -4.387 1 50.06 68 THR B C 1
ATOM 5276 O O . THR B 1 68 ? -0.905 67.688 -4.32 1 50.06 68 THR B O 1
ATOM 5279 N N . GLY B 1 69 ? 0.403 69 -3.316 1 45.88 69 GLY B N 1
ATOM 5280 C CA . GLY B 1 69 ? -0.558 69.688 -2.492 1 45.88 69 GLY B CA 1
ATOM 5281 C C . GLY B 1 69 ? -1.567 70.5 -3.303 1 45.88 69 GLY B C 1
ATOM 5282 O O . GLY B 1 69 ? -1.202 71.188 -4.258 1 45.88 69 GLY B O 1
ATOM 5283 N N . GLU B 1 70 ? -2.713 70.062 -3.473 1 46 70 GLU B N 1
ATOM 5284 C CA . GLU B 1 70 ? -3.707 71 -4.023 1 46 70 GLU B CA 1
ATOM 5285 C C . GLU B 1 70 ? -3.564 72.375 -3.426 1 46 70 GLU B C 1
ATOM 5287 O O . GLU B 1 70 ? -3.002 72.562 -2.34 1 46 70 GLU B O 1
ATOM 5292 N N . ALA B 1 71 ? -4.082 73.625 -4.02 1 42.38 71 ALA B N 1
ATOM 5293 C CA . ALA B 1 71 ? -4.012 75.062 -3.885 1 42.38 71 ALA B CA 1
ATOM 5294 C C . ALA B 1 71 ? -4.254 75.5 -2.441 1 42.38 71 ALA B C 1
ATOM 5296 O O . ALA B 1 71 ? -5.293 75.188 -1.857 1 42.38 71 ALA B O 1
ATOM 5297 N N . ALA B 1 72 ? -3.223 75.688 -1.598 1 42.53 72 ALA B N 1
ATOM 5298 C CA . ALA B 1 72 ? -3.258 76.438 -0.333 1 42.53 72 ALA B CA 1
ATOM 5299 C C . ALA B 1 72 ? -4.094 77.688 -0.458 1 42.53 72 ALA B C 1
ATOM 5301 O O . ALA B 1 72 ? -3.898 78.5 -1.382 1 42.53 72 ALA B O 1
ATOM 5302 N N . VAL B 1 73 ? -5.312 77.75 -0.043 1 40 73 VAL B N 1
ATOM 5303 C CA . VAL B 1 73 ? -6.02 79 -0.015 1 40 73 VAL B CA 1
ATOM 5304 C C . VAL B 1 73 ? -5.129 80.125 0.602 1 40 73 VAL B C 1
ATOM 5306 O O . VAL B 1 73 ? -4.566 79.875 1.681 1 40 73 VAL B O 1
ATOM 5309 N N . PRO B 1 74 ? -4.598 81.188 -0.158 1 38.59 74 PRO B N 1
ATOM 5310 C CA . PRO B 1 74 ? -3.777 82.25 0.366 1 38.59 74 PRO B CA 1
ATOM 5311 C C . PRO B 1 74 ? -4.348 82.875 1.649 1 38.59 74 PRO B C 1
ATOM 5313 O O . PRO B 1 74 ? -5.562 83.062 1.762 1 38.59 74 PRO B O 1
ATOM 5316 N N . GLY B 1 75 ? -3.881 82.5 2.875 1 37.91 75 GLY B N 1
ATOM 5317 C CA . GLY B 1 75 ? -4.246 83.25 4.055 1 37.91 75 GLY B CA 1
ATOM 5318 C C . GLY B 1 75 ? -4.219 84.75 3.818 1 37.91 75 GLY B C 1
ATOM 5319 O O . GLY B 1 75 ? -3.246 85.312 3.275 1 37.91 75 GLY B O 1
ATOM 5320 N N . GLN B 1 76 ? -5.336 85.312 3.539 1 34.66 76 GLN B N 1
ATOM 5321 C CA . GLN B 1 76 ? -5.398 86.812 3.406 1 34.66 76 GLN B CA 1
ATOM 5322 C C . GLN B 1 76 ? -4.734 87.5 4.594 1 34.66 76 GLN B C 1
ATOM 5324 O O . GLN B 1 76 ? -4.906 87.062 5.738 1 34.66 76 GLN B O 1
ATOM 5329 N N . ARG B 1 77 ? -3.604 88.25 4.359 1 35.19 77 ARG B N 1
ATOM 5330 C CA . ARG B 1 77 ? -2.971 89.25 5.164 1 35.19 77 ARG B CA 1
ATOM 5331 C C . ARG B 1 77 ? -4.016 90.125 5.844 1 35.19 77 ARG B C 1
ATOM 5333 O O . ARG B 1 77 ? -4.656 91 5.195 1 35.19 77 ARG B O 1
ATOM 5340 N N . GLY B 1 78 ? -4.938 89.562 6.699 1 30.23 78 GLY B N 1
ATOM 5341 C CA . GLY B 1 78 ? -5.684 90.688 7.328 1 30.23 78 GLY B CA 1
ATOM 5342 C C . GLY B 1 78 ? -4.793 91.688 8.008 1 30.23 78 GLY B C 1
ATOM 5343 O O . GLY B 1 78 ? -3.684 91.375 8.438 1 30.23 78 GLY B O 1
ATOM 5344 N N . GLY B 1 79 ? -4.891 93 7.664 1 28.95 79 GLY B N 1
ATOM 5345 C CA . GLY B 1 79 ? -4.262 94.25 7.969 1 28.95 79 GLY B CA 1
ATOM 5346 C C . GLY B 1 79 ? -4.145 94.5 9.461 1 28.95 79 GLY B C 1
ATOM 5347 O O . GLY B 1 79 ? -3.656 95.562 9.867 1 28.95 79 GLY B O 1
ATOM 5348 N N . GLY B 1 80 ? -5.098 94.125 10.336 1 27.28 80 GLY B N 1
ATOM 5349 C CA . GLY B 1 80 ? -5.125 95.062 11.453 1 27.28 80 GLY B CA 1
ATOM 5350 C C . GLY B 1 80 ? -3.891 94.938 12.328 1 27.28 80 GLY B C 1
ATOM 5351 O O . GLY B 1 80 ? -3.18 93.938 12.312 1 27.28 80 GLY B O 1
ATOM 5352 N N . GLY B 1 81 ? -3.26 96.125 12.828 1 27.31 81 GLY B N 1
ATOM 5353 C CA . GLY B 1 81 ? -2.139 96.625 13.586 1 27.31 81 GLY B CA 1
ATOM 5354 C C . GLY B 1 81 ? -2.051 96.062 14.992 1 27.31 81 GLY B C 1
ATOM 5355 O O . GLY B 1 81 ? -1.279 96.562 15.82 1 27.31 81 GLY B O 1
ATOM 5356 N N . GLY B 1 82 ? -3.094 95.5 15.617 1 26.98 82 GLY B N 1
ATOM 5357 C CA . GLY B 1 82 ? -2.877 95.625 17.047 1 26.98 82 GLY B CA 1
ATOM 5358 C C . GLY B 1 82 ? -1.641 94.875 17.531 1 26.98 82 GLY B C 1
ATOM 5359 O O . GLY B 1 82 ? -1.071 94.062 16.797 1 26.98 82 GLY B O 1
ATOM 5360 N N . GLN B 1 83 ? -1.265 95.062 18.906 1 27.2 83 GLN B N 1
ATOM 5361 C CA . GLN B 1 83 ? -0.046 94.875 19.688 1 27.2 83 GLN B CA 1
ATOM 5362 C C . GLN B 1 83 ? 0.459 93.438 19.594 1 27.2 83 GLN B C 1
ATOM 5364 O O . GLN B 1 83 ? -0.296 92.562 19.234 1 27.2 83 GLN B O 1
ATOM 5369 N N . ALA B 1 84 ? 1.604 93.188 20.219 1 32.41 84 ALA B N 1
ATOM 5370 C CA . ALA B 1 84 ? 2.748 92.25 20.25 1 32.41 84 ALA B CA 1
ATOM 5371 C C . ALA B 1 84 ? 2.303 90.812 20.516 1 32.41 84 ALA B C 1
ATOM 5373 O O . ALA B 1 84 ? 2.957 89.875 20.078 1 32.41 84 ALA B O 1
ATOM 5374 N N . GLY B 1 85 ? 1.441 90.75 21.609 1 32.03 85 GLY B N 1
ATOM 5375 C CA . GLY B 1 85 ? 1.495 89.438 22.188 1 32.03 85 GLY B CA 1
ATOM 5376 C C . GLY B 1 85 ? 1.045 88.312 21.234 1 32.03 85 GLY B C 1
ATOM 5377 O O . GLY B 1 85 ? 1.087 87.188 21.562 1 32.03 85 GLY B O 1
ATOM 5378 N N . GLU B 1 86 ? 0.099 88.688 20.328 1 33.19 86 GLU B N 1
ATOM 5379 C CA . GLU B 1 86 ? -0.667 87.875 19.422 1 33.19 86 GLU B CA 1
ATOM 5380 C C . GLU B 1 86 ? 0.174 87.438 18.219 1 33.19 86 GLU B C 1
ATOM 5382 O O . GLU B 1 86 ? -0.354 86.875 17.234 1 33.19 86 GLU B O 1
ATOM 5387 N N . GLY B 1 87 ? 1.331 87.812 18.094 1 35.53 87 GLY B N 1
ATOM 5388 C CA . GLY B 1 87 ? 2.168 87.625 16.922 1 35.53 87 GLY B CA 1
ATOM 5389 C C . GLY B 1 87 ? 2.338 86.125 16.562 1 35.53 87 GLY B C 1
ATOM 5390 O O . GLY B 1 87 ? 2.629 85.812 15.406 1 35.53 87 GLY B O 1
ATOM 5391 N N . GLY B 1 88 ? 2.691 85.375 17.531 1 37.97 88 GLY B N 1
ATOM 5392 C CA . GLY B 1 88 ? 3.049 84 17.25 1 37.97 88 GLY B CA 1
ATOM 5393 C C . GLY B 1 88 ? 1.918 83.188 16.609 1 37.97 88 GLY B C 1
ATOM 5394 O O . GLY B 1 88 ? 2.133 82.062 16.109 1 37.97 88 GLY B O 1
ATOM 5395 N N . ARG B 1 89 ? 0.684 83.5 17 1 43.81 89 ARG B N 1
ATOM 5396 C CA . ARG B 1 89 ? -0.498 82.812 16.484 1 43.81 89 ARG B CA 1
ATOM 5397 C C . ARG B 1 89 ? -0.681 83.062 14.992 1 43.81 89 ARG B C 1
ATOM 5399 O O . ARG B 1 89 ? -1.121 82.25 14.242 1 43.81 89 ARG B O 1
ATOM 5406 N N . ALA B 1 90 ? -0.434 84.25 14.469 1 45.03 90 ALA B N 1
ATOM 5407 C CA . ALA B 1 90 ? -0.694 84.688 13.102 1 45.03 90 ALA B CA 1
ATOM 5408 C C . ALA B 1 90 ? 0.258 84 12.117 1 45.03 90 ALA B C 1
ATOM 5410 O O . ALA B 1 90 ? -0.132 83.688 10.992 1 45.03 90 ALA B O 1
ATOM 5411 N N . ARG B 1 91 ? 1.493 83.812 12.375 1 46.97 91 ARG B N 1
ATOM 5412 C CA . ARG B 1 91 ? 2.494 83.25 11.484 1 46.97 91 ARG B CA 1
ATOM 5413 C C . ARG B 1 91 ? 2.244 81.75 11.266 1 46.97 91 ARG B C 1
ATOM 5415 O O . ARG B 1 91 ? 2.564 81.188 10.211 1 46.97 91 ARG B O 1
ATOM 5422 N N . ALA B 1 92 ? 1.8 81.062 12.219 1 49.22 92 ALA B N 1
ATOM 5423 C CA . ALA B 1 92 ? 1.567 79.625 12.141 1 49.22 92 ALA B CA 1
ATOM 5424 C C . ALA B 1 92 ? 0.47 79.25 11.133 1 49.22 92 ALA B C 1
ATOM 5426 O O . ALA B 1 92 ? 0.535 78.25 10.438 1 49.22 92 ALA B O 1
ATOM 5427 N N . LEU B 1 93 ? -0.518 80.188 10.938 1 54.5 93 LEU B N 1
ATOM 5428 C CA . LEU B 1 93 ? -1.661 80 10.055 1 54.5 93 LEU B CA 1
ATOM 5429 C C . LEU B 1 93 ? -1.261 80.125 8.594 1 54.5 93 LEU B C 1
ATOM 5431 O O . LEU B 1 93 ? -1.965 79.688 7.695 1 54.5 93 LEU B O 1
ATOM 5435 N N . GLY B 1 94 ? -0.083 80.75 8.32 1 59.34 94 GLY B N 1
ATOM 5436 C CA . GLY B 1 94 ? 0.362 81.062 6.961 1 59.34 94 GLY B CA 1
ATOM 5437 C C . GLY B 1 94 ? 1.251 79.938 6.395 1 59.34 94 GLY B C 1
ATOM 5438 O O . GLY B 1 94 ? 1.686 80.062 5.242 1 59.34 94 GLY B O 1
ATOM 5439 N N . ASP B 1 95 ? 1.662 78.938 7.105 1 74 95 ASP B N 1
ATOM 5440 C CA . ASP B 1 95 ? 2.545 77.875 6.652 1 74 95 ASP B CA 1
ATOM 5441 C C . ASP B 1 95 ? 1.797 76.875 5.762 1 74 95 ASP B C 1
ATOM 5443 O O . ASP B 1 95 ? 0.739 76.375 6.141 1 74 95 ASP B O 1
ATOM 5447 N N . PRO B 1 96 ? 2.219 76.688 4.535 1 79.75 96 PRO B N 1
ATOM 5448 C CA . PRO B 1 96 ? 1.53 75.812 3.598 1 79.75 96 PRO B CA 1
ATOM 5449 C C . PRO B 1 96 ? 1.433 74.375 4.113 1 79.75 96 PRO B C 1
ATOM 5451 O O . PRO B 1 96 ? 0.458 73.688 3.822 1 79.75 96 PRO B O 1
ATOM 5454 N N . ALA B 1 97 ? 2.455 74.062 4.883 1 83.31 97 ALA B N 1
ATOM 5455 C CA . ALA B 1 97 ? 2.412 72.688 5.406 1 83.31 97 ALA B CA 1
ATOM 5456 C C . ALA B 1 97 ? 1.292 72.5 6.43 1 83.31 97 ALA B C 1
ATOM 5458 O O . ALA B 1 97 ? 0.618 71.5 6.461 1 83.31 97 ALA B O 1
ATOM 5459 N N . TYR B 1 98 ? 1.074 73.5 7.23 1 88.25 98 TYR B N 1
ATOM 5460 C CA . TYR B 1 98 ? -0.001 73.438 8.219 1 88.25 98 TYR B CA 1
ATOM 5461 C C . TYR B 1 98 ? -1.364 73.438 7.535 1 88.25 98 TYR B C 1
ATOM 5463 O O . TYR B 1 98 ? -2.283 72.75 7.945 1 88.25 98 TYR B O 1
ATOM 5471 N N . ALA B 1 99 ? -1.439 74.312 6.492 1 86.88 99 ALA B N 1
ATOM 5472 C CA . ALA B 1 99 ? -2.707 74.375 5.77 1 86.88 99 ALA B CA 1
ATOM 5473 C C . ALA B 1 99 ? -3.07 73.062 5.133 1 86.88 99 ALA B C 1
ATOM 5475 O O . ALA B 1 99 ? -4.238 72.688 5.121 1 86.88 99 ALA B O 1
ATOM 5476 N N . TYR B 1 100 ? -2.094 72.438 4.672 1 87.56 100 TYR B N 1
ATOM 5477 C CA . TYR B 1 100 ? -2.311 71.125 4.086 1 87.56 100 TYR B CA 1
ATOM 5478 C C . TYR B 1 100 ? -2.777 70.125 5.141 1 87.56 100 TYR B C 1
ATOM 5480 O O . TYR B 1 100 ? -3.725 69.375 4.914 1 87.56 100 TYR B O 1
ATOM 5488 N N . MET B 1 101 ? -2.078 70.125 6.262 1 89.31 101 MET B N 1
ATOM 5489 C CA . MET B 1 101 ? -2.432 69.188 7.324 1 89.31 101 MET B CA 1
ATOM 5490 C C . MET B 1 101 ? -3.828 69.438 7.863 1 89.31 101 MET B C 1
ATOM 5492 O O . MET B 1 101 ? -4.59 68.562 8.156 1 89.31 101 MET B O 1
ATOM 5496 N N . ARG B 1 102 ? -4.102 70.688 7.941 1 91.19 102 ARG B N 1
ATOM 5497 C CA . ARG B 1 102 ? -5.426 71.062 8.406 1 91.19 102 ARG B CA 1
ATOM 5498 C C . ARG B 1 102 ? -6.512 70.562 7.469 1 91.19 102 ARG B C 1
ATOM 5500 O O . ARG B 1 102 ? -7.535 70 7.922 1 91.19 102 ARG B O 1
ATOM 5507 N N . LEU B 1 103 ? -6.285 70.625 6.223 1 90.75 103 LEU B N 1
ATOM 5508 C CA . LEU B 1 103 ? -7.25 70.188 5.23 1 90.75 103 LEU B CA 1
ATOM 5509 C C . LEU B 1 103 ? -7.426 68.625 5.312 1 90.75 103 LEU B C 1
ATOM 5511 O O . LEU B 1 103 ? -8.555 68.125 5.246 1 90.75 103 LEU B O 1
ATOM 5515 N N . GLN B 1 104 ? -6.32 68.062 5.445 1 90.31 104 GLN B N 1
ATOM 5516 C CA . GLN B 1 104 ? -6.391 66.562 5.508 1 90.31 104 GLN B CA 1
ATOM 5517 C C . GLN B 1 104 ? -7.125 66.125 6.758 1 90.31 104 GLN B C 1
ATOM 5519 O O . GLN B 1 104 ? -7.91 65.188 6.707 1 90.31 104 GLN B O 1
ATOM 5524 N N . VAL B 1 105 ? -6.844 66.688 7.902 1 92.25 105 VAL B N 1
ATOM 5525 C CA . VAL B 1 105 ? -7.508 66.312 9.156 1 92.25 105 VAL B CA 1
ATOM 5526 C C . VAL B 1 105 ? -9 66.625 9.055 1 92.25 105 VAL B C 1
ATOM 5528 O O . VAL B 1 105 ? -9.836 65.875 9.492 1 92.25 105 VAL B O 1
ATOM 5531 N N . LEU B 1 106 ? -9.273 67.75 8.43 1 92.88 106 LEU B N 1
ATOM 5532 C CA . LEU B 1 106 ? -10.664 68.188 8.281 1 92.88 106 LEU B CA 1
ATOM 5533 C C . LEU B 1 106 ? -11.414 67.188 7.367 1 92.88 106 LEU B C 1
ATOM 5535 O O . LEU B 1 106 ? -12.547 66.812 7.652 1 92.88 106 LEU B O 1
ATOM 5539 N N . ARG B 1 107 ? -10.797 66.812 6.289 1 90.94 107 ARG B N 1
ATOM 5540 C CA . ARG B 1 107 ? -11.391 65.812 5.387 1 90.94 107 ARG B CA 1
ATOM 5541 C C . ARG B 1 107 ? -11.688 64.5 6.117 1 90.94 107 ARG B C 1
ATOM 5543 O O . ARG B 1 107 ? -12.758 63.938 5.953 1 90.94 107 ARG B O 1
ATOM 5550 N N . GLY B 1 108 ? -10.703 64.125 6.871 1 89.69 108 GLY B N 1
ATOM 5551 C CA . GLY B 1 108 ? -10.891 62.875 7.645 1 89.69 108 GLY B CA 1
ATOM 5552 C C . GLY B 1 108 ? -12.016 62.969 8.656 1 89.69 108 GLY B C 1
ATOM 5553 O O . GLY B 1 108 ? -12.789 62.031 8.82 1 89.69 108 GLY B O 1
ATOM 5554 N N . ALA B 1 109 ? -12.078 64.125 9.336 1 92 109 ALA B N 1
ATOM 5555 C CA . ALA B 1 109 ? -13.094 64.312 10.367 1 92 109 ALA B CA 1
ATOM 5556 C C . ALA B 1 109 ? -14.492 64.375 9.75 1 92 109 ALA B C 1
ATOM 5558 O O . ALA B 1 109 ? -15.453 63.844 10.32 1 92 109 ALA B O 1
ATOM 5559 N N . LEU B 1 110 ? -14.594 65 8.609 1 91.38 110 LEU B N 1
ATOM 5560 C CA . LEU B 1 110 ? -15.883 65.125 7.926 1 91.38 110 LEU B CA 1
ATOM 5561 C C . LEU B 1 110 ? -16.328 63.75 7.391 1 91.38 110 LEU B C 1
ATOM 5563 O O . LEU B 1 110 ? -17.516 63.406 7.453 1 91.38 110 LEU B O 1
ATOM 5567 N N . ASP B 1 111 ? -15.344 62.969 6.879 1 87.88 111 ASP B N 1
ATOM 5568 C CA . ASP B 1 111 ? -15.641 61.625 6.406 1 87.88 111 ASP B CA 1
ATOM 5569 C C . ASP B 1 111 ? -16.109 60.719 7.551 1 87.88 111 ASP B C 1
ATOM 5571 O O . ASP B 1 111 ? -17 59.906 7.367 1 87.88 111 ASP B O 1
ATOM 5575 N N . ALA B 1 112 ? -15.477 60.844 8.672 1 85.31 112 ALA B N 1
ATOM 5576 C CA . ALA B 1 112 ? -15.805 60 9.836 1 85.31 112 ALA B CA 1
ATOM 5577 C C . ALA B 1 112 ? -17.172 60.344 10.391 1 85.31 112 ALA B C 1
ATOM 5579 O O . ALA B 1 112 ? -17.797 59.562 11.102 1 85.31 112 ALA B O 1
ATOM 5580 N N . SER B 1 113 ? -17.672 61.562 10.141 1 81.69 113 SER B N 1
ATOM 5581 C CA . SER B 1 113 ? -18.953 62.031 10.688 1 81.69 113 SER B CA 1
ATOM 5582 C C . SER B 1 113 ? -20.125 61.531 9.859 1 81.69 113 SER B C 1
ATOM 5584 O O . SER B 1 113 ? -21.266 61.594 10.305 1 81.69 113 SER B O 1
ATOM 5586 N N . VAL B 1 114 ? -19.75 61.031 8.727 1 79.44 114 VAL B N 1
ATOM 5587 C CA . VAL B 1 114 ? -20.812 60.531 7.863 1 79.44 114 VAL B CA 1
ATOM 5588 C C . VAL B 1 114 ? -21.172 59.094 8.234 1 79.44 114 VAL B C 1
ATOM 5590 O O . VAL B 1 114 ? -20.297 58.25 8.367 1 79.44 114 VAL B O 1
ATOM 5593 N N . PRO B 1 115 ? -22.406 58.812 8.703 1 68.5 115 PRO B N 1
ATOM 5594 C CA . PRO B 1 115 ? -22.797 57.469 9.086 1 68.5 115 PRO B CA 1
ATOM 5595 C C . PRO B 1 115 ? -22.594 56.438 7.969 1 68.5 115 PRO B C 1
ATOM 5597 O O . PRO B 1 115 ? -22.656 56.812 6.785 1 68.5 115 PRO B O 1
ATOM 5600 N N . LEU B 1 116 ? -22.062 55.25 8.328 1 67.19 116 LEU B N 1
ATOM 5601 C CA . LEU B 1 116 ? -21.828 54.156 7.379 1 67.19 116 LEU B CA 1
ATOM 5602 C C . LEU B 1 116 ? -23.141 53.719 6.73 1 67.19 116 LEU B C 1
ATOM 5604 O O . LEU B 1 116 ? -24.094 53.406 7.426 1 67.19 116 LEU B O 1
ATOM 5608 N N . ARG B 1 117 ? -23.328 54.062 5.465 1 63.12 117 ARG B N 1
ATOM 5609 C CA . ARG B 1 117 ? -24.469 53.5 4.727 1 63.12 117 ARG B CA 1
ATOM 5610 C C . ARG B 1 117 ? -24.172 52.094 4.219 1 63.12 117 ARG B C 1
ATOM 5612 O O . ARG B 1 117 ? -23.016 51.781 3.904 1 63.12 117 ARG B O 1
ATOM 5619 N N . TRP B 1 118 ? -25.016 51.188 4.445 1 65.31 118 TRP B N 1
ATOM 5620 C CA . TRP B 1 118 ? -24.906 49.781 4.09 1 65.31 118 TRP B CA 1
ATOM 5621 C C . TRP B 1 118 ? -24.453 49.625 2.645 1 65.31 118 TRP B C 1
ATOM 5623 O O . TRP B 1 118 ? -23.812 48.625 2.295 1 65.31 118 TRP B O 1
ATOM 5633 N N . ASN B 1 119 ? -24.719 50.531 1.699 1 63.44 119 ASN B N 1
ATOM 5634 C CA . ASN B 1 119 ? -24.438 50.375 0.277 1 63.44 119 ASN B CA 1
ATOM 5635 C C . ASN B 1 119 ? -23.156 51.125 -0.124 1 63.44 119 ASN B C 1
ATOM 5637 O O . ASN B 1 119 ? -22.828 51.219 -1.311 1 63.44 119 ASN B O 1
ATOM 5641 N N . ALA B 1 120 ? -22.469 51.719 0.791 1 64 120 ALA B N 1
ATOM 5642 C CA . ALA B 1 120 ? -21.266 52.469 0.397 1 64 120 ALA B CA 1
ATOM 5643 C C . ALA B 1 120 ? -20.031 51.875 1.044 1 64 120 ALA B C 1
ATOM 5645 O O . ALA B 1 120 ? -20.094 51.312 2.146 1 64 120 ALA B O 1
ATOM 5646 N N . TRP B 1 121 ? -18.953 51.688 0.327 1 67.06 121 TRP B N 1
ATOM 5647 C CA . TRP B 1 121 ? -17.672 51.188 0.824 1 67.06 121 TRP B CA 1
ATOM 5648 C C . TRP B 1 121 ? -17.109 52.125 1.905 1 67.06 121 TRP B C 1
ATOM 5650 O O . TRP B 1 121 ? -17.047 53.344 1.723 1 67.06 121 TRP B O 1
ATOM 5660 N N . PRO B 1 122 ? -16.938 51.625 2.965 1 67.31 122 PRO B N 1
ATOM 5661 C CA . PRO B 1 122 ? -16.438 52.469 4.066 1 67.31 122 PRO B CA 1
ATOM 5662 C C . PRO B 1 122 ? -15.117 53.156 3.736 1 67.31 122 PRO B C 1
ATOM 5664 O O . PRO B 1 122 ? -14.266 52.562 3.064 1 67.31 122 PRO B O 1
ATOM 5667 N N . LYS B 1 123 ? -15.133 54.438 3.939 1 72.75 123 LYS B N 1
ATOM 5668 C CA . LYS B 1 123 ? -13.875 55.188 3.762 1 72.75 123 LYS B CA 1
ATOM 5669 C C . LYS B 1 123 ? -12.906 54.875 4.898 1 72.75 123 LYS B C 1
ATOM 5671 O O . LYS B 1 123 ? -13.312 54.438 5.969 1 72.75 123 LYS B O 1
ATOM 5676 N N . ARG B 1 124 ? -11.625 55 4.711 1 70.31 124 ARG B N 1
ATOM 5677 C CA . ARG B 1 124 ? -10.562 54.625 5.637 1 70.31 124 ARG B CA 1
ATOM 5678 C C . ARG B 1 124 ? -10.781 55.281 7 1 70.31 124 ARG B C 1
ATOM 5680 O O . ARG B 1 124 ? -10.5 54.688 8.039 1 70.31 124 ARG B O 1
ATOM 5687 N N . ALA B 1 125 ? -11.461 56.531 6.977 1 71.75 125 ALA B N 1
ATOM 5688 C CA . ALA B 1 125 ? -11.625 57.281 8.219 1 71.75 125 ALA B CA 1
ATOM 5689 C C . ALA B 1 125 ? -12.781 56.719 9.047 1 71.75 125 ALA B C 1
ATOM 5691 O O . ALA B 1 125 ? -12.883 56.969 10.242 1 71.75 125 ALA B O 1
ATOM 5692 N N . GLN B 1 126 ? -13.586 55.906 8.359 1 71.12 126 GLN B N 1
ATOM 5693 C CA . GLN B 1 126 ? -14.75 55.344 9.039 1 71.12 126 GLN B CA 1
ATOM 5694 C C . GLN B 1 126 ? -14.438 54 9.672 1 71.12 126 GLN B C 1
ATOM 5696 O O . GLN B 1 126 ? -15.227 53.469 10.453 1 71.12 126 GLN B O 1
ATOM 5701 N N . LEU B 1 127 ? -13.32 53.469 9.305 1 72.62 127 LEU B N 1
ATOM 5702 C CA . LEU B 1 127 ? -12.922 52.188 9.859 1 72.62 127 LEU B CA 1
ATOM 5703 C C . LEU B 1 127 ? -12.32 52.344 11.25 1 72.62 127 LEU B C 1
ATOM 5705 O O . LEU B 1 127 ? -11.664 53.344 11.531 1 72.62 127 LEU B O 1
ATOM 5709 N N . PRO B 1 128 ? -12.602 51.438 12.039 1 69.12 128 PRO B N 1
ATOM 5710 C CA . PRO B 1 128 ? -12.047 51.531 13.391 1 69.12 128 PRO B CA 1
ATOM 5711 C C . PRO B 1 128 ? -10.523 51.688 13.398 1 69.12 128 PRO B C 1
ATOM 5713 O O . PRO B 1 128 ? -9.836 50.969 12.664 1 69.12 128 PRO B O 1
ATOM 5716 N N . PRO B 1 129 ? -10.188 52.812 13.992 1 69.94 129 PRO B N 1
ATOM 5717 C CA . PRO B 1 129 ? -8.75 53.094 13.977 1 69.94 129 PRO B CA 1
ATOM 5718 C C . PRO B 1 129 ? -7.934 51.969 14.633 1 69.94 129 PRO B C 1
ATOM 5720 O O . PRO B 1 129 ? -8.352 51.406 15.648 1 69.94 129 PRO B O 1
ATOM 5723 N N . LEU B 1 130 ? -6.887 51.5 13.945 1 72.31 130 LEU B N 1
ATOM 5724 C CA . LEU B 1 130 ? -5.996 50.469 14.484 1 72.31 130 LEU B CA 1
ATOM 5725 C C . LEU B 1 130 ? -5.109 51.062 15.578 1 72.31 130 LEU B C 1
ATOM 5727 O O . LEU B 1 130 ? -4.855 50.406 16.594 1 72.31 130 LEU B O 1
ATOM 5731 N N . LEU B 1 131 ? -4.648 52.219 15.344 1 80.94 131 LEU B N 1
ATOM 5732 C CA . LEU B 1 131 ? -3.879 52.969 16.344 1 80.94 131 LEU B CA 1
ATOM 5733 C C . LEU B 1 131 ? -4.359 54.406 16.438 1 80.94 131 LEU B C 1
ATOM 5735 O O . LEU B 1 131 ? -4.844 54.969 15.445 1 80.94 131 LEU B O 1
ATOM 5739 N N . PRO B 1 132 ? -4.441 54.969 17.484 1 82.06 132 PRO B N 1
ATOM 5740 C CA . PRO B 1 132 ? -3.996 54.594 18.812 1 82.06 132 PRO B CA 1
ATOM 5741 C C . PRO B 1 132 ? -5.008 53.688 19.547 1 82.06 132 PRO B C 1
ATOM 5743 O O . PRO B 1 132 ? -6.207 53.781 19.266 1 82.06 132 PRO B O 1
ATOM 5746 N N . GLN B 1 133 ? -4.52 52.906 20.188 1 86.06 133 GLN B N 1
ATOM 5747 C CA . GLN B 1 133 ? -5.352 52.031 20.984 1 86.06 133 GLN B CA 1
ATOM 5748 C C . GLN B 1 133 ? -4.988 52.094 22.469 1 86.06 133 GLN B C 1
ATOM 5750 O O . GLN B 1 133 ? -3.807 52.094 22.828 1 86.06 133 GLN B O 1
ATOM 5755 N N . VAL B 1 134 ? -5.961 52.375 23.188 1 84.06 134 VAL B N 1
ATOM 5756 C CA . VAL B 1 134 ? -5.773 52.375 24.625 1 84.06 134 VAL B CA 1
ATOM 5757 C C . VAL B 1 134 ? -6.613 51.281 25.266 1 84.06 134 VAL B C 1
ATOM 5759 O O . VAL B 1 134 ? -7.832 51.219 25.078 1 84.06 134 VAL B O 1
ATOM 5762 N N . ARG B 1 135 ? -5.969 50.312 25.734 1 84.5 135 ARG B N 1
ATOM 5763 C CA . ARG B 1 135 ? -6.656 49.219 26.422 1 84.5 135 ARG B CA 1
ATOM 5764 C C . ARG B 1 135 ? -6.406 49.281 27.922 1 84.5 135 ARG B C 1
ATOM 5766 O O . ARG B 1 135 ? -5.27 49.469 28.359 1 84.5 135 ARG B O 1
ATOM 5773 N N . GLY B 1 136 ? -7.488 49.219 28.688 1 82.94 136 GLY B N 1
ATOM 5774 C CA . GLY B 1 136 ? -7.367 49.188 30.125 1 82.94 136 GLY B CA 1
ATOM 5775 C C . GLY B 1 136 ? -7.551 50.562 30.781 1 82.94 136 GLY B C 1
ATOM 5776 O O . GLY B 1 136 ? -7.547 50.656 32 1 82.94 136 GLY B O 1
ATOM 5777 N N . LEU B 1 137 ? -7.492 51.656 29.969 1 86.56 137 LEU B N 1
ATOM 5778 C CA . LEU B 1 137 ? -7.707 53 30.469 1 86.56 137 LEU B CA 1
ATOM 5779 C C . LEU B 1 137 ? -8.742 53.75 29.625 1 86.56 137 LEU B C 1
ATOM 5781 O O . LEU B 1 137 ? -8.938 53.406 28.453 1 86.56 137 LEU B O 1
ATOM 5785 N N . ARG B 1 138 ? -9.492 54.531 30.312 1 87.12 138 ARG B N 1
ATOM 5786 C CA . ARG B 1 138 ? -10.359 55.469 29.609 1 87.12 138 ARG B CA 1
ATOM 5787 C C . ARG B 1 138 ? -9.797 56.906 29.688 1 87.12 138 ARG B C 1
ATOM 5789 O O . ARG B 1 138 ? -9.391 57.344 30.75 1 87.12 138 ARG B O 1
ATOM 5796 N N . LEU B 1 139 ? -9.625 57.5 28.547 1 90.62 139 LEU B N 1
ATOM 5797 C CA . LEU B 1 139 ? -9.078 58.844 28.469 1 90.62 139 LEU B CA 1
ATOM 5798 C C . LEU B 1 139 ? -10.156 59.844 28.094 1 90.62 139 LEU B C 1
ATOM 5800 O O . LEU B 1 139 ? -10.93 59.594 27.156 1 90.62 139 LEU B O 1
ATOM 5804 N N . PHE B 1 140 ? -10.375 60.906 28.891 1 89.88 140 PHE B N 1
ATOM 5805 C CA . PHE B 1 140 ? -11.328 61.969 28.578 1 89.88 140 PHE B CA 1
ATOM 5806 C C . PHE B 1 140 ? -10.758 63.344 28.938 1 89.88 140 PHE B C 1
ATOM 5808 O O . PHE B 1 140 ? -9.906 63.438 29.828 1 89.88 140 PHE B O 1
ATOM 5815 N N . PRO B 1 141 ? -11.117 64.312 28.109 1 88.06 141 PRO B N 1
ATOM 5816 C CA . PRO B 1 141 ? -10.656 65.688 28.469 1 88.06 141 PRO B CA 1
ATOM 5817 C C . PRO B 1 141 ? -11.195 66.125 29.812 1 88.06 141 PRO B C 1
ATOM 5819 O O . PRO B 1 141 ? -12.094 65.5 30.375 1 88.06 141 PRO B O 1
ATOM 5822 N N . ARG B 1 142 ? -10.562 67.125 30.375 1 86 142 ARG B N 1
ATOM 5823 C CA . ARG B 1 142 ? -10.93 67.688 31.688 1 86 142 ARG B CA 1
ATOM 5824 C C . ARG B 1 142 ? -12.398 68.062 31.719 1 86 142 ARG B C 1
ATOM 5826 O O . ARG B 1 142 ? -12.953 68.562 30.719 1 86 142 ARG B O 1
ATOM 5833 N N . SER B 1 143 ? -13.07 67.812 32.844 1 79.69 143 SER B N 1
ATOM 5834 C CA . SER B 1 143 ? -14.469 68.188 32.969 1 79.69 143 SER B CA 1
ATOM 5835 C C . SER B 1 143 ? -14.609 69.688 33.188 1 79.69 143 SER B C 1
ATOM 5837 O O . SER B 1 143 ? -13.844 70.25 33.938 1 79.69 143 SER B O 1
ATOM 5839 N N . GLY B 1 144 ? -15.211 70.375 32.219 1 73 144 GLY B N 1
ATOM 5840 C CA . GLY B 1 144 ? -15.266 71.875 32.281 1 73 144 GLY B CA 1
ATOM 5841 C C . GLY B 1 144 ? -16.594 72.375 32.812 1 73 144 GLY B C 1
ATOM 5842 O O . GLY B 1 144 ? -17.359 71.625 33.406 1 73 144 GLY B O 1
ATOM 5843 N N . GLY B 1 145 ? -16.875 73.688 32.719 1 80.81 145 GLY B N 1
ATOM 5844 C CA . GLY B 1 145 ? -17.984 74.438 33.25 1 80.81 145 GLY B CA 1
ATOM 5845 C C . GLY B 1 145 ? -19.266 74.25 32.469 1 80.81 145 GLY B C 1
ATOM 5846 O O . GLY B 1 145 ? -19.297 73.5 31.484 1 80.81 145 GLY B O 1
ATOM 5847 N N . SER B 1 146 ? -20.375 74.812 32.844 1 86.44 146 SER B N 1
ATOM 5848 C CA . SER B 1 146 ? -21.703 74.75 32.25 1 86.44 146 SER B CA 1
ATOM 5849 C C . SER B 1 146 ? -21.734 75.375 30.859 1 86.44 146 SER B C 1
ATOM 5851 O O . SER B 1 146 ? -22.438 74.875 29.969 1 86.44 146 SER B O 1
ATOM 5853 N N . ASP B 1 147 ? -20.891 76.312 30.594 1 88.5 147 ASP B N 1
ATOM 5854 C CA . ASP B 1 147 ? -20.891 76.938 29.297 1 88.5 147 ASP B CA 1
ATOM 5855 C C . ASP B 1 147 ? -20.312 76.062 28.219 1 88.5 147 ASP B C 1
ATOM 5857 O O . ASP B 1 147 ? -20.812 76 27.094 1 88.5 147 ASP B O 1
ATOM 5861 N N . GLU B 1 148 ? -19.25 75.375 28.562 1 89.75 148 GLU B N 1
ATOM 5862 C CA . GLU B 1 148 ? -18.625 74.438 27.609 1 89.75 148 GLU B CA 1
ATOM 5863 C C . GLU B 1 148 ? -19.547 73.312 27.281 1 89.75 148 GLU B C 1
ATOM 5865 O O . GLU B 1 148 ? -19.609 72.875 26.125 1 89.75 148 GLU B O 1
ATOM 5870 N N . LEU B 1 149 ? -20.297 72.875 28.281 1 88.31 149 LEU B N 1
ATOM 5871 C CA . LEU B 1 149 ? -21.25 71.75 28.047 1 88.31 149 LEU B CA 1
ATOM 5872 C C . LEU B 1 149 ? -22.391 72.25 27.156 1 88.31 149 LEU B C 1
ATOM 5874 O O . LEU B 1 149 ? -22.859 71.5 26.297 1 88.31 149 LEU B O 1
ATOM 5878 N N . ALA B 1 150 ? -22.812 73.5 27.406 1 90.19 150 ALA B N 1
ATOM 5879 C CA . ALA B 1 150 ? -23.875 74.062 26.578 1 90.19 150 ALA B CA 1
ATOM 5880 C C . ALA B 1 150 ? -23.438 74.188 25.125 1 90.19 150 ALA B C 1
ATOM 5882 O O . ALA B 1 150 ? -24.203 73.875 24.203 1 90.19 150 ALA B O 1
ATOM 5883 N N . LEU B 1 151 ? -22.234 74.625 24.922 1 90.81 151 LEU B N 1
ATOM 5884 C CA . LEU B 1 151 ? -21.719 74.75 23.578 1 90.81 151 LEU B CA 1
ATOM 5885 C C . LEU B 1 151 ? -21.594 73.375 22.875 1 90.81 151 LEU B C 1
ATOM 5887 O O . LEU B 1 151 ? -21.938 73.25 21.703 1 90.81 151 LEU B O 1
ATOM 5891 N N . ASP B 1 152 ? -21.094 72.438 23.656 1 89.56 152 ASP B N 1
ATOM 5892 C CA . ASP B 1 152 ? -20.953 71.125 23.109 1 89.56 152 ASP B CA 1
ATOM 5893 C C . ASP B 1 152 ? -22.312 70.562 22.688 1 89.56 152 ASP B C 1
ATOM 5895 O O . ASP B 1 152 ? -22.422 69.875 21.656 1 89.56 152 ASP B O 1
ATOM 5899 N N . GLN B 1 153 ? -23.344 70.812 23.453 1 90.12 153 GLN B N 1
ATOM 5900 C CA . GLN B 1 153 ? -24.688 70.375 23.141 1 90.12 153 GLN B CA 1
ATOM 5901 C C . GLN B 1 153 ? -25.234 71.062 21.891 1 90.12 153 GLN B C 1
ATOM 5903 O O . GLN B 1 153 ? -25.906 70.438 21.062 1 90.12 153 GLN B O 1
ATOM 5908 N N . ARG B 1 154 ? -24.938 72.25 21.797 1 92 154 ARG B N 1
ATOM 5909 C CA . ARG B 1 154 ? -25.391 73 20.641 1 92 154 ARG B CA 1
ATOM 5910 C C . ARG B 1 154 ? -24.688 72.562 19.375 1 92 154 ARG B C 1
ATOM 5912 O O . ARG B 1 154 ? -25.297 72.438 18.312 1 92 154 ARG B O 1
ATOM 5919 N N . LEU B 1 155 ? -23.391 72.25 19.484 1 91.12 155 LEU B N 1
ATOM 5920 C CA . LEU B 1 155 ? -22.609 71.812 18.344 1 91.12 155 LEU B CA 1
ATOM 5921 C C . LEU B 1 155 ? -23.062 70.438 17.922 1 91.12 155 LEU B C 1
ATOM 5923 O O . LEU B 1 155 ? -22.922 70.062 16.75 1 91.12 155 LEU B O 1
ATOM 5927 N N . SER B 1 156 ? -23.594 69.688 18.922 1 90.44 156 SER B N 1
ATOM 5928 C CA . SER B 1 156 ? -24.016 68.312 18.625 1 90.44 156 SER B CA 1
ATOM 5929 C C . SER B 1 156 ? -25.234 68.312 17.703 1 90.44 156 SER B C 1
ATOM 5931 O O . SER B 1 156 ? -25.484 67.312 17.031 1 90.44 156 SER B O 1
ATOM 5933 N N . THR B 1 157 ? -25.922 69.375 17.656 1 90.62 157 THR B N 1
ATOM 5934 C CA . THR B 1 157 ? -27.125 69.438 16.828 1 90.62 157 THR B CA 1
ATOM 5935 C C . THR B 1 157 ? -26.781 69.938 15.406 1 90.62 157 THR B C 1
ATOM 5937 O O . THR B 1 157 ? -27.625 69.812 14.516 1 90.62 157 THR B O 1
ATOM 5940 N N . LEU B 1 158 ? -25.594 70.375 15.188 1 92.56 158 LEU B N 1
ATOM 5941 C CA . LEU B 1 158 ? -25.188 70.812 13.875 1 92.56 158 LEU B CA 1
ATOM 5942 C C . LEU B 1 158 ? -24.688 69.688 13.008 1 92.56 158 LEU B C 1
ATOM 5944 O O . LEU B 1 158 ? -24.312 68.625 13.523 1 92.56 158 LEU B O 1
ATOM 5948 N N . SER B 1 159 ? -24.766 69.875 11.703 1 91.31 159 SER B N 1
ATOM 5949 C CA . SER B 1 159 ? -24.156 68.938 10.773 1 91.31 159 SER B CA 1
ATOM 5950 C C . SER B 1 159 ? -22.641 69 10.844 1 91.31 159 SER B C 1
ATOM 5952 O O . SER B 1 159 ? -22.062 69.938 11.375 1 91.31 159 SER B O 1
ATOM 5954 N N . GLY B 1 160 ? -21.953 67.938 10.406 1 91.81 160 GLY B N 1
ATOM 5955 C CA . GLY B 1 160 ? -20.5 67.875 10.406 1 91.81 160 GLY B CA 1
ATOM 5956 C C . GLY B 1 160 ? -19.859 69.062 9.727 1 91.81 160 GLY B C 1
ATOM 5957 O O . GLY B 1 160 ? -18.906 69.625 10.242 1 91.81 160 GLY B O 1
ATOM 5958 N N . ALA B 1 161 ? -20.391 69.438 8.602 1 93.38 161 ALA B N 1
ATOM 5959 C CA . ALA B 1 161 ? -19.844 70.562 7.844 1 93.38 161 ALA B CA 1
ATOM 5960 C C . ALA B 1 161 ? -20.062 71.938 8.586 1 93.38 161 ALA B C 1
ATOM 5962 O O . ALA B 1 161 ? -19.203 72.812 8.57 1 93.38 161 ALA B O 1
ATOM 5963 N N . ALA B 1 162 ? -21.188 72.062 9.242 1 94.5 162 ALA B N 1
ATOM 5964 C CA . ALA B 1 162 ? -21.469 73.25 10 1 94.5 162 ALA B CA 1
ATOM 5965 C C . ALA B 1 162 ? -20.562 73.375 11.219 1 94.5 162 ALA B C 1
ATOM 5967 O O . ALA B 1 162 ? -20.125 74.5 11.57 1 94.5 162 ALA B O 1
ATOM 5968 N N . ARG B 1 163 ? -20.359 72.25 11.875 1 94.38 163 ARG B N 1
ATOM 5969 C CA . ARG B 1 163 ? -19.422 72.25 12.992 1 94.38 163 ARG B CA 1
ATOM 5970 C C . ARG B 1 163 ? -18.031 72.688 12.539 1 94.38 163 ARG B C 1
ATOM 5972 O O . ARG B 1 163 ? -17.359 73.438 13.227 1 94.38 163 ARG B O 1
ATOM 5979 N N . ALA B 1 164 ? -17.641 72.125 11.414 1 95.12 164 ALA B N 1
ATOM 5980 C CA . ALA B 1 164 ? -16.344 72.5 10.852 1 95.12 164 ALA B CA 1
ATOM 5981 C C . ALA B 1 164 ? -16.281 74 10.555 1 95.12 164 ALA B C 1
ATOM 5983 O O . ALA B 1 164 ? -15.266 74.688 10.836 1 95.12 164 ALA B O 1
ATOM 5984 N N . ALA B 1 165 ? -17.328 74.5 10.016 1 95 165 ALA B N 1
ATOM 5985 C CA . ALA B 1 165 ? -17.375 75.938 9.727 1 95 165 ALA B CA 1
ATOM 5986 C C . ALA B 1 165 ? -17.25 76.812 11.008 1 95 165 ALA B C 1
ATOM 5988 O O . ALA B 1 165 ? -16.5 77.75 11.055 1 95 165 ALA B O 1
ATOM 5989 N N . TYR B 1 166 ? -17.984 76.375 12.016 1 94.5 166 TYR B N 1
ATOM 5990 C CA . TYR B 1 166 ? -17.953 77.062 13.297 1 94.5 166 TYR B CA 1
ATOM 5991 C C . TYR B 1 166 ? -16.562 77.062 13.891 1 94.5 166 TYR B C 1
ATOM 5993 O O . TYR B 1 166 ? -16.062 78.062 14.375 1 94.5 166 TYR B O 1
ATOM 6001 N N . VAL B 1 167 ? -15.914 75.875 13.812 1 94.12 167 VAL B N 1
ATOM 6002 C CA . VAL B 1 167 ? -14.602 75.688 14.422 1 94.12 167 VAL B CA 1
ATOM 6003 C C . VAL B 1 167 ? -13.547 76.5 13.617 1 94.12 167 VAL B C 1
ATOM 6005 O O . VAL B 1 167 ? -12.641 77.062 14.188 1 94.12 167 VAL B O 1
ATOM 6008 N N . LEU B 1 168 ? -13.609 76.438 12.289 1 93.94 168 LEU B N 1
ATOM 6009 C CA . LEU B 1 168 ? -12.664 77.188 11.445 1 93.94 168 LEU B CA 1
ATOM 6010 C C . LEU B 1 168 ? -12.758 78.688 11.672 1 93.94 168 LEU B C 1
ATOM 6012 O O . LEU B 1 168 ? -11.742 79.375 11.688 1 93.94 168 LEU B O 1
ATOM 6016 N N . ARG B 1 169 ? -13.938 79.125 11.961 1 92.38 169 ARG B N 1
ATOM 6017 C CA . ARG B 1 169 ? -14.148 80.562 12.266 1 92.38 169 ARG B CA 1
ATOM 6018 C C . ARG B 1 169 ? -13.531 80.938 13.609 1 92.38 169 ARG B C 1
ATOM 6020 O O . ARG B 1 169 ? -12.898 82 13.734 1 92.38 169 ARG B O 1
ATOM 6027 N N . GLY B 1 170 ? -13.742 80.125 14.531 1 90.62 170 GLY B N 1
ATOM 6028 C CA . GLY B 1 170 ? -13.328 80.375 15.891 1 90.62 170 GLY B CA 1
ATOM 6029 C C . GLY B 1 170 ? -11.867 80.125 16.156 1 90.62 170 GLY B C 1
ATOM 6030 O O . GLY B 1 170 ? -11.109 81 16.562 1 90.62 170 GLY B O 1
ATOM 6031 N N . LEU B 1 171 ? -11.445 78.812 15.836 1 89.25 171 LEU B N 1
ATOM 6032 C CA . LEU B 1 171 ? -10.102 78.375 16.188 1 89.25 171 LEU B CA 1
ATOM 6033 C C . LEU B 1 171 ? -9.078 78.875 15.172 1 89.25 171 LEU B C 1
ATOM 6035 O O . LEU B 1 171 ? -7.961 79.25 15.539 1 89.25 171 LEU B O 1
ATOM 6039 N N . GLU B 1 172 ? -9.461 78.938 13.891 1 89.56 172 GLU B N 1
ATOM 6040 C CA . GLU B 1 172 ? -8.531 79.312 12.828 1 89.56 172 GLU B CA 1
ATOM 6041 C C . GLU B 1 172 ? -8.734 80.75 12.406 1 89.56 172 GLU B C 1
ATOM 6043 O O . GLU B 1 172 ? -7.996 81.25 11.562 1 89.56 172 GLU B O 1
ATOM 6048 N N . ALA B 1 173 ? -9.734 81.375 12.883 1 88.19 173 ALA B N 1
ATOM 6049 C CA . ALA B 1 173 ? -10.016 82.812 12.641 1 88.19 173 ALA B CA 1
ATOM 6050 C C . ALA B 1 173 ? -10.094 83.125 11.141 1 88.19 173 ALA B C 1
ATOM 6052 O O . ALA B 1 173 ? -9.547 84.125 10.672 1 88.19 173 ALA B O 1
ATOM 6053 N N . LEU B 1 174 ? -10.656 82.125 10.453 1 89.19 174 LEU B N 1
ATOM 6054 C CA . LEU B 1 174 ? -10.828 82.375 9.016 1 89.19 174 LEU B CA 1
ATOM 6055 C C . LEU B 1 174 ? -12.094 83.125 8.727 1 89.19 174 LEU B C 1
ATOM 6057 O O . LEU B 1 174 ? -13.078 83.062 9.461 1 89.19 174 LEU B O 1
ATOM 6061 N N . ASP B 1 175 ? -11.977 83.938 7.715 1 89.44 175 ASP B N 1
ATOM 6062 C CA . ASP B 1 175 ? -13.172 84.688 7.281 1 89.44 175 ASP B CA 1
ATOM 6063 C C . ASP B 1 175 ? -14.109 83.75 6.488 1 89.44 175 ASP B C 1
ATOM 6065 O O . ASP B 1 175 ? -13.758 82.625 6.176 1 89.44 175 ASP B O 1
ATOM 6069 N N . ASP B 1 176 ? -15.367 84.188 6.242 1 91.5 176 ASP B N 1
ATOM 6070 C CA . ASP B 1 176 ? -16.406 83.375 5.621 1 91.5 176 ASP B CA 1
ATOM 6071 C C . ASP B 1 176 ? -15.938 82.875 4.258 1 91.5 176 ASP B C 1
ATOM 6073 O O . ASP B 1 176 ? -16.219 81.75 3.9 1 91.5 176 ASP B O 1
ATOM 6077 N N . ALA B 1 177 ? -15.203 83.688 3.518 1 88.19 177 ALA B N 1
ATOM 6078 C CA . ALA B 1 177 ? -14.688 83.25 2.223 1 88.19 177 ALA B CA 1
ATOM 6079 C C . ALA B 1 177 ? -13.648 82.125 2.395 1 88.19 177 ALA B C 1
ATOM 6081 O O . ALA B 1 177 ? -13.641 81.125 1.638 1 88.19 177 ALA B O 1
ATOM 6082 N N . GLY B 1 178 ? -12.836 82.375 3.367 1 88.81 178 GLY B N 1
ATOM 6083 C CA . GLY B 1 178 ? -11.82 81.375 3.656 1 88.81 178 GLY B CA 1
ATOM 6084 C C . GLY B 1 178 ? -12.414 80.062 4.125 1 88.81 178 GLY B C 1
ATOM 6085 O O . GLY B 1 178 ? -11.961 78.938 3.707 1 88.81 178 GLY B O 1
ATOM 6086 N N . VAL B 1 179 ? -13.414 80.125 5.012 1 93.38 179 VAL B N 1
ATOM 6087 C CA . VAL B 1 179 ? -14.078 78.938 5.516 1 93.38 179 VAL B CA 1
ATOM 6088 C C . VAL B 1 179 ? -14.75 78.188 4.363 1 93.38 179 VAL B C 1
ATOM 6090 O O . VAL B 1 179 ? -14.648 76.938 4.266 1 93.38 179 VAL B O 1
ATOM 6093 N N . GLY B 1 180 ? -15.445 78.938 3.508 1 92.69 180 GLY B N 1
ATOM 6094 C CA . GLY B 1 180 ? -16.078 78.312 2.35 1 92.69 180 GLY B CA 1
ATOM 6095 C C . GLY B 1 180 ? -15.102 77.562 1.438 1 92.69 180 GLY B C 1
ATOM 6096 O O . GLY B 1 180 ? -15.367 76.5 0.964 1 92.69 180 GLY B O 1
ATOM 6097 N N . ALA B 1 181 ? -13.945 78.125 1.238 1 89.75 181 ALA B N 1
ATOM 6098 C CA . ALA B 1 181 ? -12.922 77.5 0.374 1 89.75 181 ALA B CA 1
ATOM 6099 C C . ALA B 1 181 ? -12.359 76.25 0.978 1 89.75 181 ALA B C 1
ATOM 6101 O O . ALA B 1 181 ? -12.164 75.25 0.272 1 89.75 181 ALA B O 1
ATOM 6102 N N . VAL B 1 182 ? -12.109 76.312 2.264 1 90.44 182 VAL B N 1
ATOM 6103 C CA . VAL B 1 182 ? -11.539 75.188 2.939 1 90.44 182 VAL B CA 1
ATOM 6104 C C . VAL B 1 182 ? -12.555 74 2.959 1 90.44 182 VAL B C 1
ATOM 6106 O O . VAL B 1 182 ? -12.211 72.875 2.721 1 90.44 182 VAL B O 1
ATOM 6109 N N . LEU B 1 183 ? -13.82 74.312 3.236 1 93.88 183 LEU B N 1
ATOM 6110 C CA . LEU B 1 183 ? -14.867 73.312 3.27 1 93.88 183 LEU B CA 1
ATOM 6111 C C . LEU B 1 183 ? -15.078 72.688 1.884 1 93.88 183 LEU B C 1
ATOM 6113 O O . LEU B 1 183 ? -15.297 71.5 1.754 1 93.88 183 LEU B O 1
ATOM 6117 N N . ALA B 1 184 ? -14.984 73.562 0.867 1 91.75 184 ALA B N 1
ATOM 6118 C CA . ALA B 1 184 ? -15.102 73.062 -0.5 1 91.75 184 ALA B CA 1
ATOM 6119 C C . ALA B 1 184 ? -13.93 72.125 -0.845 1 91.75 184 ALA B C 1
ATOM 6121 O O . ALA B 1 184 ? -14.117 71.062 -1.45 1 91.75 184 ALA B O 1
ATOM 6122 N N . ALA B 1 185 ? -12.805 72.5 -0.47 1 88 185 ALA B N 1
ATOM 6123 C CA . ALA B 1 185 ? -11.617 71.75 -0.726 1 88 185 ALA B CA 1
ATOM 6124 C C . ALA B 1 185 ? -11.672 70.375 0.036 1 88 185 ALA B C 1
ATOM 6126 O O . ALA B 1 185 ? -11.078 69.438 -0.386 1 88 185 ALA B O 1
ATOM 6127 N N . ALA B 1 186 ? -12.328 70.375 1.18 1 90.06 186 ALA B N 1
ATOM 6128 C CA . ALA B 1 186 ? -12.445 69.188 2 1 90.06 186 ALA B CA 1
ATOM 6129 C C . ALA B 1 186 ? -13.539 68.25 1.47 1 90.06 186 ALA B C 1
ATOM 6131 O O . ALA B 1 186 ? -13.719 67.188 1.96 1 90.06 186 ALA B O 1
ATOM 6132 N N . GLY B 1 187 ? -14.328 68.75 0.454 1 85.5 187 GLY B N 1
ATOM 6133 C CA . GLY B 1 187 ? -15.281 67.875 -0.212 1 85.5 187 GLY B CA 1
ATOM 6134 C C . GLY B 1 187 ? -16.719 68.188 0.205 1 85.5 187 GLY B C 1
ATOM 6135 O O . GLY B 1 187 ? -17.609 67.375 -0.057 1 85.5 187 GLY B O 1
ATOM 6136 N N . CYS B 1 188 ? -16.938 69.25 0.949 1 88.62 188 CYS B N 1
ATOM 6137 C CA . CYS B 1 188 ? -18.281 69.562 1.354 1 88.62 188 CYS B CA 1
ATOM 6138 C C . CYS B 1 188 ? -19.109 70.062 0.161 1 88.62 188 CYS B C 1
ATOM 6140 O O . CYS B 1 188 ? -18.672 70.938 -0.585 1 88.62 188 CYS B O 1
ATOM 6142 N N . ASP B 1 189 ? -20.203 69.562 -0.15 1 86.31 189 ASP B N 1
ATOM 6143 C CA . ASP B 1 189 ? -21.031 69.812 -1.321 1 86.31 189 ASP B CA 1
ATOM 6144 C C . ASP B 1 189 ? -21.609 71.25 -1.277 1 86.31 189 ASP B C 1
ATOM 6146 O O . ASP B 1 189 ? -21.656 71.938 -2.301 1 86.31 189 ASP B O 1
ATOM 6150 N N . ASP B 1 190 ? -21.984 71.688 -0.09 1 90.06 190 ASP B N 1
ATOM 6151 C CA . ASP B 1 190 ? -22.625 73 0.017 1 90.06 190 ASP B CA 1
ATOM 6152 C C . ASP B 1 190 ? -22.031 73.812 1.156 1 90.06 190 ASP B C 1
ATOM 6154 O O . ASP B 1 190 ? -22.609 73.875 2.236 1 90.06 190 ASP B O 1
ATOM 6158 N N . PRO B 1 191 ? -20.891 74.438 0.928 1 93.25 191 PRO B N 1
ATOM 6159 C CA . PRO B 1 191 ? -20.234 75.188 1.979 1 93.25 191 PRO B CA 1
ATOM 6160 C C . PRO B 1 191 ? -21.078 76.375 2.469 1 93.25 191 PRO B C 1
ATOM 6162 O O . PRO B 1 191 ? -21.031 76.75 3.652 1 93.25 191 PRO B O 1
ATOM 6165 N N . GLU B 1 192 ? -21.969 76.938 1.654 1 93.31 192 GLU B N 1
ATOM 6166 C CA . GLU B 1 192 ? -22.797 78.062 2.051 1 93.31 192 GLU B CA 1
ATOM 6167 C C . GLU B 1 192 ? -23.875 77.625 3.037 1 93.31 192 GLU B C 1
ATOM 6169 O O . GLU B 1 192 ? -24.188 78.375 3.98 1 93.31 192 GLU B O 1
ATOM 6174 N N . ASP B 1 193 ? -24.375 76.5 2.758 1 92.75 193 ASP B N 1
ATOM 6175 C CA . ASP B 1 193 ? -25.359 76 3.688 1 92.75 193 ASP B CA 1
ATOM 6176 C C . ASP B 1 193 ? -24.75 75.75 5.059 1 92.75 193 ASP B C 1
ATOM 6178 O O . ASP B 1 193 ? -25.375 75.938 6.09 1 92.75 193 ASP B O 1
ATOM 6182 N N . ALA B 1 194 ? -23.531 75.188 5.051 1 94.5 194 ALA B N 1
ATOM 6183 C CA . ALA B 1 194 ? -22.828 74.938 6.297 1 94.5 194 ALA B CA 1
ATOM 6184 C C . ALA B 1 194 ? -22.562 76.188 7.082 1 94.5 194 ALA B C 1
ATOM 6186 O O . ALA B 1 194 ? -22.703 76.25 8.305 1 94.5 194 ALA B O 1
ATOM 6187 N N . LEU B 1 195 ? -22.234 77.25 6.395 1 94.5 195 LEU B N 1
ATOM 6188 C CA . LEU B 1 195 ? -21.969 78.562 7.023 1 94.5 195 LEU B CA 1
ATOM 6189 C C . LEU B 1 195 ? -23.25 79.125 7.617 1 94.5 195 LEU B C 1
ATOM 6191 O O . LEU B 1 195 ? -23.234 79.688 8.711 1 94.5 195 LEU B O 1
ATOM 6195 N N . ASP B 1 196 ? -24.344 78.938 6.938 1 93.62 196 ASP B N 1
ATOM 6196 C CA . ASP B 1 196 ? -25.625 79.438 7.43 1 93.62 196 ASP B CA 1
ATOM 6197 C C . ASP B 1 196 ? -26.047 78.688 8.688 1 93.62 196 ASP B C 1
ATOM 6199 O O . ASP B 1 196 ? -26.547 79.25 9.641 1 93.62 196 ASP B O 1
ATOM 6203 N N . GLU B 1 197 ? -25.844 77.438 8.648 1 94.06 197 GLU B N 1
ATOM 6204 C CA . GLU B 1 197 ? -26.172 76.625 9.812 1 94.06 197 GLU B CA 1
ATOM 6205 C C . GLU B 1 197 ? -25.312 77 11.016 1 94.06 197 GLU B C 1
ATOM 6207 O O . GLU B 1 197 ? -25.812 77 12.148 1 94.06 197 GLU B O 1
ATOM 6212 N N . ALA B 1 198 ? -24.031 77.188 10.781 1 94.25 198 ALA B N 1
ATOM 6213 C CA . ALA B 1 198 ? -23.109 77.625 11.852 1 94.25 198 ALA B CA 1
ATOM 6214 C C . ALA B 1 198 ? -23.531 78.938 12.469 1 94.25 198 ALA B C 1
ATOM 6216 O O . ALA B 1 198 ? -23.266 79.188 13.648 1 94.25 198 ALA B O 1
ATOM 6217 N N . ASP B 1 199 ? -24.234 79.75 11.703 1 92.38 199 ASP B N 1
ATOM 6218 C CA . ASP B 1 199 ? -24.656 81.062 12.172 1 92.38 199 ASP B CA 1
ATOM 6219 C C . ASP B 1 199 ? -25.812 80.938 13.172 1 92.38 199 ASP B C 1
ATOM 6221 O O . ASP B 1 199 ? -26.125 81.875 13.867 1 92.38 199 ASP B O 1
ATOM 6225 N N . GLU B 1 200 ? -26.359 79.812 13.25 1 90 200 GLU B N 1
ATOM 6226 C CA . GLU B 1 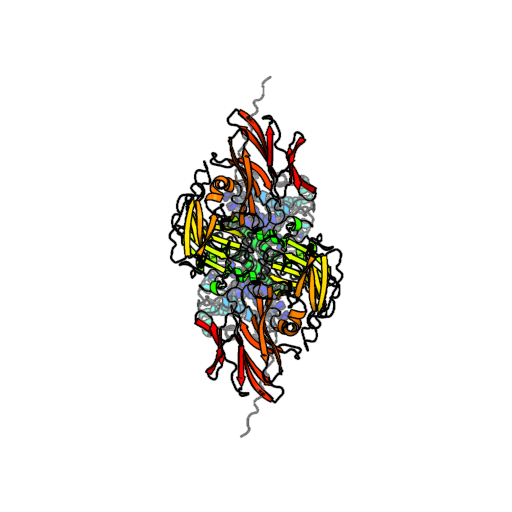200 ? -27.453 79.625 14.188 1 90 200 GLU B CA 1
ATOM 6227 C C . GLU B 1 200 ? -26.953 79.5 15.617 1 90 200 GLU B C 1
ATOM 6229 O O . GLU B 1 200 ? -27.719 79.625 16.562 1 90 200 GLU B O 1
ATOM 6234 N N . VAL B 1 201 ? -25.734 79.188 15.742 1 91.19 201 VAL B N 1
ATOM 6235 C CA . VAL B 1 201 ? -25.141 79.062 17.062 1 91.19 201 VAL B CA 1
ATOM 6236 C C . VAL B 1 201 ? -24.438 80.312 17.469 1 91.19 201 VAL B C 1
ATOM 6238 O O . VAL B 1 201 ? -23.719 80.938 16.656 1 91.19 201 VAL B O 1
ATOM 6241 N N . GLU B 1 202 ? -24.688 80.75 18.641 1 90.31 202 GLU B N 1
ATOM 6242 C CA . GLU B 1 202 ? -24.078 82 19.156 1 90.31 202 GLU B CA 1
ATOM 6243 C C . GLU B 1 202 ? -22.562 81.875 19.094 1 90.31 202 GLU B C 1
ATOM 6245 O O . GLU B 1 202 ? -21.969 80.875 19.406 1 90.31 202 GLU B O 1
ATOM 6250 N N . ALA B 1 203 ? -21.891 83 18.625 1 88.06 203 ALA B N 1
ATOM 6251 C CA . ALA B 1 203 ? -20.453 83 18.453 1 88.06 203 ALA B CA 1
ATOM 6252 C C . ALA B 1 203 ? -19.734 83.062 19.812 1 88.06 203 ALA B C 1
ATOM 6254 O O . ALA B 1 203 ? -19.531 84.125 20.375 1 88.06 203 ALA B O 1
ATOM 6255 N N . ARG B 1 204 ? -19.5 81.938 20.375 1 88.62 204 ARG B N 1
ATOM 6256 C CA . ARG B 1 204 ? -18.688 81.812 21.594 1 88.62 204 ARG B CA 1
ATOM 6257 C C . ARG B 1 204 ? -17.344 81.188 21.281 1 88.62 204 ARG B C 1
ATOM 6259 O O . ARG B 1 204 ? -17.047 80.062 21.828 1 88.62 204 ARG B O 1
ATOM 6266 N N . TYR B 1 205 ? -16.578 81.812 20.469 1 89.88 205 TYR B N 1
ATOM 6267 C CA . TYR B 1 205 ? -15.367 81.25 19.906 1 89.88 205 TYR B CA 1
ATOM 6268 C C . TYR B 1 205 ? -14.281 81.125 20.953 1 89.88 205 TYR B C 1
ATOM 6270 O O . TYR B 1 205 ? -13.422 80.25 20.859 1 89.88 205 TYR B O 1
ATOM 6278 N N . ASP B 1 206 ? -14.367 81.875 22.078 1 88 206 ASP B N 1
ATOM 6279 C CA . ASP B 1 206 ? -13.359 81.812 23.125 1 88 206 ASP B CA 1
ATOM 6280 C C . ASP B 1 206 ? -13.43 80.5 23.875 1 88 206 ASP B C 1
ATOM 6282 O O . ASP B 1 206 ? -12.422 80 24.422 1 88 206 ASP B O 1
ATOM 6286 N N . LEU B 1 207 ? -14.617 79.875 23.844 1 89.06 207 LEU B N 1
ATOM 6287 C CA . LEU B 1 207 ? -14.812 78.625 24.578 1 89.06 207 LEU B CA 1
ATOM 6288 C C . LEU B 1 207 ? -14.148 77.5 23.844 1 89.06 207 LEU B C 1
ATOM 6290 O O . LEU B 1 207 ? -13.898 76.438 24.453 1 89.06 207 LEU B O 1
ATOM 6294 N N . LEU B 1 208 ? -13.859 77.688 22.562 1 90.94 208 LEU B N 1
ATOM 6295 C CA . LEU B 1 208 ? -13.297 76.562 21.766 1 90.94 208 LEU B CA 1
ATOM 6296 C C . LEU B 1 208 ? -11.867 76.25 22.188 1 90.94 208 LEU B C 1
ATOM 6298 O O . LEU B 1 208 ? -11.367 75.188 21.969 1 90.94 208 LEU B O 1
ATOM 6302 N N . ALA B 1 209 ? -11.18 77.25 22.891 1 87.94 209 ALA B N 1
ATOM 6303 C CA . ALA B 1 209 ? -9.805 77.062 23.344 1 87.94 209 ALA B CA 1
ATOM 6304 C C . ALA B 1 209 ? -9.75 76.562 24.781 1 87.94 209 ALA B C 1
ATOM 6306 O O . ALA B 1 209 ? -8.672 76.438 25.359 1 87.94 209 ALA B O 1
ATOM 6307 N N . SER B 1 210 ? -10.875 76.25 25.312 1 88.94 210 SER B N 1
ATOM 6308 C CA . SER B 1 210 ? -10.953 75.75 26.703 1 88.94 210 SER B CA 1
ATOM 6309 C C . SER B 1 210 ? -10.367 74.375 26.844 1 88.94 210 SER B C 1
ATOM 6311 O O . SER B 1 210 ? -10.344 73.562 25.891 1 88.94 210 SER B O 1
ATOM 6313 N N . PRO B 1 211 ? -9.883 74 28.031 1 86.44 211 PRO B N 1
ATOM 6314 C CA . PRO B 1 211 ? -9.281 72.688 28.281 1 86.44 211 PRO B CA 1
ATOM 6315 C C . PRO B 1 211 ? -10.289 71.562 28.156 1 86.44 211 PRO B C 1
ATOM 6317 O O . PRO B 1 211 ? -9.906 70.438 27.938 1 86.44 211 PRO B O 1
ATOM 6320 N N . GLU B 1 212 ? -11.57 71.875 28.219 1 87.62 212 GLU B N 1
ATOM 6321 C CA . GLU B 1 212 ? -12.602 70.875 28.109 1 87.62 212 GLU B CA 1
ATOM 6322 C C . GLU B 1 212 ? -12.648 70.25 26.688 1 87.62 212 GLU B C 1
ATOM 6324 O O . GLU B 1 212 ? -13.133 69.188 26.484 1 87.62 212 GLU B O 1
ATOM 6329 N N . PHE B 1 213 ? -12.18 71.062 25.75 1 90.31 213 PHE B N 1
ATOM 6330 C CA . PHE B 1 213 ? -12.211 70.625 24.375 1 90.31 213 PHE B CA 1
ATOM 6331 C C . PHE B 1 213 ? -10.812 70.25 23.875 1 90.31 213 PHE B C 1
ATOM 6333 O O . PHE B 1 213 ? -10.562 70.188 22.672 1 90.31 213 PHE B O 1
ATOM 6340 N N . ASP B 1 214 ? -9.781 70.125 24.766 1 88.44 214 ASP B N 1
ATOM 6341 C CA . ASP B 1 214 ? -8.406 69.75 24.406 1 88.44 214 ASP B CA 1
ATOM 6342 C C . ASP B 1 214 ? -8.156 68.25 24.547 1 88.44 214 ASP B C 1
ATOM 6344 O O . ASP B 1 214 ? -7.984 67.75 25.656 1 88.44 214 ASP B O 1
ATOM 6348 N N . PRO B 1 215 ? -8.094 67.562 23.469 1 90.69 215 PRO B N 1
ATOM 6349 C CA . PRO B 1 215 ? -7.855 66.125 23.531 1 90.69 215 PRO B CA 1
ATOM 6350 C C . PRO B 1 215 ? -6.406 65.812 23.875 1 90.69 215 PRO B C 1
ATOM 6352 O O . PRO B 1 215 ? -6.055 64.625 24 1 90.69 215 PRO B O 1
ATOM 6355 N N . CYS B 1 216 ? -5.574 66.688 23.969 1 90.69 216 CYS B N 1
ATOM 6356 C CA . CYS B 1 216 ? -4.184 66.438 24.328 1 90.69 216 CYS B CA 1
ATOM 6357 C C . CYS B 1 216 ? -3.971 66.562 25.828 1 90.69 216 CYS B C 1
ATOM 6359 O O . CYS B 1 216 ? -2.889 66.312 26.344 1 90.69 216 CYS B O 1
ATOM 6361 N N . SER B 1 217 ? -4.859 67.188 26.531 1 88.75 217 SER B N 1
ATOM 6362 C CA . SER B 1 217 ? -4.891 67.25 27.984 1 88.75 217 SER B CA 1
ATOM 6363 C C . SER B 1 217 ? -5.98 66.312 28.547 1 88.75 217 SER B C 1
ATOM 6365 O O . SER B 1 217 ? -7.156 66.688 28.547 1 88.75 217 SER B O 1
ATOM 6367 N N . LEU B 1 218 ? -5.551 65.25 28.984 1 90.5 218 LEU B N 1
ATOM 6368 C CA . LEU B 1 218 ? -6.531 64.188 29.234 1 90.5 218 LEU B CA 1
ATOM 6369 C C . LEU B 1 218 ? -6.496 63.75 30.688 1 90.5 218 LEU B C 1
ATOM 6371 O O . LEU B 1 218 ? -5.496 63.938 31.391 1 90.5 218 LEU B O 1
ATOM 6375 N N . GLN B 1 219 ? -7.629 63.281 31.125 1 89.5 219 GLN B N 1
ATOM 6376 C CA . GLN B 1 219 ? -7.762 62.594 32.406 1 89.5 219 GLN B CA 1
ATOM 6377 C C . GLN B 1 219 ? -7.895 61.094 32.188 1 89.5 219 GLN B C 1
ATOM 6379 O O . GLN B 1 219 ? -8.578 60.625 31.281 1 89.5 219 GLN B O 1
ATOM 6384 N N . ALA B 1 220 ? -7.133 60.344 32.875 1 90.06 220 ALA B N 1
ATOM 6385 C CA . ALA B 1 220 ? -7.137 58.875 32.75 1 90.06 220 ALA B CA 1
ATOM 6386 C C . ALA B 1 220 ? -7.891 58.219 33.875 1 90.06 220 ALA B C 1
ATOM 6388 O O . ALA B 1 220 ? -7.719 58.594 35.062 1 90.06 220 ALA B O 1
ATOM 6389 N N . ARG B 1 221 ? -8.852 57.344 33.625 1 83.06 221 ARG B N 1
ATOM 6390 C CA . ARG B 1 221 ? -9.594 56.562 34.594 1 83.06 221 ARG B CA 1
ATOM 6391 C C . ARG B 1 221 ? -9.57 55.062 34.219 1 83.06 221 ARG B C 1
ATOM 6393 O O . ARG B 1 221 ? -9.383 54.719 33.031 1 83.06 221 ARG B O 1
ATOM 6400 N N . PRO B 1 222 ? -9.539 54.156 35.125 1 79.31 222 PRO B N 1
ATOM 6401 C CA . PRO B 1 222 ? -9.516 52.719 34.812 1 79.31 222 PRO B CA 1
ATOM 6402 C C . PRO B 1 222 ? -10.82 52.219 34.156 1 79.31 222 PRO B C 1
ATOM 6404 O O . PRO B 1 222 ? -11.867 52.875 34.344 1 79.31 222 PRO B O 1
ATOM 6407 N N . THR B 1 223 ? -10.672 51.188 33.219 1 80.12 223 THR B N 1
ATOM 6408 C CA . THR B 1 223 ? -11.852 50.531 32.688 1 80.12 223 THR B CA 1
ATOM 6409 C C . THR B 1 223 ? -12.453 49.594 33.719 1 80.12 223 THR B C 1
ATOM 6411 O O . THR B 1 223 ? -11.906 49.406 34.781 1 80.12 223 THR B O 1
ATOM 6414 N N . ASP B 1 224 ? -13.633 49.125 33.438 1 73.88 224 ASP B N 1
ATOM 6415 C CA . ASP B 1 224 ? -14.258 48.188 34.344 1 73.88 224 ASP B CA 1
ATOM 6416 C C . ASP B 1 224 ? -13.383 46.938 34.562 1 73.88 224 ASP B C 1
ATOM 6418 O O . ASP B 1 224 ? -13.266 46.125 33.656 1 73.88 224 ASP B O 1
ATOM 6422 N N . LEU B 1 225 ? -12.539 46.875 35.594 1 70.56 225 LEU B N 1
ATOM 6423 C CA . LEU B 1 225 ? -11.5 45.906 35.875 1 70.56 225 LEU B CA 1
ATOM 6424 C C . LEU B 1 225 ? -12.086 44.5 36 1 70.56 225 LEU B C 1
ATOM 6426 O O . LEU B 1 225 ? -11.484 43.531 35.562 1 70.56 225 LEU B O 1
ATOM 6430 N N . MET B 1 226 ? -13.242 44.312 36.5 1 66.38 226 MET B N 1
ATOM 6431 C CA . MET B 1 226 ? -13.828 43 36.719 1 66.38 226 MET B CA 1
ATOM 6432 C C . MET B 1 226 ? -14.234 42.344 35.406 1 66.38 226 MET B C 1
ATOM 6434 O O . MET B 1 226 ? -14.039 41.156 35.188 1 66.38 226 MET B O 1
ATOM 6438 N N . ARG B 1 227 ? -14.633 43.031 34.438 1 64.25 227 ARG B N 1
ATOM 6439 C CA . ARG B 1 227 ? -15.047 42.531 33.125 1 64.25 227 ARG B CA 1
ATOM 6440 C C . ARG B 1 227 ? -13.836 42.188 32.281 1 64.25 227 ARG B C 1
ATOM 6442 O O . ARG B 1 227 ? -13.867 41.219 31.5 1 64.25 227 ARG B O 1
ATOM 6449 N N . ARG B 1 228 ? -12.789 42.844 32.375 1 67 228 ARG B N 1
ATOM 6450 C CA . ARG B 1 228 ? -11.57 42.656 31.594 1 67 228 ARG B CA 1
ATOM 6451 C C . ARG B 1 228 ? -10.922 41.312 31.938 1 67 228 ARG B C 1
ATOM 6453 O O . ARG B 1 228 ? -10.422 40.625 31.062 1 67 228 ARG B O 1
ATOM 6460 N N . ARG B 1 229 ? -10.82 41.062 33.125 1 61.91 229 ARG B N 1
ATOM 6461 C CA . ARG B 1 229 ? -10.203 39.812 33.531 1 61.91 229 ARG B CA 1
ATOM 6462 C C . ARG B 1 229 ? -10.875 38.625 32.844 1 61.91 229 ARG B C 1
ATOM 6464 O O . ARG B 1 229 ? -10.195 37.656 32.469 1 61.91 229 ARG B O 1
ATOM 6471 N N . GLN B 1 230 ? -12.023 38.625 32.562 1 59.97 230 GLN B N 1
ATOM 6472 C CA . GLN B 1 230 ? -12.75 37.531 31.922 1 59.97 230 GLN B CA 1
ATOM 6473 C C . GLN B 1 230 ? -12.383 37.406 30.453 1 59.97 230 GLN B C 1
ATOM 6475 O O . GLN B 1 230 ? -12.219 36.312 29.938 1 59.97 230 GLN B O 1
ATOM 6480 N N . HIS B 1 231 ? -11.992 38.5 29.734 1 62.28 231 HIS B N 1
ATOM 6481 C CA . HIS B 1 231 ? -11.688 38.469 28.297 1 62.28 231 HIS B CA 1
ATOM 6482 C C . HIS B 1 231 ? -10.242 38.031 28.047 1 62.28 231 HIS B C 1
ATOM 6484 O O . HIS B 1 231 ? -9.953 37.375 27.047 1 62.28 231 HIS B O 1
ATOM 6490 N N . MET B 1 232 ? -9.359 38.406 28.844 1 62.09 232 MET B N 1
ATOM 6491 C CA . MET B 1 232 ? -7.949 38.062 28.672 1 62.09 232 MET B CA 1
ATOM 6492 C C . MET B 1 232 ? -7.734 36.562 28.719 1 62.09 232 MET B C 1
ATOM 6494 O O . MET B 1 232 ? -6.883 36.031 28 1 62.09 232 MET B O 1
ATOM 6498 N N . LYS B 1 233 ? -8.406 35.938 29.438 1 58.72 233 LYS B N 1
ATOM 6499 C CA . LYS B 1 233 ? -8.328 34.469 29.422 1 58.72 233 LYS B CA 1
ATOM 6500 C C . LYS B 1 233 ? -8.656 33.938 28.031 1 58.72 233 LYS B C 1
ATOM 6502 O O . LYS B 1 233 ? -7.992 33 27.547 1 58.72 233 LYS B O 1
ATOM 6507 N N . ALA B 1 234 ? -9.445 34.5 27.391 1 58.72 234 ALA B N 1
ATOM 6508 C CA . ALA B 1 234 ? -9.852 34.062 26.062 1 58.72 234 ALA B CA 1
ATOM 6509 C C . ALA B 1 234 ? -8.781 34.375 25.016 1 58.72 234 ALA B C 1
ATOM 6511 O O . ALA B 1 234 ? -8.516 33.562 24.125 1 58.72 234 ALA B O 1
ATOM 6512 N N . ALA B 1 235 ? -8.055 35.5 25.078 1 59.59 235 ALA B N 1
ATOM 6513 C CA . ALA B 1 235 ? -7.012 35.906 24.156 1 59.59 235 ALA B CA 1
ATOM 6514 C C . ALA B 1 235 ? -5.777 35 24.281 1 59.59 235 ALA B C 1
ATOM 6516 O O . ALA B 1 235 ? -5.105 34.719 23.297 1 59.59 235 ALA B O 1
ATOM 6517 N N . GLY B 1 236 ? -5.457 34.625 25.391 1 56.97 236 GLY B N 1
ATOM 6518 C CA . GLY B 1 236 ? -4.363 33.688 25.578 1 56.97 236 GLY B CA 1
ATOM 6519 C C . GLY B 1 236 ? -4.547 32.406 24.812 1 56.97 236 GLY B C 1
ATOM 6520 O O . GLY B 1 236 ? -3.611 31.906 24.172 1 56.97 236 GLY B O 1
ATOM 6521 N N . VAL B 1 237 ? -5.617 31.953 24.812 1 57.66 237 VAL B N 1
ATOM 6522 C CA . VAL B 1 237 ? -5.926 30.719 24.094 1 57.66 237 VAL B CA 1
ATOM 6523 C C . VAL B 1 237 ? -5.75 30.938 22.594 1 57.66 237 VAL B C 1
ATOM 6525 O O . VAL B 1 237 ? -5.203 30.078 21.891 1 57.66 237 VAL B O 1
ATOM 6528 N N . ALA B 1 238 ? -6 32.062 22.125 1 55.22 238 ALA B N 1
ATOM 6529 C CA . ALA B 1 238 ? -5.867 32.375 20.703 1 55.22 238 ALA B CA 1
ATOM 6530 C C . ALA B 1 238 ? -4.398 32.5 20.312 1 55.22 238 ALA B C 1
ATOM 6532 O O . ALA B 1 238 ? -3.994 32.031 19.234 1 55.22 238 ALA B O 1
ATOM 6533 N N . ALA B 1 239 ? -3.615 33.188 21.062 1 57.28 239 ALA B N 1
ATOM 6534 C CA . ALA B 1 239 ? -2.193 33.375 20.781 1 57.28 239 ALA B CA 1
ATOM 6535 C C . ALA B 1 239 ? -1.47 32.031 20.75 1 57.28 239 ALA B C 1
ATOM 6537 O O . ALA B 1 239 ? -0.614 31.797 19.891 1 57.28 239 ALA B O 1
ATOM 6538 N N . ALA B 1 240 ? -1.766 31.234 21.625 1 56.97 240 ALA B N 1
ATOM 6539 C CA . ALA B 1 240 ? -1.184 29.891 21.594 1 56.97 240 ALA B CA 1
ATOM 6540 C C . ALA B 1 240 ? -1.516 29.172 20.281 1 56.97 240 ALA B C 1
ATOM 6542 O O . ALA B 1 240 ? -0.665 28.5 19.703 1 56.97 240 ALA B O 1
ATOM 6543 N N . ALA B 1 241 ? -2.619 29.391 19.812 1 54.62 241 ALA B N 1
ATOM 6544 C CA . ALA B 1 241 ? -3.031 28.781 18.547 1 54.62 241 ALA B CA 1
ATOM 6545 C C . ALA B 1 241 ? -2.215 29.344 17.391 1 54.62 241 ALA B C 1
ATOM 6547 O O . ALA B 1 241 ? -1.815 28.594 16.5 1 54.62 241 ALA B O 1
ATOM 6548 N N . VAL B 1 242 ? -1.883 30.625 17.344 1 54.28 242 VAL B N 1
ATOM 6549 C CA . VAL B 1 242 ? -1.094 31.25 16.281 1 54.28 242 VAL B CA 1
ATOM 6550 C C . VAL B 1 242 ? 0.344 30.734 16.344 1 54.28 242 VAL B C 1
ATOM 6552 O O . VAL B 1 242 ? 0.959 30.469 15.312 1 54.28 242 VAL B O 1
ATOM 6555 N N . LEU B 1 243 ? 0.9 30.688 17.453 1 53.5 243 LEU B N 1
ATOM 6556 C CA . LEU B 1 243 ? 2.262 30.172 17.578 1 53.5 243 LEU B CA 1
ATOM 6557 C C . LEU B 1 243 ? 2.369 28.766 17.031 1 53.5 243 LEU B C 1
ATOM 6559 O O . LEU B 1 243 ? 3.348 28.422 16.359 1 53.5 243 LEU B O 1
ATOM 6563 N N . VAL B 1 244 ? 1.502 27.953 17.344 1 52.56 244 VAL B N 1
ATOM 6564 C CA . VAL B 1 244 ? 1.492 26.594 16.828 1 52.56 244 VAL B CA 1
ATOM 6565 C C . VAL B 1 244 ? 1.403 26.609 15.297 1 52.56 244 VAL B C 1
ATOM 6567 O O . VAL B 1 244 ? 2.105 25.859 14.617 1 52.56 244 VAL B O 1
ATOM 6570 N N . CYS B 1 245 ? 0.64 27.531 14.828 1 52 245 CYS B N 1
ATOM 6571 C CA . CYS B 1 245 ? 0.527 27.672 13.383 1 52 245 CYS B CA 1
ATOM 6572 C C . CYS B 1 245 ? 1.838 28.156 12.781 1 52 245 CYS B C 1
ATOM 6574 O O . CYS B 1 245 ? 2.248 27.688 11.711 1 52 245 CYS B O 1
ATOM 6576 N N . GLY B 1 246 ? 2.34 29.188 13.352 1 49.66 246 GLY B N 1
ATOM 6577 C CA . GLY B 1 246 ? 3.615 29.703 12.875 1 49.66 246 GLY B CA 1
ATOM 6578 C C . GLY B 1 246 ? 4.723 28.672 12.891 1 49.66 246 GLY B C 1
ATOM 6579 O O . GLY B 1 246 ? 5.527 28.609 11.953 1 49.66 246 GLY B O 1
ATOM 6580 N N . ALA B 1 247 ? 4.883 27.969 13.969 1 49.94 247 ALA B N 1
ATOM 6581 C CA . ALA B 1 247 ? 5.871 26.906 14.039 1 49.94 247 ALA B CA 1
ATOM 6582 C C . ALA B 1 247 ? 5.66 25.875 12.93 1 49.94 247 ALA B C 1
ATOM 6584 O O . ALA B 1 247 ? 6.621 25.312 12.398 1 49.94 247 ALA B O 1
ATOM 6585 N N . LEU B 1 248 ? 4.496 25.578 12.664 1 48.22 248 LEU B N 1
ATOM 6586 C CA . LEU B 1 248 ? 4.168 24.656 11.594 1 48.22 248 LEU B CA 1
ATOM 6587 C C . LEU B 1 248 ? 4.578 25.219 10.234 1 48.22 248 LEU B C 1
ATOM 6589 O O . LEU B 1 248 ? 4.906 24.453 9.32 1 48.22 248 LEU B O 1
ATOM 6593 N N . LEU B 1 249 ? 4.379 26.562 10.117 1 47.69 249 LEU B N 1
ATOM 6594 C CA . LEU B 1 249 ? 4.781 27.156 8.844 1 47.69 249 LEU B CA 1
ATOM 6595 C C . LEU B 1 249 ? 6.297 27.281 8.766 1 47.69 249 LEU B C 1
ATOM 6597 O O . LEU B 1 249 ? 6.836 27.703 7.738 1 47.69 249 LEU B O 1
ATOM 6601 N N . GLY B 1 250 ? 7.152 26.594 9.211 1 45.88 250 GLY B N 1
ATOM 6602 C CA . GLY B 1 250 ? 8.602 26.578 9.125 1 45.88 250 GLY B CA 1
ATOM 6603 C C . GLY B 1 250 ? 9.156 27.672 8.242 1 45.88 250 GLY B C 1
ATOM 6604 O O . GLY B 1 250 ? 8.5 28.109 7.297 1 45.88 250 GLY B O 1
ATOM 6605 N N . LEU B 1 251 ? 9.875 28.672 8.742 1 41.25 251 LEU B N 1
ATOM 6606 C CA . LEU B 1 251 ? 10.609 29.688 8.008 1 41.25 251 LEU B CA 1
ATOM 6607 C C . LEU B 1 251 ? 11.375 29.078 6.84 1 41.25 251 LEU B C 1
ATOM 6609 O O . LEU B 1 251 ? 12.078 28.078 7.004 1 41.25 251 LEU B O 1
ATOM 6613 N N . PRO B 1 252 ? 10.953 29.328 5.57 1 43.72 252 PRO B N 1
ATOM 6614 C CA . PRO B 1 252 ? 11.648 28.891 4.359 1 43.72 252 PRO B CA 1
ATOM 6615 C C . PRO B 1 252 ? 13.148 29.188 4.398 1 43.72 252 PRO B C 1
ATOM 6617 O O . PRO B 1 252 ? 13.547 30.359 4.422 1 43.72 252 PRO B O 1
ATOM 6620 N N . GLY B 1 253 ? 13.898 28.891 5.348 1 40.12 253 GLY B N 1
ATOM 6621 C CA . GLY B 1 253 ? 15.305 29.203 5.125 1 40.12 253 GLY B CA 1
ATOM 6622 C C . GLY B 1 253 ? 15.891 28.5 3.916 1 40.12 253 GLY B C 1
ATOM 6623 O O . GLY B 1 253 ? 15.305 27.547 3.402 1 40.12 253 GLY B O 1
ATOM 6624 N N . GLU B 1 254 ? 16.797 29.125 3.115 1 50.22 254 GLU B N 1
ATOM 6625 C CA . GLU B 1 254 ? 17.5 28.781 1.885 1 50.22 254 GLU B CA 1
ATOM 6626 C C . GLU B 1 254 ? 17.984 27.344 1.907 1 50.22 254 GLU B C 1
ATOM 6628 O O . GLU B 1 254 ? 18.109 26.703 0.856 1 50.22 254 GLU B O 1
ATOM 6633 N N . GLY B 1 255 ? 18.578 26.859 2.982 1 52.34 255 GLY B N 1
ATOM 6634 C CA . GLY B 1 255 ? 19.188 25.531 2.992 1 52.34 255 GLY B CA 1
ATOM 6635 C C . GLY B 1 255 ? 18.219 24.438 3.395 1 52.34 255 GLY B C 1
ATOM 6636 O O . GLY B 1 255 ? 17.062 24.703 3.709 1 52.34 255 GLY B O 1
ATOM 6637 N N . TRP B 1 256 ? 18.641 23.203 2.986 1 63.12 256 TRP B N 1
ATOM 6638 C CA . TRP B 1 256 ? 17.875 22.047 3.416 1 63.12 256 TRP B CA 1
ATOM 6639 C C . TRP B 1 256 ? 17.734 22.016 4.934 1 63.12 256 TRP B C 1
ATOM 6641 O O . TRP B 1 256 ? 18.719 22.219 5.656 1 63.12 256 TRP B O 1
ATOM 6651 N N . GLY B 1 257 ? 16.719 22.203 5.434 1 63.06 257 GLY B N 1
ATOM 6652 C CA . GLY B 1 257 ? 16.453 21.969 6.848 1 63.06 257 GLY B CA 1
ATOM 6653 C C . GLY B 1 257 ? 16.703 20.531 7.273 1 63.06 257 GLY B C 1
ATOM 6654 O O . GLY B 1 257 ? 17.297 19.75 6.523 1 63.06 257 GLY B O 1
ATOM 6655 N N . PRO B 1 258 ? 16.406 20.188 8.43 1 68.69 258 PRO B N 1
ATOM 6656 C CA . PRO B 1 258 ? 16.641 18.844 8.945 1 68.69 258 PRO B CA 1
ATOM 6657 C C . PRO B 1 258 ? 15.984 17.75 8.109 1 68.69 258 PRO B C 1
ATOM 6659 O O . PRO B 1 258 ? 16.453 16.609 8.078 1 68.69 258 PRO B O 1
ATOM 6662 N N . ASP B 1 259 ? 14.945 18.203 7.43 1 72.69 259 ASP B N 1
ATOM 6663 C CA . ASP B 1 259 ? 14.25 17.219 6.621 1 72.69 259 ASP B CA 1
ATOM 6664 C C . ASP B 1 259 ? 14.664 17.312 5.152 1 72.69 259 ASP B C 1
ATOM 6666 O O . ASP B 1 259 ? 14.008 16.75 4.281 1 72.69 259 ASP B O 1
ATOM 6670 N N . GLY B 1 260 ? 15.633 18.016 4.961 1 68.5 260 GLY B N 1
ATOM 6671 C CA . GLY B 1 260 ? 16.203 18.078 3.625 1 68.5 260 GLY B CA 1
ATOM 6672 C C . GLY B 1 260 ? 15.281 18.703 2.602 1 68.5 260 GLY B C 1
ATOM 6673 O O . GLY B 1 260 ? 14.773 19.812 2.814 1 68.5 260 GLY B O 1
ATOM 6674 N N . ALA B 1 261 ? 15.102 18.016 1.543 1 79.75 261 ALA B N 1
ATOM 6675 C CA . ALA B 1 261 ? 14.32 18.531 0.422 1 79.75 261 ALA B CA 1
ATOM 6676 C C . ALA B 1 261 ? 12.82 18.359 0.679 1 79.75 261 ALA B C 1
ATOM 6678 O O . ALA B 1 261 ? 12.008 18.609 -0.21 1 79.75 261 ALA B O 1
ATOM 6679 N N . ALA B 1 262 ? 12.469 17.938 1.837 1 78.25 262 ALA B N 1
ATOM 6680 C CA . ALA B 1 262 ? 11.055 17.734 2.15 1 78.25 262 ALA B CA 1
ATOM 6681 C C . ALA B 1 262 ? 10.328 19.062 2.273 1 78.25 262 ALA B C 1
ATOM 6683 O O . ALA B 1 262 ? 10.922 20.078 2.66 1 78.25 262 ALA B O 1
ATOM 6684 N N . ALA B 1 263 ? 9.109 19.094 1.865 1 77.12 263 ALA B N 1
ATOM 6685 C CA . ALA B 1 263 ? 8.242 20.25 2.064 1 77.12 263 ALA B CA 1
ATOM 6686 C C . ALA B 1 263 ? 7.93 20.453 3.545 1 77.12 263 ALA B C 1
ATOM 6688 O O . ALA B 1 263 ? 8.117 19.547 4.355 1 77.12 263 ALA B O 1
ATOM 6689 N N . PRO B 1 264 ? 7.535 21.562 3.826 1 69.94 264 PRO B N 1
ATOM 6690 C CA . PRO B 1 264 ? 7.184 21.812 5.227 1 69.94 264 PRO B CA 1
ATOM 6691 C C . PRO B 1 264 ? 6.055 20.906 5.715 1 69.94 264 PRO B C 1
ATOM 6693 O O . PRO B 1 264 ? 5.309 20.344 4.906 1 69.94 264 PRO B O 1
ATOM 6696 N N . PRO B 1 265 ? 5.84 20.688 6.938 1 67.31 265 PRO B N 1
ATOM 6697 C CA . PRO B 1 265 ? 4.902 19.719 7.52 1 67.31 265 PRO B CA 1
ATOM 6698 C C . PRO B 1 265 ? 3.451 20 7.133 1 67.31 265 PRO B C 1
ATOM 6700 O O . PRO B 1 265 ? 2.607 19.109 7.188 1 67.31 265 PRO B O 1
ATOM 6703 N N . TYR B 1 266 ? 3.164 21.25 6.781 1 64.38 266 TYR B N 1
ATOM 6704 C CA . TYR B 1 266 ? 1.779 21.578 6.461 1 64.38 266 TYR B CA 1
ATOM 6705 C C . TYR B 1 266 ? 1.485 21.312 4.984 1 64.38 266 TYR B C 1
ATOM 6707 O O . TYR B 1 266 ? 0.33 21.359 4.559 1 64.38 266 TYR B O 1
ATOM 6715 N N . ALA B 1 267 ? 2.59 21.016 4.289 1 66.94 267 ALA B N 1
ATOM 6716 C CA . ALA B 1 267 ? 2.385 20.734 2.869 1 66.94 267 ALA B CA 1
ATOM 6717 C C . ALA B 1 267 ? 1.665 19.406 2.666 1 66.94 267 ALA B C 1
ATOM 6719 O O . ALA B 1 267 ? 1.904 18.438 3.398 1 66.94 267 ALA B O 1
ATOM 6720 N N . GLN B 1 268 ? 0.657 19.5 1.842 1 75.5 268 GLN B N 1
ATOM 6721 C CA . GLN B 1 268 ? -0.087 18.266 1.561 1 75.5 268 GLN B CA 1
ATOM 6722 C C . GLN B 1 268 ? 0.467 17.562 0.33 1 75.5 268 GLN B C 1
ATOM 6724 O O . GLN B 1 268 ? 0.89 18.203 -0.63 1 75.5 268 GLN B O 1
ATOM 6729 N N . ASN B 1 269 ? 0.673 16.344 0.455 1 85.06 269 ASN B N 1
ATOM 6730 C CA . ASN B 1 269 ? 1.036 15.492 -0.677 1 85.06 269 ASN B CA 1
ATOM 6731 C C . ASN B 1 269 ? -0.118 15.352 -1.665 1 85.06 269 ASN B C 1
ATOM 6733 O O . ASN B 1 269 ? -1.223 14.961 -1.284 1 85.06 269 ASN B O 1
ATOM 6737 N N . PRO B 1 270 ? 0.117 15.797 -2.873 1 86.75 270 PRO B N 1
ATOM 6738 C CA . PRO B 1 270 ? -0.972 15.734 -3.852 1 86.75 270 PRO B CA 1
ATOM 6739 C C . PRO B 1 270 ? -1.631 14.359 -3.922 1 86.75 270 PRO B C 1
ATOM 6741 O O . PRO B 1 270 ? -2.854 14.266 -4.066 1 86.75 270 PRO B O 1
ATOM 6744 N N . ALA B 1 271 ? -0.858 13.367 -3.924 1 90.94 271 ALA B N 1
ATOM 6745 C CA . ALA B 1 271 ? -1.433 12.031 -3.965 1 90.94 271 ALA B CA 1
ATOM 6746 C C . ALA B 1 271 ? -2.281 11.758 -2.727 1 90.94 271 ALA B C 1
ATOM 6748 O O . ALA B 1 271 ? -3.309 11.078 -2.805 1 90.94 271 ALA B O 1
ATOM 6749 N N . GLY B 1 272 ? -1.844 12.242 -1.619 1 89.5 272 GLY B N 1
ATOM 6750 C CA . GLY B 1 272 ? -2.625 12.117 -0.398 1 89.5 272 GLY B CA 1
ATOM 6751 C C . GLY B 1 272 ? -3.943 12.859 -0.451 1 89.5 272 GLY B C 1
ATOM 6752 O O . GLY B 1 272 ? -4.957 12.375 0.06 1 89.5 272 GLY B O 1
ATOM 6753 N N . GLN B 1 273 ? -3.9 13.984 -1.08 1 89.25 273 GLN B N 1
ATOM 6754 C CA . GLN B 1 273 ? -5.129 14.75 -1.239 1 89.25 273 GLN B CA 1
ATOM 6755 C C . GLN B 1 273 ? -6.105 14.047 -2.174 1 89.25 273 GLN B C 1
ATOM 6757 O O . GLN B 1 273 ? -7.309 14 -1.906 1 89.25 273 GLN B O 1
ATOM 6762 N N . ALA B 1 274 ? -5.578 13.562 -3.188 1 94 274 ALA B N 1
ATOM 6763 C CA . ALA B 1 274 ? -6.414 12.828 -4.137 1 94 274 ALA B CA 1
ATOM 6764 C C . ALA B 1 274 ? -7.039 11.602 -3.484 1 94 274 ALA B C 1
ATOM 6766 O O . ALA B 1 274 ? -8.164 11.219 -3.818 1 94 274 ALA B O 1
ATOM 6767 N N . ALA B 1 275 ? -6.328 11 -2.586 1 94.88 275 ALA B N 1
ATOM 6768 C CA . ALA B 1 275 ? -6.801 9.797 -1.907 1 94.88 275 ALA B CA 1
ATOM 6769 C C . ALA B 1 275 ? -8.039 10.094 -1.063 1 94.88 275 ALA B C 1
ATOM 6771 O O . ALA B 1 275 ? -8.812 9.188 -0.747 1 94.88 275 ALA B O 1
ATOM 6772 N N . LEU B 1 276 ? -8.234 11.344 -0.67 1 92.62 276 LEU B N 1
ATOM 6773 C CA . LEU B 1 276 ? -9.336 11.711 0.211 1 92.62 276 LEU B CA 1
ATOM 6774 C C . LEU B 1 276 ? -10.531 12.211 -0.593 1 92.62 276 LEU B C 1
ATOM 6776 O O . LEU B 1 276 ? -11.57 12.539 -0.024 1 92.62 276 LEU B O 1
ATOM 6780 N N . ASP B 1 277 ? -10.43 12.25 -1.884 1 94 277 ASP B N 1
ATOM 6781 C CA . ASP B 1 277 ? -11.492 12.703 -2.775 1 94 277 ASP B CA 1
ATOM 6782 C C . ASP B 1 277 ? -12.336 11.531 -3.27 1 94 277 ASP B C 1
ATOM 6784 O O . ASP B 1 277 ? -11.859 10.695 -4.039 1 94 277 ASP B O 1
ATOM 6788 N N . PRO B 1 278 ? -13.609 11.508 -2.869 1 95.75 278 PRO B N 1
ATOM 6789 C CA . PRO B 1 278 ? -14.469 10.422 -3.338 1 95.75 278 PRO B CA 1
ATOM 6790 C C . PRO B 1 278 ? -14.586 10.375 -4.859 1 95.75 278 PRO B C 1
ATOM 6792 O O . PRO B 1 278 ? -14.844 9.312 -5.434 1 95.75 278 PRO B O 1
ATOM 6795 N N . GLY B 1 279 ? -14.367 11.5 -5.473 1 95.75 279 GLY B N 1
ATOM 6796 C CA . GLY B 1 279 ? -14.461 11.57 -6.922 1 95.75 279 GLY B CA 1
ATOM 6797 C C . GLY B 1 279 ? -13.297 10.898 -7.625 1 95.75 279 GLY B C 1
ATOM 6798 O O . GLY B 1 279 ? -13.352 10.648 -8.828 1 95.75 279 GLY B O 1
ATOM 6799 N N . GLN B 1 280 ? -12.289 10.602 -6.941 1 96.62 280 GLN B N 1
ATOM 6800 C CA . GLN B 1 280 ? -11.094 10.008 -7.539 1 96.62 280 GLN B CA 1
ATOM 6801 C C . GLN B 1 280 ? -11.031 8.508 -7.27 1 96.62 280 GLN B C 1
ATOM 6803 O O . GLN B 1 280 ? -10.078 7.84 -7.668 1 96.62 280 GLN B O 1
ATOM 6808 N N . LEU B 1 281 ? -12.031 7.961 -6.543 1 97.5 281 LEU B N 1
ATOM 6809 C CA . LEU B 1 281 ? -12.094 6.516 -6.348 1 97.5 281 LEU B CA 1
ATOM 6810 C C . LEU B 1 281 ? -12.172 5.789 -7.684 1 97.5 281 LEU B C 1
ATOM 6812 O O . LEU B 1 281 ? -12.852 6.242 -8.602 1 97.5 281 LEU B O 1
ATOM 6816 N N . THR B 1 282 ? -11.492 4.707 -7.816 1 95.25 282 THR B N 1
ATOM 6817 C CA . THR B 1 282 ? -11.516 3.939 -9.055 1 95.25 282 THR B CA 1
ATOM 6818 C C . THR B 1 282 ? -12.461 2.748 -8.945 1 95.25 282 THR B C 1
ATOM 6820 O O . THR B 1 282 ? -12.805 2.324 -7.84 1 95.25 282 THR B O 1
ATOM 6823 N N . THR B 1 283 ? -12.969 2.295 -10.031 1 95.44 283 THR B N 1
ATOM 6824 C CA . THR B 1 283 ? -13.836 1.129 -10.109 1 95.44 283 THR B CA 1
ATOM 6825 C C . THR B 1 283 ? -13.484 0.266 -11.32 1 95.44 283 THR B C 1
ATOM 6827 O O . THR B 1 283 ? -12.891 0.752 -12.281 1 95.44 283 THR B O 1
ATOM 6830 N N . ALA B 1 284 ? -13.695 -0.97 -11.188 1 92.69 284 ALA B N 1
ATOM 6831 C CA . ALA B 1 284 ? -13.539 -1.876 -12.32 1 92.69 284 ALA B CA 1
ATOM 6832 C C . ALA B 1 284 ? -14.859 -2.064 -13.062 1 92.69 284 ALA B C 1
ATOM 6834 O O . ALA B 1 284 ? -15.93 -2.004 -12.461 1 92.69 284 ALA B O 1
ATOM 6835 N N . ALA B 1 285 ? -14.711 -2.305 -14.312 1 90.06 285 ALA B N 1
ATOM 6836 C CA . ALA B 1 285 ? -15.898 -2.66 -15.078 1 90.06 285 ALA B CA 1
ATOM 6837 C C . ALA B 1 285 ? -16.422 -4.035 -14.672 1 90.06 285 ALA B C 1
ATOM 6839 O O . ALA B 1 285 ? -15.648 -4.906 -14.266 1 90.06 285 ALA B O 1
ATOM 6840 N N . ALA B 1 286 ? -17.688 -4.379 -14.656 1 89.25 286 ALA B N 1
ATOM 6841 C CA . ALA B 1 286 ? -18.312 -5.629 -14.227 1 89.25 286 ALA B CA 1
ATOM 6842 C C . ALA B 1 286 ? -17.688 -6.824 -14.945 1 89.25 286 ALA B C 1
ATOM 6844 O O . ALA B 1 286 ? -17.5 -7.887 -14.344 1 89.25 286 ALA B O 1
ATOM 6845 N N . GLY B 1 287 ? -17.219 -6.746 -16.141 1 86.31 287 GLY B N 1
ATOM 6846 C CA . GLY B 1 287 ? -16.672 -7.863 -16.891 1 86.31 287 GLY B CA 1
ATOM 6847 C C . GLY B 1 287 ? -15.164 -7.77 -17.062 1 86.31 287 GLY B C 1
ATOM 6848 O O . GLY B 1 287 ? -14.578 -8.539 -17.828 1 86.31 287 GLY B O 1
ATOM 6849 N N . ALA B 1 288 ? -14.57 -7.016 -16.25 1 85.44 288 ALA B N 1
ATOM 6850 C CA . ALA B 1 288 ? -13.133 -6.809 -16.406 1 85.44 288 ALA B CA 1
ATOM 6851 C C . ALA B 1 288 ? -12.359 -8.086 -16.094 1 85.44 288 ALA B C 1
ATOM 6853 O O . ALA B 1 288 ? -11.344 -8.375 -16.75 1 85.44 288 ALA B O 1
ATOM 6854 N N . TRP B 1 289 ? -12.844 -8.883 -15.109 1 86.31 289 TRP B N 1
ATOM 6855 C CA . TRP B 1 289 ? -12.133 -10.094 -14.695 1 86.31 289 TRP B CA 1
ATOM 6856 C C . TRP B 1 289 ? -12.125 -11.125 -15.812 1 86.31 289 TRP B C 1
ATOM 6858 O O . TRP B 1 289 ? -11.266 -12.016 -15.836 1 86.31 289 TRP B O 1
ATOM 6868 N N . LYS B 1 290 ? -12.945 -11.023 -16.766 1 81.56 290 LYS B N 1
ATOM 6869 C CA . LYS B 1 290 ? -13.016 -11.969 -17.875 1 81.56 290 LYS B CA 1
ATOM 6870 C C . LYS B 1 290 ? -11.898 -11.711 -18.891 1 81.56 290 LYS B C 1
ATOM 6872 O O . LYS B 1 290 ? -11.555 -12.602 -19.672 1 81.56 290 LYS B O 1
ATOM 6877 N N . ARG B 1 291 ? -11.312 -10.5 -18.844 1 75.31 291 ARG B N 1
ATOM 6878 C CA . ARG B 1 291 ? -10.328 -10.133 -19.859 1 75.31 291 ARG B CA 1
ATOM 6879 C C . ARG B 1 291 ? -8.945 -9.945 -19.234 1 75.31 291 ARG B C 1
ATOM 6881 O O . ARG B 1 291 ? -7.934 -10.008 -19.938 1 75.31 291 ARG B O 1
ATOM 6888 N N . SER B 1 292 ? -8.977 -9.797 -18.016 1 78.25 292 SER B N 1
ATOM 6889 C CA . SER B 1 292 ? -7.719 -9.508 -17.344 1 78.25 292 SER B CA 1
ATOM 6890 C C . SER B 1 292 ? -6.969 -10.789 -17 1 78.25 292 SER B C 1
ATOM 6892 O O . SER B 1 292 ? -7.582 -11.828 -16.75 1 78.25 292 SER B O 1
ATOM 6894 N N . ALA B 1 293 ? -5.605 -10.609 -16.953 1 77.94 293 ALA B N 1
ATOM 6895 C CA . ALA B 1 293 ? -4.77 -11.719 -16.516 1 77.94 293 ALA B CA 1
ATOM 6896 C C . ALA B 1 293 ? -4.781 -11.836 -14.992 1 77.94 293 ALA B C 1
ATOM 6898 O O . ALA B 1 293 ? -4.363 -12.859 -14.438 1 77.94 293 ALA B O 1
ATOM 6899 N N . ARG B 1 294 ? -5.32 -10.852 -14.383 1 83.38 294 ARG B N 1
ATOM 6900 C CA . ARG B 1 294 ? -5.391 -10.844 -12.93 1 83.38 294 ARG B CA 1
ATOM 6901 C C . ARG B 1 294 ? -6.809 -11.148 -12.445 1 83.38 294 ARG B C 1
ATOM 6903 O O . ARG B 1 294 ? -7.785 -10.75 -13.086 1 83.38 294 ARG B O 1
ATOM 6910 N N . THR B 1 295 ? -6.871 -11.938 -11.422 1 87.88 295 THR B N 1
ATOM 6911 C CA . THR B 1 295 ? -8.148 -12.203 -10.766 1 87.88 295 THR B CA 1
ATOM 6912 C C . THR B 1 295 ? -8.07 -11.906 -9.273 1 87.88 295 THR B C 1
ATOM 6914 O O . THR B 1 295 ? -8.344 -12.781 -8.445 1 87.88 295 THR B O 1
ATOM 6917 N N . ASP B 1 296 ? -7.652 -10.789 -8.945 1 93.25 296 ASP B N 1
ATOM 6918 C CA . ASP B 1 296 ? -7.594 -10.344 -7.559 1 93.25 296 ASP B CA 1
ATOM 6919 C C . ASP B 1 296 ? -8.664 -9.289 -7.273 1 93.25 296 ASP B C 1
ATOM 6921 O O . ASP B 1 296 ? -9.648 -9.18 -8.008 1 93.25 296 ASP B O 1
ATOM 6925 N N . PHE B 1 297 ? -8.594 -8.57 -6.246 1 96.44 297 PHE B N 1
ATOM 6926 C CA . PHE B 1 297 ? -9.625 -7.645 -5.797 1 96.44 297 PHE B CA 1
ATOM 6927 C C . PHE B 1 297 ? -9.711 -6.438 -6.727 1 96.44 297 PHE B C 1
ATOM 6929 O O . PHE B 1 297 ? -10.703 -5.715 -6.719 1 96.44 297 PHE B O 1
ATOM 6936 N N . SER B 1 298 ? -8.625 -6.191 -7.516 1 92.88 298 SER B N 1
ATOM 6937 C CA . SER B 1 298 ? -8.625 -5.062 -8.438 1 92.88 298 SER B CA 1
ATOM 6938 C C . SER B 1 298 ? -9.625 -5.266 -9.562 1 92.88 298 SER B C 1
ATOM 6940 O O . SER B 1 298 ? -9.992 -4.312 -10.266 1 92.88 298 SER B O 1
ATOM 6942 N N . MET B 1 299 ? -10.141 -6.426 -9.664 1 92.69 299 MET B N 1
ATOM 6943 C CA . MET B 1 299 ? -11.062 -6.711 -10.758 1 92.69 299 MET B CA 1
ATOM 6944 C C . MET B 1 299 ? -12.5 -6.793 -10.242 1 92.69 299 MET B C 1
ATOM 6946 O O . MET B 1 299 ? -13.406 -7.184 -10.984 1 92.69 299 MET B O 1
ATOM 6950 N N . TRP B 1 300 ? -12.68 -6.539 -8.945 1 96.44 300 TRP B N 1
ATOM 6951 C CA . TRP B 1 300 ? -14.039 -6.473 -8.406 1 96.44 300 TRP B CA 1
ATOM 6952 C C . TRP B 1 300 ? -14.727 -5.176 -8.812 1 96.44 300 TRP B C 1
ATOM 6954 O O . TRP B 1 300 ? -14.18 -4.086 -8.602 1 96.44 300 TRP B O 1
ATOM 6964 N N . PRO B 1 301 ? -15.891 -5.223 -9.445 1 96.94 301 PRO B N 1
ATOM 6965 C CA . PRO B 1 301 ? -16.641 -3.984 -9.695 1 96.94 301 PRO B CA 1
ATOM 6966 C C . PRO B 1 301 ? -17.234 -3.393 -8.422 1 96.94 301 PRO B C 1
ATOM 6968 O O . PRO B 1 301 ? -17.344 -4.086 -7.406 1 96.94 301 PRO B O 1
ATOM 6971 N N . ALA B 1 302 ? -17.5 -2.117 -8.484 1 98.12 302 ALA B N 1
ATOM 6972 C CA . ALA B 1 302 ? -18.203 -1.495 -7.359 1 98.12 302 ALA B CA 1
ATOM 6973 C C . ALA B 1 302 ? -19.656 -1.945 -7.305 1 98.12 302 ALA B C 1
ATOM 6975 O O . ALA B 1 302 ? -20.375 -1.914 -8.312 1 98.12 302 ALA B O 1
ATOM 6976 N N . ARG B 1 303 ? -20.062 -2.346 -6.164 1 98.25 303 ARG B N 1
ATOM 6977 C CA . ARG B 1 303 ? -21.422 -2.838 -5.996 1 98.25 303 ARG B CA 1
ATOM 6978 C C . ARG B 1 303 ? -22.062 -2.242 -4.746 1 98.25 303 ARG B C 1
ATOM 6980 O O . ARG B 1 303 ? -21.375 -1.732 -3.865 1 98.25 303 ARG B O 1
ATOM 6987 N N . GLY B 1 304 ? -23.453 -2.361 -4.668 1 97.81 304 GLY B N 1
ATOM 6988 C CA . GLY B 1 304 ? -24.203 -1.814 -3.553 1 97.81 304 GLY B CA 1
ATOM 6989 C C . GLY B 1 304 ? -25.031 -0.598 -3.93 1 97.81 304 GLY B C 1
ATOM 6990 O O . GLY B 1 304 ? -24.75 0.065 -4.93 1 97.81 304 GLY B O 1
ATOM 6991 N N . ASP B 1 305 ? -25.922 -0.179 -3.137 1 97 305 ASP B N 1
ATOM 6992 C CA . ASP B 1 305 ? -26.891 0.874 -3.449 1 97 305 ASP B CA 1
ATOM 6993 C C . ASP B 1 305 ? -26.344 2.248 -3.076 1 97 305 ASP B C 1
ATOM 6995 O O . ASP B 1 305 ? -26.922 3.275 -3.438 1 97 305 ASP B O 1
ATOM 6999 N N . LEU B 1 306 ? -25.203 2.248 -2.436 1 98.25 306 LEU B N 1
ATOM 7000 C CA . LEU B 1 306 ? -24.703 3.533 -1.959 1 98.25 306 LEU B CA 1
ATOM 7001 C C . LEU B 1 306 ? -23.391 3.895 -2.648 1 98.25 306 LEU B C 1
ATOM 7003 O O . LEU B 1 306 ? -22.609 4.703 -2.135 1 98.25 306 LEU B O 1
ATOM 7007 N N . ILE B 1 307 ? -23.031 3.332 -3.766 1 97.75 307 ILE B N 1
ATOM 7008 C CA . ILE B 1 307 ? -21.766 3.578 -4.457 1 97.75 307 ILE B CA 1
ATOM 7009 C C . ILE B 1 307 ? -21.734 5.016 -4.965 1 97.75 307 ILE B C 1
ATOM 7011 O O . ILE B 1 307 ? -20.656 5.57 -5.203 1 97.75 307 ILE B O 1
ATOM 7015 N N . GLY B 1 308 ? -22.875 5.66 -5.105 1 96.69 308 GLY B N 1
ATOM 7016 C CA . GLY B 1 308 ? -22.953 7.035 -5.57 1 96.69 308 GLY B CA 1
ATOM 7017 C C . GLY B 1 308 ? -23.078 8.047 -4.445 1 96.69 308 GLY B C 1
ATOM 7018 O O . GLY B 1 308 ? -23.141 9.25 -4.688 1 96.69 308 GLY B O 1
ATOM 7019 N N . ASP B 1 309 ? -23.078 7.625 -3.189 1 96.69 309 ASP B N 1
ATOM 7020 C CA . ASP B 1 309 ? -23.219 8.508 -2.039 1 96.69 309 ASP B CA 1
ATOM 7021 C C . ASP B 1 309 ? -21.891 9.172 -1.683 1 96.69 309 ASP B C 1
ATOM 7023 O O . ASP B 1 309 ? -21.172 8.695 -0.802 1 96.69 309 ASP B O 1
ATOM 7027 N N . LYS B 1 310 ? -21.625 10.258 -2.229 1 95.62 310 LYS B N 1
ATOM 7028 C CA . LYS B 1 310 ? -20.344 10.938 -2.068 1 95.62 310 LYS B CA 1
ATOM 7029 C C . LYS B 1 310 ? -20.125 11.352 -0.617 1 95.62 310 LYS B C 1
ATOM 7031 O O . LYS B 1 310 ? -18.984 11.391 -0.147 1 95.62 310 LYS B O 1
ATOM 7036 N N . GLU B 1 311 ? -21.141 11.688 0.078 1 92.88 311 GLU B N 1
ATOM 7037 C CA . GLU B 1 311 ? -21 12.07 1.479 1 92.88 311 GLU B CA 1
ATOM 7038 C C . GLU B 1 311 ? -20.531 10.898 2.332 1 92.88 311 GLU B C 1
ATOM 7040 O O . GLU B 1 311 ? -19.641 11.047 3.174 1 92.88 311 GLU B O 1
ATOM 7045 N N . LEU B 1 312 ? -21.188 9.734 2.125 1 95.25 312 LEU B N 1
ATOM 7046 C CA . LEU B 1 312 ? -20.766 8.539 2.848 1 95.25 312 LEU B CA 1
ATOM 7047 C C . LEU B 1 312 ? -19.312 8.188 2.523 1 95.25 312 LEU B C 1
ATOM 7049 O O . LEU B 1 312 ? -18.531 7.902 3.426 1 95.25 312 LEU B O 1
ATOM 7053 N N . LEU B 1 313 ? -19 8.219 1.203 1 97.81 313 LEU B N 1
ATOM 7054 C CA . LEU B 1 313 ? -17.641 7.871 0.77 1 97.81 313 LEU B CA 1
ATOM 7055 C C . LEU B 1 313 ? -16.625 8.859 1.328 1 97.81 313 LEU B C 1
ATOM 7057 O O . LEU B 1 313 ? -15.516 8.477 1.704 1 97.81 313 LEU B O 1
ATOM 7061 N N . ARG B 1 314 ? -17 10.094 1.393 1 94.62 314 ARG B N 1
ATOM 7062 C CA . ARG B 1 314 ? -16.125 11.102 1.973 1 94.62 314 ARG B CA 1
ATOM 7063 C C . ARG B 1 314 ? -15.859 10.82 3.447 1 94.62 314 ARG B C 1
ATOM 7065 O O . ARG B 1 314 ? -14.719 10.914 3.908 1 94.62 314 ARG B O 1
ATOM 7072 N N . ARG B 1 315 ? -16.906 10.469 4.191 1 93.56 315 ARG B N 1
ATOM 7073 C CA . ARG B 1 315 ? -16.734 10.148 5.605 1 93.56 315 ARG B CA 1
ATOM 7074 C C . ARG B 1 315 ? -15.836 8.93 5.785 1 93.56 315 ARG B C 1
ATOM 7076 O O . ARG B 1 315 ? -14.961 8.914 6.652 1 93.56 315 ARG B O 1
ATOM 7083 N N . ALA B 1 316 ? -16.031 7.938 4.969 1 97.12 316 ALA B N 1
ATOM 7084 C CA . ALA B 1 316 ? -15.219 6.727 5.047 1 97.12 316 ALA B CA 1
ATOM 7085 C C . ALA B 1 316 ? -13.75 7.043 4.812 1 97.12 316 ALA B C 1
ATOM 7087 O O . ALA B 1 316 ? -12.883 6.57 5.551 1 97.12 316 ALA B O 1
ATOM 7088 N N . LEU B 1 317 ? -13.469 7.84 3.754 1 96.81 317 LEU B N 1
ATOM 7089 C CA . LEU B 1 317 ? -12.094 8.188 3.414 1 96.81 317 LEU B CA 1
ATOM 7090 C C . LEU B 1 317 ? -11.469 9.062 4.496 1 96.81 317 LEU B C 1
ATOM 7092 O O . LEU B 1 317 ? -10.297 8.898 4.836 1 96.81 317 LEU B O 1
ATOM 7096 N N . ALA B 1 318 ? -12.211 9.953 5.035 1 91.75 318 ALA B N 1
ATOM 7097 C CA . ALA B 1 318 ? -11.719 10.82 6.098 1 91.75 318 ALA B CA 1
ATOM 7098 C C . ALA B 1 318 ? -11.367 10.023 7.348 1 91.75 318 ALA B C 1
ATOM 7100 O O . ALA B 1 318 ? -10.312 10.227 7.953 1 91.75 318 ALA B O 1
ATOM 7101 N N . VAL B 1 319 ? -12.305 9.125 7.727 1 93.94 319 VAL B N 1
ATOM 7102 C CA . VAL B 1 319 ? -12.062 8.281 8.891 1 93.94 319 VAL B CA 1
ATOM 7103 C C . VAL B 1 319 ? -10.844 7.391 8.641 1 93.94 319 VAL B C 1
ATOM 7105 O O . VAL B 1 319 ? -10.047 7.145 9.547 1 93.94 319 VAL B O 1
ATOM 7108 N N . TRP B 1 320 ? -10.719 6.879 7.41 1 96.5 320 TRP B N 1
ATOM 7109 C CA . TRP B 1 320 ? -9.547 6.082 7.055 1 96.5 320 TRP B CA 1
ATOM 7110 C C . TRP B 1 320 ? -8.266 6.863 7.293 1 96.5 320 TRP B C 1
ATOM 7112 O O . TRP B 1 320 ? -7.309 6.34 7.871 1 96.5 320 TRP B O 1
ATOM 7122 N N . ALA B 1 321 ? -8.25 8.086 6.934 1 92.44 321 ALA B N 1
ATOM 7123 C CA . ALA B 1 321 ? -7.047 8.906 7.035 1 92.44 321 ALA B CA 1
ATOM 7124 C C . ALA B 1 321 ? -6.793 9.336 8.477 1 92.44 321 ALA B C 1
ATOM 7126 O O . ALA B 1 321 ? -5.645 9.375 8.93 1 92.44 321 ALA B O 1
ATOM 7127 N N . ARG B 1 322 ? -7.898 9.617 9.18 1 91.25 322 ARG B N 1
ATOM 7128 C CA . ARG B 1 322 ? -7.809 10.148 10.531 1 91.25 322 ARG B CA 1
ATOM 7129 C C . ARG B 1 322 ? -8.945 9.625 11.406 1 91.25 322 ARG B C 1
ATOM 7131 O O . ARG B 1 322 ? -9.875 10.367 11.734 1 91.25 322 ARG B O 1
ATOM 7138 N N . PRO B 1 323 ? -8.789 8.406 11.852 1 91.94 323 PRO B N 1
ATOM 7139 C CA . PRO B 1 323 ? -9.844 7.867 12.711 1 91.94 323 PRO B CA 1
ATOM 7140 C C . PRO B 1 323 ? -9.938 8.586 14.055 1 91.94 323 PRO B C 1
ATOM 7142 O O . PRO B 1 323 ? -8.93 8.766 14.742 1 91.94 323 PRO B O 1
ATOM 7145 N N . GLY B 1 324 ? -11.125 8.961 14.391 1 85 324 GLY B N 1
ATOM 7146 C CA . GLY B 1 324 ? -11.367 9.617 15.672 1 85 324 GLY B CA 1
ATOM 7147 C C . GLY B 1 324 ? -11.438 8.648 16.828 1 85 324 GLY B C 1
ATOM 7148 O O . GLY B 1 324 ? -11.297 7.438 16.641 1 85 324 GLY B O 1
ATOM 7149 N N . GLU B 1 325 ? -11.688 9.125 18 1 82.81 325 GLU B N 1
ATOM 7150 C CA . GLU B 1 325 ? -11.672 8.336 19.234 1 82.81 325 GLU B CA 1
ATOM 7151 C C . GLU B 1 325 ? -12.844 7.359 19.266 1 82.81 325 GLU B C 1
ATOM 7153 O O . GLU B 1 325 ? -12.758 6.297 19.891 1 82.81 325 GLU B O 1
ATOM 7158 N N . SER B 1 326 ? -13.914 7.719 18.578 1 84.81 326 SER B N 1
ATOM 7159 C CA . SER B 1 326 ? -15.102 6.883 18.594 1 84.81 326 SER B CA 1
ATOM 7160 C C . SER B 1 326 ? -15.031 5.781 17.547 1 84.81 326 SER B C 1
ATOM 7162 O O . SER B 1 326 ? -15.969 4.992 17.406 1 84.81 326 SER B O 1
ATOM 7164 N N . VAL B 1 327 ? -13.977 5.762 16.828 1 92.62 327 VAL B N 1
ATOM 7165 C CA . VAL B 1 327 ? -13.82 4.75 15.781 1 92.62 327 VAL B CA 1
ATOM 7166 C C . VAL B 1 327 ? -13.07 3.543 16.344 1 92.62 327 VAL B C 1
ATOM 7168 O O . VAL B 1 327 ? -12.008 3.691 16.938 1 92.62 327 VAL B O 1
ATOM 7171 N N . GLN B 1 328 ? -13.648 2.443 16.281 1 93.81 328 GLN B N 1
ATOM 7172 C CA . GLN B 1 328 ? -12.945 1.208 16.625 1 93.81 328 GLN B CA 1
ATOM 7173 C C . GLN B 1 328 ? -12.094 0.721 15.453 1 93.81 328 GLN B C 1
ATOM 7175 O O . GLN B 1 328 ? -12.633 0.315 14.422 1 93.81 328 GLN B O 1
ATOM 7180 N N . VAL B 1 329 ? -10.828 0.742 15.633 1 94.75 329 VAL B N 1
ATOM 7181 C CA . VAL B 1 329 ? -9.906 0.369 14.562 1 94.75 329 VAL B CA 1
ATOM 7182 C C . VAL B 1 329 ? -9.352 -1.027 14.828 1 94.75 329 VAL B C 1
ATOM 7184 O O . VAL B 1 329 ? -8.914 -1.327 15.945 1 94.75 329 VAL B O 1
ATOM 7187 N N . SER B 1 330 ? -9.422 -1.904 13.875 1 95.56 330 SER B N 1
ATOM 7188 C CA . SER B 1 330 ? -8.82 -3.232 13.93 1 95.56 330 SER B CA 1
ATOM 7189 C C . SER B 1 330 ? -7.992 -3.518 12.68 1 95.56 330 SER B C 1
ATOM 7191 O O . SER B 1 330 ? -8.367 -3.115 11.578 1 95.56 330 SER B O 1
ATOM 7193 N N . ALA B 1 331 ? -6.84 -4.121 12.844 1 95.38 331 ALA B N 1
ATOM 7194 C CA . ALA B 1 331 ? -5.961 -4.5 11.742 1 95.38 331 ALA B CA 1
ATOM 7195 C C . ALA B 1 331 ? -5.398 -5.902 11.945 1 95.38 331 ALA B C 1
ATOM 7197 O O . ALA B 1 331 ? -4.961 -6.25 13.047 1 95.38 331 ALA B O 1
ATOM 7198 N N . THR B 1 332 ? -5.484 -6.652 10.906 1 94.25 332 THR B N 1
ATOM 7199 C CA . THR B 1 332 ? -4.809 -7.941 10.961 1 94.25 332 THR B CA 1
ATOM 7200 C C . THR B 1 332 ? -3.314 -7.762 11.211 1 94.25 332 THR B C 1
ATOM 7202 O O . THR B 1 332 ? -2.727 -6.766 10.789 1 94.25 332 THR B O 1
ATOM 7205 N N . PRO B 1 333 ? -2.738 -8.758 11.836 1 90.44 333 PRO B N 1
ATOM 7206 C CA . PRO B 1 333 ? -1.307 -8.641 12.125 1 90.44 333 PRO B CA 1
ATOM 7207 C C . PRO B 1 333 ? -0.476 -8.352 10.875 1 90.44 333 PRO B C 1
ATOM 7209 O O . PRO B 1 333 ? -0.69 -8.977 9.836 1 90.44 333 PRO B O 1
ATOM 7212 N N . GLY B 1 334 ? 0.405 -7.383 11.023 1 88.25 334 GLY B N 1
ATOM 7213 C CA . GLY B 1 334 ? 1.297 -7.035 9.93 1 88.25 334 GLY B CA 1
ATOM 7214 C C . GLY B 1 334 ? 0.668 -6.082 8.93 1 88.25 334 GLY B C 1
ATOM 7215 O O . GLY B 1 334 ? 1.281 -5.75 7.914 1 88.25 334 GLY B O 1
ATOM 7216 N N . THR B 1 335 ? -0.524 -5.621 9.125 1 94.56 335 THR B N 1
ATOM 7217 C CA . THR B 1 335 ? -1.219 -4.715 8.219 1 94.56 335 THR B CA 1
ATOM 7218 C C . THR B 1 335 ? -1.094 -3.27 8.695 1 94.56 335 THR B C 1
ATOM 7220 O O . THR B 1 335 ? -1.493 -2.941 9.812 1 94.56 335 THR B O 1
ATOM 7223 N N . PRO B 1 336 ? -0.525 -2.445 7.871 1 94.81 336 PRO B N 1
ATOM 7224 C CA . PRO B 1 336 ? -0.463 -1.033 8.258 1 94.81 336 PRO B CA 1
ATOM 7225 C C . PRO B 1 336 ? -1.838 -0.369 8.289 1 94.81 336 PRO B C 1
ATOM 7227 O O . PRO B 1 336 ? -2.691 -0.668 7.449 1 94.81 336 PRO B O 1
ATOM 7230 N N . ALA B 1 337 ? -2.002 0.534 9.219 1 95.94 337 ALA B N 1
ATOM 7231 C CA . ALA B 1 337 ? -3.311 1.159 9.398 1 95.94 337 ALA B CA 1
ATOM 7232 C C . ALA B 1 337 ? -3.264 2.643 9.039 1 95.94 337 ALA B C 1
ATOM 7234 O O . ALA B 1 337 ? -4.105 3.422 9.492 1 95.94 337 ALA B O 1
ATOM 7235 N N . GLY B 1 338 ? -2.275 3.037 8.289 1 95 338 GLY B N 1
ATOM 7236 C CA . GLY B 1 338 ? -2.172 4.43 7.879 1 95 338 GLY B CA 1
ATOM 7237 C C . GLY B 1 338 ? -3.102 4.785 6.734 1 95 338 GLY B C 1
ATOM 7238 O O . GLY B 1 338 ? -3.816 3.922 6.219 1 95 338 GLY B O 1
ATOM 7239 N N . ALA B 1 339 ? -3.053 6.062 6.375 1 94.19 339 ALA B N 1
ATOM 7240 C CA . ALA B 1 339 ? -3.877 6.574 5.281 1 94.19 339 ALA B CA 1
ATOM 7241 C C . ALA B 1 339 ? -3.496 5.918 3.957 1 94.19 339 ALA B C 1
ATOM 7243 O O . ALA B 1 339 ? -2.391 5.391 3.814 1 94.19 339 ALA B O 1
ATOM 7244 N N . PRO B 1 340 ? -4.453 5.91 3.035 1 95.12 340 PRO B N 1
ATOM 7245 C CA . PRO B 1 340 ? -4.125 5.324 1.733 1 95.12 340 PRO B CA 1
ATOM 7246 C C . PRO B 1 340 ? -3.078 6.133 0.969 1 95.12 340 PRO B C 1
ATOM 7248 O O . PRO B 1 340 ? -3.082 7.367 1.025 1 95.12 340 PRO B O 1
ATOM 7251 N N . PRO B 1 341 ? -2.227 5.473 0.266 1 95.5 341 PRO B N 1
ATOM 7252 C CA . PRO B 1 341 ? -1.164 6.156 -0.473 1 95.5 341 PRO B CA 1
ATOM 7253 C C . PRO B 1 341 ? -1.669 6.824 -1.749 1 95.5 341 PRO B C 1
ATOM 7255 O O . PRO B 1 341 ? -0.93 7.578 -2.391 1 95.5 341 PRO B O 1
ATOM 7258 N N . GLY B 1 342 ? -2.799 6.613 -2.195 1 95.56 342 GLY B N 1
ATOM 7259 C CA . GLY B 1 342 ? -3.486 7.168 -3.352 1 95.56 342 GLY B CA 1
ATOM 7260 C C . GLY B 1 342 ? -4.949 6.773 -3.42 1 95.56 342 GLY B C 1
ATOM 7261 O O . GLY B 1 342 ? -5.473 6.145 -2.498 1 95.56 342 GLY B O 1
ATOM 7262 N N . PRO B 1 343 ? -5.555 7.195 -4.496 1 96.44 343 PRO B N 1
ATOM 7263 C CA . PRO B 1 343 ? -6.969 6.84 -4.629 1 96.44 343 PRO B CA 1
ATOM 7264 C C . PRO B 1 343 ? -7.207 5.336 -4.578 1 96.44 343 PRO B C 1
ATOM 7266 O O . PRO B 1 343 ? -6.543 4.574 -5.285 1 96.44 343 PRO B O 1
ATOM 7269 N N . ALA B 1 344 ? -8.156 4.945 -3.736 1 97.75 344 ALA B N 1
ATOM 7270 C CA . ALA B 1 344 ? -8.477 3.531 -3.553 1 97.75 344 ALA B CA 1
ATOM 7271 C C . ALA B 1 344 ? -9.562 3.086 -4.535 1 97.75 344 ALA B C 1
ATOM 7273 O O . ALA B 1 344 ? -10.164 3.914 -5.223 1 97.75 344 ALA B O 1
ATOM 7274 N N . ARG B 1 345 ? -9.711 1.856 -4.625 1 97.06 345 ARG B N 1
ATOM 7275 C CA . ARG B 1 345 ? -10.781 1.253 -5.418 1 97.06 345 ARG B CA 1
ATOM 7276 C C . ARG B 1 345 ? -12.008 0.967 -4.559 1 97.06 345 ARG B C 1
ATOM 7278 O O . ARG B 1 345 ? -11.891 0.434 -3.453 1 97.06 345 ARG B O 1
ATOM 7285 N N . LEU B 1 346 ? -13.18 1.342 -5.066 1 98.62 346 LEU B N 1
ATOM 7286 C CA . LEU B 1 346 ? -14.43 1.049 -4.379 1 98.62 346 LEU B CA 1
ATOM 7287 C C . LEU B 1 346 ? -14.938 -0.342 -4.742 1 98.62 346 LEU B C 1
ATOM 7289 O O . LEU B 1 346 ? -15.094 -0.66 -5.926 1 98.62 346 LEU B O 1
ATOM 7293 N N . LEU B 1 347 ? -15.164 -1.173 -3.756 1 98.56 347 LEU B N 1
ATOM 7294 C CA . LEU B 1 347 ? -15.648 -2.525 -4.004 1 98.56 347 LEU B CA 1
ATOM 7295 C C . LEU B 1 347 ? -17.125 -2.643 -3.664 1 98.56 347 LEU B C 1
ATOM 7297 O O . LEU B 1 347 ? -17.859 -3.398 -4.309 1 98.56 347 LEU B O 1
ATOM 7301 N N . TYR B 1 348 ? -17.516 -1.923 -2.58 1 98.69 348 TYR B N 1
ATOM 7302 C CA . TYR B 1 348 ? -18.891 -2.031 -2.113 1 98.69 348 TYR B CA 1
ATOM 7303 C C . TYR B 1 348 ? -19.281 -0.809 -1.293 1 98.69 348 TYR B C 1
ATOM 7305 O O . TYR B 1 348 ? -18.469 -0.265 -0.545 1 98.69 348 TYR B O 1
ATOM 7313 N N . ALA B 1 349 ? -20.391 -0.376 -1.426 1 98.75 349 ALA B N 1
ATOM 7314 C CA . ALA B 1 349 ? -21.031 0.595 -0.549 1 98.75 349 ALA B CA 1
ATOM 7315 C C . ALA B 1 349 ? -22.531 0.343 -0.47 1 98.75 349 ALA B C 1
ATOM 7317 O O . ALA B 1 349 ? -23.25 0.488 -1.465 1 98.75 349 ALA B O 1
ATOM 7318 N N . GLY B 1 350 ? -22.969 -0.043 0.707 1 98.19 350 GLY B N 1
ATOM 7319 C CA . GLY B 1 350 ? -24.375 -0.371 0.842 1 98.19 350 GLY B CA 1
ATOM 7320 C C . GLY B 1 350 ? -24.797 -0.569 2.283 1 98.19 350 GLY B C 1
ATOM 7321 O O . GLY B 1 350 ? -23.984 -0.458 3.201 1 98.19 350 GLY B O 1
ATOM 7322 N N . GLU B 1 351 ? -26.125 -0.758 2.369 1 97.12 351 GLU B N 1
ATOM 7323 C CA . GLU B 1 351 ? -26.703 -1.04 3.682 1 97.12 351 GLU B CA 1
ATOM 7324 C C . GLU B 1 351 ? -26.75 -2.541 3.953 1 97.12 351 GLU B C 1
ATOM 7326 O O . GLU B 1 351 ? -27.188 -3.318 3.102 1 97.12 351 GLU B O 1
ATOM 7331 N N . VAL B 1 352 ? -26.188 -2.893 5.043 1 95.75 352 VAL B N 1
ATOM 7332 C CA . VAL B 1 352 ? -26.219 -4.273 5.52 1 95.75 352 VAL B CA 1
ATOM 7333 C C . VAL B 1 352 ? -26.734 -4.312 6.957 1 95.75 352 VAL B C 1
ATOM 7335 O O . VAL B 1 352 ? -26.078 -3.809 7.871 1 95.75 352 VAL B O 1
ATOM 7338 N N . ASP B 1 353 ? -27.906 -4.883 7.113 1 92.25 353 ASP B N 1
ATOM 7339 C CA . ASP B 1 353 ? -28.562 -4.906 8.414 1 92.25 353 ASP B CA 1
ATOM 7340 C C . ASP B 1 353 ? -28.734 -3.496 8.977 1 92.25 353 ASP B C 1
ATOM 7342 O O . ASP B 1 353 ? -29.406 -2.656 8.375 1 92.25 353 ASP B O 1
ATOM 7346 N N . SER B 1 354 ? -27.984 -3.188 10.078 1 90.88 354 SER B N 1
ATOM 7347 C CA . SER B 1 354 ? -28.203 -1.901 10.734 1 90.88 354 SER B CA 1
ATOM 7348 C C . SER B 1 354 ? -27.031 -0.959 10.5 1 90.88 354 SER B C 1
ATOM 7350 O O . SER B 1 354 ? -26.844 0.012 11.242 1 90.88 354 SER B O 1
ATOM 7352 N N . ALA B 1 355 ? -26.297 -1.319 9.469 1 94.88 355 ALA B N 1
ATOM 7353 C CA . ALA B 1 355 ? -25.125 -0.492 9.242 1 94.88 355 ALA B CA 1
ATOM 7354 C C . ALA B 1 355 ? -24.969 -0.154 7.758 1 94.88 355 ALA B C 1
ATOM 7356 O O . ALA B 1 355 ? -25.531 -0.83 6.898 1 94.88 355 ALA B O 1
ATOM 7357 N N . ARG B 1 356 ? -24.391 0.96 7.484 1 96.94 356 ARG B N 1
ATOM 7358 C CA . ARG B 1 356 ? -23.844 1.259 6.164 1 96.94 356 ARG B CA 1
ATOM 7359 C C . ARG B 1 356 ? -22.375 0.839 6.066 1 96.94 356 ARG B C 1
ATOM 7361 O O . ARG B 1 356 ? -21.562 1.193 6.926 1 96.94 356 ARG B O 1
ATOM 7368 N N . VAL B 1 357 ? -22.094 0.086 5.105 1 98.31 357 VAL B N 1
ATOM 7369 C CA . VAL B 1 357 ? -20.766 -0.51 5 1 98.31 357 VAL B CA 1
ATOM 7370 C C . VAL B 1 357 ? -20.109 -0.066 3.695 1 98.31 357 VAL B C 1
ATOM 7372 O O . VAL B 1 357 ? -20.766 -0.012 2.648 1 98.31 357 VAL B O 1
ATOM 7375 N N . VAL B 1 358 ? -18.859 0.358 3.764 1 98.62 358 VAL B N 1
ATOM 7376 C CA . VAL B 1 358 ? -18.031 0.691 2.607 1 98.62 358 VAL B CA 1
ATOM 7377 C C . VAL B 1 358 ? -16.797 -0.201 2.582 1 98.62 358 VAL B C 1
ATOM 7379 O O . VAL B 1 358 ? -16.078 -0.311 3.58 1 98.62 358 VAL B O 1
ATOM 7382 N N . LEU B 1 359 ? -16.578 -0.935 1.477 1 98.81 359 LEU B N 1
ATOM 7383 C CA . LEU B 1 359 ? -15.375 -1.731 1.256 1 98.81 359 LEU B CA 1
ATOM 7384 C C . LEU B 1 359 ? -14.469 -1.076 0.217 1 98.81 359 LEU B C 1
ATOM 7386 O O . LEU B 1 359 ? -14.914 -0.756 -0.887 1 98.81 359 LEU B O 1
ATOM 7390 N N . LEU B 1 360 ? -13.203 -0.876 0.572 1 98.69 360 LEU B N 1
ATOM 7391 C CA . LEU B 1 360 ? -12.211 -0.24 -0.291 1 98.69 360 LEU B CA 1
ATOM 7392 C C . LEU B 1 360 ? -10.969 -1.111 -0.427 1 98.69 360 LEU B C 1
ATOM 7394 O O . LEU B 1 360 ? -10.68 -1.936 0.446 1 98.69 360 LEU B O 1
ATOM 7398 N N . TYR B 1 361 ? -10.297 -0.992 -1.508 1 97.69 361 TYR B N 1
ATOM 7399 C CA . TYR B 1 361 ? -9.07 -1.714 -1.815 1 97.69 361 TYR B CA 1
ATOM 7400 C C . TYR B 1 361 ? -8.008 -0.772 -2.369 1 97.69 361 TYR B C 1
ATOM 7402 O O . TYR B 1 361 ? -8.266 -0.031 -3.322 1 97.69 361 TYR B O 1
ATOM 7410 N N . ASP B 1 362 ? -6.797 -0.761 -1.748 1 96.25 362 ASP B N 1
ATOM 7411 C CA . ASP B 1 362 ? -5.789 0.183 -2.223 1 96.25 362 ASP B CA 1
ATOM 7412 C C . ASP B 1 362 ? -4.617 -0.546 -2.871 1 96.25 362 ASP B C 1
ATOM 7414 O O . ASP B 1 362 ? -3.539 0.029 -3.043 1 96.25 362 ASP B O 1
ATOM 7418 N N . GLY B 1 363 ? -4.766 -1.807 -3.25 1 93.06 363 GLY B N 1
ATOM 7419 C CA . GLY B 1 363 ? -3.701 -2.584 -3.863 1 93.06 363 GLY B CA 1
ATOM 7420 C C . GLY B 1 363 ? -2.992 -3.498 -2.883 1 93.06 363 GLY B C 1
ATOM 7421 O O . GLY B 1 363 ? -2.545 -4.586 -3.252 1 93.06 363 GLY B O 1
ATOM 7422 N N . LEU B 1 364 ? -2.918 -3.025 -1.649 1 94.81 364 LEU B N 1
ATOM 7423 C CA . LEU B 1 364 ? -2.266 -3.77 -0.578 1 94.81 364 LEU B CA 1
ATOM 7424 C C . LEU B 1 364 ? -3.291 -4.297 0.42 1 94.81 364 LEU B C 1
ATOM 7426 O O . LEU B 1 364 ? -3.178 -5.43 0.894 1 94.81 364 LEU B O 1
ATOM 7430 N N . ARG B 1 365 ? -4.297 -3.451 0.697 1 97 365 ARG B N 1
ATOM 7431 C CA . ARG B 1 365 ? -5.184 -3.748 1.817 1 97 365 ARG B CA 1
ATOM 7432 C C . ARG B 1 365 ? -6.648 -3.66 1.397 1 97 365 ARG B C 1
ATOM 7434 O O . ARG B 1 365 ? -7.004 -2.855 0.533 1 97 365 ARG B O 1
ATOM 7441 N N . ILE B 1 366 ? -7.449 -4.508 2.072 1 98.19 366 ILE B N 1
ATOM 7442 C CA . ILE B 1 366 ? -8.891 -4.305 2.131 1 98.19 366 ILE B CA 1
ATOM 7443 C C . ILE B 1 366 ? -9.25 -3.492 3.373 1 98.19 366 ILE B C 1
ATOM 7445 O O . ILE B 1 366 ? -8.75 -3.766 4.469 1 98.19 366 ILE B O 1
ATOM 7449 N N . VAL B 1 367 ? -10.062 -2.498 3.189 1 98.5 367 VAL B N 1
ATOM 7450 C CA . VAL B 1 367 ? -10.523 -1.655 4.289 1 98.5 367 VAL B CA 1
ATOM 7451 C C . VAL B 1 367 ? -12.047 -1.672 4.352 1 98.5 367 VAL B C 1
ATOM 7453 O O . VAL B 1 367 ? -12.719 -1.425 3.348 1 98.5 367 VAL B O 1
ATOM 7456 N N . ARG B 1 368 ? -12.539 -1.957 5.492 1 98.69 368 ARG B N 1
ATOM 7457 C CA . ARG B 1 368 ? -13.977 -1.934 5.711 1 98.69 368 ARG B CA 1
ATOM 7458 C C . ARG B 1 368 ? -14.367 -0.835 6.695 1 98.69 368 ARG B C 1
ATOM 7460 O O . ARG B 1 368 ? -13.891 -0.817 7.832 1 98.69 368 ARG B O 1
ATOM 7467 N N . TYR B 1 369 ? -15.164 0.073 6.23 1 98.25 369 TYR B N 1
ATOM 7468 C CA . TYR B 1 369 ? -15.781 1.105 7.055 1 98.25 369 TYR B CA 1
ATOM 7469 C C . TYR B 1 369 ? -17.25 0.791 7.316 1 98.25 369 TYR B C 1
ATOM 7471 O O . TYR B 1 369 ? -17.984 0.437 6.395 1 98.25 369 TYR B O 1
ATOM 7479 N N . ALA B 1 370 ? -17.625 0.919 8.57 1 97.12 370 ALA B N 1
ATOM 7480 C CA . ALA B 1 370 ? -19.016 0.704 8.93 1 97.12 370 ALA B CA 1
ATOM 7481 C C . ALA B 1 370 ? -19.516 1.779 9.891 1 97.12 370 ALA B C 1
ATOM 7483 O O . ALA B 1 370 ? -18.844 2.098 10.875 1 97.12 370 ALA B O 1
ATOM 7484 N N . GLU B 1 371 ? -20.609 2.334 9.578 1 94.81 371 GLU B N 1
ATOM 7485 C CA . GLU B 1 371 ? -21.297 3.277 10.445 1 94.81 371 GLU B CA 1
ATOM 7486 C C . GLU B 1 371 ? -22.766 2.879 10.648 1 94.81 371 GLU B C 1
ATOM 7488 O O . GLU B 1 371 ? -23.344 2.197 9.797 1 94.81 371 GLU B O 1
ATOM 7493 N N . PRO B 1 372 ? -23.328 3.254 11.797 1 91.75 372 PRO B N 1
ATOM 7494 C CA . PRO B 1 372 ? -24.734 2.91 12.008 1 91.75 372 PRO B CA 1
ATOM 7495 C C . PRO B 1 372 ? -25.672 3.654 11.062 1 91.75 372 PRO B C 1
ATOM 7497 O O . PRO B 1 372 ? -25.406 4.812 10.719 1 91.75 372 PRO B O 1
ATOM 7500 N N . LYS B 1 373 ? -26.688 3.006 10.664 1 90.69 373 LYS B N 1
ATOM 7501 C CA . LYS B 1 373 ? -27.703 3.627 9.812 1 90.69 373 LYS B CA 1
ATOM 7502 C C . LYS B 1 373 ? -28.328 4.832 10.492 1 90.69 373 LYS B C 1
ATOM 7504 O O . LYS B 1 373 ? -28.562 5.867 9.859 1 90.69 373 LYS B O 1
ATOM 7509 N N . GLU B 1 374 ? -28.531 4.5 11.703 1 85.19 374 GLU B N 1
ATOM 7510 C CA . GLU B 1 374 ? -29.141 5.57 12.5 1 85.19 374 GLU B CA 1
ATOM 7511 C C . GLU B 1 374 ? -28.266 5.902 13.711 1 85.19 374 GLU B C 1
ATOM 7513 O O . GLU B 1 374 ? -27.688 5.008 14.336 1 85.19 374 GLU B O 1
ATOM 7518 N N . GLY B 1 375 ? -28.016 7.18 13.984 1 74.69 375 GLY B N 1
ATOM 7519 C CA . GLY B 1 375 ? -27.281 7.609 15.164 1 74.69 375 GLY B CA 1
ATOM 7520 C C . GLY B 1 375 ? -25.812 7.859 14.898 1 74.69 375 GLY B C 1
ATOM 7521 O O . GLY B 1 375 ? -25.359 7.781 13.75 1 74.69 375 GLY B O 1
ATOM 7522 N N . THR B 1 376 ? -25.172 8.383 16 1 68.31 376 THR B N 1
ATOM 7523 C CA . THR B 1 376 ? -23.75 8.719 15.891 1 68.31 376 THR B CA 1
ATOM 7524 C C . THR B 1 376 ? -22.922 7.91 16.891 1 68.31 376 THR B C 1
ATOM 7526 O O . THR B 1 376 ? -22.016 8.445 17.531 1 68.31 376 THR B O 1
ATOM 7529 N N . GLY B 1 377 ? -23.453 6.645 17.109 1 68.31 377 GLY B N 1
ATOM 7530 C CA . GLY B 1 377 ? -22.844 5.816 18.141 1 68.31 377 GLY B CA 1
ATOM 7531 C C . GLY B 1 377 ? -21.469 5.305 17.766 1 68.31 377 GLY B C 1
ATOM 7532 O O . GLY B 1 377 ? -20.969 4.371 18.391 1 68.31 377 GLY B O 1
ATOM 7533 N N . GLY B 1 378 ? -20.781 5.754 16.781 1 83.62 378 GLY B N 1
ATOM 7534 C CA . GLY B 1 378 ? -19.438 5.316 16.484 1 83.62 378 GLY B CA 1
ATOM 7535 C C . GLY B 1 378 ? -19.312 4.586 15.164 1 83.62 378 GLY B C 1
ATOM 7536 O O . GLY B 1 378 ? -20.328 4.262 14.531 1 83.62 378 GLY B O 1
ATOM 7537 N N . ALA B 1 379 ? -18.078 4.402 14.664 1 92.44 379 ALA B N 1
ATOM 7538 C CA . ALA B 1 379 ? -17.797 3.715 13.414 1 92.44 379 ALA B CA 1
ATOM 7539 C C . ALA B 1 379 ? -16.703 2.666 13.594 1 92.44 379 ALA B C 1
ATOM 7541 O O . ALA B 1 379 ? -16.094 2.584 14.664 1 92.44 379 ALA B O 1
ATOM 7542 N N . ALA B 1 380 ? -16.672 1.75 12.773 1 95.44 380 ALA B N 1
ATOM 7543 C CA . ALA B 1 380 ? -15.617 0.731 12.773 1 95.44 380 ALA B CA 1
ATOM 7544 C C . ALA B 1 380 ? -14.766 0.827 11.516 1 95.44 380 ALA B C 1
ATOM 7546 O O . ALA B 1 380 ? -15.258 1.188 10.445 1 95.44 380 ALA B O 1
ATOM 7547 N N . LEU B 1 381 ? -13.539 0.62 11.68 1 97.12 381 LEU B N 1
ATOM 7548 C CA . LEU B 1 381 ? -12.562 0.607 10.602 1 97.12 381 LEU B CA 1
ATOM 7549 C C . LEU B 1 381 ? -11.648 -0.609 10.703 1 97.12 381 LEU B C 1
ATOM 7551 O O . LEU B 1 381 ? -10.852 -0.711 11.641 1 97.12 381 LEU B O 1
ATOM 7555 N N . ASP B 1 382 ? -11.773 -1.523 9.758 1 97.88 382 ASP B N 1
ATOM 7556 C CA . ASP B 1 382 ? -11.008 -2.768 9.773 1 97.88 382 ASP B CA 1
ATOM 7557 C C . ASP B 1 382 ? -10.062 -2.852 8.586 1 97.88 382 ASP B C 1
ATOM 7559 O O . ASP B 1 382 ? -10.43 -2.488 7.465 1 97.88 382 ASP B O 1
ATOM 7563 N N . PHE B 1 383 ? -8.836 -3.291 8.867 1 97.88 383 PHE B N 1
ATOM 7564 C CA . PHE B 1 383 ? -7.824 -3.443 7.828 1 97.88 383 PHE B CA 1
ATOM 7565 C C . PHE B 1 383 ? -7.402 -4.902 7.691 1 97.88 383 PHE B C 1
ATOM 7567 O O . PHE B 1 383 ? -7.238 -5.602 8.695 1 97.88 383 PHE B O 1
ATOM 7574 N N . ALA B 1 384 ? -7.246 -5.34 6.469 1 97.38 384 ALA B N 1
ATOM 7575 C CA . ALA B 1 384 ? -6.66 -6.652 6.195 1 97.38 384 ALA B CA 1
ATOM 7576 C C . ALA B 1 384 ? -5.691 -6.582 5.016 1 97.38 384 ALA B C 1
ATOM 7578 O O . ALA B 1 384 ? -6.039 -6.066 3.951 1 97.38 384 ALA B O 1
ATOM 7579 N N . ARG B 1 385 ? -4.531 -7.113 5.199 1 95.19 385 ARG B N 1
ATOM 7580 C CA . ARG B 1 385 ? -3.543 -7.188 4.129 1 95.19 385 ARG B CA 1
ATOM 7581 C C . ARG B 1 385 ? -3.859 -8.328 3.17 1 95.19 385 ARG B C 1
ATOM 7583 O O . ARG B 1 385 ? -4.242 -9.422 3.6 1 95.19 385 ARG B O 1
ATOM 7590 N N . VAL B 1 386 ? -3.732 -8.039 1.841 1 95.69 386 VAL B N 1
ATOM 7591 C CA . VAL B 1 386 ? -4.055 -9.062 0.849 1 95.69 386 VAL B CA 1
ATOM 7592 C C . VAL B 1 386 ? -3.092 -8.961 -0.332 1 95.69 386 VAL B C 1
ATOM 7594 O O . VAL B 1 386 ? -3.482 -9.18 -1.48 1 95.69 386 VAL B O 1
ATOM 7597 N N . ASP B 1 387 ? -1.872 -8.531 -0.09 1 88.56 387 ASP B N 1
ATOM 7598 C CA . ASP B 1 387 ? -0.914 -8.367 -1.179 1 88.56 387 ASP B CA 1
ATOM 7599 C C . ASP B 1 387 ? -0.642 -9.695 -1.878 1 88.56 387 ASP B C 1
ATOM 7601 O O . ASP B 1 387 ? -0.362 -10.703 -1.223 1 88.56 387 ASP B O 1
ATOM 7605 N N . GLY B 1 388 ? -0.79 -9.656 -3.168 1 86.19 388 GLY B N 1
ATOM 7606 C CA . GLY B 1 388 ? -0.539 -10.828 -3.986 1 86.19 388 GLY B CA 1
ATOM 7607 C C . GLY B 1 388 ? -1.717 -11.789 -4.031 1 86.19 388 GLY B C 1
ATOM 7608 O O . GLY B 1 388 ? -1.554 -12.961 -4.359 1 86.19 388 GLY B O 1
ATOM 7609 N N . ALA B 1 389 ? -2.832 -11.367 -3.656 1 92.31 389 ALA B N 1
ATOM 7610 C CA . ALA B 1 389 ? -4.023 -12.211 -3.723 1 92.31 389 ALA B CA 1
ATOM 7611 C C . ALA B 1 389 ? -4.297 -12.656 -5.156 1 92.31 389 ALA B C 1
ATOM 7613 O O . ALA B 1 389 ? -4.129 -11.883 -6.098 1 92.31 389 ALA B O 1
ATOM 7614 N N . THR B 1 390 ? -4.672 -13.891 -5.32 1 88.19 390 THR B N 1
ATOM 7615 C CA . THR B 1 390 ? -5.059 -14.453 -6.609 1 88.19 390 THR B CA 1
ATOM 7616 C C . THR B 1 390 ? -6.535 -14.844 -6.605 1 88.19 390 THR B C 1
ATOM 7618 O O . THR B 1 390 ? -7.27 -14.508 -5.672 1 88.19 390 THR B O 1
ATOM 7621 N N . GLY B 1 391 ? -6.902 -15.539 -7.637 1 87.19 391 GLY B N 1
ATOM 7622 C CA . GLY B 1 391 ? -8.297 -15.93 -7.793 1 87.19 391 GLY B CA 1
ATOM 7623 C C . GLY B 1 391 ? -8.75 -16.953 -6.77 1 87.19 391 GLY B C 1
ATOM 7624 O O . GLY B 1 391 ? -9.945 -17.125 -6.539 1 87.19 391 GLY B O 1
ATOM 7625 N N . THR B 1 392 ? -7.828 -17.516 -6.07 1 89.12 392 THR B N 1
ATOM 7626 C CA . THR B 1 392 ? -8.195 -18.516 -5.074 1 89.12 392 THR B CA 1
ATOM 7627 C C . THR B 1 392 ? -8.414 -17.859 -3.709 1 89.12 392 THR B C 1
ATOM 7629 O O . THR B 1 392 ? -9.102 -18.422 -2.854 1 89.12 392 THR B O 1
ATOM 7632 N N . GLU B 1 393 ? -7.816 -16.734 -3.566 1 94.44 393 GLU B N 1
ATOM 7633 C CA . GLU B 1 393 ? -7.891 -16.094 -2.262 1 94.44 393 GLU B CA 1
ATOM 7634 C C . GLU B 1 393 ? -8.828 -14.883 -2.299 1 94.44 393 GLU B C 1
ATOM 7636 O O . GLU B 1 393 ? -9.398 -14.5 -1.274 1 94.44 393 GLU B O 1
ATOM 7641 N N . ALA B 1 394 ? -8.961 -14.344 -3.494 1 96.5 394 ALA B N 1
ATOM 7642 C CA . ALA B 1 394 ? -9.766 -13.133 -3.631 1 96.5 394 ALA B CA 1
ATOM 7643 C C . ALA B 1 394 ? -11.219 -13.477 -3.967 1 96.5 394 ALA B C 1
ATOM 7645 O O . ALA B 1 394 ? -11.773 -12.977 -4.945 1 96.5 394 ALA B O 1
ATOM 7646 N N . ASN B 1 395 ? -11.883 -14.219 -3.07 1 97.44 395 ASN B N 1
ATOM 7647 C CA . ASN B 1 395 ? -13.195 -14.75 -3.432 1 97.44 395 ASN B CA 1
ATOM 7648 C C . ASN B 1 395 ? -14.297 -14.172 -2.553 1 97.44 395 ASN B C 1
ATOM 7650 O O . ASN B 1 395 ? -15.477 -14.219 -2.918 1 97.44 395 ASN B O 1
ATOM 7654 N N . ALA B 1 396 ? -13.867 -13.719 -1.429 1 98.12 396 ALA B N 1
ATOM 7655 C CA . ALA B 1 396 ? -14.891 -13.227 -0.508 1 98.12 396 ALA B CA 1
ATOM 7656 C C . ALA B 1 396 ? -14.297 -12.242 0.499 1 98.12 396 ALA B C 1
ATOM 7658 O O . ALA B 1 396 ? -13.117 -12.352 0.856 1 98.12 396 ALA B O 1
ATOM 7659 N N . VAL B 1 397 ? -15.117 -11.312 0.93 1 98.56 397 VAL B N 1
ATOM 7660 C CA . VAL B 1 397 ? -14.742 -10.352 1.96 1 98.56 397 VAL B CA 1
ATOM 7661 C C . VAL B 1 397 ? -15.906 -10.164 2.936 1 98.56 397 VAL B C 1
ATOM 7663 O O . VAL B 1 397 ? -17.062 -10.039 2.521 1 98.56 397 VAL B O 1
ATOM 7666 N N . VAL B 1 398 ? -15.648 -10.086 4.207 1 98 398 VAL B N 1
ATOM 7667 C CA . VAL B 1 398 ? -16.688 -9.914 5.227 1 98 398 VAL B CA 1
ATOM 7668 C C . VAL B 1 398 ? -17.297 -8.523 5.113 1 98 398 VAL B C 1
ATOM 7670 O O . VAL B 1 398 ? -16.578 -7.52 5.086 1 98 398 VAL B O 1
ATOM 7673 N N . VAL B 1 399 ? -18.578 -8.461 5.078 1 98.06 399 VAL B N 1
ATOM 7674 C CA . VAL B 1 399 ? -19.266 -7.172 5.066 1 98.06 399 VAL B CA 1
ATOM 7675 C C . VAL B 1 399 ? -19.828 -6.871 6.453 1 98.06 399 VAL B C 1
ATOM 7677 O O . VAL B 1 399 ? -19.906 -5.711 6.863 1 98.06 399 VAL B O 1
ATOM 7680 N N . ASP B 1 400 ? -20.203 -8 7.09 1 95.5 400 ASP B N 1
ATOM 7681 C CA . ASP B 1 400 ? -20.812 -7.789 8.398 1 95.5 400 ASP B CA 1
ATOM 7682 C C . ASP B 1 400 ? -20.688 -9.039 9.273 1 95.5 400 ASP B C 1
ATOM 7684 O O . ASP B 1 400 ? -20.672 -10.156 8.758 1 95.5 400 ASP B O 1
ATOM 7688 N N . ARG B 1 401 ? -20.484 -8.711 10.562 1 92.94 401 ARG B N 1
ATOM 7689 C CA . ARG B 1 401 ? -20.547 -9.719 11.617 1 92.94 401 ARG B CA 1
ATOM 7690 C C . ARG B 1 401 ? -21.547 -9.305 12.703 1 92.94 401 ARG B C 1
ATOM 7692 O O . ARG B 1 401 ? -21.422 -8.234 13.289 1 92.94 401 ARG B O 1
ATOM 7699 N N . ALA B 1 402 ? -22.531 -10.148 12.875 1 89.69 402 ALA B N 1
ATOM 7700 C CA . ALA B 1 402 ? -23.516 -9.836 13.914 1 89.69 402 ALA B CA 1
ATOM 7701 C C . ALA B 1 402 ? -24 -11.109 14.602 1 89.69 402 ALA B C 1
ATOM 7703 O O . ALA B 1 402 ? -24.438 -12.047 13.945 1 89.69 402 ALA B O 1
ATOM 7704 N N . ASP B 1 403 ? -23.891 -11.164 15.883 1 88.31 403 ASP B N 1
ATOM 7705 C CA . ASP B 1 403 ? -24.422 -12.242 16.703 1 88.31 403 ASP B CA 1
ATOM 7706 C C . ASP B 1 403 ? -23.906 -13.602 16.25 1 88.31 403 ASP B C 1
ATOM 7708 O O . ASP B 1 403 ? -24.672 -14.539 16.062 1 88.31 403 ASP B O 1
ATOM 7712 N N . GLY B 1 404 ? -22.703 -13.648 15.867 1 88.94 404 GLY B N 1
ATOM 7713 C CA . GLY B 1 404 ? -22.078 -14.906 15.492 1 88.94 404 GLY B CA 1
ATOM 7714 C C . GLY B 1 404 ? -22.281 -15.258 14.023 1 88.94 404 GLY B C 1
ATOM 7715 O O . GLY B 1 404 ? -21.719 -16.234 13.531 1 88.94 404 GLY B O 1
ATOM 7716 N N . ASN B 1 405 ? -23.094 -14.469 13.359 1 94.88 405 ASN B N 1
ATOM 7717 C CA . ASN B 1 405 ? -23.328 -14.68 11.93 1 94.88 405 ASN B CA 1
ATOM 7718 C C . ASN B 1 405 ? -22.422 -13.797 11.078 1 94.88 405 ASN B C 1
ATOM 7720 O O . ASN B 1 405 ? -21.984 -12.734 11.523 1 94.88 405 ASN B O 1
ATOM 7724 N N . ILE B 1 406 ? -22.203 -14.312 9.93 1 96.69 406 ILE B N 1
ATOM 7725 C CA . ILE B 1 406 ? -21.297 -13.594 9.047 1 96.69 406 ILE B CA 1
ATOM 7726 C C . ILE B 1 406 ? -21.922 -13.438 7.664 1 96.69 406 ILE B C 1
ATOM 7728 O O . ILE B 1 406 ? -22.641 -14.328 7.195 1 96.69 406 ILE B O 1
ATOM 7732 N N . ARG B 1 407 ? -21.766 -12.297 7.059 1 97.94 407 ARG B N 1
ATOM 7733 C CA . ARG B 1 407 ? -22.109 -12.039 5.668 1 97.94 407 ARG B CA 1
ATOM 7734 C C . ARG B 1 407 ? -20.875 -11.703 4.844 1 97.94 407 ARG B C 1
ATOM 7736 O O . ARG B 1 407 ? -20.016 -10.938 5.289 1 97.94 407 ARG B O 1
ATOM 7743 N N . TYR B 1 408 ? -20.781 -12.305 3.652 1 98.38 408 TYR B N 1
ATOM 7744 C CA . TYR B 1 408 ? -19.656 -12.062 2.76 1 98.38 408 TYR B CA 1
ATOM 7745 C C . TYR B 1 408 ? -20.109 -11.383 1.478 1 98.38 408 TYR B C 1
ATOM 7747 O O . TYR B 1 408 ? -21.203 -11.664 0.967 1 98.38 408 TYR B O 1
ATOM 7755 N N . LEU B 1 409 ? -19.344 -10.445 1.016 1 98.75 409 LEU B N 1
ATOM 7756 C CA . LEU B 1 409 ? -19.375 -10.07 -0.394 1 98.75 409 LEU B CA 1
ATOM 7757 C C . LEU B 1 409 ? -18.531 -11.031 -1.23 1 98.75 409 LEU B C 1
ATOM 7759 O O . LEU B 1 409 ? -17.344 -11.227 -0.945 1 98.75 409 LEU B O 1
ATOM 7763 N N . THR B 1 410 ? -19.078 -11.633 -2.236 1 98.31 410 THR B N 1
ATOM 7764 C CA . THR B 1 410 ? -18.359 -12.625 -3.035 1 98.31 410 THR B CA 1
ATOM 7765 C C . THR B 1 410 ? -17.844 -12 -4.324 1 98.31 410 THR B C 1
ATOM 7767 O O . THR B 1 410 ? -18.375 -11 -4.801 1 98.31 410 THR B O 1
ATOM 7770 N N . ALA B 1 411 ? -16.828 -12.57 -4.848 1 97.69 411 ALA B N 1
ATOM 7771 C CA . ALA B 1 411 ? -16.219 -12.109 -6.09 1 97.69 411 ALA B CA 1
ATOM 7772 C C . ALA B 1 411 ? -17.188 -12.227 -7.258 1 97.69 411 ALA B C 1
ATOM 7774 O O . ALA B 1 411 ? -18.141 -13.016 -7.207 1 97.69 411 ALA B O 1
ATOM 7775 N N . PRO B 1 412 ? -17 -11.422 -8.289 1 95.75 412 PRO B N 1
ATOM 7776 C CA . PRO B 1 412 ? -17.906 -11.461 -9.438 1 95.75 412 PRO B CA 1
ATOM 7777 C C . PRO B 1 412 ? -17.859 -12.789 -10.188 1 95.75 412 PRO B C 1
ATOM 7779 O O . PRO B 1 412 ? -18.812 -13.141 -10.891 1 95.75 412 PRO B O 1
ATOM 7782 N N . TRP B 1 413 ? -16.828 -13.562 -10.078 1 95.38 413 TRP B N 1
ATOM 7783 C CA . TRP B 1 413 ? -16.719 -14.82 -10.812 1 95.38 413 TRP B CA 1
ATOM 7784 C C . TRP B 1 413 ? -17.281 -15.977 -10 1 95.38 413 TRP B C 1
ATOM 7786 O O . TRP B 1 413 ? -17.297 -17.125 -10.461 1 95.38 413 TRP B O 1
ATOM 7796 N N . ILE B 1 414 ? -17.672 -15.766 -8.75 1 97 414 ILE B N 1
ATOM 7797 C CA . ILE B 1 414 ? -18.328 -16.781 -7.938 1 97 414 ILE B CA 1
ATOM 7798 C C . ILE B 1 414 ? -19.766 -16.969 -8.391 1 97 414 ILE B C 1
ATOM 7800 O O . ILE B 1 414 ? -20.516 -16 -8.5 1 97 414 ILE B O 1
ATOM 7804 N N . THR B 1 415 ? -20.156 -18.203 -8.57 1 96.75 415 THR B N 1
ATOM 7805 C CA . THR B 1 415 ? -21.5 -18.484 -9.102 1 96.75 415 THR B CA 1
ATOM 7806 C C . THR B 1 415 ? -22.422 -18.984 -8.008 1 96.75 415 THR B C 1
ATOM 7808 O O . THR B 1 415 ? -23.641 -18.766 -8.062 1 96.75 415 THR B O 1
ATOM 7811 N N . SER B 1 416 ? -21.812 -19.688 -7.059 1 97.38 416 SER B N 1
ATOM 7812 C CA . SER B 1 416 ? -22.641 -20.172 -5.969 1 97.38 416 SER B CA 1
ATOM 7813 C C . SER B 1 416 ? -21.844 -20.312 -4.68 1 97.38 416 SER B C 1
ATOM 7815 O O . SER B 1 416 ? -20.625 -20.438 -4.715 1 97.38 416 SER B O 1
ATOM 7817 N N . VAL B 1 417 ? -22.625 -20.25 -3.623 1 98.12 417 VAL B N 1
ATOM 7818 C CA . VAL B 1 417 ? -22.047 -20.312 -2.291 1 98.12 417 VAL B CA 1
ATOM 7819 C C . VAL B 1 417 ? -22.766 -21.375 -1.46 1 98.12 417 VAL B C 1
ATOM 7821 O O . VAL B 1 417 ? -24 -21.469 -1.514 1 98.12 417 VAL B O 1
ATOM 7824 N N . GLY B 1 418 ? -21.984 -22.188 -0.735 1 98.06 418 GLY B N 1
ATOM 7825 C CA . GLY B 1 418 ? -22.516 -23.141 0.231 1 98.06 418 GLY B CA 1
ATOM 7826 C C . GLY B 1 418 ? -21.766 -23.125 1.55 1 98.06 418 GLY B C 1
ATOM 7827 O O . GLY B 1 418 ? -20.656 -22.609 1.632 1 98.06 418 GLY B O 1
ATOM 7828 N N . VAL B 1 419 ? -22.438 -23.578 2.57 1 97.88 419 VAL B N 1
ATOM 7829 C CA . VAL B 1 419 ? -21.828 -23.75 3.879 1 97.88 419 VAL B CA 1
ATOM 7830 C C . VAL B 1 419 ? -21.75 -25.234 4.227 1 97.88 419 VAL B C 1
ATOM 7832 O O . VAL B 1 419 ? -22.734 -25.953 4.086 1 97.88 419 VAL B O 1
ATOM 7835 N N . GLN B 1 420 ? -20.547 -25.578 4.574 1 96.81 420 GLN B N 1
ATOM 7836 C CA . GLN B 1 420 ? -20.297 -26.984 4.918 1 96.81 420 GLN B CA 1
ATOM 7837 C C . GLN B 1 420 ? -19.688 -27.109 6.309 1 96.81 420 GLN B C 1
ATOM 7839 O O . GLN B 1 420 ? -18.688 -26.453 6.613 1 96.81 420 GLN B O 1
ATOM 7844 N N . ASP B 1 421 ? -20.344 -27.875 7.145 1 96.5 421 ASP B N 1
ATOM 7845 C CA . ASP B 1 421 ? -19.75 -28.188 8.438 1 96.5 421 ASP B CA 1
ATOM 7846 C C . ASP B 1 421 ? -18.625 -29.203 8.297 1 96.5 421 ASP B C 1
ATOM 7848 O O . ASP B 1 421 ? -18.859 -30.359 7.922 1 96.5 421 ASP B O 1
ATOM 7852 N N . LEU B 1 422 ? -17.438 -28.859 8.648 1 96.75 422 LEU B N 1
ATOM 7853 C CA . LEU B 1 422 ? -16.266 -29.703 8.445 1 96.75 422 LEU B CA 1
ATOM 7854 C C . LEU B 1 422 ? -16.312 -30.906 9.391 1 96.75 422 LEU B C 1
ATOM 7856 O O . LEU B 1 422 ? -15.664 -31.922 9.125 1 96.75 422 LEU B O 1
ATOM 7860 N N . LEU B 1 423 ? -17.047 -30.797 10.5 1 95.31 423 LEU B N 1
ATOM 7861 C CA . LEU B 1 423 ? -17.141 -31.891 11.453 1 95.31 423 LEU B CA 1
ATOM 7862 C C . LEU B 1 423 ? -18.172 -32.906 11.016 1 95.31 423 LEU B C 1
ATOM 7864 O O . LEU B 1 423 ? -18.25 -34 11.562 1 95.31 423 LEU B O 1
ATOM 7868 N N . LYS B 1 424 ? -18.922 -32.562 10.016 1 94.56 424 LYS B N 1
ATOM 7869 C CA . LYS B 1 424 ? -19.906 -33.469 9.406 1 94.56 424 LYS B CA 1
ATOM 7870 C C . LYS B 1 424 ? -19.688 -33.562 7.902 1 94.56 424 LYS B C 1
ATOM 7872 O O . LYS B 1 424 ? -20.547 -33.156 7.109 1 94.56 424 LYS B O 1
ATOM 7877 N N . PRO B 1 425 ? -18.672 -34.281 7.52 1 93.75 425 PRO B N 1
ATOM 7878 C CA . PRO B 1 425 ? -18.234 -34.25 6.117 1 93.75 425 PRO B CA 1
ATOM 7879 C C . PRO B 1 425 ? -19.203 -35 5.199 1 93.75 425 PRO B C 1
ATOM 7881 O O . PRO B 1 425 ? -19.203 -34.781 3.982 1 93.75 425 PRO B O 1
ATOM 7884 N N . ALA B 1 426 ? -20 -35.844 5.684 1 94.12 426 ALA B N 1
ATOM 7885 C CA . ALA B 1 426 ? -20.938 -36.594 4.875 1 94.12 426 ALA B CA 1
ATOM 7886 C C . ALA B 1 426 ? -22.172 -35.75 4.539 1 94.12 426 ALA B C 1
ATOM 7888 O O . ALA B 1 426 ? -22.922 -36.094 3.621 1 94.12 426 ALA B O 1
ATOM 7889 N N . ALA B 1 427 ? -22.391 -34.75 5.328 1 94.31 427 ALA B N 1
ATOM 7890 C CA . ALA B 1 427 ? -23.547 -33.875 5.09 1 94.31 427 ALA B CA 1
ATOM 7891 C C . ALA B 1 427 ? -23.328 -33 3.848 1 94.31 427 ALA B C 1
ATOM 7893 O O . ALA B 1 427 ? -22.203 -32.562 3.574 1 94.31 427 ALA B O 1
ATOM 7894 N N . LYS B 1 428 ? -24.359 -32.812 3.131 1 94.19 428 LYS B N 1
ATOM 7895 C CA . LYS B 1 428 ? -24.297 -31.953 1.954 1 94.19 428 LYS B CA 1
ATOM 7896 C C . LYS B 1 428 ? -24.188 -30.484 2.354 1 94.19 428 LYS B C 1
ATOM 7898 O O . LYS B 1 428 ? -24.797 -30.062 3.33 1 94.19 428 LYS B O 1
ATOM 7903 N N . PRO B 1 429 ? -23.484 -29.781 1.582 1 96.12 429 PRO B N 1
ATOM 7904 C CA . PRO B 1 429 ? -23.422 -28.344 1.849 1 96.12 429 PRO B CA 1
ATOM 7905 C C . PRO B 1 429 ? -24.797 -27.656 1.739 1 96.12 429 PRO B C 1
ATOM 7907 O O . PRO B 1 429 ? -25.609 -28.031 0.888 1 96.12 429 PRO B O 1
ATOM 7910 N N . VAL B 1 430 ? -25 -26.734 2.551 1 97.44 430 VAL B N 1
ATOM 7911 C CA . VAL B 1 430 ? -26.234 -25.953 2.535 1 97.44 430 VAL B CA 1
ATOM 7912 C C . VAL B 1 430 ? -26.062 -24.719 1.673 1 97.44 430 VAL B C 1
ATOM 7914 O O . VAL B 1 430 ? -25.188 -23.891 1.943 1 97.44 430 VAL B O 1
ATOM 7917 N N . ALA B 1 431 ? -26.875 -24.594 0.721 1 97.88 431 ALA B N 1
ATOM 7918 C CA . ALA B 1 431 ? -26.781 -23.438 -0.176 1 97.88 431 ALA B CA 1
ATOM 7919 C C . ALA B 1 431 ? -27.109 -22.141 0.56 1 97.88 431 ALA B C 1
ATOM 7921 O O . ALA B 1 431 ? -28.031 -22.109 1.383 1 97.88 431 ALA B O 1
ATOM 7922 N N . VAL B 1 432 ? -26.328 -21.156 0.297 1 98.19 432 VAL B N 1
ATOM 7923 C CA . VAL B 1 432 ? -26.547 -19.828 0.848 1 98.19 432 VAL B CA 1
ATOM 7924 C C . VAL B 1 432 ? -26.922 -18.859 -0.273 1 98.19 432 VAL B C 1
ATOM 7926 O O . VAL B 1 432 ? -26.203 -18.75 -1.266 1 98.19 432 VAL B O 1
ATOM 7929 N N . ARG B 1 433 ? -28.047 -18.203 -0.104 1 97.75 433 ARG B N 1
ATOM 7930 C CA . ARG B 1 433 ? -28.5 -17.25 -1.113 1 97.75 433 ARG B CA 1
ATOM 7931 C C . ARG B 1 433 ? -27.609 -16.016 -1.117 1 97.75 433 ARG B C 1
ATOM 7933 O O . ARG B 1 433 ? -27.078 -15.617 -0.078 1 97.75 433 ARG B O 1
ATOM 7940 N N . ARG B 1 434 ? -27.469 -15.422 -2.266 1 97.75 434 ARG B N 1
ATOM 7941 C CA . ARG B 1 434 ? -26.734 -14.172 -2.453 1 97.75 434 ARG B CA 1
ATOM 7942 C C . ARG B 1 434 ? -27.641 -13.086 -3.02 1 97.75 434 ARG B C 1
ATOM 7944 O O . ARG B 1 434 ? -28.516 -13.359 -3.84 1 97.75 434 ARG B O 1
ATOM 7951 N N . SER B 1 435 ? -27.469 -11.922 -2.545 1 97 435 SER B N 1
ATOM 7952 C CA . SER B 1 435 ? -28.188 -10.781 -3.123 1 97 435 SER B CA 1
ATOM 7953 C C . SER B 1 435 ? -27.688 -10.477 -4.531 1 97 435 SER B C 1
ATOM 7955 O O . SER B 1 435 ? -26.703 -11.078 -4.996 1 97 435 SER B O 1
ATOM 7957 N N . ALA B 1 436 ? -28.328 -9.555 -5.219 1 95.06 436 ALA B N 1
ATOM 7958 C CA . ALA B 1 436 ? -27.938 -9.148 -6.57 1 95.06 436 ALA B CA 1
ATOM 7959 C C . ALA B 1 436 ? -26.547 -8.531 -6.582 1 95.06 436 ALA B C 1
ATOM 7961 O O . ALA B 1 436 ? -25.828 -8.633 -7.578 1 95.06 436 ALA B O 1
ATOM 7962 N N . ASP B 1 437 ? -26.156 -7.992 -5.422 1 95.62 437 ASP B N 1
ATOM 7963 C CA . ASP B 1 437 ? -24.844 -7.355 -5.309 1 95.62 437 ASP B CA 1
ATOM 7964 C C . ASP B 1 437 ? -23.766 -8.367 -4.926 1 95.62 437 ASP B C 1
ATOM 7966 O O . ASP B 1 437 ? -22.594 -8.031 -4.852 1 95.62 437 ASP B O 1
ATOM 7970 N N . GLY B 1 438 ? -24.141 -9.57 -4.594 1 97.56 438 GLY B N 1
ATOM 7971 C CA . GLY B 1 438 ? -23.172 -10.602 -4.285 1 97.56 438 GLY B CA 1
ATOM 7972 C C . GLY B 1 438 ? -22.969 -10.797 -2.795 1 97.56 438 GLY B C 1
ATOM 7973 O O . GLY B 1 438 ? -22 -11.461 -2.379 1 97.56 438 GLY B O 1
ATOM 7974 N N . VAL B 1 439 ? -23.797 -10.188 -1.985 1 98.38 439 VAL B N 1
ATOM 7975 C CA . VAL B 1 439 ? -23.719 -10.352 -0.538 1 98.38 439 VAL B CA 1
ATOM 7976 C C . VAL B 1 439 ? -24.484 -11.594 -0.104 1 98.38 439 VAL B C 1
ATOM 7978 O O . VAL B 1 439 ? -25.641 -11.773 -0.482 1 98.38 439 VAL B O 1
ATOM 7981 N N . THR B 1 440 ? -23.891 -12.391 0.665 1 98.31 440 THR B N 1
ATOM 7982 C CA . THR B 1 440 ? -24.531 -13.625 1.107 1 98.31 440 THR B CA 1
ATOM 7983 C C . THR B 1 440 ? -25.547 -13.344 2.215 1 98.31 440 THR B C 1
ATOM 7985 O O . THR B 1 440 ? -25.422 -12.344 2.928 1 98.31 440 THR B O 1
ATOM 7988 N N . ASP B 1 441 ? -26.453 -14.273 2.338 1 97.75 441 ASP B N 1
ATOM 7989 C CA . ASP B 1 441 ? -27.234 -14.305 3.57 1 97.75 441 ASP B CA 1
ATOM 7990 C C . ASP B 1 441 ? -26.359 -14.641 4.77 1 97.75 441 ASP B C 1
ATOM 7992 O O . ASP B 1 441 ? -25.266 -15.195 4.613 1 97.75 441 ASP B O 1
ATOM 7996 N N . PRO B 1 442 ? -26.844 -14.234 5.934 1 97.12 442 PRO B N 1
ATOM 7997 C CA . PRO B 1 442 ? -26.031 -14.547 7.109 1 97.12 442 PRO B CA 1
ATOM 7998 C C . PRO B 1 442 ? -26 -16.047 7.422 1 97.12 442 PRO B C 1
ATOM 8000 O O . PRO B 1 442 ? -26.984 -16.75 7.207 1 97.12 442 PRO B O 1
ATOM 8003 N N . PHE B 1 443 ? -24.969 -16.5 7.812 1 96.38 443 PHE B N 1
ATOM 8004 C CA . PHE B 1 443 ? -24.828 -17.859 8.312 1 96.38 443 PHE B CA 1
ATOM 8005 C C . PHE B 1 443 ? -23.922 -17.891 9.539 1 96.38 443 PHE B C 1
ATOM 8007 O O . PHE B 1 443 ? -23.141 -16.969 9.766 1 96.38 443 PHE B O 1
ATOM 8014 N N . ALA B 1 444 ? -23.969 -18.953 10.281 1 94.06 444 ALA B N 1
ATOM 8015 C CA . ALA B 1 444 ? -23.219 -19.062 11.523 1 94.06 444 ALA B CA 1
ATOM 8016 C C . ALA B 1 444 ? -21.734 -19.375 11.25 1 94.06 444 ALA B C 1
ATOM 8018 O O . ALA B 1 444 ? -21.422 -20.344 10.562 1 94.06 444 ALA B O 1
ATOM 8019 N N . GLY B 1 445 ? -20.859 -18.516 11.781 1 91.69 445 GLY B N 1
ATOM 8020 C CA . GLY B 1 445 ? -19.422 -18.781 11.703 1 91.69 445 GLY B CA 1
ATOM 8021 C C . GLY B 1 445 ? -18.953 -19.781 12.734 1 91.69 445 GLY B C 1
ATOM 8022 O O . GLY B 1 445 ? -19.75 -20.312 13.508 1 91.69 445 GLY B O 1
ATOM 8023 N N . PRO B 1 446 ? -17.656 -20.078 12.664 1 89.5 446 PRO B N 1
ATOM 8024 C CA . PRO B 1 446 ? -17.125 -20.984 13.68 1 89.5 446 PRO B CA 1
ATOM 8025 C C . PRO B 1 446 ? -17.25 -20.438 15.102 1 89.5 446 PRO B C 1
ATOM 8027 O O . PRO B 1 446 ? -17.125 -19.234 15.312 1 89.5 446 PRO B O 1
ATOM 8030 N N . ALA B 1 447 ? -17.594 -21.328 15.922 1 78.12 447 ALA B N 1
ATOM 8031 C CA . ALA B 1 447 ? -17.844 -20.922 17.312 1 78.12 447 ALA B CA 1
ATOM 8032 C C . ALA B 1 447 ? -16.594 -20.312 17.938 1 78.12 447 ALA B C 1
ATOM 8034 O O . ALA B 1 447 ? -15.492 -20.828 17.766 1 78.12 447 ALA B O 1
ATOM 8035 N N . GLN B 1 448 ? -16.75 -19.219 18.641 1 76.25 448 GLN B N 1
ATOM 8036 C CA . GLN B 1 448 ? -15.641 -18.516 19.266 1 76.25 448 GLN B CA 1
ATOM 8037 C C . GLN B 1 448 ? -15.391 -19.016 20.688 1 76.25 448 GLN B C 1
ATOM 8039 O O . GLN B 1 448 ? -14.258 -19 21.172 1 76.25 448 GLN B O 1
ATOM 8044 N N . THR B 1 449 ? -16.5 -19.391 21.234 1 77.62 449 THR B N 1
ATOM 8045 C CA . THR B 1 449 ? -16.391 -19.859 22.609 1 77.62 449 THR B CA 1
ATOM 8046 C C . THR B 1 449 ? -17.094 -21.203 22.781 1 77.62 449 THR B C 1
ATOM 8048 O O . THR B 1 449 ? -17.938 -21.594 21.953 1 77.62 449 THR B O 1
ATOM 8051 N N . GLY B 1 450 ? -16.578 -21.938 23.688 1 78.81 450 GLY B N 1
ATOM 8052 C CA . GLY B 1 450 ? -17.219 -23.188 24.016 1 78.81 450 GLY B CA 1
ATOM 8053 C C . GLY B 1 450 ? -16.578 -24.391 23.312 1 78.81 450 GLY B C 1
ATOM 8054 O O . GLY B 1 450 ? -15.477 -24.281 22.781 1 78.81 450 GLY B O 1
ATOM 8055 N N . ALA B 1 451 ? -17.312 -25.484 23.344 1 85.5 451 ALA B N 1
ATOM 8056 C CA . ALA B 1 451 ? -16.828 -26.734 22.75 1 85.5 451 ALA B CA 1
ATOM 8057 C C . ALA B 1 451 ? -16.938 -26.703 21.234 1 85.5 451 ALA B C 1
ATOM 8059 O O . ALA B 1 451 ? -17.875 -26.125 20.672 1 85.5 451 ALA B O 1
ATOM 8060 N N . CYS B 1 452 ? -16 -27.203 20.578 1 91.06 452 CYS B N 1
ATOM 8061 C CA . CYS B 1 452 ? -15.961 -27.281 19.125 1 91.06 452 CYS B CA 1
ATOM 8062 C C . CYS B 1 452 ? -16.812 -28.438 18.609 1 91.06 452 CYS B C 1
ATOM 8064 O O . CYS B 1 452 ? -16.359 -29.578 18.547 1 91.06 452 CYS B O 1
ATOM 8066 N N . THR B 1 453 ? -18.062 -28.156 18.344 1 90.75 453 THR B N 1
ATOM 8067 C CA . THR B 1 453 ? -18.984 -29.188 17.891 1 90.75 453 THR B CA 1
ATOM 8068 C C . THR B 1 453 ? -19.344 -28.984 16.422 1 90.75 453 THR B C 1
ATOM 8070 O O . THR B 1 453 ? -19.891 -29.891 15.781 1 90.75 453 THR B O 1
ATOM 8073 N N . SER B 1 454 ? -19 -27.844 15.953 1 92.94 454 SER B N 1
ATOM 8074 C CA . SER B 1 454 ? -19.219 -27.531 14.547 1 92.94 454 SER B CA 1
ATOM 8075 C C . SER B 1 454 ? -18.172 -26.531 14.039 1 92.94 454 SER B C 1
ATOM 8077 O O . SER B 1 454 ? -17.625 -25.75 14.82 1 92.94 454 SER B O 1
ATOM 8079 N N . TRP B 1 455 ? -17.906 -26.672 12.797 1 95.94 455 TRP B N 1
ATOM 8080 C CA . TRP B 1 455 ? -17.062 -25.703 12.117 1 95.94 455 TRP B CA 1
ATOM 8081 C C . TRP B 1 455 ? -17.547 -25.438 10.695 1 95.94 455 TRP B C 1
ATOM 8083 O O . TRP B 1 455 ? -17.172 -26.141 9.758 1 95.94 455 TRP B O 1
ATOM 8093 N N . ASN B 1 456 ? -18.266 -24.375 10.5 1 96.44 456 ASN B N 1
ATOM 8094 C CA . ASN B 1 456 ? -18.859 -24.047 9.195 1 96.44 456 ASN B CA 1
ATOM 8095 C C . ASN B 1 456 ? -17.828 -23.375 8.289 1 96.44 456 ASN B C 1
ATOM 8097 O O . ASN B 1 456 ? -17.328 -22.297 8.609 1 96.44 456 ASN B O 1
ATOM 8101 N N . ALA B 1 457 ? -17.562 -24.047 7.223 1 96.94 457 ALA B N 1
ATOM 8102 C CA . ALA B 1 457 ? -16.703 -23.484 6.18 1 96.94 457 ALA B CA 1
ATOM 8103 C C . ALA B 1 457 ? -17.516 -23.047 4.965 1 96.94 457 ALA B C 1
ATOM 8105 O O . ALA B 1 457 ? -18.625 -23.531 4.758 1 96.94 457 ALA B O 1
ATOM 8106 N N . LEU B 1 458 ? -16.938 -22.125 4.254 1 96.69 458 LEU B N 1
ATOM 8107 C CA . LEU B 1 458 ? -17.578 -21.625 3.035 1 96.69 458 LEU B CA 1
ATOM 8108 C C . LEU B 1 458 ? -17.094 -22.406 1.817 1 96.69 458 LEU B C 1
ATOM 8110 O O . LEU B 1 458 ? -15.883 -22.578 1.625 1 96.69 458 LEU B O 1
ATOM 8114 N N . ARG B 1 459 ? -18.016 -22.938 1.093 1 97.38 459 ARG B N 1
ATOM 8115 C C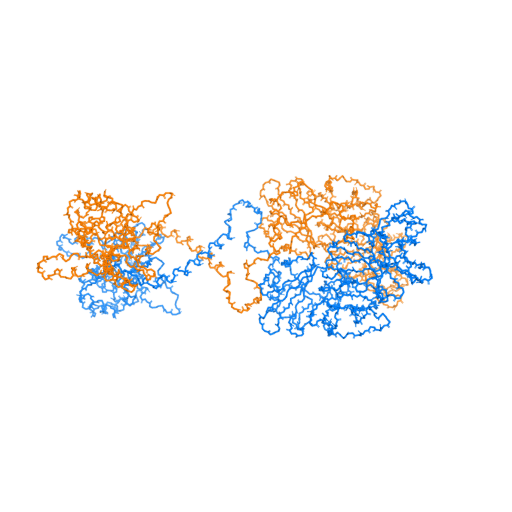A . ARG B 1 459 ? -17.719 -23.547 -0.2 1 97.38 459 ARG B CA 1
ATOM 8116 C C . ARG B 1 459 ? -18.109 -22.609 -1.345 1 97.38 459 ARG B C 1
ATOM 8118 O O . ARG B 1 459 ? -19.281 -22.312 -1.54 1 97.38 459 ARG B O 1
ATOM 8125 N N . LEU B 1 460 ? -17.125 -22.172 -2.117 1 97.88 460 LEU B N 1
ATOM 8126 C CA . LEU B 1 460 ? -17.312 -21.203 -3.188 1 97.88 460 LEU B CA 1
ATOM 8127 C C . LEU B 1 460 ? -17.078 -21.844 -4.551 1 97.88 460 LEU B C 1
ATOM 8129 O O . LEU B 1 460 ? -16.016 -22.422 -4.789 1 97.88 460 LEU B O 1
ATOM 8133 N N . ARG B 1 461 ? -18.031 -21.781 -5.367 1 97.31 461 ARG B N 1
ATOM 8134 C CA . ARG B 1 461 ? -17.906 -22.281 -6.73 1 97.31 461 ARG B CA 1
ATOM 8135 C C . ARG B 1 461 ? -17.75 -21.125 -7.723 1 97.31 461 ARG B C 1
ATOM 8137 O O . ARG B 1 461 ? -18.516 -20.172 -7.688 1 97.31 461 ARG B O 1
ATOM 8144 N N . ASP B 1 462 ? -16.812 -21.266 -8.586 1 94.94 462 ASP B N 1
ATOM 8145 C CA . ASP B 1 462 ? -16.562 -20.188 -9.523 1 94.94 462 ASP B CA 1
ATOM 8146 C C . ASP B 1 462 ? -17.156 -20.5 -10.898 1 94.94 462 ASP B C 1
ATOM 8148 O O . ASP B 1 462 ? -17.844 -21.5 -11.07 1 94.94 462 ASP B O 1
ATOM 8152 N N . HIS B 1 463 ? -16.906 -19.625 -11.852 1 90.44 463 HIS B N 1
ATOM 8153 C CA . HIS B 1 463 ? -17.5 -19.688 -13.188 1 90.44 463 HIS B CA 1
ATOM 8154 C C . HIS B 1 463 ? -17.016 -20.906 -13.945 1 90.44 463 HIS B C 1
ATOM 8156 O O . HIS B 1 463 ? -17.656 -21.359 -14.898 1 90.44 463 HIS B O 1
ATOM 8162 N N . THR B 1 464 ? -15.891 -21.469 -13.57 1 89.62 464 THR B N 1
ATOM 8163 C CA . THR B 1 464 ? -15.367 -22.656 -14.219 1 89.62 464 THR B CA 1
ATOM 8164 C C . THR B 1 464 ? -15.992 -23.922 -13.625 1 89.62 464 THR B C 1
ATOM 8166 O O . THR B 1 464 ? -15.836 -25.016 -14.164 1 89.62 464 THR B O 1
ATOM 8169 N N . GLY B 1 465 ? -16.562 -23.781 -12.469 1 93.5 465 GLY B N 1
ATOM 8170 C CA . GLY B 1 465 ? -17.172 -24.906 -11.781 1 93.5 465 GLY B CA 1
ATOM 8171 C C . GLY B 1 465 ? -16.312 -25.422 -10.633 1 93.5 465 GLY B C 1
ATOM 8172 O O . GLY B 1 465 ? -16.766 -26.281 -9.859 1 93.5 465 GLY B O 1
ATOM 8173 N N . ALA B 1 466 ? -15.164 -24.922 -10.531 1 94 466 ALA B N 1
ATOM 8174 C CA . ALA B 1 466 ? -14.281 -25.328 -9.453 1 94 466 ALA B CA 1
ATOM 8175 C C . ALA B 1 466 ? -14.812 -24.875 -8.094 1 94 466 ALA B C 1
ATOM 8177 O O . ALA B 1 466 ? -15.266 -23.734 -7.961 1 94 466 ALA B O 1
ATOM 8178 N N . ALA B 1 467 ? -14.789 -25.766 -7.184 1 95.88 467 ALA B N 1
ATOM 8179 C CA . ALA B 1 467 ? -15.227 -25.453 -5.824 1 95.88 467 ALA B CA 1
ATOM 8180 C C . ALA B 1 467 ? -14.039 -25.375 -4.871 1 95.88 467 ALA B C 1
ATOM 8182 O O . ALA B 1 467 ? -13.117 -26.188 -4.949 1 95.88 467 ALA B O 1
ATOM 8183 N N . ARG B 1 468 ? -14.086 -24.391 -4.008 1 96.56 468 ARG B N 1
ATOM 8184 C CA . ARG B 1 468 ? -13.008 -24.188 -3.053 1 96.56 468 ARG B CA 1
ATOM 8185 C C . ARG B 1 468 ? -13.555 -24.031 -1.636 1 96.56 468 ARG B C 1
ATOM 8187 O O . ARG B 1 468 ? -14.609 -23.438 -1.434 1 96.56 468 ARG B O 1
ATOM 8194 N N . LEU B 1 469 ? -12.812 -24.578 -0.708 1 97.5 469 LEU B N 1
ATOM 8195 C CA . LEU B 1 469 ? -13.172 -24.453 0.7 1 97.5 469 LEU B CA 1
ATOM 8196 C C . LEU B 1 469 ? -12.414 -23.297 1.352 1 97.5 469 LEU B C 1
ATOM 8198 O O . LEU B 1 469 ? -11.195 -23.188 1.195 1 97.5 469 LEU B O 1
ATOM 8202 N N . THR B 1 470 ? -13.164 -22.438 1.999 1 97.31 470 THR B N 1
ATOM 8203 C CA . THR B 1 470 ? -12.57 -21.344 2.754 1 97.31 470 THR B CA 1
ATOM 8204 C C . THR B 1 470 ? -13.188 -21.25 4.148 1 97.31 470 THR B C 1
ATOM 8206 O O . THR B 1 470 ? -14.312 -21.688 4.363 1 97.31 470 THR B O 1
ATOM 8209 N N . THR B 1 471 ? -12.422 -20.703 5.07 1 97.31 471 THR B N 1
ATOM 8210 C CA . THR B 1 471 ? -12.922 -20.672 6.438 1 97.31 471 THR B CA 1
ATOM 8211 C C . THR B 1 471 ? -12.688 -19.297 7.062 1 97.31 471 THR B C 1
ATOM 8213 O O . THR B 1 471 ? -11.711 -18.609 6.738 1 97.31 471 THR B O 1
ATOM 8216 N N . ASP B 1 472 ? -13.617 -18.938 7.887 1 97.19 472 ASP B N 1
ATOM 8217 C CA . ASP B 1 472 ? -13.516 -17.688 8.648 1 97.19 472 ASP B CA 1
ATOM 8218 C C . ASP B 1 472 ? -12.602 -17.859 9.859 1 97.19 472 ASP B C 1
ATOM 8220 O O . ASP B 1 472 ? -12.836 -18.734 10.703 1 97.19 472 ASP B O 1
ATOM 8224 N N . LEU B 1 473 ? -11.578 -17.094 9.953 1 96.56 473 LEU B N 1
ATOM 8225 C CA . LEU B 1 473 ? -10.672 -17.125 11.094 1 96.56 473 LEU B CA 1
ATOM 8226 C C . LEU B 1 473 ? -10.656 -15.789 11.812 1 96.56 473 LEU B C 1
ATOM 8228 O O . LEU B 1 473 ? -9.633 -15.383 12.375 1 96.56 473 LEU B O 1
ATOM 8232 N N . GLY B 1 474 ? -11.734 -15.031 11.625 1 94 474 GLY B N 1
ATOM 8233 C CA . GLY B 1 474 ? -11.914 -13.797 12.375 1 94 474 GLY B CA 1
ATOM 8234 C C . GLY B 1 474 ? -11.359 -12.578 11.664 1 94 474 GLY B C 1
ATOM 8235 O O . GLY B 1 474 ? -11.164 -11.531 12.281 1 94 474 GLY B O 1
ATOM 8236 N N . GLU B 1 475 ? -11.078 -12.695 10.453 1 94.31 475 GLU B N 1
ATOM 8237 C CA . GLU B 1 475 ? -10.523 -11.594 9.672 1 94.31 475 GLU B CA 1
ATOM 8238 C C . GLU B 1 475 ? -11.438 -11.227 8.508 1 94.31 475 GLU B C 1
ATOM 8240 O O . GLU B 1 475 ? -12.477 -11.859 8.305 1 94.31 475 GLU B O 1
ATOM 8245 N N . LEU B 1 476 ? -11.078 -10.18 7.742 1 97.19 476 LEU B N 1
ATOM 8246 C CA . LEU B 1 476 ? -11.922 -9.688 6.66 1 97.19 476 LEU B CA 1
ATOM 8247 C C . LEU B 1 476 ? -11.945 -10.68 5.496 1 97.19 476 LEU B C 1
ATOM 8249 O O . LEU B 1 476 ? -12.977 -10.836 4.832 1 97.19 476 LEU B O 1
ATOM 8253 N N . VAL B 1 477 ? -10.805 -11.266 5.258 1 97.62 477 VAL B N 1
ATOM 8254 C CA . VAL B 1 477 ? -10.688 -12.227 4.164 1 97.62 477 VAL B CA 1
ATOM 8255 C C . VAL B 1 477 ? -10.547 -13.641 4.73 1 97.62 477 VAL B C 1
ATOM 8257 O O . VAL B 1 477 ? -9.688 -13.891 5.578 1 97.62 477 VAL B O 1
ATOM 8260 N N . PRO B 1 478 ? -11.406 -14.5 4.352 1 97.31 478 PRO B N 1
ATOM 8261 C CA . PRO B 1 478 ? -11.312 -15.867 4.863 1 97.31 478 PRO B CA 1
ATOM 8262 C C . PRO B 1 478 ? -10.094 -16.609 4.332 1 97.31 478 PRO B C 1
ATOM 8264 O O . PRO B 1 478 ? -9.547 -16.25 3.287 1 97.31 478 PRO B O 1
ATOM 8267 N N . ALA B 1 479 ? -9.695 -17.625 5.043 1 97.75 479 ALA B N 1
ATOM 8268 C CA . ALA B 1 479 ? -8.516 -18.406 4.68 1 97.75 479 ALA B CA 1
ATOM 8269 C C . ALA B 1 479 ? -8.883 -19.562 3.744 1 97.75 479 ALA B C 1
ATOM 8271 O O . ALA B 1 479 ? -9.922 -20.203 3.928 1 97.75 479 ALA B O 1
ATOM 8272 N N . HIS B 1 480 ? -8.023 -19.781 2.781 1 97.94 480 HIS B N 1
ATOM 8273 C CA . HIS B 1 480 ? -8.203 -20.875 1.832 1 97.94 480 HIS B CA 1
ATOM 8274 C C . HIS B 1 480 ? -7.742 -22.188 2.432 1 97.94 480 HIS B C 1
ATOM 8276 O O . HIS B 1 480 ? -6.621 -22.297 2.932 1 97.94 480 HIS B O 1
ATOM 8282 N N . LEU B 1 481 ? -8.602 -23.172 2.438 1 98.31 481 LEU B N 1
ATOM 8283 C CA . LEU B 1 481 ? -8.258 -24.5 2.941 1 98.31 481 LEU B CA 1
ATOM 8284 C C . LEU B 1 481 ? -7.836 -25.422 1.802 1 98.31 481 LEU B C 1
ATOM 8286 O O . LEU B 1 481 ? -8.586 -25.594 0.837 1 98.31 481 LEU B O 1
ATOM 8290 N N . THR B 1 482 ? -6.688 -25.969 1.912 1 98.12 482 THR B N 1
ATOM 8291 C CA . THR B 1 482 ? -6.172 -26.922 0.932 1 98.12 482 THR B CA 1
ATOM 8292 C C . THR B 1 482 ? -5.773 -28.234 1.604 1 98.12 482 THR B C 1
ATOM 8294 O O . THR B 1 482 ? -5.812 -28.344 2.832 1 98.12 482 THR B O 1
ATOM 8297 N N . ALA B 1 483 ? -5.52 -29.25 0.785 1 98.38 483 ALA B N 1
ATOM 8298 C CA . ALA B 1 483 ? -5.035 -30.547 1.263 1 98.38 483 ALA B CA 1
ATOM 8299 C C . ALA B 1 483 ? -4.016 -31.141 0.295 1 98.38 483 ALA B C 1
ATOM 8301 O O . ALA B 1 483 ? -3.961 -30.75 -0.875 1 98.38 483 ALA B O 1
ATOM 8302 N N . GLY B 1 484 ? -3.18 -32 0.92 1 97.56 484 GLY B N 1
ATOM 8303 C CA . GLY B 1 484 ? -2.209 -32.719 0.098 1 97.56 484 GLY B CA 1
ATOM 8304 C C . GLY B 1 484 ? -0.775 -32.312 0.401 1 97.56 484 GLY B C 1
ATOM 8305 O O . GLY B 1 484 ? -0.508 -31.641 1.399 1 97.56 484 GLY B O 1
ATOM 8306 N N . ARG B 1 485 ? 0.105 -32.781 -0.481 1 96.75 485 ARG B N 1
ATOM 8307 C CA . ARG B 1 485 ? 1.525 -32.5 -0.298 1 96.75 485 ARG B CA 1
ATOM 8308 C C . ARG B 1 485 ? 1.805 -31 -0.392 1 96.75 485 ARG B C 1
ATOM 8310 O O . ARG B 1 485 ? 1.221 -30.312 -1.227 1 96.75 485 ARG B O 1
ATOM 8317 N N . PRO B 1 486 ? 2.707 -30.547 0.426 1 94.69 486 PRO B N 1
ATOM 8318 C CA . PRO B 1 486 ? 2.973 -29.094 0.469 1 94.69 486 PRO B CA 1
ATOM 8319 C C . PRO B 1 486 ? 3.457 -28.547 -0.871 1 94.69 486 PRO B C 1
ATOM 8321 O O . PRO B 1 486 ? 3.258 -27.375 -1.164 1 94.69 486 PRO B O 1
ATOM 8324 N N . GLN B 1 487 ? 4.02 -29.312 -1.699 1 90.62 487 GLN B N 1
ATOM 8325 C CA . GLN B 1 487 ? 4.547 -28.844 -2.979 1 90.62 487 GLN B CA 1
ATOM 8326 C C . GLN B 1 487 ? 3.453 -28.812 -4.047 1 90.62 487 GLN B C 1
ATOM 8328 O O . GLN B 1 487 ? 3.625 -28.203 -5.102 1 90.62 487 GLN B O 1
ATOM 8333 N N . ALA B 1 488 ? 2.385 -29.516 -3.736 1 93.5 488 ALA B N 1
ATOM 8334 C CA . ALA B 1 488 ? 1.278 -29.578 -4.688 1 93.5 488 ALA B CA 1
ATOM 8335 C C . ALA B 1 488 ? -0.066 -29.594 -3.965 1 93.5 488 ALA B C 1
ATOM 8337 O O . ALA B 1 488 ? -0.834 -30.562 -4.102 1 93.5 488 ALA B O 1
ATOM 8338 N N . PRO B 1 489 ? -0.337 -28.578 -3.307 1 95.19 489 PRO B N 1
ATOM 8339 C CA . PRO B 1 489 ? -1.626 -28.531 -2.613 1 95.19 489 PRO B CA 1
ATOM 8340 C C . PRO B 1 489 ? -2.812 -28.516 -3.574 1 95.19 489 PRO B C 1
ATOM 8342 O O . PRO B 1 489 ? -2.73 -27.953 -4.664 1 95.19 489 PRO B O 1
ATOM 8345 N N . ARG B 1 490 ? -3.852 -29.219 -3.223 1 96.31 490 ARG B N 1
ATOM 8346 C CA . ARG B 1 490 ? -5.086 -29.266 -3.998 1 96.31 490 ARG B CA 1
ATOM 8347 C C . ARG B 1 490 ? -6.262 -28.734 -3.188 1 96.31 490 ARG B C 1
ATOM 8349 O O . ARG B 1 490 ? -6.129 -28.469 -1.991 1 96.31 490 ARG B O 1
ATOM 8356 N N . GLU B 1 491 ? -7.344 -28.578 -3.889 1 96.69 491 GLU B N 1
ATOM 8357 C CA . GLU B 1 491 ? -8.555 -28.156 -3.189 1 96.69 491 GLU B CA 1
ATOM 8358 C C . GLU B 1 491 ? -8.992 -29.219 -2.176 1 96.69 491 GLU B C 1
ATOM 8360 O O . GLU B 1 491 ? -8.992 -30.406 -2.477 1 96.69 491 GLU B O 1
ATOM 8365 N N . ALA B 1 492 ? -9.336 -28.797 -1.004 1 97.25 492 ALA B N 1
ATOM 8366 C CA . ALA B 1 492 ? -9.656 -29.719 0.09 1 97.25 492 ALA B CA 1
ATOM 8367 C C . ALA B 1 492 ? -11.117 -30.156 0.025 1 97.25 492 ALA B C 1
ATOM 8369 O O . ALA B 1 492 ? -11.961 -29.438 -0.51 1 97.25 492 ALA B O 1
ATOM 8370 N N . THR B 1 493 ? -11.344 -31.328 0.596 1 95.44 493 THR B N 1
ATOM 8371 C CA . THR B 1 493 ? -12.695 -31.781 0.89 1 95.44 493 THR B CA 1
ATOM 8372 C C . THR B 1 493 ? -12.992 -31.688 2.383 1 95.44 493 THR B C 1
ATOM 8374 O O . THR B 1 493 ? -12.07 -31.578 3.197 1 95.44 493 THR B O 1
ATOM 8377 N N . ALA B 1 494 ? -14.273 -31.672 2.689 1 96 494 ALA B N 1
ATOM 8378 C CA . ALA B 1 494 ? -14.664 -31.609 4.098 1 96 494 ALA B CA 1
ATOM 8379 C C . ALA B 1 494 ? -14.117 -32.812 4.871 1 96 494 ALA B C 1
ATOM 8381 O O . ALA B 1 494 ? -13.727 -32.688 6.035 1 96 494 ALA B O 1
ATOM 8382 N N . ALA B 1 495 ? -14.062 -33.938 4.25 1 94.94 495 ALA B N 1
ATOM 8383 C CA . ALA B 1 495 ? -13.602 -35.156 4.895 1 94.94 495 ALA B CA 1
ATOM 8384 C C . ALA B 1 495 ? -12.141 -35.062 5.324 1 94.94 495 ALA B C 1
ATOM 8386 O O . ALA B 1 495 ? -11.758 -35.531 6.395 1 94.94 495 ALA B O 1
ATOM 8387 N N . GLU B 1 496 ? -11.352 -34.375 4.574 1 96.12 496 GLU B N 1
ATOM 8388 C CA . GLU B 1 496 ? -9.922 -34.25 4.848 1 96.12 496 GLU B CA 1
ATOM 8389 C C . GLU B 1 496 ? -9.672 -33.312 6.02 1 96.12 496 GLU B C 1
ATOM 8391 O O . GLU B 1 496 ? -8.578 -33.281 6.594 1 96.12 496 GLU B O 1
ATOM 8396 N N . TRP B 1 497 ? -10.641 -32.531 6.367 1 96.81 497 TRP B N 1
ATOM 8397 C CA . TRP B 1 497 ? -10.461 -31.547 7.426 1 96.81 497 TRP B CA 1
ATOM 8398 C C . TRP B 1 497 ? -11.297 -31.891 8.648 1 96.81 497 TRP B C 1
ATOM 8400 O O . TRP B 1 497 ? -11.211 -31.234 9.68 1 96.81 497 TRP B O 1
ATOM 8410 N N . SER B 1 498 ? -12.031 -32.938 8.625 1 95.88 498 SER B N 1
ATOM 8411 C CA . SER B 1 498 ? -13.016 -33.25 9.664 1 95.88 498 SER B CA 1
ATOM 8412 C C . SER B 1 498 ? -12.352 -33.375 11.031 1 95.88 498 SER B C 1
ATOM 8414 O O . SER B 1 498 ? -12.867 -32.844 12.023 1 95.88 498 SER B O 1
ATOM 8416 N N . LYS B 1 499 ? -11.219 -33.938 11.086 1 96.19 499 LYS B N 1
ATOM 8417 C CA . LYS B 1 499 ? -10.594 -34.188 12.383 1 96.19 499 LYS B CA 1
ATOM 8418 C C . LYS B 1 499 ? -9.641 -33.062 12.758 1 96.19 499 LYS B C 1
ATOM 8420 O O . LYS B 1 499 ? -9.172 -33 13.898 1 96.19 499 LYS B O 1
ATOM 8425 N N . SER B 1 500 ? -9.344 -32.125 11.805 1 96.62 500 SER B N 1
ATOM 8426 C CA . SER B 1 500 ? -8.406 -31.031 12.062 1 96.62 500 SER B CA 1
ATOM 8427 C C . SER B 1 500 ? -9.125 -29.703 12.172 1 96.62 500 SER B C 1
ATOM 8429 O O . SER B 1 500 ? -8.516 -28.688 12.492 1 96.62 500 SER B O 1
ATOM 8431 N N . ALA B 1 501 ? -10.398 -29.688 11.953 1 96.12 501 ALA B N 1
ATOM 8432 C CA . ALA B 1 501 ? -11.156 -28.438 11.859 1 96.12 501 ALA B CA 1
ATOM 8433 C C . ALA B 1 501 ? -11.047 -27.641 13.148 1 96.12 501 ALA B C 1
ATOM 8435 O O . ALA B 1 501 ? -10.805 -26.422 13.117 1 96.12 501 ALA B O 1
ATOM 8436 N N . CYS B 1 502 ? -11.164 -28.266 14.242 1 94.38 502 CYS B N 1
ATOM 8437 C CA . CYS B 1 502 ? -11.172 -27.578 15.523 1 94.38 502 CYS B CA 1
ATOM 8438 C C . CYS B 1 502 ? -9.812 -26.953 15.828 1 94.38 502 CYS B C 1
ATOM 8440 O O . CYS B 1 502 ? -9.719 -25.984 16.578 1 94.38 502 CYS B O 1
ATOM 8442 N N . SER B 1 503 ? -8.789 -27.484 15.234 1 94.56 503 SER B N 1
ATOM 8443 C CA . SER B 1 503 ? -7.449 -26.953 15.438 1 94.56 503 SER B CA 1
ATOM 8444 C C . SER B 1 503 ? -7.293 -25.594 14.75 1 94.56 503 SER B C 1
ATOM 8446 O O . SER B 1 503 ? -6.355 -24.844 15.039 1 94.56 503 SER B O 1
ATOM 8448 N N . LEU B 1 504 ? -8.18 -25.266 13.836 1 96.19 504 LEU B N 1
ATOM 8449 C CA . LEU B 1 504 ? -8.141 -23.984 13.141 1 96.19 504 LEU B CA 1
ATOM 8450 C C . LEU B 1 504 ? -8.336 -22.828 14.117 1 96.19 504 LEU B C 1
ATOM 8452 O O . LEU B 1 504 ? -7.984 -21.688 13.82 1 96.19 504 LEU B O 1
ATOM 8456 N N . ALA B 1 505 ? -8.859 -23.125 15.297 1 94.06 505 ALA B N 1
ATOM 8457 C CA . ALA B 1 505 ? -9.062 -22.109 16.312 1 94.06 505 ALA B CA 1
ATOM 8458 C C . ALA B 1 505 ? -7.73 -21.516 16.781 1 94.06 505 ALA B C 1
ATOM 8460 O O . ALA B 1 505 ? -7.664 -20.359 17.172 1 94.06 505 ALA B O 1
ATOM 8461 N N . THR B 1 506 ? -6.664 -22.234 16.609 1 92.94 506 THR B N 1
ATOM 8462 C CA . THR B 1 506 ? -5.355 -21.828 17.094 1 92.94 506 THR B CA 1
ATOM 8463 C C . THR B 1 506 ? -4.762 -20.75 16.188 1 92.94 506 THR B C 1
ATOM 8465 O O . THR B 1 506 ? -3.812 -20.062 16.562 1 92.94 506 THR B O 1
ATOM 8468 N N . VAL B 1 507 ? -5.328 -20.625 15 1 95.88 507 VAL B N 1
ATOM 8469 C CA . VAL B 1 507 ? -4.734 -19.672 14.062 1 95.88 507 VAL B CA 1
ATOM 8470 C C . VAL B 1 507 ? -5.707 -18.531 13.805 1 95.88 507 VAL B C 1
ATOM 8472 O O . VAL B 1 507 ? -5.547 -17.766 12.844 1 95.88 507 VAL B O 1
ATOM 8475 N N . ARG B 1 508 ? -6.645 -18.344 14.641 1 94.69 508 ARG B N 1
ATOM 8476 C CA . ARG B 1 508 ? -7.602 -17.25 14.523 1 94.69 508 ARG B CA 1
ATOM 8477 C C . ARG B 1 508 ? -6.914 -15.906 14.68 1 94.69 508 ARG B C 1
ATOM 8479 O O . ARG B 1 508 ? -6.047 -15.742 15.547 1 94.69 508 ARG B O 1
ATOM 8486 N N . SER B 1 509 ? -7.242 -14.969 13.82 1 93.81 509 SER B N 1
ATOM 8487 C CA . SER B 1 509 ? -6.816 -13.578 13.891 1 93.81 509 SER B CA 1
ATOM 8488 C C . SER B 1 509 ? -5.297 -13.461 13.789 1 93.81 509 SER B C 1
ATOM 8490 O O . SER B 1 509 ? -4.68 -12.672 14.508 1 93.81 509 SER B O 1
ATOM 8492 N N . HIS B 1 510 ? -4.707 -14.336 12.906 1 94.56 510 HIS B N 1
ATOM 8493 C CA . HIS B 1 510 ? -3.26 -14.305 12.734 1 94.56 510 HIS B CA 1
ATOM 8494 C C . HIS B 1 510 ? -2.883 -13.875 11.32 1 94.56 510 HIS B C 1
ATOM 8496 O O . HIS B 1 510 ? -1.729 -14.023 10.906 1 94.56 510 HIS B O 1
ATOM 8502 N N . GLY B 1 511 ? -3.863 -13.375 10.602 1 95.06 511 GLY B N 1
ATOM 8503 C CA . GLY B 1 511 ? -3.588 -12.953 9.242 1 95.06 511 GLY B CA 1
ATOM 8504 C C . GLY B 1 511 ? -3.328 -14.109 8.297 1 95.06 511 GLY B C 1
ATOM 8505 O O . GLY B 1 511 ? -2.449 -14.031 7.438 1 95.06 511 GLY B O 1
ATOM 8506 N N . VAL B 1 512 ? -4.094 -15.148 8.453 1 96.62 512 VAL B N 1
ATOM 8507 C CA . VAL B 1 512 ? -3.842 -16.391 7.734 1 96.62 512 VAL B CA 1
ATOM 8508 C C . VAL B 1 512 ? -4.371 -16.281 6.305 1 96.62 512 VAL B C 1
ATOM 8510 O O . VAL B 1 512 ? -5.5 -15.844 6.086 1 96.62 512 VAL B O 1
ATOM 8513 N N . ARG B 1 513 ? -3.504 -16.656 5.367 1 95.25 513 ARG B N 1
ATOM 8514 C CA . ARG B 1 513 ? -3.84 -16.672 3.949 1 95.25 513 ARG B CA 1
ATOM 8515 C C . ARG B 1 513 ? -4.387 -18.031 3.529 1 95.25 513 ARG B C 1
ATOM 8517 O O . ARG B 1 513 ? -5.473 -18.125 2.949 1 95.25 513 ARG B O 1
ATOM 8524 N N . THR B 1 514 ? -3.65 -19.094 3.889 1 96.38 514 THR B N 1
ATOM 8525 C CA . THR B 1 514 ? -3.994 -20.453 3.512 1 96.38 514 THR B CA 1
ATOM 8526 C C . THR B 1 514 ? -3.625 -21.438 4.625 1 96.38 514 THR B C 1
ATOM 8528 O O . THR B 1 514 ? -2.695 -21.188 5.395 1 96.38 514 THR B O 1
ATOM 8531 N N . VAL B 1 515 ? -4.367 -22.484 4.75 1 98 515 VAL B N 1
ATOM 8532 C CA . VAL B 1 515 ? -4.023 -23.594 5.617 1 98 515 VAL B CA 1
ATOM 8533 C C . VAL B 1 515 ? -4.055 -24.906 4.82 1 98 515 VAL B C 1
ATOM 8535 O O . VAL B 1 515 ? -5.047 -25.203 4.152 1 98 515 VAL B O 1
ATOM 8538 N N . ASN B 1 516 ? -3.006 -25.594 4.859 1 98.12 516 ASN B N 1
ATOM 8539 C CA . ASN B 1 516 ? -2.895 -26.875 4.145 1 98.12 516 ASN B CA 1
ATOM 8540 C C . ASN B 1 516 ? -2.848 -28.047 5.109 1 98.12 516 ASN B C 1
ATOM 8542 O O . ASN B 1 516 ? -2.143 -28.016 6.117 1 98.12 516 ASN B O 1
ATOM 8546 N N . ALA B 1 517 ? -3.631 -29.031 4.875 1 98.44 517 ALA B N 1
ATOM 8547 C CA . ALA B 1 517 ? -3.598 -30.281 5.625 1 98.44 517 ALA B CA 1
ATOM 8548 C C . ALA B 1 517 ? -2.92 -31.375 4.82 1 98.44 517 ALA B C 1
ATOM 8550 O O . ALA B 1 517 ? -3.432 -31.812 3.783 1 98.44 517 ALA B O 1
ATOM 8551 N N . TRP B 1 518 ? -1.853 -31.953 5.367 1 98.44 518 TRP B N 1
ATOM 8552 C CA . TRP B 1 518 ? -1.045 -32.969 4.68 1 98.44 518 TRP B CA 1
ATOM 8553 C C . TRP B 1 518 ? -0.968 -34.25 5.488 1 98.44 518 TRP B C 1
ATOM 8555 O O . TRP B 1 518 ? -0.338 -34.281 6.551 1 98.44 518 TRP B O 1
ATOM 8565 N N . THR B 1 519 ? -1.636 -35.312 5.008 1 97.88 519 THR B N 1
ATOM 8566 C CA . THR B 1 519 ? -1.439 -36.625 5.594 1 97.88 519 THR B CA 1
ATOM 8567 C C . THR B 1 519 ? -0.099 -37.219 5.164 1 97.88 519 THR B C 1
ATOM 8569 O O . THR B 1 519 ? 0.016 -37.781 4.078 1 97.88 519 THR B O 1
ATOM 8572 N N . TYR B 1 520 ? 0.845 -37.188 6.094 1 97.94 520 TYR B N 1
ATOM 8573 C CA . TYR B 1 520 ? 2.199 -37.5 5.652 1 97.94 520 TYR B CA 1
ATOM 8574 C C . TYR B 1 520 ? 2.561 -38.938 5.98 1 97.94 520 TYR B C 1
ATOM 8576 O O . TYR B 1 520 ? 3.562 -39.469 5.488 1 97.94 520 TYR B O 1
ATOM 8584 N N . ALA B 1 521 ? 1.713 -39.562 6.84 1 97.81 521 ALA B N 1
ATOM 8585 C CA . ALA B 1 521 ? 1.974 -40.969 7.152 1 97.81 521 ALA B CA 1
ATOM 8586 C C . ALA B 1 521 ? 0.717 -41.656 7.68 1 97.81 521 ALA B C 1
ATOM 8588 O O . ALA B 1 521 ? -0.173 -41 8.227 1 97.81 521 ALA B O 1
ATOM 8589 N N . ARG B 1 522 ? 0.646 -42.875 7.426 1 97.06 522 ARG B N 1
ATOM 8590 C CA . ARG B 1 522 ? -0.331 -43.812 8.016 1 97.06 522 ARG B CA 1
ATOM 8591 C C . ARG B 1 522 ? 0.358 -44.906 8.805 1 97.06 522 ARG B C 1
ATOM 8593 O O . ARG B 1 522 ? 1.354 -45.469 8.344 1 97.06 522 ARG B O 1
ATOM 8600 N N . GLN B 1 523 ? -0.167 -45.156 9.992 1 96.75 523 GLN B N 1
ATOM 8601 C CA . GLN B 1 523 ? 0.503 -46.125 10.867 1 96.75 523 GLN B CA 1
ATOM 8602 C C . GLN B 1 523 ? -0.485 -47.156 11.43 1 96.75 523 GLN B C 1
ATOM 8604 O O . GLN B 1 523 ? -1.542 -46.781 11.945 1 96.75 523 GLN B O 1
ATOM 8609 N N . ILE B 1 524 ? -0.049 -48.406 11.281 1 96.06 524 ILE B N 1
ATOM 8610 C CA . ILE B 1 524 ? -0.812 -49.469 11.945 1 96.06 524 ILE B CA 1
ATOM 8611 C C . ILE B 1 524 ? -0.47 -49.469 13.438 1 96.06 524 ILE B C 1
ATOM 8613 O O . ILE B 1 524 ? 0.705 -49.531 13.805 1 96.06 524 ILE B O 1
ATOM 8617 N N . LEU B 1 525 ? -1.483 -49.438 14.242 1 96.62 525 LEU B N 1
ATOM 8618 C CA . LEU B 1 525 ? -1.275 -49.344 15.68 1 96.62 525 LEU B CA 1
ATOM 8619 C C . LEU B 1 525 ? -0.999 -50.719 16.281 1 96.62 525 LEU B C 1
ATOM 8621 O O . LEU B 1 525 ? -1.527 -51.75 15.805 1 96.62 525 LEU B O 1
ATOM 8625 N N . PRO B 1 526 ? -0.152 -50.688 17.25 1 95.5 526 PRO B N 1
ATOM 8626 C CA . PRO B 1 526 ? 0.147 -51.969 17.906 1 95.5 526 PRO B CA 1
ATOM 8627 C C . PRO B 1 526 ? -1.092 -52.625 18.516 1 95.5 526 PRO B C 1
ATOM 8629 O O . PRO B 1 526 ? -2.092 -51.969 18.766 1 95.5 526 PRO B O 1
ATOM 8632 N N . GLU B 1 527 ? -1.006 -54 18.672 1 95.88 527 GLU B N 1
ATOM 8633 C CA . GLU B 1 527 ? -1.998 -54.812 19.375 1 95.88 527 GLU B CA 1
ATOM 8634 C C . GLU B 1 527 ? -3.342 -54.781 18.641 1 95.88 527 GLU B C 1
ATOM 8636 O O . GLU B 1 527 ? -4.395 -54.75 19.281 1 95.88 527 GLU B O 1
ATOM 8641 N N . ALA B 1 528 ? -3.305 -54.594 17.344 1 93.88 528 ALA B N 1
ATOM 8642 C CA . ALA B 1 528 ? -4.48 -54.625 16.484 1 93.88 528 ALA B CA 1
ATOM 8643 C C . ALA B 1 528 ? -5.477 -53.531 16.859 1 93.88 528 ALA B C 1
ATOM 8645 O O . ALA B 1 528 ? -6.684 -53.781 16.922 1 93.88 528 ALA B O 1
ATOM 8646 N N . ASN B 1 529 ? -4.984 -52.406 17.234 1 94.88 529 ASN B N 1
ATOM 8647 C CA . ASN B 1 529 ? -5.816 -51.281 17.609 1 94.88 529 ASN B CA 1
ATOM 8648 C C . ASN B 1 529 ? -6.168 -50.438 16.391 1 94.88 529 ASN B C 1
ATOM 8650 O O . ASN B 1 529 ? -6.473 -49.25 16.531 1 94.88 529 ASN B O 1
ATOM 8654 N N . GLY B 1 530 ? -6.078 -51.031 15.172 1 94.56 530 GLY B N 1
ATOM 8655 C CA . GLY B 1 530 ? -6.441 -50.312 13.961 1 94.56 530 GLY B CA 1
ATOM 8656 C C . GLY B 1 530 ? -5.309 -49.469 13.406 1 94.56 530 GLY B C 1
ATOM 8657 O O . GLY B 1 530 ? -4.145 -49.875 13.484 1 94.56 530 GLY B O 1
ATOM 8658 N N . ALA B 1 531 ? -5.703 -48.438 12.656 1 96.5 531 ALA B N 1
ATOM 8659 C CA . ALA B 1 531 ? -4.711 -47.562 12.023 1 96.5 531 ALA B CA 1
ATOM 8660 C C . ALA B 1 531 ? -4.926 -46.094 12.406 1 96.5 531 ALA B C 1
ATOM 8662 O O . ALA B 1 531 ? -6.004 -45.719 12.867 1 96.5 531 ALA B O 1
ATOM 8663 N N . ALA B 1 532 ? -3.896 -45.375 12.305 1 97.06 532 ALA B N 1
ATOM 8664 C CA . ALA B 1 532 ? -3.947 -43.938 12.562 1 97.06 532 ALA B CA 1
ATOM 8665 C C . ALA B 1 532 ? -3.254 -43.156 11.445 1 97.06 532 ALA B C 1
ATOM 8667 O O . ALA B 1 532 ? -2.393 -43.688 10.75 1 97.06 532 ALA B O 1
ATOM 8668 N N . ASP B 1 533 ? -3.721 -41.938 11.273 1 97.69 533 ASP B N 1
ATOM 8669 C CA . ASP B 1 533 ? -3.105 -41.031 10.312 1 97.69 533 ASP B CA 1
ATOM 8670 C C . ASP B 1 533 ? -2.318 -39.938 11.023 1 97.69 533 ASP B C 1
ATOM 8672 O O . ASP B 1 533 ? -2.746 -39.438 12.062 1 97.69 533 ASP B O 1
ATOM 8676 N N . TRP B 1 534 ? -1.186 -39.688 10.445 1 98 534 TRP B N 1
ATOM 8677 C CA . TRP B 1 534 ? -0.413 -38.5 10.836 1 98 534 TRP B CA 1
ATOM 8678 C C . TRP B 1 534 ? -0.645 -37.344 9.875 1 98 534 TRP B C 1
ATOM 8680 O O . TRP B 1 534 ? -0.386 -37.469 8.672 1 98 534 TRP B O 1
ATOM 8690 N N . VAL B 1 535 ? -1.171 -36.219 10.43 1 98.19 535 VAL B N 1
ATOM 8691 C CA . VAL B 1 535 ? -1.536 -35.094 9.594 1 98.19 535 VAL B CA 1
ATOM 8692 C C . VAL B 1 535 ? -0.785 -33.844 10.062 1 98.19 535 VAL B C 1
ATOM 8694 O O . VAL B 1 535 ? -0.727 -33.562 11.258 1 98.19 535 VAL B O 1
ATOM 8697 N N . CYS B 1 536 ? -0.16 -33.219 9.117 1 98.5 536 CYS B N 1
ATOM 8698 C CA . CYS B 1 536 ? 0.487 -31.938 9.383 1 98.5 536 CYS B CA 1
ATOM 8699 C C . CYS B 1 536 ? -0.323 -30.781 8.797 1 98.5 536 CYS B C 1
ATOM 8701 O O . CYS B 1 536 ? -0.595 -30.766 7.594 1 98.5 536 CYS B O 1
ATOM 8703 N N . THR B 1 537 ? -0.754 -29.859 9.641 1 98.19 537 THR B N 1
ATOM 8704 C CA . THR B 1 537 ? -1.403 -28.641 9.148 1 98.19 537 THR B CA 1
ATOM 8705 C C . THR B 1 537 ? -0.453 -27.453 9.219 1 98.19 537 THR B C 1
ATOM 8707 O O . THR B 1 537 ? 0.26 -27.281 10.211 1 98.19 537 THR B O 1
ATOM 8710 N N . ARG B 1 538 ? -0.401 -26.719 8.188 1 97.06 538 ARG B N 1
ATOM 8711 C CA . ARG B 1 538 ? 0.42 -25.516 8.141 1 97.06 538 ARG B CA 1
ATOM 8712 C C . ARG B 1 538 ? -0.408 -24.312 7.719 1 97.06 538 ARG B C 1
ATOM 8714 O O . ARG B 1 538 ? -1.044 -24.328 6.664 1 97.06 538 ARG B O 1
ATOM 8721 N N . ALA B 1 539 ? -0.398 -23.328 8.57 1 97.06 539 ALA B N 1
ATOM 8722 C CA . ALA B 1 539 ? -1.041 -22.047 8.273 1 97.06 539 ALA B CA 1
ATOM 8723 C C . ALA B 1 539 ? -0.015 -21 7.828 1 97.06 539 ALA B C 1
ATOM 8725 O O . ALA B 1 539 ? 0.85 -20.609 8.609 1 97.06 539 ALA B O 1
ATOM 8726 N N . ASP B 1 540 ? -0.156 -20.609 6.621 1 94.38 540 ASP B N 1
ATOM 8727 C CA . ASP B 1 540 ? 0.686 -19.531 6.117 1 94.38 540 ASP B CA 1
ATOM 8728 C C . ASP B 1 540 ? -0.047 -18.188 6.164 1 94.38 540 ASP B C 1
ATOM 8730 O O . ASP B 1 540 ? -1.245 -18.125 5.883 1 94.38 540 ASP B O 1
ATOM 8734 N N . THR B 1 541 ? 0.692 -17.188 6.523 1 93.38 541 THR B N 1
ATOM 8735 C CA . THR B 1 541 ? 0.086 -15.867 6.695 1 93.38 541 THR B CA 1
ATOM 8736 C C . THR B 1 541 ? 0.322 -14.992 5.461 1 93.38 541 THR B C 1
ATOM 8738 O O . THR B 1 541 ? 1.152 -15.328 4.613 1 93.38 541 THR B O 1
ATOM 8741 N N . TRP B 1 542 ? -0.386 -13.883 5.332 1 92.38 542 TRP B N 1
ATOM 8742 C CA . TRP B 1 542 ? -0.223 -12.906 4.262 1 92.38 542 TRP B CA 1
ATOM 8743 C C . TRP B 1 542 ? 1.128 -12.203 4.367 1 92.38 542 TRP B C 1
ATOM 8745 O O . TRP B 1 542 ? 1.749 -11.891 3.35 1 92.38 542 TRP B O 1
ATOM 8755 N N . SER B 1 543 ? 1.623 -11.984 5.543 1 86.06 543 SER B N 1
ATOM 8756 C CA . SER B 1 543 ? 2.879 -11.273 5.758 1 86.06 543 SER B CA 1
ATOM 8757 C C . SER B 1 543 ? 4.078 -12.172 5.484 1 86.06 543 SER B C 1
ATOM 8759 O O . SER B 1 543 ? 5.195 -11.688 5.289 1 86.06 543 SER B O 1
ATOM 8761 N N . GLY B 1 544 ? 3.826 -13.5 5.5 1 84.5 544 GLY B N 1
ATOM 8762 C CA . GLY B 1 544 ? 4.91 -14.453 5.328 1 84.5 544 GLY B CA 1
ATOM 8763 C C . GLY B 1 544 ? 5.609 -14.805 6.629 1 84.5 544 GLY B C 1
ATOM 8764 O O . GLY B 1 544 ? 6.473 -15.688 6.66 1 84.5 544 GLY B O 1
ATOM 8765 N N . GLU B 1 545 ? 5.223 -14.117 7.656 1 84.06 545 GLU B N 1
ATOM 8766 C CA . GLU B 1 545 ? 5.766 -14.391 8.984 1 84.06 545 GLU B CA 1
ATOM 8767 C C . GLU B 1 545 ? 4.688 -14.93 9.922 1 84.06 545 GLU B C 1
ATOM 8769 O O . GLU B 1 545 ? 3.494 -14.727 9.688 1 84.06 545 GLU B O 1
ATOM 8774 N N . GLY B 1 546 ? 5.117 -15.688 10.883 1 87.88 546 GLY B N 1
ATOM 8775 C CA . GLY B 1 546 ? 4.199 -16.141 11.914 1 87.88 546 GLY B CA 1
ATOM 8776 C C . GLY B 1 546 ? 3.416 -17.375 11.508 1 87.88 546 GLY B C 1
ATOM 8777 O O . GLY B 1 546 ? 2.283 -17.578 11.953 1 87.88 546 GLY B O 1
ATOM 8778 N N . SER B 1 547 ? 3.979 -18.141 10.641 1 92.44 547 SER B N 1
ATOM 8779 C CA . SER B 1 547 ? 3.318 -19.391 10.281 1 92.44 547 SER B CA 1
ATOM 8780 C C . SER B 1 547 ? 3.172 -20.297 11.484 1 92.44 547 SER B C 1
ATOM 8782 O O . SER B 1 547 ? 3.953 -20.219 12.438 1 92.44 547 SER B O 1
ATOM 8784 N N . ARG B 1 548 ? 2.146 -21.078 11.453 1 96.25 548 ARG B N 1
ATOM 8785 C CA . ARG B 1 548 ? 1.905 -22.047 12.523 1 96.25 548 ARG B CA 1
ATOM 8786 C C . ARG B 1 548 ? 1.74 -23.453 11.961 1 96.25 548 ARG B C 1
ATOM 8788 O O . ARG B 1 548 ? 1.007 -23.656 10.992 1 96.25 548 ARG B O 1
ATOM 8795 N N . ILE B 1 549 ? 2.463 -24.359 12.57 1 97 549 ILE B N 1
ATOM 8796 C CA . ILE B 1 549 ? 2.479 -25.75 12.109 1 97 549 ILE B CA 1
ATOM 8797 C C . ILE B 1 549 ? 2.039 -26.672 13.242 1 97 549 ILE B C 1
ATOM 8799 O O . ILE B 1 549 ? 2.49 -26.516 14.375 1 97 549 ILE B O 1
ATOM 8803 N N . LEU B 1 550 ? 1.148 -27.562 12.93 1 97.94 550 LEU B N 1
ATOM 8804 C CA . LEU B 1 550 ? 0.689 -28.562 13.883 1 97.94 550 LEU B CA 1
ATOM 8805 C C . LEU B 1 550 ? 0.804 -29.969 13.305 1 97.94 550 LEU B C 1
ATOM 8807 O O . LEU B 1 550 ? 0.284 -30.234 12.219 1 97.94 550 LEU B O 1
ATOM 8811 N N . ALA B 1 551 ? 1.493 -30.781 13.961 1 97.94 551 ALA B N 1
ATOM 8812 C CA . ALA B 1 551 ? 1.444 -32.219 13.656 1 97.94 551 ALA B CA 1
ATOM 8813 C C . ALA B 1 551 ? 0.41 -32.906 14.523 1 97.94 551 ALA B C 1
ATOM 8815 O O . ALA B 1 551 ? 0.445 -32.812 15.758 1 97.94 551 ALA B O 1
ATOM 8816 N N . GLN B 1 552 ? -0.427 -33.656 13.875 1 97.81 552 GLN B N 1
ATOM 8817 C CA . GLN B 1 552 ? -1.533 -34.281 14.594 1 97.81 552 GLN B CA 1
ATOM 8818 C C . GLN B 1 552 ? -1.543 -35.812 14.398 1 97.81 552 GLN B C 1
ATOM 8820 O O . GLN B 1 552 ? -1.183 -36.281 13.32 1 97.81 552 GLN B O 1
ATOM 8825 N N . PHE B 1 553 ? -1.93 -36.438 15.461 1 97.25 553 PHE B N 1
ATOM 8826 C CA . PHE B 1 553 ? -2.166 -37.875 15.461 1 97.25 553 PHE B CA 1
ATOM 8827 C C . PHE B 1 553 ? -3.658 -38.188 15.508 1 97.25 553 PHE B C 1
ATOM 8829 O O . PHE B 1 553 ? -4.34 -37.812 16.469 1 97.25 553 PHE B O 1
ATOM 8836 N N . GLN B 1 554 ? -4.125 -38.875 14.414 1 97.12 554 GLN B N 1
ATOM 8837 C CA . GLN B 1 554 ? -5.566 -39.094 14.289 1 97.12 554 GLN B CA 1
ATOM 8838 C C . GLN B 1 554 ? -5.91 -40.562 14.195 1 97.12 554 GLN B C 1
ATOM 8840 O O . GLN B 1 554 ? -5.602 -41.219 13.188 1 97.12 554 GLN B O 1
ATOM 8845 N N . THR B 1 555 ? -6.598 -41 15.164 1 94.75 555 THR B N 1
ATOM 8846 C CA . THR B 1 555 ? -7.074 -42.375 15.141 1 94.75 555 THR B CA 1
ATOM 8847 C C . THR B 1 555 ? -8.445 -42.469 14.477 1 94.75 555 THR B C 1
ATOM 8849 O O . THR B 1 555 ? -9.148 -41.469 14.367 1 94.75 555 THR B O 1
ATOM 8852 N N . ALA B 1 556 ? -8.781 -43.625 14 1 88.06 556 ALA B N 1
ATOM 8853 C CA . ALA B 1 556 ? -10.055 -43.844 13.305 1 88.06 556 ALA B CA 1
ATOM 8854 C C . ALA B 1 556 ? -11.234 -43.594 14.234 1 88.06 556 ALA B C 1
ATOM 8856 O O . ALA B 1 556 ? -12.25 -43.031 13.82 1 88.06 556 ALA B O 1
ATOM 8857 N N . ASP B 1 557 ? -11.102 -43.844 15.438 1 83.19 557 ASP B N 1
ATOM 8858 C CA . ASP B 1 557 ? -12.227 -43.812 16.375 1 83.19 557 ASP B CA 1
ATOM 8859 C C . ASP B 1 557 ? -12.297 -42.438 17.062 1 83.19 557 ASP B C 1
ATOM 8861 O O . ASP B 1 557 ? -13.32 -42.094 17.656 1 83.19 557 ASP B O 1
ATOM 8865 N N . GLY B 1 558 ? -11.367 -41.719 17.031 1 82.88 558 GLY B N 1
ATOM 8866 C CA . GLY B 1 558 ? -11.367 -40.438 17.703 1 82.88 558 GLY B CA 1
ATOM 8867 C C . GLY B 1 558 ? -11.969 -39.312 16.875 1 82.88 558 GLY B C 1
ATOM 8868 O O . GLY B 1 558 ? -11.805 -39.281 15.656 1 82.88 558 GLY B O 1
ATOM 8869 N N . PRO B 1 559 ? -12.664 -38.5 17.547 1 82 559 PRO B N 1
ATOM 8870 C CA . PRO B 1 559 ? -13.32 -37.406 16.797 1 82 559 PRO B CA 1
ATOM 8871 C C . PRO B 1 559 ? -12.344 -36.312 16.375 1 82 559 PRO B C 1
ATOM 8873 O O . PRO B 1 559 ? -12.547 -35.688 15.336 1 82 559 PRO B O 1
ATOM 8876 N N . VAL B 1 560 ? -11.328 -36.094 17.203 1 88.06 560 VAL B N 1
ATOM 8877 C CA . VAL B 1 560 ? -10.375 -35.031 16.906 1 88.06 560 VAL B CA 1
ATOM 8878 C C . VAL B 1 560 ? -8.945 -35.594 16.984 1 88.06 560 VAL B C 1
ATOM 8880 O O . VAL B 1 560 ? -8.695 -36.562 17.688 1 88.06 560 VAL B O 1
ATOM 8883 N N . GLY B 1 561 ? -8.211 -34.969 16.234 1 88.88 561 GLY B N 1
ATOM 8884 C CA . GLY B 1 561 ? -6.809 -35.344 16.312 1 88.88 561 GLY B CA 1
ATOM 8885 C C . GLY B 1 561 ? -6.102 -34.781 17.531 1 88.88 561 GLY B C 1
ATOM 8886 O O . GLY B 1 561 ? -6.406 -33.688 17.969 1 88.88 561 GLY B O 1
ATOM 8887 N N . ALA B 1 562 ? -5.16 -35.531 17.984 1 92.25 562 ALA B N 1
ATOM 8888 C CA . ALA B 1 562 ? -4.312 -35.062 19.062 1 92.25 562 ALA B CA 1
ATOM 8889 C C . ALA B 1 562 ? -3.084 -34.312 18.531 1 92.25 562 ALA B C 1
ATOM 8891 O O . ALA B 1 562 ? -2.441 -34.781 17.594 1 92.25 562 ALA B O 1
ATOM 8892 N N . VAL B 1 563 ? -2.779 -33.219 19.156 1 94.62 563 VAL B N 1
ATOM 8893 C CA . VAL B 1 563 ? -1.619 -32.438 18.734 1 94.62 563 VAL B CA 1
ATOM 8894 C C . VAL B 1 563 ? -0.341 -33.094 19.266 1 94.62 563 VAL B C 1
ATOM 8896 O O . VAL B 1 563 ? -0.146 -33.188 20.484 1 94.62 563 VAL B O 1
ATOM 8899 N N . ALA B 1 564 ? 0.44 -33.531 18.359 1 95.75 564 ALA B N 1
ATOM 8900 C CA . ALA B 1 564 ? 1.687 -34.188 18.703 1 95.75 564 ALA B CA 1
ATOM 8901 C C . ALA B 1 564 ? 2.832 -33.188 18.844 1 95.75 564 ALA B C 1
ATOM 8903 O O . ALA B 1 564 ? 3.738 -33.375 19.656 1 95.75 564 ALA B O 1
ATOM 8904 N N . ALA B 1 565 ? 2.809 -32.219 18 1 96.38 565 ALA B N 1
ATOM 8905 C CA . ALA B 1 565 ? 3.859 -31.203 18 1 96.38 565 ALA B CA 1
ATOM 8906 C C . ALA B 1 565 ? 3.354 -29.891 17.406 1 96.38 565 ALA B C 1
ATOM 8908 O O . ALA B 1 565 ? 2.381 -29.875 16.656 1 96.38 565 ALA B O 1
ATOM 8909 N N . LYS B 1 566 ? 3.977 -28.828 17.828 1 96.56 566 LYS B N 1
ATOM 8910 C CA . LYS B 1 566 ? 3.656 -27.484 17.344 1 96.56 566 LYS B CA 1
ATOM 8911 C C . LYS B 1 566 ? 4.926 -26.688 17.047 1 96.56 566 LYS B C 1
ATOM 8913 O O . LYS B 1 566 ? 5.949 -26.875 17.703 1 96.56 566 LYS B O 1
ATOM 8918 N N . ALA B 1 567 ? 4.836 -25.938 15.992 1 95.75 567 ALA B N 1
ATOM 8919 C CA . ALA B 1 567 ? 5.938 -25.047 15.641 1 95.75 567 ALA B CA 1
ATOM 8920 C C . ALA B 1 567 ? 5.422 -23.719 15.094 1 95.75 567 ALA B C 1
ATOM 8922 O O . ALA B 1 567 ? 4.293 -23.641 14.602 1 95.75 567 ALA B O 1
ATOM 8923 N N . GLU B 1 568 ? 6.219 -22.688 15.32 1 92.88 568 GLU B N 1
ATOM 8924 C CA . GLU B 1 568 ? 5.93 -21.359 14.789 1 92.88 568 GLU B CA 1
ATOM 8925 C C . GLU B 1 568 ? 7.078 -20.844 13.922 1 92.88 568 GLU B C 1
ATOM 8927 O O . GLU B 1 568 ? 8.25 -21.031 14.258 1 92.88 568 GLU B O 1
ATOM 8932 N N . ASP B 1 569 ? 6.68 -20.25 12.812 1 87.75 569 ASP B N 1
ATOM 8933 C CA . ASP B 1 569 ? 7.629 -19.625 11.898 1 87.75 569 ASP B CA 1
ATOM 8934 C C . ASP B 1 569 ? 8.711 -20.609 11.469 1 87.75 569 ASP B C 1
ATOM 8936 O O . ASP B 1 569 ? 9.898 -20.281 11.484 1 87.75 569 ASP B O 1
ATOM 8940 N N . SER B 1 570 ? 8.312 -21.859 11.227 1 90.62 570 SER B N 1
ATOM 8941 C CA . SER B 1 570 ? 9.172 -22.938 10.75 1 90.62 570 SER B CA 1
ATOM 8942 C C . SER B 1 570 ? 8.859 -23.281 9.297 1 90.62 570 SER B C 1
ATOM 8944 O O . SER B 1 570 ? 7.715 -23.172 8.852 1 90.62 570 SER B O 1
ATOM 8946 N N . PRO B 1 571 ? 9.875 -23.672 8.555 1 90.88 571 PRO B N 1
ATOM 8947 C CA . PRO B 1 571 ? 9.609 -24.062 7.172 1 90.88 571 PRO B CA 1
ATOM 8948 C C . PRO B 1 571 ? 9.016 -25.469 7.055 1 90.88 571 PRO B C 1
ATOM 8950 O O . PRO B 1 571 ? 8.617 -25.891 5.965 1 90.88 571 PRO B O 1
ATOM 8953 N N . ALA B 1 572 ? 8.906 -26.141 8.164 1 94.06 572 ALA B N 1
ATOM 8954 C CA . ALA B 1 572 ? 8.406 -27.516 8.148 1 94.06 572 ALA B CA 1
ATOM 8955 C C . ALA B 1 572 ? 7.016 -27.578 7.523 1 94.06 572 ALA B C 1
ATOM 8957 O O . ALA B 1 572 ? 6.238 -26.625 7.613 1 94.06 572 ALA B O 1
ATOM 8958 N N . CYS B 1 573 ? 6.711 -28.734 6.797 1 96.12 573 CYS B N 1
ATOM 8959 C CA . CYS B 1 573 ? 5.422 -29.016 6.176 1 96.12 573 CYS B CA 1
ATOM 8960 C C . CYS B 1 573 ? 5.098 -27.969 5.109 1 96.12 573 CYS B C 1
ATOM 8962 O O . CYS B 1 573 ? 3.941 -27.828 4.715 1 96.12 573 CYS B O 1
ATOM 8964 N N . GLY B 1 574 ? 6.094 -27.203 4.738 1 92.94 574 GLY B N 1
ATOM 8965 C CA . GLY B 1 574 ? 5.938 -26.234 3.672 1 92.94 574 GLY B CA 1
ATOM 8966 C C . GLY B 1 574 ? 6.547 -26.672 2.357 1 92.94 574 GLY B C 1
ATOM 8967 O O . GLY B 1 574 ? 7.172 -27.734 2.285 1 92.94 574 GLY B O 1
ATOM 8968 N N . SER B 1 575 ? 6.359 -25.922 1.362 1 88.12 575 SER B N 1
ATOM 8969 C CA . SER B 1 575 ? 6.859 -26.266 0.035 1 88.12 575 SER B CA 1
ATOM 8970 C C . SER B 1 575 ? 8.383 -26.234 -0.007 1 88.12 575 SER B C 1
ATOM 8972 O O . SER B 1 575 ? 9.008 -27 -0.758 1 88.12 575 SER B O 1
ATOM 8974 N N . ARG B 1 576 ? 9.008 -25.469 0.816 1 84.19 576 ARG B N 1
ATOM 8975 C CA . ARG B 1 576 ? 10.461 -25.312 0.82 1 84.19 576 ARG B CA 1
ATOM 8976 C C . ARG B 1 576 ? 11.133 -26.438 1.597 1 84.19 576 ARG B C 1
ATOM 8978 O O . ARG B 1 576 ? 12.258 -26.828 1.289 1 84.19 576 ARG B O 1
ATOM 8985 N N . ASP B 1 577 ? 10.383 -26.906 2.607 1 90.69 577 ASP B N 1
ATOM 8986 C CA . ASP B 1 577 ? 10.883 -27.984 3.447 1 90.69 577 ASP B CA 1
ATOM 8987 C C . ASP B 1 577 ? 9.766 -28.984 3.775 1 90.69 577 ASP B C 1
ATOM 8989 O O . ASP B 1 577 ? 9.312 -29.062 4.918 1 90.69 577 ASP B O 1
ATOM 8993 N N . PRO B 1 578 ? 9.445 -29.734 2.742 1 93.06 578 PRO B N 1
ATOM 8994 C CA . PRO B 1 578 ? 8.32 -30.656 2.916 1 93.06 578 PRO B CA 1
ATOM 8995 C C . PRO B 1 578 ? 8.68 -31.875 3.758 1 93.06 578 PRO B C 1
ATOM 8997 O O . PRO B 1 578 ? 8.555 -33 3.291 1 93.06 578 PRO B O 1
ATOM 9000 N N . LYS B 1 579 ? 9.109 -31.672 5 1 95.31 579 LYS B N 1
ATOM 9001 C CA . LYS B 1 579 ? 9.484 -32.719 5.941 1 95.31 579 LYS B CA 1
ATOM 9002 C C . LYS B 1 579 ? 8.883 -32.469 7.32 1 95.31 579 LYS B C 1
ATOM 9004 O O . LYS B 1 579 ? 8.68 -31.312 7.715 1 95.31 579 LYS B O 1
ATOM 9009 N N . VAL B 1 580 ? 8.633 -33.469 7.941 1 97.19 580 VAL B N 1
ATOM 9010 C CA . VAL B 1 580 ? 8.117 -33.375 9.305 1 97.19 580 VAL B CA 1
ATOM 9011 C C . VAL B 1 580 ? 8.344 -34.719 10.039 1 97.19 580 VAL B C 1
ATOM 9013 O O . VAL B 1 580 ? 8.398 -35.781 9.414 1 97.19 580 VAL B O 1
ATOM 9016 N N . LEU B 1 581 ? 8.633 -34.656 11.25 1 97.88 581 LEU B N 1
ATOM 9017 C CA . LEU B 1 581 ? 8.758 -35.75 12.18 1 97.88 581 LEU B CA 1
ATOM 9018 C C . LEU B 1 581 ? 8.102 -35.438 13.516 1 97.88 581 LEU B C 1
ATOM 9020 O O . LEU B 1 581 ? 8.367 -34.375 14.102 1 97.88 581 LEU B O 1
ATOM 9024 N N . ALA B 1 582 ? 7.215 -36.281 13.945 1 97.56 582 ALA B N 1
ATOM 9025 C CA . ALA B 1 582 ? 6.543 -36.062 15.227 1 97.56 582 ALA B CA 1
ATOM 9026 C C . ALA B 1 582 ? 6.27 -37.375 15.93 1 97.56 582 ALA B C 1
ATOM 9028 O O . ALA B 1 582 ? 6.215 -38.438 15.281 1 97.56 582 ALA B O 1
ATOM 9029 N N . GLY B 1 583 ? 6.117 -37.281 17.219 1 96.31 583 GLY B N 1
ATOM 9030 C CA . GLY B 1 583 ? 5.848 -38.438 18.031 1 96.31 583 GLY B CA 1
ATOM 9031 C C . GLY B 1 583 ? 4.852 -38.188 19.141 1 96.31 583 GLY B C 1
ATOM 9032 O O . GLY B 1 583 ? 4.617 -37.031 19.516 1 96.31 583 GLY B O 1
ATOM 9033 N N . VAL B 1 584 ? 4.184 -39.281 19.625 1 95.25 584 VAL B N 1
ATOM 9034 C CA . VAL B 1 584 ? 3.234 -39.188 20.719 1 95.25 584 VAL B CA 1
ATOM 9035 C C . VAL B 1 584 ? 3.371 -40.406 21.625 1 95.25 584 VAL B C 1
ATOM 9037 O O . VAL B 1 584 ? 3.84 -41.469 21.203 1 95.25 584 VAL B O 1
ATOM 9040 N N . LEU B 1 585 ? 3.061 -40.125 22.859 1 94.94 585 LEU B N 1
ATOM 9041 C CA . LEU B 1 585 ? 2.855 -41.25 23.766 1 94.94 585 LEU B CA 1
ATOM 9042 C C . LEU B 1 585 ? 1.409 -41.719 23.719 1 94.94 585 LEU B C 1
ATOM 9044 O O . LEU B 1 585 ? 0.481 -40.938 23.938 1 94.94 585 LEU B O 1
ATOM 9048 N N . TRP B 1 586 ? 1.185 -42.969 23.391 1 94.38 586 TRP B N 1
ATOM 9049 C CA . TRP B 1 586 ? -0.14 -43.531 23.141 1 94.38 586 TRP B CA 1
ATOM 9050 C C . TRP B 1 586 ? -0.391 -44.75 24.016 1 94.38 586 TRP B C 1
ATOM 9052 O O . TRP B 1 586 ? 0.496 -45.594 24.188 1 94.38 586 TRP B O 1
ATOM 9062 N N . LYS B 1 587 ? -1.517 -44.75 24.484 1 93.88 587 LYS B N 1
ATOM 9063 C CA . LYS B 1 587 ? -1.923 -45.875 25.312 1 93.88 587 LYS B CA 1
ATOM 9064 C C . LYS B 1 587 ? -2.869 -46.812 24.562 1 93.88 587 LYS B C 1
ATOM 9066 O O . LYS B 1 587 ? -3.896 -46.375 24.047 1 93.88 587 LYS B O 1
ATOM 9071 N N . SER B 1 588 ? -2.551 -48.125 24.547 1 94.81 588 SER B N 1
ATOM 9072 C CA . SER B 1 588 ? -3.385 -49.125 23.859 1 94.81 588 SER B CA 1
ATOM 9073 C C . SER B 1 588 ? -4.641 -49.438 24.672 1 94.81 588 SER B C 1
ATOM 9075 O O . SER B 1 588 ? -4.742 -49.062 25.844 1 94.81 588 SER B O 1
ATOM 9077 N N . ARG B 1 589 ? -5.523 -50.125 23.984 1 93.5 589 ARG B N 1
ATOM 9078 C CA . ARG B 1 589 ? -6.75 -50.531 24.656 1 93.5 589 ARG B CA 1
ATOM 9079 C C . ARG B 1 589 ? -6.449 -51.469 25.812 1 93.5 589 ARG B C 1
ATOM 9081 O O . ARG B 1 589 ? -7.16 -51.469 26.812 1 93.5 589 ARG B O 1
ATOM 9088 N N . ALA B 1 590 ? -5.41 -52.219 25.703 1 94.88 590 ALA B N 1
ATOM 9089 C CA . ALA B 1 590 ? -5.008 -53.188 26.734 1 94.88 590 ALA B CA 1
ATOM 9090 C C . ALA B 1 590 ? -4.277 -52.469 27.875 1 94.88 590 ALA B C 1
ATOM 9092 O O . ALA B 1 590 ? -3.941 -53.125 28.891 1 94.88 590 ALA B O 1
ATOM 9093 N N . GLY B 1 591 ? -3.949 -51.25 27.672 1 94.06 591 GLY B N 1
ATOM 9094 C CA . GLY B 1 591 ? -3.365 -50.469 28.766 1 94.06 591 GLY B CA 1
ATOM 9095 C C . GLY B 1 591 ? -1.862 -50.312 28.641 1 94.06 591 GLY B C 1
ATOM 9096 O O . GLY B 1 591 ? -1.224 -49.719 29.516 1 94.06 591 GLY B O 1
ATOM 9097 N N . SER B 1 592 ? -1.319 -50.781 27.609 1 95.25 592 SER B N 1
ATOM 9098 C CA . SER B 1 592 ? 0.118 -50.656 27.406 1 95.25 592 SER B CA 1
ATOM 9099 C C . SER B 1 592 ? 0.463 -49.312 26.766 1 95.25 592 SER B C 1
ATOM 9101 O O . SER B 1 592 ? -0.271 -48.844 25.891 1 95.25 592 SER B O 1
ATOM 9103 N N . TRP B 1 593 ? 1.594 -48.812 27.219 1 95.44 593 TRP B N 1
ATOM 9104 C CA . TRP B 1 593 ? 2.037 -47.531 26.672 1 95.44 593 TRP B CA 1
ATOM 9105 C C . TRP B 1 593 ? 3.051 -47.75 25.547 1 95.44 593 TRP B C 1
ATOM 9107 O O . TRP B 1 593 ? 3.932 -48.625 25.656 1 95.44 593 TRP B O 1
ATOM 9117 N N . TYR B 1 594 ? 2.881 -46.938 24.5 1 95.56 594 TYR B N 1
ATOM 9118 C CA . TYR B 1 594 ? 3.775 -47 23.344 1 95.56 594 TYR B CA 1
ATOM 9119 C C . TYR B 1 594 ? 4.25 -45.594 22.969 1 95.56 594 TYR B C 1
ATOM 9121 O O . TYR B 1 594 ? 3.498 -44.625 23.078 1 95.56 594 TYR B O 1
ATOM 9129 N N . LEU B 1 595 ? 5.496 -45.469 22.609 1 95.69 595 LEU B N 1
ATOM 9130 C CA . LEU B 1 595 ? 5.961 -44.312 21.859 1 95.69 595 LEU B CA 1
ATOM 9131 C C . LEU B 1 595 ? 5.742 -44.5 20.359 1 95.69 595 LEU B C 1
ATOM 9133 O O . LEU B 1 595 ? 6.344 -45.375 19.75 1 95.69 595 LEU B O 1
ATOM 9137 N N . LEU B 1 596 ? 4.844 -43.719 19.844 1 96.56 596 LEU B N 1
ATOM 9138 C CA . LEU B 1 596 ? 4.582 -43.75 18.422 1 96.56 596 LEU B CA 1
ATOM 9139 C C . LEU B 1 596 ? 5.211 -42.531 17.734 1 96.56 596 LEU B C 1
ATOM 9141 O O . LEU B 1 596 ? 5.273 -41.469 18.312 1 96.56 596 LEU B O 1
ATOM 9145 N N . GLY B 1 597 ? 5.727 -42.719 16.562 1 96.56 597 GLY B N 1
ATOM 9146 C CA . GLY B 1 597 ? 6.309 -41.656 15.773 1 96.56 597 GLY B CA 1
ATOM 9147 C C . GLY B 1 597 ? 6.219 -41.906 14.281 1 96.56 597 GLY B C 1
ATOM 9148 O O . GLY B 1 597 ? 6.156 -43.031 13.828 1 96.56 597 GLY B O 1
ATOM 9149 N N . ALA B 1 598 ? 6.191 -40.875 13.539 1 97.56 598 ALA B N 1
ATOM 9150 C CA . ALA B 1 598 ? 6.176 -40.969 12.078 1 97.56 598 ALA B CA 1
ATOM 9151 C C . ALA B 1 598 ? 6.84 -39.75 11.445 1 97.56 598 ALA B C 1
ATOM 9153 O O . ALA B 1 598 ? 6.711 -38.625 11.945 1 97.56 598 ALA B O 1
ATOM 9154 N N . GLY B 1 599 ? 7.535 -40 10.406 1 97.75 599 GLY B N 1
ATOM 9155 C CA . GLY B 1 599 ? 8.109 -38.969 9.555 1 97.75 599 GLY B CA 1
ATOM 9156 C C . GLY B 1 599 ? 7.535 -38.969 8.156 1 97.75 599 GLY B C 1
ATOM 9157 O O . GLY B 1 599 ? 6.852 -39.906 7.754 1 97.75 599 GLY B O 1
ATOM 9158 N N . SER B 1 600 ? 7.781 -37.906 7.477 1 97 600 SER B N 1
ATOM 9159 C CA . SER B 1 600 ? 7.371 -37.812 6.078 1 97 600 SER B CA 1
ATOM 9160 C C . SER B 1 600 ? 8.055 -38.906 5.238 1 97 600 SER B C 1
ATOM 9162 O O . SER B 1 600 ? 8.984 -39.562 5.703 1 97 600 SER B O 1
ATOM 9164 N N . LYS B 1 601 ? 7.586 -39.125 4.043 1 93.69 601 LYS B N 1
ATOM 9165 C CA . LYS B 1 601 ? 7.906 -40.281 3.209 1 93.69 601 LYS B CA 1
ATOM 9166 C C . LYS B 1 601 ? 9.414 -40.375 2.961 1 93.69 601 LYS B C 1
ATOM 9168 O O . LYS B 1 601 ? 9.945 -41.469 2.793 1 93.69 601 LYS B O 1
ATOM 9173 N N . ASN B 1 602 ? 10.125 -39.312 3.008 1 92.88 602 ASN B N 1
ATOM 9174 C CA . ASN B 1 602 ? 11.547 -39.312 2.688 1 92.88 602 ASN B CA 1
ATOM 9175 C C . ASN B 1 602 ? 12.391 -39.75 3.889 1 92.88 602 ASN B C 1
ATOM 9177 O O . ASN B 1 602 ? 13.602 -39.938 3.766 1 92.88 602 ASN B O 1
ATOM 9181 N N . VAL B 1 603 ? 11.727 -39.844 5.039 1 96.44 603 VAL B N 1
ATOM 9182 C CA . VAL B 1 603 ? 12.414 -40.344 6.219 1 96.44 603 VAL B CA 1
ATOM 9183 C C . VAL B 1 603 ? 12.57 -41.875 6.117 1 96.44 603 VAL B C 1
ATOM 9185 O O . VAL B 1 603 ? 11.586 -42.594 5.941 1 96.44 603 VAL B O 1
ATOM 9188 N N . THR B 1 604 ? 13.797 -42.344 6.32 1 96.75 604 THR B N 1
ATOM 9189 C CA . THR B 1 604 ? 14.055 -43.75 6.074 1 96.75 604 THR B CA 1
ATOM 9190 C C . THR B 1 604 ? 14.258 -44.5 7.387 1 96.75 604 THR B C 1
ATOM 9192 O O . THR B 1 604 ? 14.203 -45.719 7.414 1 96.75 604 THR B O 1
ATOM 9195 N N . SER B 1 605 ? 14.562 -43.719 8.344 1 97 605 SER B N 1
ATOM 9196 C CA . SER B 1 605 ? 14.688 -44.344 9.656 1 97 605 SER B CA 1
ATOM 9197 C C . SER B 1 605 ? 14.297 -43.375 10.773 1 97 605 SER B C 1
ATOM 9199 O O . SER B 1 605 ? 14.453 -42.156 10.641 1 97 605 SER B O 1
ATOM 9201 N N . VAL B 1 606 ? 13.773 -43.969 11.805 1 97.25 606 VAL B N 1
ATOM 9202 C CA . VAL B 1 606 ? 13.344 -43.156 12.961 1 97.25 606 VAL B CA 1
ATOM 9203 C C . VAL B 1 606 ? 13.922 -43.781 14.234 1 97.25 606 VAL B C 1
ATOM 9205 O O . VAL B 1 606 ? 13.945 -45 14.398 1 97.25 606 VAL B O 1
ATOM 9208 N N . THR B 1 607 ? 14.453 -42.875 15.07 1 95.5 607 THR B N 1
ATOM 9209 C CA . THR B 1 607 ? 15.016 -43.281 16.344 1 95.5 607 THR B CA 1
ATOM 9210 C C . THR B 1 607 ? 14.266 -42.625 17.5 1 95.5 607 THR B C 1
ATOM 9212 O O . THR B 1 607 ? 14.031 -41.406 17.484 1 95.5 607 THR B O 1
ATOM 9215 N N . GLY B 1 608 ? 13.945 -43.406 18.5 1 92.62 608 GLY B N 1
ATOM 9216 C CA . GLY B 1 608 ? 13.25 -42.906 19.672 1 92.62 608 GLY B CA 1
ATOM 9217 C C . GLY B 1 608 ? 14.188 -42.375 20.75 1 92.62 608 GLY B C 1
ATOM 9218 O O . GLY B 1 608 ? 15.406 -42.594 20.672 1 92.62 608 GLY B O 1
ATOM 9219 N N . SER B 1 609 ? 13.609 -41.719 21.719 1 87.38 609 SER B N 1
ATOM 9220 C CA . SER B 1 609 ? 14.383 -41.125 22.812 1 87.38 609 SER B CA 1
ATOM 9221 C C . SER B 1 609 ? 15.141 -42.188 23.594 1 87.38 609 SER B C 1
ATOM 9223 O O . SER B 1 609 ? 16.172 -41.906 24.203 1 87.38 609 SER B O 1
ATOM 9225 N N . GLY B 1 610 ? 14.711 -43.406 23.641 1 85.19 610 GLY B N 1
ATOM 9226 C CA . GLY B 1 610 ? 15.383 -44.5 24.344 1 85.19 610 GLY B CA 1
ATOM 9227 C C . GLY B 1 610 ? 16.469 -45.156 23.516 1 85.19 610 GLY B C 1
ATOM 9228 O O . GLY B 1 610 ? 17.156 -46.062 23.984 1 85.19 610 GLY B O 1
ATOM 9229 N N . GLY B 1 611 ? 16.562 -44.719 22.297 1 88.12 611 GLY B N 1
ATOM 9230 C CA . GLY B 1 611 ? 17.625 -45.219 21.438 1 88.12 611 GLY B CA 1
ATOM 9231 C C . GLY B 1 611 ? 17.141 -46.281 20.453 1 88.12 611 GLY B C 1
ATOM 9232 O O . GLY B 1 611 ? 17.922 -46.75 19.625 1 88.12 611 GLY B O 1
ATOM 9233 N N . GLU B 1 612 ? 15.953 -46.688 20.5 1 91.06 612 GLU B N 1
ATOM 9234 C CA . GLU B 1 612 ? 15.398 -47.656 19.578 1 91.06 612 GLU B CA 1
ATOM 9235 C C . GLU B 1 612 ? 15.32 -47.125 18.156 1 91.06 612 GLU B C 1
ATOM 9237 O O . GLU B 1 612 ? 14.68 -46.094 17.922 1 91.06 612 GLU B O 1
ATOM 9242 N N . ARG B 1 613 ? 15.875 -47.781 17.25 1 93.31 613 ARG B N 1
ATOM 9243 C CA . ARG B 1 613 ? 15.891 -47.344 15.859 1 93.31 613 ARG B CA 1
ATOM 9244 C C . ARG B 1 613 ? 15.07 -48.312 14.992 1 93.31 613 ARG B C 1
ATOM 9246 O O . ARG B 1 613 ? 15.164 -49.531 15.141 1 93.31 613 ARG B O 1
ATOM 9253 N N . THR B 1 614 ? 14.242 -47.844 14.234 1 94.56 614 THR B N 1
ATOM 9254 C CA . THR B 1 614 ? 13.43 -48.625 13.312 1 94.56 614 THR B CA 1
ATOM 9255 C C . THR B 1 614 ? 13.633 -48.156 11.875 1 94.56 614 THR B C 1
ATOM 9257 O O . THR B 1 614 ? 13.742 -46.969 11.625 1 94.56 614 THR B O 1
ATOM 9260 N N . ALA B 1 615 ? 13.68 -49.125 10.969 1 95.12 615 ALA B N 1
ATOM 9261 C CA . ALA B 1 615 ? 13.711 -48.781 9.555 1 95.12 615 ALA B CA 1
ATOM 9262 C C . ALA B 1 615 ? 12.336 -48.344 9.07 1 95.12 615 ALA B C 1
ATOM 9264 O O . ALA B 1 615 ? 11.312 -48.875 9.508 1 95.12 615 ALA B O 1
ATOM 9265 N N . GLY B 1 616 ? 12.391 -47.406 8.172 1 95.69 616 GLY B N 1
ATOM 9266 C CA . GLY B 1 616 ? 11.141 -46.844 7.695 1 95.69 616 GLY B CA 1
ATOM 9267 C C . GLY B 1 616 ? 10.812 -45.5 8.336 1 95.69 616 GLY B C 1
ATOM 9268 O O . GLY B 1 616 ? 11.633 -44.938 9.078 1 95.69 616 GLY B O 1
ATOM 9269 N N . ASN B 1 617 ? 9.602 -45.031 8.086 1 98 617 ASN B N 1
ATOM 9270 C CA . ASN B 1 617 ? 9.32 -43.656 8.562 1 98 617 ASN B CA 1
ATOM 9271 C C . ASN B 1 617 ? 8.352 -43.688 9.742 1 98 617 ASN B C 1
ATOM 9273 O O . ASN B 1 617 ? 7.855 -42.625 10.164 1 98 617 ASN B O 1
ATOM 9277 N N . VAL B 1 618 ? 8.047 -44.938 10.242 1 97.75 618 VAL B N 1
ATOM 9278 C CA . VAL B 1 618 ? 7.16 -45 11.398 1 97.75 618 VAL B CA 1
ATOM 9279 C C . VAL B 1 618 ? 7.848 -45.781 12.523 1 97.75 618 VAL B C 1
ATOM 9281 O O . VAL B 1 618 ? 8.648 -46.688 12.266 1 97.75 618 VAL B O 1
ATOM 9284 N N . LEU B 1 619 ? 7.527 -45.375 13.742 1 96.56 619 LEU B N 1
ATOM 9285 C CA . LEU B 1 619 ? 8.094 -46 14.93 1 96.56 619 LEU B CA 1
ATOM 9286 C C . LEU B 1 619 ? 6.996 -46.344 15.93 1 96.56 619 LEU B C 1
ATOM 9288 O O . LEU B 1 619 ? 6.082 -45.562 16.156 1 96.56 619 LEU B O 1
ATOM 9292 N N . ALA B 1 620 ? 6.992 -47.562 16.406 1 96.31 620 ALA B N 1
ATOM 9293 C CA . ALA B 1 620 ? 6.16 -48 17.516 1 96.31 620 ALA B CA 1
ATOM 9294 C C . ALA B 1 620 ? 6.969 -48.844 18.5 1 96.31 620 ALA B C 1
ATOM 9296 O O . ALA B 1 620 ? 7.34 -49.969 18.188 1 96.31 620 ALA B O 1
ATOM 9297 N N . VAL B 1 621 ? 7.191 -48.281 19.688 1 94.94 621 VAL B N 1
ATOM 9298 C CA . VAL B 1 621 ? 7.984 -49 20.672 1 94.94 621 VAL B CA 1
ATOM 9299 C C . VAL B 1 621 ? 7.316 -48.906 22.047 1 94.94 621 VAL B C 1
ATOM 9301 O O . VAL B 1 621 ? 6.746 -47.875 22.391 1 94.94 621 VAL B O 1
ATOM 9304 N N . ARG B 1 622 ? 7.383 -49.969 22.703 1 94.06 622 ARG B N 1
ATOM 9305 C CA . ARG B 1 622 ? 6.852 -49.969 24.062 1 94.06 622 ARG B CA 1
ATOM 9306 C C . ARG B 1 622 ? 7.59 -48.969 24.922 1 94.06 622 ARG B C 1
ATOM 9308 O O . ARG B 1 622 ? 8.812 -48.812 24.828 1 94.06 622 ARG B O 1
ATOM 9315 N N . SER B 1 623 ? 6.734 -48.156 25.625 1 92.69 623 SER B N 1
ATOM 9316 C CA . SER B 1 623 ? 7.328 -47.094 26.422 1 92.69 623 SER B CA 1
ATOM 9317 C C . SER B 1 623 ? 6.578 -46.906 27.75 1 92.69 623 SER B C 1
ATOM 9319 O O . SER B 1 623 ? 5.613 -47.625 28.016 1 92.69 623 SER B O 1
ATOM 9321 N N . GLU B 1 624 ? 7.184 -46 28.594 1 90.88 624 GLU B N 1
ATOM 9322 C CA . GLU B 1 624 ? 6.535 -45.656 29.859 1 90.88 624 GLU B CA 1
ATOM 9323 C C . GLU B 1 624 ? 5.77 -44.344 29.734 1 90.88 624 GLU B C 1
ATOM 9325 O O . GLU B 1 624 ? 6.062 -43.531 28.859 1 90.88 624 GLU B O 1
ATOM 9330 N N . ARG B 1 625 ? 4.84 -44.188 30.578 1 87.31 625 ARG B N 1
ATOM 9331 C CA . ARG B 1 625 ? 3.957 -43.031 30.562 1 87.31 625 ARG B CA 1
ATOM 9332 C C . ARG B 1 625 ? 4.75 -41.75 30.719 1 87.31 625 ARG B C 1
ATOM 9334 O O . ARG B 1 625 ? 4.359 -40.688 30.203 1 87.31 625 ARG B O 1
ATOM 9341 N N . THR B 1 626 ? 5.898 -41.781 31.328 1 85.62 626 THR B N 1
ATOM 9342 C CA . THR B 1 626 ? 6.664 -40.594 31.641 1 85.62 626 THR B CA 1
ATOM 9343 C C . THR B 1 626 ? 7.699 -40.312 30.562 1 85.62 626 THR B C 1
ATOM 9345 O O . THR B 1 626 ? 8.438 -39.312 30.641 1 85.62 626 THR B O 1
ATOM 9348 N N . ALA B 1 627 ? 7.73 -41.125 29.594 1 83.56 627 ALA B N 1
ATOM 9349 C CA . ALA B 1 627 ? 8.742 -40.938 28.547 1 83.56 627 ALA B CA 1
ATOM 9350 C C . ALA B 1 627 ? 8.461 -39.688 27.719 1 83.56 627 ALA B C 1
ATOM 9352 O O . ALA B 1 627 ? 7.316 -39.25 27.625 1 83.56 627 ALA B O 1
ATOM 9353 N N . LYS B 1 628 ? 9.57 -39.031 27.297 1 83.81 628 LYS B N 1
ATOM 9354 C CA . LYS B 1 628 ? 9.438 -37.906 26.406 1 83.81 628 LYS B CA 1
ATOM 9355 C C . LYS B 1 628 ? 9.305 -38.344 24.953 1 83.81 628 LYS B C 1
ATOM 9357 O O . LYS B 1 628 ? 9.992 -39.281 24.516 1 83.81 628 LYS B O 1
ATOM 9362 N N . ALA B 1 629 ? 8.406 -37.812 24.281 1 85.88 629 ALA B N 1
ATOM 9363 C CA . ALA B 1 629 ? 8.164 -38.156 22.891 1 85.88 629 ALA B CA 1
ATOM 9364 C C . ALA B 1 629 ? 9.125 -37.438 21.953 1 85.88 629 ALA B C 1
ATOM 9366 O O . ALA B 1 629 ? 8.703 -36.656 21.109 1 85.88 629 ALA B O 1
ATOM 9367 N N . ARG B 1 630 ? 10.453 -37.562 22.062 1 88.25 630 ARG B N 1
ATOM 9368 C CA . ARG B 1 630 ? 11.469 -37 21.188 1 88.25 630 ARG B CA 1
ATOM 9369 C C . ARG B 1 630 ? 12.008 -38.031 20.219 1 88.25 630 ARG B C 1
ATOM 9371 O O . ARG B 1 630 ? 12.266 -39.188 20.594 1 88.25 630 ARG B O 1
ATOM 9378 N N . LEU B 1 631 ? 12 -37.625 19 1 95.25 631 LEU B N 1
ATOM 9379 C CA . LEU B 1 631 ? 12.43 -38.531 17.922 1 95.25 631 LEU B CA 1
ATOM 9380 C C . LEU B 1 631 ? 13.523 -37.875 17.094 1 95.25 631 LEU B C 1
ATOM 9382 O O . LEU B 1 631 ? 13.688 -36.656 17.109 1 95.25 631 LEU B O 1
ATOM 9386 N N . SER B 1 632 ? 14.273 -38.688 16.453 1 95.38 632 SER B N 1
ATOM 9387 C CA . SER B 1 632 ? 15.195 -38.281 15.398 1 95.38 632 SER B CA 1
ATOM 9388 C C . SER B 1 632 ? 15.055 -39.156 14.164 1 95.38 632 SER B C 1
ATOM 9390 O O . SER B 1 632 ? 14.859 -40.375 14.281 1 95.38 632 SER B O 1
ATOM 9392 N N . GLY B 1 633 ? 15.016 -38.562 13.094 1 96.38 633 GLY B N 1
ATOM 9393 C CA . GLY B 1 633 ? 14.922 -39.281 11.836 1 96.38 633 GLY B CA 1
ATOM 9394 C C . GLY B 1 633 ? 16.078 -39 10.891 1 96.38 633 GLY B C 1
ATOM 9395 O O . GLY B 1 633 ? 16.844 -38.062 11.109 1 96.38 633 GLY B O 1
ATOM 9396 N N . THR B 1 634 ? 16.234 -39.906 9.938 1 96.44 634 THR B N 1
ATOM 9397 C CA . THR B 1 634 ? 17.266 -39.719 8.906 1 96.44 634 THR B CA 1
ATOM 9398 C C . THR B 1 634 ? 16.641 -39.844 7.512 1 96.44 634 THR B C 1
ATOM 9400 O O . THR B 1 634 ? 15.805 -40.719 7.281 1 96.44 634 THR B O 1
ATOM 9403 N N . LEU B 1 635 ? 17.078 -38.969 6.633 1 95.94 635 LEU B N 1
ATOM 9404 C CA . LEU B 1 635 ? 16.641 -39.031 5.242 1 95.94 635 LEU B CA 1
ATOM 9405 C C . LEU B 1 635 ? 17.516 -39.969 4.434 1 95.94 635 LEU B C 1
ATOM 9407 O O . LEU B 1 635 ? 18.516 -40.5 4.945 1 95.94 635 LEU B O 1
ATOM 9411 N N . ALA B 1 636 ? 17.156 -40.25 3.195 1 91.81 636 ALA B N 1
ATOM 9412 C CA . ALA B 1 636 ? 17.891 -41.125 2.32 1 91.81 636 ALA B CA 1
ATOM 9413 C C . ALA B 1 636 ? 19.312 -40.625 2.094 1 91.81 636 ALA B C 1
ATOM 9415 O O . ALA B 1 636 ? 20.25 -41.406 1.937 1 91.81 636 ALA B O 1
ATOM 9416 N N . ASP B 1 637 ? 19.484 -39.312 2.117 1 91.5 637 ASP B N 1
ATOM 9417 C CA . ASP B 1 637 ? 20.797 -38.719 1.843 1 91.5 637 ASP B CA 1
ATOM 9418 C C . ASP B 1 637 ? 21.609 -38.594 3.125 1 91.5 637 ASP B C 1
ATOM 9420 O O . ASP B 1 637 ? 22.703 -38.031 3.107 1 91.5 637 ASP B O 1
ATOM 9424 N N . GLY B 1 638 ? 21.031 -39 4.199 1 91.94 638 GLY B N 1
ATOM 9425 C CA . GLY B 1 638 ? 21.766 -39 5.453 1 91.94 638 GLY B CA 1
ATOM 9426 C C . GLY B 1 638 ? 21.469 -37.812 6.32 1 91.94 638 GLY B C 1
ATOM 9427 O O . GLY B 1 638 ? 21.906 -37.719 7.473 1 91.94 638 GLY B O 1
ATOM 9428 N N . THR B 1 639 ? 20.75 -36.875 5.781 1 94.06 639 THR B N 1
ATOM 9429 C CA . THR B 1 639 ? 20.406 -35.688 6.539 1 94.06 639 THR B CA 1
ATOM 9430 C C . THR B 1 639 ? 19.516 -36.031 7.73 1 94.06 639 THR B C 1
ATOM 9432 O O . THR B 1 639 ? 18.609 -36.844 7.613 1 94.06 639 THR B O 1
ATOM 9435 N N . LYS B 1 640 ? 19.766 -35.406 8.844 1 93.94 640 LYS B N 1
ATOM 9436 C CA . LYS B 1 640 ? 18.984 -35.656 10.055 1 93.94 640 LYS B CA 1
ATOM 9437 C C . LYS B 1 640 ? 17.734 -34.781 10.109 1 93.94 640 LYS B C 1
ATOM 9439 O O . LYS B 1 640 ? 17.766 -33.625 9.68 1 93.94 640 LYS B O 1
ATOM 9444 N N . VAL B 1 641 ? 16.688 -35.375 10.57 1 94.94 641 VAL B N 1
ATOM 9445 C CA . VAL B 1 641 ? 15.43 -34.688 10.789 1 94.94 641 VAL B CA 1
ATOM 9446 C C . VAL B 1 641 ? 15.023 -34.781 12.258 1 94.94 641 VAL B C 1
ATOM 9448 O O . VAL B 1 641 ? 14.984 -35.875 12.82 1 94.94 641 VAL B O 1
ATOM 9451 N N . ASN B 1 642 ? 14.789 -33.625 12.875 1 93.38 642 ASN B N 1
ATOM 9452 C CA . ASN B 1 642 ? 14.375 -33.594 14.273 1 93.38 642 ASN B CA 1
ATOM 9453 C C . ASN B 1 642 ? 12.859 -33.469 14.414 1 93.38 642 ASN B C 1
ATOM 9455 O O . ASN B 1 642 ? 12.172 -33.125 13.453 1 93.38 642 ASN B O 1
ATOM 9459 N N . THR B 1 643 ? 12.422 -33.781 15.57 1 94.81 643 THR B N 1
ATOM 9460 C CA . THR B 1 643 ? 11.008 -33.625 15.875 1 94.81 643 THR B CA 1
ATOM 9461 C C . THR B 1 643 ? 10.562 -32.188 15.695 1 94.81 643 THR B C 1
ATOM 9463 O O . THR B 1 643 ? 11.305 -31.266 16.031 1 94.81 643 THR B O 1
ATOM 9466 N N . LEU B 1 644 ? 9.406 -32.062 15.141 1 95.81 644 LEU B N 1
ATOM 9467 C CA . LEU B 1 644 ? 8.836 -30.719 14.969 1 95.81 644 LEU B CA 1
ATOM 9468 C C . LEU B 1 644 ? 8.703 -30.016 16.312 1 95.81 644 LEU B C 1
ATOM 9470 O O . LEU B 1 644 ? 8.188 -30.578 17.266 1 95.81 644 LEU B O 1
ATOM 9474 N N . ARG B 1 645 ? 9.375 -28.734 16.406 1 89.75 645 ARG B N 1
ATOM 9475 C CA . ARG B 1 645 ? 9.266 -27.938 17.641 1 89.75 645 ARG B CA 1
ATOM 9476 C C . ARG B 1 645 ? 9.266 -26.453 17.328 1 89.75 645 ARG B C 1
ATOM 9478 O O . ARG B 1 645 ? 9.828 -26.016 16.312 1 89.75 645 ARG B O 1
#

Radius of gyration: 48.07 Å; Cα contacts (8 Å, |Δi|>4): 2742; chains: 2; bounding box: 60×151×153 Å

pLDDT: mean 85.61, std 16.73, range [25.56, 98.81]

Organism: Streptomyces venezuelae (NCBI:txid54571)

Solvent-accessible surface area (backbone atoms only — not comparable to full-atom values): 68108 Å² total; per-residue (Å²): 135,85,79,84,80,79,74,79,77,76,74,72,76,54,67,63,46,46,54,68,48,39,48,48,36,43,66,73,42,38,65,60,52,28,24,52,25,41,65,27,34,57,66,85,60,37,62,44,52,32,40,43,48,16,50,23,40,48,62,64,42,56,65,93,59,81,46,79,35,75,79,69,76,78,67,74,80,75,74,82,77,76,77,73,89,61,53,73,65,60,60,57,69,64,37,65,39,40,49,50,50,50,43,40,25,48,29,34,28,47,52,42,53,49,77,86,51,93,90,50,81,79,51,80,59,60,44,82,67,81,48,41,37,63,42,59,48,39,49,32,42,42,89,64,60,72,64,57,51,51,48,53,55,57,49,56,73,43,52,49,61,13,29,39,39,44,44,38,38,41,78,64,63,40,50,73,68,54,40,35,50,51,36,42,72,43,65,45,90,54,37,66,59,20,48,55,56,30,64,72,48,81,90,58,45,75,58,66,74,34,60,48,52,26,62,34,42,24,30,52,43,75,46,72,62,77,64,48,61,65,51,53,63,57,51,54,59,49,52,56,36,18,51,56,30,50,65,46,56,50,81,85,59,96,60,67,52,88,39,36,60,25,36,56,83,74,52,76,31,66,34,39,54,42,30,49,34,55,86,51,46,41,68,30,54,83,65,43,44,80,51,37,92,47,44,26,69,79,33,34,31,59,30,52,87,39,68,80,39,54,62,60,44,30,21,46,37,38,25,51,44,17,60,20,90,60,34,49,73,46,57,32,62,89,34,63,71,22,31,62,29,22,52,31,29,39,41,33,15,28,78,53,92,69,25,37,33,36,33,34,36,65,74,36,35,43,37,40,33,37,34,47,70,71,73,84,90,41,35,39,39,38,36,30,59,47,52,52,44,36,63,79,53,38,43,42,36,57,70,46,76,57,95,63,23,37,22,35,37,44,32,84,56,49,72,46,42,25,39,32,41,21,65,44,46,84,58,74,60,44,76,47,60,58,49,97,66,30,37,37,52,70,43,66,47,50,70,89,66,81,79,80,80,57,36,42,25,40,35,42,23,32,78,87,61,55,62,40,34,28,32,71,40,80,54,50,48,42,22,30,40,29,24,41,52,50,80,58,61,37,74,38,54,42,65,78,33,28,44,52,48,69,61,52,65,79,52,44,62,50,34,45,44,34,36,36,39,22,75,49,38,75,44,76,40,73,93,78,66,50,51,32,39,33,34,38,36,33,35,38,24,61,79,54,54,72,21,42,34,38,33,27,46,30,45,79,85,48,73,54,45,43,79,46,28,52,30,64,63,58,38,56,55,25,61,90,32,70,44,52,28,42,26,36,79,43,72,44,96,89,67,50,36,25,40,36,33,42,26,22,81,62,26,42,27,28,29,42,71,89,64,55,69,35,77,34,30,52,39,80,41,84,43,59,89,82,58,70,59,46,44,40,30,28,32,83,87,62,50,76,41,58,43,53,92,136,85,78,81,79,80,75,78,76,77,75,72,76,53,67,62,45,45,55,67,47,39,50,49,34,44,67,73,40,38,64,59,51,26,24,52,24,41,63,29,34,55,67,85,60,37,61,44,51,32,42,41,48,16,50,22,41,47,62,64,44,56,64,93,57,81,47,78,35,73,77,70,75,78,65,74,79,74,74,82,76,77,75,74,87,60,53,73,65,61,60,59,67,64,37,64,38,40,50,50,48,50,43,41,22,48,30,33,27,48,53,42,53,49,78,87,50,93,90,51,82,79,50,80,57,59,43,81,66,80,47,41,37,63,42,57,48,40,48,32,42,43,88,65,59,71,64,56,53,50,49,52,55,56,48,55,73,44,52,47,62,13,28,39,38,44,44,37,39,41,79,65,62,40,52,72,69,53,42,36,49,52,36,41,72,43,64,45,88,54,36,66,59,20,48,55,56,30,64,72,48,80,90,60,46,75,58,66,75,34,60,50,54,27,63,33,44,24,30,52,42,76,46,74,64,78,64,48,61,64,51,53,61,56,51,54,59,50,53,55,36,18,51,56,28,48,64,47,56,49,81,83,58,93,61,66,54,88,38,37,61,26,36,55,82,74,52,74,30,67,34,39,53,42,30,49,35,55,86,51,46,41,69,31,54,82,65,41,45,81,50,36,92,48,45,26,70,79,33,34,30,58,30,52,87,38,69,80,40,53,64,61,45,30,20,46,35,38,24,51,44,19,61,18,89,59,34,49,74,47,58,32,61,88,34,63,71,21,31,63,28,23,52,30,30,38,40,32,15,26,78,53,94,70,24,37,33,38,34,34,35,65,74,36,37,42,38,42,33,36,34,46,69,69,73,84,90,39,33,38,40,38,37,30,58,48,54,52,45,36,62,80,54,38,41,43,35,56,71,44,77,56,95,63,23,36,23,35,37,42,33,85,54,51,72,48,43,27,41,32,40,21,63,45,45,86,56,76,60,44,77,48,60,57,48,97,67,30,38,37,52,70,42,67,46,50,69,90,67,80,79,80,80,57,37,41,25,40,35,41,23,32,78,89,63,56,63,40,33,28,34,69,38,80,53,50,49,44,22,31,39,29,25,42,52,52,82,58,63,38,73,37,53,44,64,78,33,30,44,51,48,69,61,52,65,79,52,44,62,50,34,45,43,35,35,36,39,22,74,50,38,75,44,77,39,74,91,78,66,49,51,32,39,33,33,37,37,32,36,40,23,59,78,54,54,72,23,41,34,37,34,26,45,30,45,79,84,48,73,56,42,44,79,45,27,52,30,64,63,58,39,54,56,25,60,91,34,70,44,51,26,43,26,37,77,43,70,44,94,90,65,50,36,26,39,36,34,43,24,21,80,62,25,44,26,30,28,42,71,88,63,55,70,34,78,35,30,49,38,79,41,84,42,59,89,83,60,69,59,47,44,39,30,28,32,83,86,62,50,75,40,58,44,54,94

Sequence (1290 aa):
MQSPSKSPKSSRPTPVVDVEQAEAALVEHYPRLVRLAYLVLPPSLGRNRRVLTAHALTQRALPRSRRTGEAAVPGQRGGGGGQAGEGGRARALGDPAYAYMRLQVLRGALDASVPLRWNAWPKRAQLPPLLPQVRGLRLFPRSGGSDELALDQRLSTLSGAARAAYVLRGLEALDDAGVGAVLAAAGCDDPEDALDEADEVEARYDLLASPEFDPCSLQARPTDLMRRRQHMKAAGVAAAAVLVCGALLGLPGEGWGPDGAAAPPYAQNPAGQAALDPGQLTTAAAGAWKRSARTDFSMWPARGDLIGDKELLRRALAVWARPGESVQVSATPGTPAGAPPGPARLLYAGEVDSARVVLLYDGLRIVRYAEPKEGTGGAALDFARVDGATGTEANAVVVDRADGNIRYLTAPWITSVGVQDLLKPAAKPVAVRRSADGVTDPFAGPAQTGACTSWNALRLRDHTGAARLTTDLGELVPAHLTAGRPQAPREATAAEWSKSACSLATVRSHGVRTVNAWTYARQILPEANGAADWVCTRADTWSGEGSRILAQFQTADGPVGAVAAKAEDSPACGSRDPKVLAGVLWKSRAGSWYLLGAGSKNVTSVTGSGGERTAGNVLAVRSERTAKARLSGTLADGTKVNTLRMQSPSKSPKSSRPTPVVDVEQAEAALVEHYPRLVRLAYLVLPPSLGRNRRVLTAHALTQRALPRSRRTGEAAVPGQRGGGGGQAGEGGRARALGDPAYAYMRLQVLRGALDASVPLRWNAWPKRAQLPPLLPQVRGLRLFPRSGGSDELALDQRLSTLSGAARAAYVLRGLEALDDAGVGAVLAAAGCDDPEDALDEADEVEARYDLLASPEFDPCSLQARPTDLMRRRQHMKAAGVAAAAVLVCGALLGLPGEGWGPDGAAAPPYAQNPAGQAALDPGQLTTAAAGAWKRSARTDFSMWPARGDLIGDKELLRRALAVWARPGESVQVSATPGTPAGAPPGPARLLYAGEVDSARVVLLYDGLRIVRYAEPKEGTGGAALDFARVDGATGTEANAVVVDRADGNIRYLTAPWITSVGVQDLLKPAAKPVAVRRSADGVTDPFAGPAQTGACTSWNALRLRDHTGAARLTTDLGELVPAHLTAGRPQAPREATAAEWSKSACSLATVRSHGVRTVNAWTYARQILPEANGAADWVCTRADTWSGEGSRILAQFQTADGPVGAVAAKAEDSPACGSRDPKVLAGVLWKSRAGSWYLLGAGSKNVTSVTGSGGERTAGNVLAVRSERTAKARLSGTLADGTKVNTLR

Secondary structure (DSSP, 8-state):
----------------B-HHHHHHHHHHTHHHHHHHHHHHS-GGG-HHHHHHHHHHHHHHTS-SS-B----------------GGGHHHHHHTT-HHHHHHHHHHHHHHHHHHS---TTSPPPGGGSPPSSSEEESEEEEE----HHHHHHHHHHHTS-HHHHHHHHHHHHS---HHHHHHHHHHTT-S-HHHHHHHHTTS---GGGGGSGGG-TTEEEEEE--HHHHHHHHHHHHHHHHHHHHHHHHT----SS-BTTBTBPPTTPPPHHHHHHT-GGG-B-B-TTGGGT-S--SGGGPBPBSTTTT-HHHHHHHHHHHHSB-TTEEEEE-TT---S--SSPPEEEEEEEETTEEEEEEE-SSEEEEEEEESSS-S-EEEEEEE-TT--TTTTTEEEEEEETTEEEEEEPTTEEEEEEEETT-TTSPPEEE-B-TTSBBPPEE---SSS-----EEEEEEETT--EEEEE--SSSSPEEEEES-TTS-EE--HHHHTTTGGGGGGGTTS-EEEEEEEEEEEEEPGGG--EEEEEEEEEEESSS---EEEEEEEESS-SS-EEEEEEES--BTSSSB---EEEEEEE-TTS-EEEEEEE-TTEEEEEETTS-EEESSEEEEE--TT----EEEEETTS-EEEPP-/---------------EE-HHHHHHHHHHTHHHHHHHHHHHS-GGG-HHHHHHHHHHHHHHTS-SS-EE---------------GGGHHHHHHTT-HHHHHHHHHHHHHHHHHHS---TTSPPPGGGSPPSSSEEESEEEEE----HHHHHHHHHHHTS-HHHHHHHHHHHHS---HHHHHHHHHHTT-S-HHHHHHHHTTS---GGGGGSGGG-TTEEEEEE--HHHHHHHHHHHHHHHHHHHHHHHHT----SS-BTTBTBPPTTPPPHHHHHHT-GGG-B-B-TTGGGT-S--SGGGPBPBSTTTT-HHHHHHHHHHHHSB-TTEEEEE-TT---S--SSPPEEEEEEEETTEEEEEEE-SSEEEEEEEESSS-S-EEEEEEE-TT--TTTTTEEEEEEETTEEEEEEPTTEEEEEEEETT-TTSPPEEE-B-TTSBBPPEE---SSS-----EEEEEEETT--EEEEE--SSSSPEEEEES-TTS-EE--HHHHTTTGGGGGGGTTS-EEEEEEEEEEEEEPGGG--EEEEEEEEEEESSS---EEEEEEEESS-SS-EEEEEEES--BTSSSB---EEEEEEE-TTS-EEEEEEE-TTEEEEEETTS-EEESSEEEEE--TT----EEEEETTS-EEEPP-

Foldseek 3Di:
DDPDDDDPPPPPQQPFQFLVNLVVLCVVCVQLQLLLLLQLAACVCPQQSSLFLSNLQLVVLRDPGRDRQDDQPQPPPPDDDDDDPCPVLVVSLRDSSNSSSSLSSLLLSLLCNDDDDPPDDRDPSVDPRPPDDDPFKGKGFDDDDPVLVVLSVLSNVAHSLLSSLLQCCQSVVDDLVRSLVSSVSSPNPDNPVSPVRNVVDDNPSVSSPDRNSGSVHIDMDGDPVVVVVVVVVVVVVVVVVVVVVVVQCPDPDPAQDPPGPDDGPVDDDPQLVQQLFLVNADFADLCQCVPDPFDALNRAGEFEDCNVVRVVSNVQLVCQAPPDPQEAEEEFPPWDSHHASHHWHWRYFYDDDQWTWTWTGRQFWIWIKIDGPDDDNGIYIYIAGQHPPGNQFRAWFWGDDDPQWTKIQGGSQWDFKWKDWLLCQVDDTHTWDADPRRITDIDGAADLDDDRPTHIWMWTAGNVGDIWTWHALPHGTTATEWEEQQQDTDGDGSPLCNQPRVVSPVCRSNQFHYKYKYFQDKDQDPPRQGIKTWIKIWTAHSNRAWIKIFIWIGDPPDRHTDTFAIDTRDCDSHSVHPKAKGWDWDADPVGFIKIKMFMGQQWQWKAFPVGDIDGGGIDIGTDDPPDDNWMWTAGPVGDIDTHHD/DDDPPDDPPPPPQQDFQFLVNLVVLCVVCVQLQLLLLLQLAACVCPQQSSLFLSNLLLVVLRDPGRDRQDHQPQPPPPDDDDDDPCPVLVVSLRDSSNSSSSLSSLLLSLLCNDDDDPPDDRDPSVDPRPPDDDPFKGKGFDDDDPVLVVVSVLLNPAHSLLSSLLLCCQSVVDDLVRSLVSSVSSPNPCNPVSPVRNVVDDNPSVSSPPRNSGSVHIDMDGDPVVVVVVVVVVVVVVVVVVVVVVVQCPDPDPAQDPPGPDDGPVDDDPQLVQQLFLVNADFADLCQCVPDPADALNRAGEFEDCNPVRVVSNVQLVCQAPPDPQEAEEEFPPWDSHHASHHWHWRYFYDDDQWTWTWTGRQFWIWIKIDGPDDDNGIYIYIAGQHPPGNQFRFWFWGDDDPQWTKIQGGSQWDFKWKDWLLCQVDDTHTWDADPRRITDIDGAADLDDDRPTHIWMWTAGNVGDIWTWHALPHGTTATEWEEQQQDTDGDGSPLCNQVRVVSPVCRSNQFHYKYKYFQDKAQDPPRQGIKTWIKIWTAHSNRAWIKIFIWIGDPPDRHTDTFAIDTRDCDSHSVHPKAKGWDWDADPVGFIKIKMFMGQQWQWKAFPVGDIDGGGIDIGTDDPPDDNWMWTAGPVGDIDTHHD

Nearest PDB structures (foldseek):
  7f11-assembly1_B  TM=3.711E-01  e=7.543E+00  Aspergillus novofumigatus
  7f0y-assembly1_B  TM=3.698E-01  e=7.935E+00  Aspergillus novofumigatus
  3esi-assembly1_C  TM=2.934E-01  e=6.161E+00  Pectobacterium atrosepticum
  7f0z-assembly1_A  TM=3.848E-01  e=4.261E+00  Aspergillus novofumigatus
  7f11-assembly1_B  TM=3.975E-01  e=6.395E+00  Aspergillus novofumigatus

=== Feature glossary ===
A reading guide for the features in this record.

Start from the sequence.

  · Sequence gives the chain of amino acids in standard one-letter code (A=alanine, C=cysteine, …, Y=tyrosine), read N→C. It is the only feature that is directly encoded by the gene; all structural features are derived from the folded form of this sequence.

Fold it, and you get atomic coordinates and the backbone conformation that goes with them.

  · The mmCIF table is the protein's shape written out atom by atom. For each backbone N, Cα, C, and carbonyl O, it records an (x, y, z) coordinate triple in Å plus the residue type, chain letter, and residue number.

  · Backbone dihedral angles. Every residue except chain termini has a φ (preceding-C → N → Cα → C) and a ψ (N → Cα → C → next-N). They are reported in degrees following the IUPAC sign convention. Secondary structure is essentially a statement about which (φ, ψ) basin each residue occupies.

  · DSSP 8-state secondary structure assigns each residue one of H (α-helix), G (3₁₀-helix), I (π-helix), E (extended β-strand), B (isolated β-bridge), T (hydrogen-bonded turn), S (bend), or '-' (coil). The assignment is computed from backbone hydrogen-bond geometry via the Kabsch–Sander algorithm.

  · P-SEA three-state annotation labels each residue as helix, strand, or coil based purely on the geometry of the Cα trace. It serves as a fallback when the full backbone (and thus DSSP) is unavailable.

Summarize the fold with a handful of shape descriptors and a per-residue structural alphabet.

  · Radius of gyration (Rg) is the root-mean-square distance of Cα atoms from their centroid — a single number for overall size and compactness. A globular domain of N residues has Rg ≈ 2.2·N^0.38 Å; an extended or disordered chain has a much larger Rg. The Cα contact count is the number of residue pairs whose Cα atoms are within 8 Å and are more than four positions apart in sequence — a standard proxy for tertiary packing density. The bounding box is the smallest axis-aligned box enclosing all Cα atoms.

  · Foldseek's 3Di representation compresses backbone geometry into a per-residue letter drawn from a learned twenty-state alphabet. It captures the tertiary interaction pattern around each residue — which residues are packed against it in space, regardless of where they are in sequence.

  · Accessible surface area quantifies burial. A residue with SASA near zero is packed into the hydrophobic core; one with SASA >100 Å² sits on the surface. Computed here via the Shrake–Rupley numerical algorithm with a 1.4 Å probe.

Ask how reliable the model is.

  · For AlphaFold models, th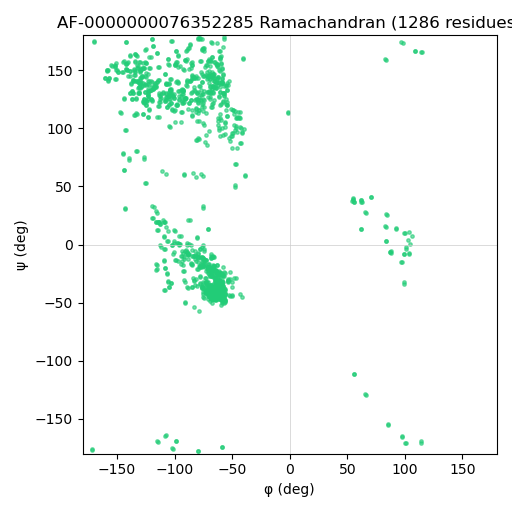e B-factor field carries pLDDT — the model's own estimate of local accuracy on a 0–100 scale. Regions with pLDDT<50 should be treated as essentially unmodeled; they often correspond to intrinsically disordered segments.

  · For experimental (PDB) structures, the B-factor (temperature factor) quantifies the positional spread of each atom in the crystal — a combination of thermal vibration and static disorder — in units of Å². High B-factors mark flexible loops or poorly resolved regions; low B-factors mark the rigid, well-ordered core.

  · PAE(i, j) answers: if I align the predicted and true structures on residue i, how far off (in Å) do I expect residue j to be? A block-diagonal PAE matrix with low values on the blocks and high values off-diagonal is the signature of a multi-domain protein with confidently predicted domains but uncertain inter-domain orientation.

Place it in context: what it resembles, what it is annotated as, and how it looks.

  · Structural nearest neighbors (via Foldseek easy-search vs the PDB). Reported per hit: target PDB id, E-value, and alignment TM-score. A TM-score above ~0.5 is the conventional threshold for 'same fold'.

  · Functional annotations link the protein to curated databases. InterPro entries identify conserved domains and families by matching the sequence against member-database signatures (Pfam, PROSITE, CDD, …). Gene Ontology (GO) terms describe molecular function, biological process, and cellular component in a controlled vocabulary. CATH places the structure in a hierarchical fold classification (Class/Architecture/Topology/Homologous-superfamily). The organism is the source species.

  · Plot images: a contact map (which residues are close in 3D, as an N×N binary image), a Ramachandran scatter (backbone torsion angles, revealing secondary-structure composition at a glance), and — for AlphaFold structures — a PAE heatmap (pairwise prediction confidence).

  · Structure images are PyMOL renders from six orthogonal camera directions. Cartoon representation draws helices as coils and strands as arrows; sticks shows the backbone as bonds; surface shows the solvent-excluded envelope. Rainbow coloring maps sequence position to hue (blue→red, N→C); chain coloring assigns a distinct color per polypeptide.